Protein AF-0000000084337982 (afdb_homodimer)

Organism: Pseudonocardia thermophila (NCBI:txid1848)

Sequence (868 aa):
MDLQALVHDVTAVVATGVPAAVRHHAGLVLADTVGAMIAGGRSPELAALAATCDPRPQAEVAVPGHPRVGAAAAAAVNAMAGVWLEIDEDSKPGGHVAAQVLPAVLAVAQRDGLSGEQLLRGLVTGYEVAAALYAMYDLRYPVHPHGLFGAVGAAVGAAVARGDDPGPPARIASNLLPVGVWDPCTEGATVRHVLAADAAAMGVRAAELAAAGIGPSATVLDSLTAALGCRVRQANPAHAGHGWRHAQITRNTFKIHSACLHAHAAIEAALAVRRPALDPAEIRSVTVAVMSGAAERIGALPRPNSLSTRFSIPYAVATALLRGEASVTAMGYDAHAFALAEKVRLVVDDSHARAGEPIGGATVTVETVTGTRRARVDRPRGVCDNPVSEEDLRVKFAAVVGGAGAEEYFASLVEVFDAPVVGQVLVSDQAVATMDLQALVHDVTAVVATGVPAAVRHHAGLVLADTVGAMIAGGRSPELAALAATCDPRPQAEVAVPGHPRVGAAAAAAVNAMAGVWLEIDEDSKPGGHVAAQVLPAVLAVAQRDGLSGEQLLRGLVTGYEVAAALYAMYDLRYPVHPHGLFGAVGAAVGAAVARGDDPGPPARIASNLLPVGVWDPCTEGATVRHVLAADAAAMGVRAAELAAAGIGPSATVLDSLTAALGCRVRQANPAHAGHGWRHAQITRNTFKIHSACLHAHAAIEAALAVRRPALDPAEIRSVTVAVMSGAAERIGALPRPNSLSTRFSIPYAVATALLRGEASVTAMGYDAHAFALAEKVRLVVDDSHARAGEPIGGATVTVETVTGTRRARVDRPRGVCDNPVSEEDLRVKFAAVVGGAGAEEYFASLVEVFDAPVVGQVLVSDQAVAT

Radius of gyration: 28.33 Å; Cα contacts (8 Å, |Δi|>4): 2181; chains: 2; bounding box: 60×96×81 Å

pLDDT: mean 94.99, std 8.32, range [21.91, 98.94]

Foldseek 3Di:
DALLVLLVLLLVLVVVDDDPVLLLLLLLLQLLQLLQLLLLLCDVVLVVQLVVAAQPQQADASNPPGGRHQLLSRLLSSLLSSPRQQQHWAFPQGDRLCSQQLSLQRRLQRNVFAALQLSSSLSQSLSQSLNFVVLFKDQDPFKHRQWQSSLLSNQSSLCSSVVHDSNQLSQQSLLVTQIDGLVCQLQVPSVSSSSSSVSNSSNPVSVVCSVVPPDGDSCNNVVVCVVSVMDGPDNGAFDCSVPVVRHRSLQMFRGLARADLQQQQLLVFLLVQCPPPDDLVQWQAKEKEGAPLLCVRQDDQGDQFQSNLRRHNLLSSLLCNHPVGRHSVSSHGDPNSSVSSVRYHYDYDCVQPDPSHSHGHMKMWTQGPVGITIGIDGDGERGSVRYDDPVSSLVSSCVSLPEDCSNVLSVCSSVRSRGRTRDDNSHRPPHPPD/DALLVLLVLLLVLVVVPDDPVLLLLLLLLQLLQLLQLLLLLCDPVLVVQLVVAAQPQQADASNPPGGRHQLLSRLLSSLLSSPRQQQHWAFPQGDRLQSQQLSLQRRLQRNVFAALQLSSSLSQSLSQSLNFVVLFKDQDPFKHRQWQSSLLSNQSSLCSSVVHDSNQLSQQSLQVTQIDGLVCQLQVPSVSSSSSSVSNSSNPVSVVCVVVPPDGDSCNNVVVCVVSVMDGPDNGAFDCSVPVVRHRSLQMFRGLARADLQQQQLLVFLLVQCPPPDDLVQWQAKEKEGAPLLCVRQDDQGDQFQSNLRRHNLLSSLLCNHPVGRHSVSSGGDPNSSVSSVRYHYDYDCVQPDPSHSHGHMKMWTQGPVGITIGIDGDGERGSVRYDDPVSSLVSSCVSLPAACSNVLSVCSSVRSRGNTRDDNSHRPPHNPD

InterPro domains:
  IPR005656 MmgE/PrpD [PTHR16943] (13-417)
  IPR036148 MmgE/PrpD superfamily [SSF103378] (16-415)
  IPR042183 MmgE/PrpD superfamily, domain 1 [G3DSA:1.10.4100.10] (23-398)
  IPR042188 MmgE/PrpD superfamily, domain 2 [G3DSA:3.30.1330.120] (257-382)
  IPR045336 MmgE/PrpD, N-terminal [PF03972] (10-222)
  IPR045337 MmgE/PrpD, C-terminal [PF19305] (257-406)

Secondary structure (DSSP, 8-state):
--HHHHHHHHHHHHHT---HHHHHHHHHHHHHHHHHHHHHTTSHHHHHHHTTS-----B--SSTTPPPB-HHHHHHHHHHHHHTTS-S-B-SSS--HHHHHHHHHHHHHHHHT--HHHHHHHHHHHHHHHHHHHHHEEPPTTEESSSTHHHHHHHHHHHHHHT--SHHHHHHHHHS---EESHHHHHT-TTHHHHHHHHHHHHHHHHHHHHTTPPPPSSHHHHHHHHTT-EES-SS---GGG-GGG-GGGG-B---SSS-GGGHHHHHHHHHHH-S---GGGEEEEEEEE-HHHHHHH-SPPPSSTTGGGG-HHHHHHHHHHHS---TTTTS--HHHHHHHTTEEEEE-GGG-BTTBS---EEEEEEESS-EEEEEESS-TTSTTSPPPHHHHHHHHHHHH-STTHHHHHHHHHTGGG-SS-------------/--HHHHHHHHHHHHHT---HHHHHHHHHHHHHHHHHHHHHTTSHHHHHHHTTS-----B--SSTTPPPB-HHHHHHHHHHHHHTTS-S-B-SSS--HHHHHHHHHHHHHHHHT--HHHHHHHHHHHHHHHHHHHHHEEPPTTEESSSTHHHHHHHHHHHHHHT--SHHHHHHHHHS---EESHHHHHT-TTHHHHHHHHHHHHHHHHHHHHTTPPPPSSHHHHHHHHTT-EES-SS---GGG-GGG-GGGG-B---SSS-GGGHHHHHHHHHHH-S---GGGEEEEEEEE-HHHHHHH-SPPPSSHHHHTT-HHHHHHHHHHHS---TTTTS--HHHHHHHTTEEEEE-GGG-BTTBS---EEEEEEESS-EEEEEESS-TTSTTSPPPHHHHHHHHHHHH-STTHHHHHHHHHTGGG-SS------S------

Nearest PDB structures (foldseek):
  6r6t-assembly1_B  TM=8.648E-01  e=5.340E-19  Mus musculus
  6r6t-assembly1_A  TM=8.715E-01  e=6.768E-19  Mus musculus
  7br9-assembly1_A  TM=8.720E-01  e=8.578E-19  Mus musculus
  7br9-assembly1_B  TM=8.583E-01  e=4.418E-19  Mus musculus
  6r6u-assembly1_B  TM=8.708E-01  e=2.014E-18  Homo sapiens

Structure (mmCIF, N/CA/C/O backbone):
data_AF-0000000084337982-model_v1
#
loop_
_entity.id
_entity.type
_entity.pdbx_description
1 polymer '2-methylcitrate dehydratase PrpD'
#
loop_
_atom_site.group_PDB
_atom_site.id
_atom_site.type_symbol
_atom_site.label_atom_id
_atom_site.label_alt_id
_atom_site.label_comp_id
_atom_site.label_asym_id
_atom_site.label_entity_id
_atom_site.label_seq_id
_atom_site.pdbx_PDB_ins_code
_atom_site.Cartn_x
_atom_site.Cartn_y
_atom_site.Cartn_z
_atom_site.occupancy
_atom_site.B_iso_or_equiv
_atom_site.auth_seq_id
_atom_site.auth_comp_id
_atom_site.auth_asym_id
_atom_site.auth_atom_id
_atom_site.pdbx_PDB_model_num
ATOM 1 N N . MET A 1 1 ? 17.438 -10.609 11.383 1 62.75 1 MET A N 1
ATOM 2 C CA . MET A 1 1 ? 18.203 -10.281 10.188 1 62.75 1 MET A CA 1
ATOM 3 C C . MET A 1 1 ? 17.969 -8.836 9.766 1 62.75 1 MET A C 1
ATOM 5 O O . MET A 1 1 ? 16.844 -8.336 9.875 1 62.75 1 MET A O 1
ATOM 9 N N . ASP A 1 2 ? 19.109 -8.203 9.461 1 86.44 2 ASP A N 1
ATOM 10 C CA . ASP A 1 2 ? 19.281 -6.855 8.922 1 86.44 2 ASP A CA 1
ATOM 11 C C . ASP A 1 2 ? 19.094 -6.844 7.406 1 86.44 2 ASP A C 1
ATOM 13 O O . ASP A 1 2 ? 19.766 -7.578 6.684 1 86.44 2 ASP A O 1
ATOM 17 N N . LEU A 1 3 ? 18.047 -6.246 6.945 1 93.69 3 LEU A N 1
ATOM 18 C CA . LEU A 1 3 ? 17.734 -6.145 5.52 1 93.69 3 LEU A CA 1
ATOM 19 C C . LEU A 1 3 ? 18.984 -5.773 4.727 1 93.69 3 LEU A C 1
ATOM 21 O O . LEU A 1 3 ? 19.234 -6.336 3.658 1 93.69 3 LEU A O 1
ATOM 25 N N . GLN A 1 4 ? 19.797 -4.906 5.203 1 94.44 4 GLN A N 1
ATOM 26 C CA . GLN A 1 4 ? 21 -4.445 4.516 1 94.44 4 GLN A CA 1
ATOM 27 C C . GLN A 1 4 ? 22.016 -5.578 4.352 1 94.44 4 GLN A C 1
ATOM 29 O O . GLN A 1 4 ? 22.625 -5.719 3.295 1 94.44 4 GLN A O 1
ATOM 34 N N . ALA A 1 5 ? 22.188 -6.34 5.438 1 95.44 5 ALA A N 1
ATOM 35 C CA . ALA A 1 5 ? 23.109 -7.473 5.379 1 95.44 5 ALA A CA 1
ATOM 36 C C . ALA A 1 5 ? 22.625 -8.516 4.371 1 95.44 5 ALA A C 1
ATOM 38 O O . ALA A 1 5 ? 23.438 -9.055 3.607 1 95.44 5 ALA A O 1
ATOM 39 N N . LEU A 1 6 ? 21.328 -8.797 4.395 1 97.06 6 LEU A N 1
ATOM 40 C CA . LEU A 1 6 ? 20.75 -9.75 3.455 1 97.06 6 LEU A CA 1
ATOM 41 C C . LEU A 1 6 ? 20.984 -9.305 2.016 1 97.06 6 LEU A C 1
ATOM 43 O O . LEU A 1 6 ? 21.469 -10.086 1.19 1 97.06 6 LEU A O 1
ATOM 47 N N . VAL A 1 7 ? 20.656 -8.039 1.671 1 98.19 7 VAL A N 1
ATOM 48 C CA . VAL A 1 7 ? 20.797 -7.488 0.326 1 98.19 7 VAL A CA 1
ATOM 49 C C . VAL A 1 7 ? 22.266 -7.52 -0.102 1 98.19 7 VAL A C 1
ATOM 51 O O . VAL A 1 7 ? 22.578 -7.91 -1.228 1 98.19 7 VAL A O 1
ATOM 54 N N . HIS A 1 8 ? 23.141 -7.125 0.797 1 97.31 8 HIS A N 1
ATOM 55 C CA . HIS A 1 8 ? 24.578 -7.121 0.512 1 97.31 8 HIS A CA 1
ATOM 56 C C . HIS A 1 8 ? 25.078 -8.523 0.216 1 97.31 8 HIS A C 1
ATOM 58 O O . HIS A 1 8 ? 25.781 -8.742 -0.777 1 97.31 8 HIS A O 1
ATOM 64 N N . ASP A 1 9 ? 24.75 -9.508 1.068 1 97.31 9 ASP A N 1
ATOM 65 C CA . ASP A 1 9 ? 25.234 -10.875 0.936 1 97.31 9 ASP A CA 1
ATOM 66 C C . ASP A 1 9 ? 24.797 -11.492 -0.387 1 97.31 9 ASP A C 1
ATOM 68 O O . ASP A 1 9 ? 25.594 -12.094 -1.099 1 97.31 9 ASP A O 1
ATOM 72 N N . VAL A 1 10 ? 23.547 -11.32 -0.696 1 98.44 10 VAL A N 1
ATOM 73 C CA . VAL A 1 10 ? 22.984 -11.922 -1.906 1 98.44 10 VAL A CA 1
ATOM 74 C C . VAL A 1 10 ? 23.594 -11.25 -3.139 1 98.44 10 VAL A C 1
ATOM 76 O O . VAL A 1 10 ? 23.969 -11.922 -4.098 1 98.44 10 VAL A O 1
ATOM 79 N N . THR A 1 11 ? 23.641 -9.891 -3.123 1 98.5 11 THR A N 1
ATOM 80 C CA . THR A 1 11 ? 24.203 -9.148 -4.25 1 98.5 11 THR A CA 1
ATOM 81 C C . THR A 1 11 ? 25.641 -9.539 -4.504 1 98.5 11 THR A C 1
ATOM 83 O O . THR A 1 11 ? 26.062 -9.695 -5.652 1 98.5 11 THR A O 1
ATOM 86 N N . ALA A 1 12 ? 26.422 -9.711 -3.439 1 98 12 ALA A N 1
ATOM 87 C CA . ALA A 1 12 ? 27.828 -10.055 -3.547 1 98 12 ALA A CA 1
ATOM 88 C C . ALA A 1 12 ? 28.016 -11.422 -4.191 1 98 12 ALA A C 1
ATOM 90 O O . ALA A 1 12 ? 28.875 -11.594 -5.062 1 98 12 ALA A O 1
ATOM 91 N N . VAL A 1 13 ? 27.297 -12.398 -3.818 1 98.12 13 VAL A N 1
ATOM 92 C CA . VAL A 1 13 ? 27.469 -13.75 -4.344 1 98.12 13 VAL A CA 1
ATOM 93 C C . VAL A 1 13 ? 27.016 -13.797 -5.805 1 98.12 13 VAL A C 1
ATOM 95 O O . VAL A 1 13 ? 27.656 -14.461 -6.633 1 98.12 13 VAL A O 1
ATOM 98 N N . VAL A 1 14 ? 25.953 -13.125 -6.141 1 98.44 14 VAL A N 1
ATOM 99 C CA . VAL A 1 14 ? 25.453 -13.109 -7.512 1 98.44 14 VAL A CA 1
ATOM 100 C C . VAL A 1 14 ? 26.469 -12.43 -8.422 1 98.44 14 VAL A C 1
ATOM 102 O O . VAL A 1 14 ? 26.656 -12.828 -9.57 1 98.44 14 VAL A O 1
ATOM 105 N N . ALA A 1 15 ? 27.156 -11.422 -7.934 1 97.06 15 ALA A N 1
ATOM 106 C CA . ALA A 1 15 ? 28.172 -10.695 -8.703 1 97.06 15 ALA A CA 1
ATOM 107 C C . ALA A 1 15 ? 29.328 -11.602 -9.086 1 97.06 15 ALA A C 1
ATOM 109 O O . ALA A 1 15 ? 30.047 -11.336 -10.055 1 97.06 15 ALA A O 1
ATOM 110 N N . THR A 1 16 ? 29.516 -12.672 -8.297 1 97.25 16 THR A N 1
ATOM 111 C CA . THR A 1 16 ? 30.594 -13.594 -8.594 1 97.25 16 THR A CA 1
ATOM 112 C C . THR A 1 16 ? 30.219 -14.523 -9.75 1 97.25 16 THR A C 1
ATOM 114 O O . THR A 1 16 ? 31.078 -15.18 -10.328 1 97.25 16 THR A O 1
ATOM 117 N N . GLY A 1 17 ? 28.953 -14.555 -10.047 1 97.38 17 GLY A N 1
ATOM 118 C CA . GLY A 1 17 ? 28.469 -15.422 -11.102 1 97.38 17 GLY A CA 1
ATOM 119 C C . GLY A 1 17 ? 27.438 -16.438 -10.625 1 97.38 17 GLY A C 1
ATOM 120 O O . GLY A 1 17 ? 27.609 -17.047 -9.57 1 97.38 17 GLY A O 1
ATOM 121 N N . VAL A 1 18 ? 26.391 -16.562 -11.352 1 98.56 18 VAL A N 1
ATOM 122 C CA . VAL A 1 18 ? 25.359 -17.531 -11.047 1 98.56 18 VAL A CA 1
ATOM 123 C C . VAL A 1 18 ? 25.719 -18.891 -11.656 1 98.56 18 VAL A C 1
ATOM 125 O O . VAL A 1 18 ? 25.984 -18.984 -12.859 1 98.56 18 VAL A O 1
ATOM 128 N N . PRO A 1 19 ? 25.766 -19.922 -10.828 1 98.5 19 PRO A N 1
ATOM 129 C CA . PRO A 1 19 ? 26.125 -21.25 -11.352 1 98.5 19 PRO A CA 1
ATOM 130 C C . PRO A 1 19 ? 25.156 -21.719 -12.438 1 98.5 19 PRO A C 1
ATOM 132 O O . PRO A 1 19 ? 23.969 -21.375 -12.414 1 98.5 19 PRO A O 1
ATOM 135 N N . ALA A 1 20 ? 25.641 -22.609 -13.289 1 98.19 20 ALA A N 1
ATOM 136 C CA . ALA A 1 20 ? 24.906 -23.078 -14.469 1 98.19 20 ALA A CA 1
ATOM 137 C C . ALA A 1 20 ? 23.578 -23.719 -14.062 1 98.19 20 ALA A C 1
ATOM 139 O O . ALA A 1 20 ? 22.562 -23.5 -14.719 1 98.19 20 ALA A O 1
ATOM 140 N N . ALA A 1 21 ? 23.594 -24.531 -13.016 1 97.75 21 ALA A N 1
ATOM 141 C CA . ALA A 1 21 ? 22.391 -25.219 -12.578 1 97.75 21 ALA A CA 1
ATOM 142 C C . ALA A 1 21 ? 21.328 -24.234 -12.102 1 97.75 21 ALA A C 1
ATOM 144 O O . ALA A 1 21 ? 20.141 -24.406 -12.391 1 97.75 21 ALA A O 1
ATOM 145 N N . VAL A 1 22 ? 21.766 -23.234 -11.359 1 98.5 22 VAL A N 1
ATOM 146 C CA . VAL A 1 22 ? 20.859 -22.203 -10.859 1 98.5 22 VAL A CA 1
ATOM 147 C C . VAL A 1 22 ? 20.359 -21.344 -12.016 1 98.5 22 VAL A C 1
ATOM 149 O O . VAL A 1 22 ? 19.172 -21 -12.07 1 98.5 22 VAL A O 1
ATOM 152 N N . ARG A 1 23 ? 21.266 -21.031 -12.945 1 98.62 23 ARG A N 1
ATOM 153 C CA . ARG A 1 23 ? 20.906 -20.281 -14.148 1 98.62 23 ARG A CA 1
ATOM 154 C C . ARG A 1 23 ? 19.812 -21 -14.938 1 98.62 23 ARG A C 1
ATOM 156 O O . ARG A 1 23 ? 18.828 -20.375 -15.352 1 98.62 23 ARG A O 1
ATOM 163 N N . HIS A 1 24 ? 20.031 -22.25 -15.133 1 98.44 24 HIS A N 1
ATOM 164 C CA . HIS A 1 24 ? 19.047 -23.031 -15.875 1 98.44 24 HIS A CA 1
ATOM 165 C C . HIS A 1 24 ? 17.703 -23.062 -15.164 1 98.44 24 HIS A C 1
ATOM 167 O O . HIS A 1 24 ? 16.656 -22.859 -15.797 1 98.44 24 HIS A O 1
ATOM 173 N N . HIS A 1 25 ? 17.719 -23.281 -13.859 1 98.31 25 HIS A N 1
ATOM 174 C CA . HIS A 1 25 ? 16.484 -23.312 -13.094 1 98.31 25 HIS A CA 1
ATOM 175 C C . HIS A 1 25 ? 15.781 -21.953 -13.117 1 98.31 25 HIS A C 1
ATOM 177 O O . HIS A 1 25 ? 14.555 -21.891 -13.188 1 98.31 25 HIS A O 1
ATOM 183 N N . ALA A 1 26 ? 16.562 -20.875 -13.031 1 98.69 26 ALA A N 1
ATOM 184 C CA . ALA A 1 26 ? 15.992 -19.531 -13.164 1 98.69 26 ALA A CA 1
ATOM 185 C C . ALA A 1 26 ? 15.273 -19.375 -14.5 1 98.69 26 ALA A C 1
ATOM 187 O O . ALA A 1 26 ? 14.25 -18.703 -14.586 1 98.69 26 ALA A O 1
ATOM 188 N N . GLY A 1 27 ? 15.867 -19.969 -15.492 1 98.62 27 GLY A N 1
ATOM 189 C CA . GLY A 1 27 ? 15.211 -19.984 -16.797 1 98.62 27 GLY A CA 1
ATOM 190 C C . GLY A 1 27 ? 13.875 -20.688 -16.797 1 98.62 27 GLY A C 1
ATOM 191 O O . GLY A 1 27 ? 12.922 -20.234 -17.438 1 98.62 27 GLY A O 1
ATOM 192 N N . LEU A 1 28 ? 13.773 -21.797 -16.094 1 98.5 28 LEU A N 1
ATOM 193 C CA . LEU A 1 28 ? 12.508 -22.516 -15.953 1 98.5 28 LEU A CA 1
ATOM 194 C C . LEU A 1 28 ? 11.484 -21.656 -15.203 1 98.5 28 LEU A C 1
ATOM 196 O O . LEU A 1 28 ? 10.312 -21.609 -15.578 1 98.5 28 LEU A O 1
ATOM 200 N N . VAL A 1 29 ? 11.938 -20.984 -14.148 1 98.62 29 VAL A N 1
ATOM 201 C CA . VAL A 1 29 ? 11.07 -20.094 -13.383 1 98.62 29 VAL A CA 1
ATOM 202 C C . VAL A 1 29 ? 10.562 -18.969 -14.273 1 98.62 29 VAL A C 1
ATOM 204 O O . VAL A 1 29 ? 9.383 -18.625 -14.242 1 98.62 29 VAL A O 1
ATOM 207 N N . LEU A 1 30 ? 11.43 -18.422 -15.078 1 98.69 30 LEU A N 1
ATOM 208 C CA . LEU A 1 30 ? 11.055 -17.359 -15.992 1 98.69 30 LEU A CA 1
ATOM 209 C C . LEU A 1 30 ? 10.016 -17.828 -17 1 98.69 30 LEU A C 1
ATOM 211 O O . LEU A 1 30 ? 8.992 -17.172 -17.203 1 98.69 30 LEU A O 1
ATOM 215 N N . ALA A 1 31 ? 10.289 -18.984 -17.594 1 98.06 31 ALA A N 1
ATOM 216 C CA . ALA A 1 31 ? 9.375 -19.516 -18.594 1 98.06 31 ALA A CA 1
ATOM 217 C C . ALA A 1 31 ? 8 -19.781 -18 1 98.06 31 ALA A C 1
ATOM 219 O O . ALA A 1 31 ? 6.973 -19.484 -18.609 1 98.06 31 ALA A O 1
ATOM 220 N N . ASP A 1 32 ? 8 -20.391 -16.859 1 98.25 32 ASP A N 1
ATOM 221 C CA . ASP A 1 32 ? 6.754 -20.672 -16.156 1 98.25 32 ASP A CA 1
ATOM 222 C C . ASP A 1 32 ? 5.973 -19.391 -15.875 1 98.25 32 ASP A C 1
ATOM 224 O O . ASP A 1 32 ? 4.766 -19.344 -16.109 1 98.25 32 ASP A O 1
ATOM 228 N N . THR A 1 33 ? 6.648 -18.406 -15.375 1 98.5 33 THR A N 1
ATOM 229 C CA . THR A 1 33 ? 6.031 -17.141 -15.008 1 98.5 33 THR A CA 1
ATOM 230 C C . THR A 1 33 ? 5.508 -16.422 -16.234 1 98.5 33 THR A C 1
ATOM 232 O O . THR A 1 33 ? 4.41 -15.859 -16.219 1 98.5 33 THR A O 1
ATOM 235 N N . VAL A 1 34 ? 6.281 -16.406 -17.281 1 97.81 34 VAL A N 1
ATOM 236 C CA . VAL A 1 34 ? 5.871 -15.781 -18.531 1 97.81 34 VAL A CA 1
ATOM 237 C C . VAL A 1 34 ? 4.621 -16.469 -19.062 1 97.81 34 VAL A C 1
ATOM 239 O O . VAL A 1 34 ? 3.691 -15.812 -19.531 1 97.81 34 VAL A O 1
ATOM 242 N N . GLY A 1 35 ? 4.645 -17.828 -19.047 1 97.25 35 GLY A N 1
ATOM 243 C CA . GLY A 1 35 ? 3.447 -18.547 -19.453 1 97.25 35 GLY A CA 1
ATOM 244 C C . GLY A 1 35 ? 2.209 -18.125 -18.672 1 97.25 35 GLY A C 1
ATOM 245 O O . GLY A 1 35 ? 1.147 -17.922 -19.266 1 97.25 35 GLY A O 1
ATOM 246 N N . ALA A 1 36 ? 2.334 -18.031 -17.375 1 98 36 ALA A N 1
ATOM 247 C CA . ALA A 1 36 ? 1.224 -17.594 -16.531 1 98 36 ALA A CA 1
ATOM 248 C C . ALA A 1 36 ? 0.78 -16.188 -16.891 1 98 36 ALA A C 1
ATOM 250 O O . ALA A 1 36 ? -0.418 -15.898 -16.953 1 98 36 ALA A O 1
ATOM 251 N N . MET A 1 37 ? 1.751 -15.273 -17.141 1 97.88 37 MET A N 1
ATOM 252 C CA . MET A 1 37 ? 1.447 -13.898 -17.531 1 97.88 37 MET A CA 1
ATOM 253 C C . MET A 1 37 ? 0.648 -13.852 -18.828 1 97.88 37 MET A C 1
ATOM 255 O O . MET A 1 37 ? -0.339 -13.125 -18.922 1 97.88 37 MET A O 1
ATOM 259 N N . ILE A 1 38 ? 1.107 -14.617 -19.781 1 96.31 38 ILE A N 1
ATOM 260 C CA . ILE A 1 38 ? 0.455 -14.617 -21.094 1 96.31 38 ILE A CA 1
ATOM 261 C C . ILE A 1 38 ? -0.976 -15.141 -20.953 1 96.31 38 ILE A C 1
ATOM 263 O O . ILE A 1 38 ? -1.914 -14.531 -21.484 1 96.31 38 ILE A O 1
ATOM 267 N N . ALA A 1 39 ? -1.144 -16.234 -20.266 1 96.25 39 ALA A N 1
ATOM 268 C CA . ALA A 1 39 ? -2.473 -16.797 -20.062 1 96.25 39 ALA A CA 1
ATOM 269 C C . ALA A 1 39 ? -3.377 -15.82 -19.312 1 96.25 39 ALA A C 1
ATOM 271 O O . ALA A 1 39 ? -4.516 -15.578 -19.719 1 96.25 39 ALA A O 1
ATOM 272 N N . GLY A 1 40 ? -2.873 -15.227 -18.234 1 97.12 40 GLY A N 1
ATOM 273 C CA . GLY A 1 40 ? -3.643 -14.281 -17.453 1 97.12 40 GLY A CA 1
ATOM 274 C C . GLY A 1 40 ? -3.898 -12.969 -18.172 1 97.12 40 GLY A C 1
ATOM 275 O O . GLY A 1 40 ? -4.906 -12.305 -17.906 1 97.12 40 GLY A O 1
ATOM 276 N N . GLY A 1 41 ? -3.006 -12.602 -19.031 1 96.88 41 GLY A N 1
ATOM 277 C CA . GLY A 1 41 ? -3.078 -11.344 -19.766 1 96.88 41 GLY A CA 1
ATOM 278 C C . GLY A 1 41 ? -4.266 -11.273 -20.719 1 96.88 41 GLY A C 1
ATOM 279 O O . GLY A 1 41 ? -4.621 -10.195 -21.188 1 96.88 41 GLY A O 1
ATOM 280 N N . ARG A 1 42 ? -4.922 -12.375 -20.969 1 95.5 42 ARG A N 1
ATOM 281 C CA . ARG A 1 42 ? -6.051 -12.438 -21.891 1 95.5 42 ARG A CA 1
ATOM 282 C C . ARG A 1 42 ? -7.332 -11.945 -21.219 1 95.5 42 ARG A C 1
ATOM 284 O O . ARG A 1 42 ? -8.359 -11.781 -21.891 1 95.5 42 ARG A O 1
ATOM 291 N N . SER A 1 43 ? -7.262 -11.664 -19.938 1 96.25 43 SER A N 1
ATOM 292 C CA . SER A 1 43 ? -8.453 -11.195 -19.234 1 96.25 43 SER A CA 1
ATOM 293 C C . SER A 1 43 ? -8.875 -9.82 -19.719 1 96.25 43 SER A C 1
ATOM 295 O O . SER A 1 43 ? -8.039 -8.945 -19.953 1 96.25 43 SER A O 1
ATOM 297 N N . PRO A 1 44 ? -10.195 -9.609 -19.891 1 96.88 44 PRO A N 1
ATOM 298 C CA . PRO A 1 44 ? -10.672 -8.297 -20.344 1 96.88 44 PRO A CA 1
ATOM 299 C C . PRO A 1 44 ? -10.32 -7.18 -19.359 1 96.88 44 PRO A C 1
ATOM 301 O O . PRO A 1 44 ? -10.102 -6.039 -19.781 1 96.88 44 PRO A O 1
ATOM 304 N N . GLU A 1 45 ? -10.297 -7.445 -18.047 1 97.81 45 GLU A N 1
ATOM 305 C CA . GLU A 1 45 ? -9.938 -6.453 -17.047 1 97.81 45 GLU A CA 1
ATOM 306 C C . GLU A 1 45 ? -8.547 -5.883 -17.297 1 97.81 45 GLU A C 1
ATOM 308 O O . GLU A 1 45 ? -8.336 -4.672 -17.219 1 97.81 45 GLU A O 1
ATOM 313 N N . LEU A 1 46 ? -7.586 -6.754 -17.672 1 97.81 46 LEU A N 1
ATOM 314 C CA . LEU A 1 46 ? -6.215 -6.305 -17.875 1 97.81 46 LEU A CA 1
ATOM 315 C C . LEU A 1 46 ? -6.086 -5.531 -19.188 1 97.81 46 LEU A C 1
ATOM 317 O O . LEU A 1 46 ? -5.289 -4.598 -19.281 1 97.81 46 LEU A O 1
ATOM 321 N N . ALA A 1 47 ? -6.879 -5.93 -20.219 1 96.81 47 ALA A N 1
ATOM 322 C CA . ALA A 1 47 ? -6.918 -5.133 -21.438 1 96.81 47 ALA A CA 1
ATOM 323 C C . ALA A 1 47 ? -7.383 -3.709 -21.156 1 96.81 47 ALA A C 1
ATOM 325 O O . ALA A 1 47 ? -6.809 -2.746 -21.672 1 96.81 47 ALA A O 1
ATOM 326 N N . ALA A 1 48 ? -8.406 -3.588 -20.344 1 97.31 48 ALA A N 1
ATOM 327 C CA . ALA A 1 48 ? -8.93 -2.277 -19.969 1 97.31 48 ALA A CA 1
ATOM 328 C C . ALA A 1 48 ? -7.891 -1.474 -19.188 1 97.31 48 ALA A C 1
ATOM 330 O O . ALA A 1 48 ? -7.742 -0.269 -19.406 1 97.31 48 ALA A O 1
ATOM 331 N N . LEU A 1 49 ? -7.176 -2.092 -18.25 1 97.12 49 LEU A N 1
ATOM 332 C CA . LEU A 1 49 ? -6.168 -1.401 -17.453 1 97.12 49 LEU A CA 1
ATOM 333 C C . LEU A 1 49 ? -4.988 -0.97 -18.328 1 97.12 49 LEU A C 1
ATOM 335 O O . LEU A 1 49 ? -4.461 0.13 -18.156 1 97.12 49 LEU A O 1
ATOM 339 N N . ALA A 1 50 ? -4.547 -1.879 -19.203 1 96.19 50 ALA A N 1
ATOM 340 C CA . ALA A 1 50 ? -3.432 -1.558 -20.094 1 96.19 50 ALA A CA 1
ATOM 341 C C . ALA A 1 50 ? -3.73 -0.311 -20.906 1 96.19 50 ALA A C 1
ATOM 343 O O . ALA A 1 50 ? -2.83 0.482 -21.203 1 96.19 50 ALA A O 1
ATOM 344 N N . ALA A 1 51 ? -4.945 -0.088 -21.25 1 94.06 51 ALA A N 1
ATOM 345 C CA . ALA A 1 51 ? -5.355 1.026 -22.109 1 94.06 51 ALA A CA 1
ATOM 346 C C . ALA A 1 51 ? -5.234 2.355 -21.359 1 94.06 51 ALA A C 1
ATOM 348 O O . ALA A 1 51 ? -5.18 3.418 -21.984 1 94.06 51 ALA A O 1
ATOM 349 N N . THR A 1 52 ? -5.168 2.359 -20 1 91.75 52 THR A N 1
ATOM 350 C CA . THR A 1 52 ? -5.133 3.59 -19.219 1 91.75 52 THR A CA 1
ATOM 351 C C . THR A 1 52 ? -3.719 3.869 -18.719 1 91.75 52 THR A C 1
ATOM 353 O O . THR A 1 52 ? -3.477 4.891 -18.078 1 91.75 52 THR A O 1
ATOM 356 N N . CYS A 1 53 ? -2.748 3.021 -18.984 1 92.38 53 CYS A N 1
ATOM 357 C CA . CYS A 1 53 ? -1.39 3.127 -18.469 1 92.38 53 CYS A CA 1
ATOM 358 C C . CYS A 1 53 ? -0.645 4.289 -19.109 1 92.38 53 CYS A C 1
ATOM 360 O O . CYS A 1 53 ? -1.053 4.785 -20.156 1 92.38 53 CYS A O 1
ATOM 362 N N . ASP A 1 54 ? 0.436 4.742 -18.391 1 88.62 54 ASP A N 1
ATOM 363 C CA . ASP A 1 54 ? 1.412 5.664 -18.969 1 88.62 54 ASP A CA 1
ATOM 364 C C . ASP A 1 54 ? 1.802 5.238 -20.391 1 88.62 54 ASP A C 1
ATOM 366 O O . ASP A 1 54 ? 2.322 4.137 -20.594 1 88.62 54 ASP A O 1
ATOM 370 N N . PRO A 1 55 ? 1.639 6.047 -21.344 1 90.31 55 PRO A N 1
ATOM 371 C CA . PRO A 1 55 ? 1.771 5.633 -22.734 1 90.31 55 PRO A CA 1
ATOM 372 C C . PRO A 1 55 ? 3.221 5.621 -23.219 1 90.31 55 PRO A C 1
ATOM 374 O O . PRO A 1 55 ? 3.496 5.242 -24.359 1 90.31 55 PRO A O 1
ATOM 377 N N . ARG A 1 56 ? 4.219 6.086 -22.391 1 92.75 56 ARG A N 1
ATOM 378 C CA . ARG A 1 56 ? 5.602 5.957 -22.828 1 92.75 56 ARG A CA 1
ATOM 379 C C . ARG A 1 56 ? 5.922 4.52 -23.219 1 92.75 56 ARG A C 1
ATOM 381 O O . ARG A 1 56 ? 5.668 3.592 -22.438 1 92.75 56 ARG A O 1
ATOM 388 N N . PRO A 1 57 ? 6.449 4.211 -24.344 1 94.5 57 PRO A N 1
ATOM 389 C CA . PRO A 1 57 ? 6.688 2.857 -24.859 1 94.5 57 PRO A CA 1
ATOM 390 C C . PRO A 1 57 ? 7.965 2.232 -24.297 1 94.5 57 PRO A C 1
ATOM 392 O O . PRO A 1 57 ? 8.891 1.927 -25.062 1 94.5 57 PRO A O 1
ATOM 395 N N . GLN A 1 58 ? 7.973 1.835 -23.062 1 95.12 58 GLN A N 1
ATOM 396 C CA . GLN A 1 58 ? 9.195 1.448 -22.375 1 95.12 58 GLN A CA 1
ATOM 397 C C . GLN A 1 58 ? 9.289 -0.067 -22.219 1 95.12 58 GLN A C 1
ATOM 399 O O . GLN A 1 58 ? 10.375 -0.643 -22.312 1 95.12 58 GLN A O 1
ATOM 404 N N . ALA A 1 59 ? 8.156 -0.729 -21.969 1 97.5 59 ALA A N 1
ATOM 405 C CA . ALA A 1 59 ? 8.18 -2.16 -21.672 1 97.5 59 ALA A CA 1
ATOM 406 C C . ALA A 1 59 ? 6.898 -2.836 -22.141 1 97.5 59 ALA A C 1
ATOM 408 O O . ALA A 1 59 ? 5.84 -2.205 -22.203 1 97.5 59 ALA A O 1
ATOM 409 N N . GLU A 1 60 ? 6.973 -4.113 -22.453 1 96.19 60 GLU A N 1
ATOM 410 C CA . GLU A 1 60 ? 5.848 -4.887 -22.969 1 96.19 60 GLU A CA 1
ATOM 411 C C . GLU A 1 60 ? 4.852 -5.227 -21.859 1 96.19 60 GLU A C 1
ATOM 413 O O . GLU A 1 60 ? 5.219 -5.285 -20.688 1 96.19 60 GLU A O 1
ATOM 418 N N . VAL A 1 61 ? 3.598 -5.387 -22.234 1 96.19 61 VAL A N 1
ATOM 419 C CA . VAL A 1 61 ? 2.578 -5.973 -21.375 1 96.19 61 VAL A CA 1
ATOM 420 C C . VAL A 1 61 ? 2.092 -7.293 -21.969 1 96.19 61 VAL A C 1
ATOM 422 O O . VAL A 1 61 ? 2.111 -7.473 -23.188 1 96.19 61 VAL A O 1
ATOM 425 N N . ALA A 1 62 ? 1.724 -8.203 -21.156 1 95.5 62 ALA A N 1
ATOM 426 C CA . ALA A 1 62 ? 1.302 -9.547 -21.547 1 95.5 62 ALA A CA 1
ATOM 427 C C . ALA A 1 62 ? -0.077 -9.508 -22.203 1 95.5 62 ALA A C 1
ATOM 429 O O . ALA A 1 62 ? -0.545 -10.523 -22.734 1 95.5 62 ALA A O 1
ATOM 430 N N . VAL A 1 63 ? -0.737 -8.352 -22.297 1 94.19 63 VAL A N 1
ATOM 431 C CA . VAL A 1 63 ? -2.047 -8.18 -22.922 1 94.19 63 VAL A CA 1
ATOM 432 C C . VAL A 1 63 ? -1.923 -8.281 -24.438 1 94.19 63 VAL A C 1
ATOM 434 O O . VAL A 1 63 ? -1.21 -7.496 -25.062 1 94.19 63 VAL A O 1
ATOM 437 N N . PRO A 1 64 ? -2.621 -9.211 -25.062 1 92.12 64 PRO A N 1
ATOM 438 C CA . PRO A 1 64 ? -2.488 -9.422 -26.5 1 92.12 64 PRO A CA 1
ATOM 439 C C . PRO A 1 64 ? -2.795 -8.156 -27.312 1 92.12 64 PRO A C 1
ATOM 441 O O . PRO A 1 64 ? -3.812 -7.504 -27.078 1 92.12 64 PRO A O 1
ATOM 444 N N . GLY A 1 65 ? -1.922 -7.859 -28.203 1 89.19 65 GLY A N 1
ATOM 445 C CA . GLY A 1 65 ? -2.145 -6.785 -29.156 1 89.19 65 GLY A CA 1
ATOM 446 C C . GLY A 1 65 ? -1.93 -5.406 -28.562 1 89.19 65 GLY A C 1
ATOM 447 O O . GLY A 1 65 ? -2.156 -4.395 -29.234 1 89.19 65 GLY A O 1
ATOM 448 N N . HIS A 1 66 ? -1.536 -5.281 -27.359 1 91.56 66 HIS A N 1
ATOM 449 C CA . HIS A 1 66 ? -1.342 -3.977 -26.734 1 91.56 66 HIS A CA 1
ATOM 450 C C . HIS A 1 66 ? 0.095 -3.494 -26.906 1 91.56 66 HIS A C 1
ATOM 452 O O . HIS A 1 66 ? 1.035 -4.285 -26.812 1 91.56 66 HIS A O 1
ATOM 458 N N . PRO A 1 67 ? 0.254 -2.258 -27.156 1 91.5 67 PRO A N 1
ATOM 459 C CA . PRO A 1 67 ? 1.611 -1.725 -27.297 1 91.5 67 PRO A CA 1
ATOM 460 C C . PRO A 1 67 ? 2.354 -1.647 -25.969 1 91.5 67 PRO A C 1
ATOM 462 O O . PRO A 1 67 ? 1.757 -1.874 -24.906 1 91.5 67 PRO A O 1
ATOM 465 N N . ARG A 1 68 ? 3.674 -1.359 -26.047 1 95.12 68 ARG A N 1
ATOM 466 C CA . ARG A 1 68 ? 4.48 -1.115 -24.859 1 95.12 68 ARG A CA 1
ATOM 467 C C . ARG A 1 68 ? 3.951 0.08 -24.078 1 95.12 68 ARG A C 1
ATOM 469 O O . ARG A 1 68 ? 3.352 0.99 -24.656 1 95.12 68 ARG A O 1
ATOM 476 N N . VAL A 1 69 ? 4.102 0.097 -22.797 1 95.75 69 VAL A N 1
ATOM 477 C CA . VAL A 1 69 ? 3.691 1.177 -21.906 1 95.75 69 VAL A CA 1
ATOM 478 C C . VAL A 1 69 ? 4.836 1.529 -20.953 1 95.75 69 VAL A C 1
ATOM 480 O O . VAL A 1 69 ? 5.941 1.004 -21.094 1 95.75 69 VAL A O 1
ATOM 483 N N . GLY A 1 70 ? 4.625 2.5 -20.109 1 96.31 70 GLY A N 1
ATOM 484 C CA . GLY A 1 70 ? 5.637 2.846 -19.125 1 96.31 70 GLY A CA 1
ATOM 485 C C . GLY A 1 70 ? 6.098 1.661 -18.297 1 96.31 70 GLY A C 1
ATOM 486 O O . GLY A 1 70 ? 5.309 0.767 -17.984 1 96.31 70 GLY A O 1
ATOM 487 N N . ALA A 1 71 ? 7.34 1.593 -17.859 1 97.81 71 ALA A N 1
ATOM 488 C CA . ALA A 1 71 ? 7.977 0.442 -17.219 1 97.81 71 ALA A CA 1
ATOM 489 C C . ALA A 1 71 ? 7.25 0.045 -15.945 1 97.81 71 ALA A C 1
ATOM 491 O O . ALA A 1 71 ? 6.996 -1.139 -15.711 1 97.81 71 ALA A O 1
ATOM 492 N N . ALA A 1 72 ? 6.953 1.061 -15.125 1 97.81 72 ALA A N 1
ATOM 493 C CA . ALA A 1 72 ? 6.262 0.758 -13.867 1 97.81 72 ALA A CA 1
ATOM 494 C C . ALA A 1 72 ? 4.887 0.153 -14.133 1 97.81 72 ALA A C 1
ATOM 496 O O . ALA A 1 72 ? 4.477 -0.791 -13.453 1 97.81 72 ALA A O 1
ATOM 497 N N . ALA A 1 73 ? 4.156 0.703 -15.109 1 97.25 73 ALA A N 1
ATOM 498 C CA . ALA A 1 73 ? 2.832 0.209 -15.469 1 97.25 73 ALA A CA 1
ATOM 499 C C . ALA A 1 73 ? 2.912 -1.191 -16.078 1 97.25 73 ALA A C 1
ATOM 501 O O . ALA A 1 73 ? 2.064 -2.043 -15.789 1 97.25 73 ALA A O 1
ATOM 502 N N . ALA A 1 74 ? 3.912 -1.409 -16.922 1 98.19 74 ALA A N 1
ATOM 503 C CA . ALA A 1 74 ? 4.102 -2.73 -17.5 1 98.19 74 ALA A CA 1
ATOM 504 C C . ALA A 1 74 ? 4.359 -3.783 -16.438 1 98.19 74 ALA A C 1
ATOM 506 O O . ALA A 1 74 ? 3.775 -4.871 -16.469 1 98.19 74 ALA A O 1
ATOM 507 N N . ALA A 1 75 ? 5.273 -3.447 -15.523 1 98.75 75 ALA A N 1
ATOM 508 C CA . ALA A 1 75 ? 5.543 -4.352 -14.406 1 98.75 75 ALA A CA 1
ATOM 509 C C . ALA A 1 75 ? 4.262 -4.684 -13.648 1 98.75 75 ALA A C 1
ATOM 511 O O . ALA A 1 75 ? 4.016 -5.844 -13.312 1 98.75 75 ALA A O 1
ATOM 512 N N . ALA A 1 76 ? 3.43 -3.686 -13.43 1 98.69 76 ALA A N 1
ATOM 513 C CA . ALA A 1 76 ? 2.195 -3.844 -12.664 1 98.69 76 ALA A CA 1
ATOM 514 C C . ALA A 1 76 ? 1.213 -4.758 -13.383 1 98.69 76 ALA A C 1
ATOM 516 O O . ALA A 1 76 ? 0.715 -5.727 -12.805 1 98.69 76 ALA A O 1
ATOM 517 N N . VAL A 1 77 ? 0.945 -4.465 -14.633 1 98.56 77 VAL A N 1
ATOM 518 C CA . VAL A 1 77 ? -0.015 -5.23 -15.422 1 98.56 77 VAL A CA 1
ATOM 519 C C . VAL A 1 77 ? 0.456 -6.68 -15.547 1 98.56 77 VAL A C 1
ATOM 521 O O . VAL A 1 77 ? -0.336 -7.609 -15.391 1 98.56 77 VAL A O 1
ATOM 524 N N . ASN A 1 78 ? 1.724 -6.855 -15.805 1 98.69 78 ASN A N 1
ATOM 525 C CA . ASN A 1 78 ? 2.27 -8.195 -15.984 1 98.69 78 ASN A CA 1
ATOM 526 C C . ASN A 1 78 ? 2.248 -8.992 -14.688 1 98.69 78 ASN A C 1
ATOM 528 O O . ASN A 1 78 ? 2.061 -10.211 -14.695 1 98.69 78 ASN A O 1
ATOM 532 N N . ALA A 1 79 ? 2.457 -8.32 -13.57 1 98.88 79 ALA A N 1
ATOM 533 C CA . ALA A 1 79 ? 2.357 -9 -12.281 1 98.88 79 ALA A CA 1
ATOM 534 C C . ALA A 1 79 ? 0.93 -9.469 -12.016 1 98.88 79 ALA A C 1
ATOM 536 O O . ALA A 1 79 ? 0.714 -10.594 -11.555 1 98.88 79 ALA A O 1
ATOM 537 N N . MET A 1 80 ? -0.062 -8.586 -12.289 1 98.69 80 MET A N 1
ATOM 538 C CA . MET A 1 80 ? -1.455 -9 -12.156 1 98.69 80 MET A CA 1
ATOM 539 C C . MET A 1 80 ? -1.751 -10.211 -13.031 1 98.69 80 MET A C 1
ATOM 541 O O . MET A 1 80 ? -2.373 -11.172 -12.578 1 98.69 80 MET A O 1
ATOM 545 N N . ALA A 1 81 ? -1.264 -10.133 -14.25 1 98.44 81 ALA A N 1
ATOM 546 C CA . ALA A 1 81 ? -1.484 -11.227 -15.195 1 98.44 81 ALA A CA 1
ATOM 547 C C . ALA A 1 81 ? -0.895 -12.531 -14.672 1 98.44 81 ALA A C 1
ATOM 549 O O . ALA A 1 81 ? -1.507 -13.594 -14.805 1 98.44 81 ALA A O 1
ATOM 550 N N . GLY A 1 82 ? 0.231 -12.461 -14.109 1 98.5 82 GLY A N 1
ATOM 551 C CA . GLY A 1 82 ? 0.953 -13.633 -13.641 1 98.5 82 GLY A CA 1
ATOM 552 C C . GLY A 1 82 ? 0.219 -14.391 -12.555 1 98.5 82 GLY A C 1
ATOM 553 O O . GLY A 1 82 ? 0.333 -15.617 -12.453 1 98.5 82 GLY A O 1
ATOM 554 N N . VAL A 1 83 ? -0.536 -13.68 -11.734 1 98.31 83 VAL A N 1
ATOM 555 C CA . VAL A 1 83 ? -1.173 -14.328 -10.594 1 98.31 83 VAL A CA 1
ATOM 556 C C . VAL A 1 83 ? -2.66 -14.531 -10.883 1 98.31 83 VAL A C 1
ATOM 558 O O . VAL A 1 83 ? -3.408 -14.992 -10.016 1 98.31 83 VAL A O 1
ATOM 561 N N . TRP A 1 84 ? -3.113 -14.211 -12.047 1 98.06 84 TRP A N 1
ATOM 562 C CA . TRP A 1 84 ? -4.531 -14.125 -12.391 1 98.06 84 TRP A CA 1
ATOM 563 C C . TRP A 1 84 ? -5.191 -15.492 -12.312 1 98.06 84 TRP A C 1
ATOM 565 O O . TRP A 1 84 ? -6.348 -15.609 -11.898 1 98.06 84 TRP A O 1
ATOM 575 N N . LEU A 1 85 ? -4.422 -16.547 -12.711 1 97.94 85 LEU A N 1
ATOM 576 C CA . LEU A 1 85 ? -5.047 -17.859 -12.906 1 97.94 85 LEU A CA 1
ATOM 577 C C . LEU A 1 85 ? -4.539 -18.859 -11.883 1 97.94 85 LEU A C 1
ATOM 579 O O . LEU A 1 85 ? -4.883 -20.047 -11.953 1 97.94 85 LEU A O 1
ATOM 583 N N . GLU A 1 86 ? -3.742 -18.422 -10.93 1 97.38 86 GLU A N 1
ATOM 584 C CA . GLU A 1 86 ? -3.205 -19.297 -9.891 1 97.38 86 GLU A CA 1
ATOM 585 C C . GLU A 1 86 ? -2.512 -20.516 -10.484 1 97.38 86 GLU A C 1
ATOM 587 O O . GLU A 1 86 ? -2.781 -21.641 -10.086 1 97.38 86 GLU A O 1
ATOM 592 N N . ILE A 1 87 ? -1.649 -20.203 -11.461 1 97.94 87 ILE A N 1
ATOM 593 C CA . ILE A 1 87 ? -0.934 -21.297 -12.109 1 97.94 87 ILE A CA 1
ATOM 594 C C . ILE A 1 87 ? 0.566 -21.016 -12.094 1 97.94 87 ILE A C 1
ATOM 596 O O . ILE A 1 87 ? 1.373 -21.875 -12.453 1 97.94 87 ILE A O 1
ATOM 600 N N . ASP A 1 88 ? 0.978 -19.844 -11.57 1 96.38 88 ASP A N 1
ATOM 601 C CA . ASP A 1 88 ? 2.377 -19.438 -11.469 1 96.38 88 ASP A CA 1
ATOM 602 C C . ASP A 1 88 ? 3.074 -20.141 -10.312 1 96.38 88 ASP A C 1
ATOM 604 O O . ASP A 1 88 ? 2.414 -20.703 -9.438 1 96.38 88 ASP A O 1
ATOM 608 N N . GLU A 1 89 ? 4.344 -20.109 -10.352 1 94.25 89 GLU A N 1
ATOM 609 C CA . GLU A 1 89 ? 5.117 -20.766 -9.305 1 94.25 89 GLU A CA 1
ATOM 610 C C . GLU A 1 89 ? 5.039 -19.984 -7.992 1 94.25 89 GLU A C 1
ATOM 612 O O . GLU A 1 89 ? 4.633 -18.828 -7.977 1 94.25 89 GLU A O 1
ATOM 617 N N . ASP A 1 90 ? 5.309 -20.656 -6.887 1 93.12 90 ASP A N 1
ATOM 618 C CA . ASP A 1 90 ? 5.398 -20.094 -5.539 1 93.12 90 ASP A CA 1
ATOM 619 C C . ASP A 1 90 ? 6.781 -20.328 -4.941 1 93.12 90 ASP A C 1
ATOM 621 O O . ASP A 1 90 ? 7.414 -21.359 -5.207 1 93.12 90 ASP A O 1
ATOM 625 N N . SER A 1 91 ? 7.164 -19.422 -4.195 1 87.81 91 SER A N 1
ATOM 626 C CA . SER A 1 91 ? 8.375 -19.656 -3.41 1 87.81 91 SER A CA 1
ATOM 627 C C . SER A 1 91 ? 8.078 -20.469 -2.164 1 87.81 91 SER A C 1
ATOM 629 O O . SER A 1 91 ? 6.914 -20.625 -1.778 1 87.81 91 SER A O 1
ATOM 631 N N . LYS A 1 92 ? 9.039 -21.109 -1.593 1 78.69 92 LYS A N 1
ATOM 632 C CA . LYS A 1 92 ? 8.977 -21.766 -0.289 1 78.69 92 LYS A CA 1
ATOM 633 C C . LYS A 1 92 ? 9.469 -20.828 0.816 1 78.69 92 LYS A C 1
ATOM 635 O O . LYS A 1 92 ? 10.562 -20.266 0.72 1 78.69 92 LYS A O 1
ATOM 640 N N . PRO A 1 93 ? 8.781 -20.625 1.831 1 75.12 93 PRO A N 1
ATOM 641 C CA . PRO A 1 93 ? 7.574 -21.344 2.248 1 75.12 93 PRO A CA 1
ATOM 642 C C . PRO A 1 93 ? 6.297 -20.734 1.685 1 75.12 93 PRO A C 1
ATOM 644 O O . PRO A 1 93 ? 5.215 -21.312 1.834 1 75.12 93 PRO A O 1
ATOM 647 N N . GLY A 1 94 ? 6.488 -19.5 1.073 1 80.56 94 GLY A N 1
ATOM 648 C CA . GLY A 1 94 ? 5.277 -18.875 0.552 1 80.56 94 GLY A CA 1
ATOM 649 C C . GLY A 1 94 ? 5.543 -17.594 -0.211 1 80.56 94 GLY A C 1
ATOM 650 O O . GLY A 1 94 ? 6.629 -17.016 -0.115 1 80.56 94 GLY A O 1
ATOM 651 N N . GLY A 1 95 ? 4.531 -17.312 -1.077 1 88.81 95 GLY A N 1
ATOM 652 C CA . GLY A 1 95 ? 4.574 -16.094 -1.859 1 88.81 95 GLY A CA 1
ATOM 653 C C . GLY A 1 95 ? 4.859 -16.328 -3.33 1 88.81 95 GLY A C 1
ATOM 654 O O . GLY A 1 95 ? 5.578 -17.266 -3.682 1 88.81 95 GLY A O 1
ATOM 655 N N . HIS A 1 96 ? 4.32 -15.57 -4.094 1 95.19 96 HIS A N 1
ATOM 656 C CA . HIS A 1 96 ? 4.547 -15.602 -5.535 1 95.19 96 HIS A CA 1
ATOM 657 C C . HIS A 1 96 ? 5.691 -14.68 -5.93 1 95.19 96 HIS A C 1
ATOM 659 O O . HIS A 1 96 ? 5.48 -13.703 -6.652 1 95.19 96 HIS A O 1
ATOM 665 N N . VAL A 1 97 ? 6.863 -15.086 -5.59 1 97.94 97 VAL A N 1
ATOM 666 C CA . VAL A 1 97 ? 8.008 -14.188 -5.691 1 97.94 97 VAL A CA 1
ATOM 667 C C . VAL A 1 97 ? 8.281 -13.867 -7.16 1 97.94 97 VAL A C 1
ATOM 669 O O . VAL A 1 97 ? 8.414 -12.703 -7.535 1 97.94 97 VAL A O 1
ATOM 672 N N . ALA A 1 98 ? 8.289 -14.852 -8.023 1 98.69 98 ALA A N 1
ATOM 673 C CA . ALA A 1 98 ? 8.641 -14.625 -9.43 1 98.69 98 ALA A CA 1
ATOM 674 C C . ALA A 1 98 ? 7.613 -13.719 -10.109 1 98.69 98 ALA A C 1
ATOM 676 O O . ALA A 1 98 ? 7.973 -12.875 -10.93 1 98.69 98 ALA A O 1
ATOM 677 N N . ALA A 1 99 ? 6.375 -13.875 -9.773 1 98.44 99 ALA A N 1
ATOM 678 C CA . ALA A 1 99 ? 5.312 -13.102 -10.406 1 98.44 99 ALA A CA 1
ATOM 679 C C . ALA A 1 99 ? 5.414 -11.625 -10.039 1 98.44 99 ALA A C 1
ATOM 681 O O . ALA A 1 99 ? 4.82 -10.773 -10.703 1 98.44 99 ALA A O 1
ATOM 682 N N . GLN A 1 100 ? 6.121 -11.328 -9 1 98.44 100 GLN A N 1
ATOM 683 C CA . GLN A 1 100 ? 6.254 -9.938 -8.562 1 98.44 100 GLN A CA 1
ATOM 684 C C . GLN A 1 100 ? 7.621 -9.375 -8.938 1 98.44 100 GLN A C 1
ATOM 686 O O . GLN A 1 100 ? 7.742 -8.195 -9.273 1 98.44 100 GLN A O 1
ATOM 691 N N . VAL A 1 101 ? 8.68 -10.18 -8.984 1 98.88 101 VAL A N 1
ATOM 692 C CA . VAL A 1 101 ? 10.047 -9.742 -9.219 1 98.88 101 VAL A CA 1
ATOM 693 C C . VAL A 1 101 ? 10.328 -9.719 -10.719 1 98.88 101 VAL A C 1
ATOM 695 O O . VAL A 1 101 ? 10.883 -8.742 -11.242 1 98.88 101 VAL A O 1
ATOM 698 N N . LEU A 1 102 ? 9.914 -10.734 -11.445 1 98.88 102 LEU A N 1
ATOM 699 C CA . LEU A 1 102 ? 10.266 -10.867 -12.852 1 98.88 102 LEU A CA 1
ATOM 700 C C . LEU A 1 102 ? 9.672 -9.727 -13.672 1 98.88 102 LEU A C 1
ATOM 702 O O . LEU A 1 102 ? 10.359 -9.109 -14.477 1 98.88 102 LEU A O 1
ATOM 706 N N . PRO A 1 103 ? 8.367 -9.391 -13.477 1 98.81 103 PRO A N 1
ATOM 707 C CA . PRO A 1 103 ? 7.828 -8.273 -14.266 1 98.81 103 PRO A CA 1
ATOM 708 C C . PRO A 1 103 ? 8.578 -6.969 -14.031 1 98.81 103 PRO A C 1
ATOM 710 O O . PRO A 1 103 ? 8.75 -6.176 -14.961 1 98.81 103 PRO A O 1
ATOM 713 N N . ALA A 1 104 ? 9 -6.738 -12.82 1 98.88 104 ALA A N 1
ATOM 714 C CA . ALA A 1 104 ? 9.758 -5.531 -12.492 1 98.88 104 ALA A CA 1
ATOM 715 C C . ALA A 1 104 ? 11.094 -5.508 -13.219 1 98.88 104 ALA A C 1
ATOM 717 O O . ALA A 1 104 ? 11.445 -4.512 -13.852 1 98.88 104 ALA A O 1
ATOM 718 N N . VAL A 1 105 ? 11.852 -6.613 -13.133 1 98.88 105 VAL A N 1
ATOM 719 C CA . VAL A 1 105 ? 13.188 -6.699 -13.719 1 98.88 105 VAL A CA 1
ATOM 720 C C . VAL A 1 105 ? 13.086 -6.684 -15.242 1 98.88 105 VAL A C 1
ATOM 722 O O . VAL A 1 105 ? 13.898 -6.043 -15.922 1 98.88 105 VAL A O 1
ATOM 725 N N . LEU A 1 106 ? 12.078 -7.387 -15.773 1 98.75 106 LEU A N 1
ATOM 726 C CA . LEU A 1 106 ? 11.852 -7.41 -17.219 1 98.75 106 LEU A CA 1
ATOM 727 C C . LEU A 1 106 ? 11.555 -6.012 -17.734 1 98.75 106 LEU A C 1
ATOM 729 O O . LEU A 1 106 ? 12.07 -5.609 -18.781 1 98.75 106 LEU A O 1
ATOM 733 N N . ALA A 1 107 ? 10.711 -5.258 -17.047 1 98.44 107 ALA A N 1
ATOM 734 C CA . ALA A 1 107 ? 10.336 -3.912 -17.469 1 98.44 107 ALA A CA 1
ATOM 735 C C . ALA A 1 107 ? 11.547 -2.994 -17.531 1 98.44 107 ALA A C 1
ATOM 737 O O . ALA A 1 107 ? 11.727 -2.26 -18.516 1 98.44 107 ALA A O 1
ATOM 738 N N . VAL A 1 108 ? 12.398 -3.041 -16.516 1 98.44 108 VAL A N 1
ATOM 739 C CA . VAL A 1 108 ? 13.562 -2.164 -16.5 1 98.44 108 VAL A CA 1
ATOM 740 C C . VAL A 1 108 ? 14.57 -2.627 -17.562 1 98.44 108 VAL A C 1
ATOM 742 O O . VAL A 1 108 ? 15.266 -1.808 -18.172 1 98.44 108 VAL A O 1
ATOM 745 N N . ALA A 1 109 ? 14.711 -3.945 -17.75 1 98.69 109 ALA A N 1
ATOM 746 C CA . ALA A 1 109 ? 15.617 -4.473 -18.766 1 98.69 109 ALA A CA 1
ATOM 747 C C . ALA A 1 109 ? 15.219 -3.992 -20.156 1 98.69 109 ALA A C 1
ATOM 749 O O . ALA A 1 109 ? 16.062 -3.586 -20.953 1 98.69 109 ALA A O 1
ATOM 750 N N . GLN A 1 110 ? 13.945 -4.078 -20.438 1 98.06 110 GLN A N 1
ATOM 751 C CA . GLN A 1 110 ? 13.445 -3.633 -21.734 1 98.06 110 GLN A CA 1
ATOM 752 C C . GLN A 1 110 ? 13.578 -2.121 -21.891 1 98.06 110 GLN A C 1
ATOM 754 O O . GLN A 1 110 ? 14.023 -1.635 -22.938 1 98.06 110 GLN A O 1
ATOM 759 N N . ARG A 1 111 ? 13.203 -1.39 -20.875 1 97.5 111 ARG A N 1
ATOM 760 C CA . ARG A 1 111 ? 13.281 0.067 -20.906 1 97.5 111 ARG A CA 1
ATOM 761 C C . ARG A 1 111 ? 14.711 0.529 -21.188 1 97.5 111 ARG A C 1
ATOM 763 O O . ARG A 1 111 ? 14.93 1.468 -21.953 1 97.5 111 ARG A O 1
ATOM 770 N N . ASP A 1 112 ? 15.695 -0.158 -20.578 1 98.06 112 ASP A N 1
ATOM 771 C CA . ASP A 1 112 ? 17.078 0.331 -20.594 1 98.06 112 ASP A CA 1
ATOM 772 C C . ASP A 1 112 ? 17.922 -0.439 -21.609 1 98.06 112 ASP A C 1
ATOM 774 O O . ASP A 1 112 ? 19.109 -0.178 -21.75 1 98.06 112 ASP A O 1
ATOM 778 N N . GLY A 1 113 ? 17.359 -1.394 -22.312 1 98.31 113 GLY A N 1
ATOM 779 C CA . GLY A 1 113 ? 18.094 -2.186 -23.281 1 98.31 113 GLY A CA 1
ATOM 780 C C . GLY A 1 113 ? 19.172 -3.039 -22.641 1 98.31 113 GLY A C 1
ATOM 781 O O . GLY A 1 113 ? 20.312 -3.072 -23.125 1 98.31 113 GLY A O 1
ATOM 782 N N . LEU A 1 114 ? 18.859 -3.74 -21.562 1 98.69 114 LEU A N 1
ATOM 783 C CA . LEU A 1 114 ? 19.844 -4.523 -20.828 1 98.69 114 LEU A CA 1
ATOM 784 C C . LEU A 1 114 ? 20.016 -5.906 -21.453 1 98.69 114 LEU A C 1
ATOM 786 O O . LEU A 1 114 ? 19.172 -6.355 -22.219 1 98.69 114 LEU A O 1
ATOM 790 N N . SER A 1 115 ? 21.078 -6.617 -21.094 1 98.69 115 SER A N 1
ATOM 791 C CA . SER A 1 115 ? 21.391 -7.957 -21.578 1 98.69 115 SER A CA 1
ATOM 792 C C . SER A 1 115 ? 20.641 -9.023 -20.781 1 98.69 115 SER A C 1
ATOM 794 O O . SER A 1 115 ? 20.109 -8.742 -19.719 1 98.69 115 SER A O 1
ATOM 796 N N . GLY A 1 116 ? 20.656 -10.258 -21.344 1 98.69 116 GLY A N 1
ATOM 797 C CA . GLY A 1 116 ? 20.125 -11.398 -20.625 1 98.69 116 GLY A CA 1
ATOM 798 C C . GLY A 1 116 ? 20.844 -11.68 -19.312 1 98.69 116 GLY A C 1
ATOM 799 O O . GLY A 1 116 ? 20.234 -12.086 -18.328 1 98.69 116 GLY A O 1
ATOM 800 N N . GLU A 1 117 ? 22.125 -11.477 -19.328 1 98.62 117 GLU A N 1
ATOM 801 C CA . GLU A 1 117 ? 22.922 -11.672 -18.109 1 98.62 117 GLU A CA 1
ATOM 802 C C . GLU A 1 117 ? 22.5 -10.703 -17.016 1 98.62 117 GLU A C 1
ATOM 804 O O . GLU A 1 117 ? 22.422 -11.086 -15.844 1 98.62 117 GLU A O 1
ATOM 809 N N . GLN A 1 118 ? 22.25 -9.438 -17.359 1 98.81 118 GLN A N 1
ATOM 810 C CA . GLN A 1 118 ? 21.766 -8.445 -16.391 1 98.81 118 GLN A CA 1
ATOM 811 C C . GLN A 1 118 ? 20.375 -8.82 -15.875 1 98.81 118 GLN A C 1
ATOM 813 O O . GLN A 1 118 ? 20.094 -8.672 -14.688 1 98.81 118 GLN A O 1
ATOM 818 N N . LEU A 1 119 ? 19.562 -9.336 -16.781 1 98.88 119 LEU A N 1
ATOM 819 C CA . LEU A 1 119 ? 18.25 -9.836 -16.406 1 98.88 119 LEU A CA 1
ATOM 820 C C . LEU A 1 119 ? 18.359 -10.969 -15.383 1 98.88 119 LEU A C 1
ATOM 822 O O . LEU A 1 119 ? 17.641 -10.992 -14.383 1 98.88 119 LEU A O 1
ATOM 826 N N . LEU A 1 120 ? 19.297 -11.859 -15.633 1 98.88 120 LEU A N 1
ATOM 827 C CA . LEU A 1 120 ? 19.531 -13 -14.75 1 98.88 120 LEU A CA 1
ATOM 828 C C . LEU A 1 120 ? 19.953 -12.531 -13.359 1 98.88 120 LEU A C 1
ATOM 830 O O . LEU A 1 120 ? 19.391 -12.977 -12.352 1 98.88 120 LEU A O 1
ATOM 834 N N . ARG A 1 121 ? 20.906 -11.641 -13.305 1 98.88 121 ARG A N 1
ATOM 835 C CA . ARG A 1 121 ? 21.422 -11.156 -12.023 1 98.88 121 ARG A CA 1
ATOM 836 C C . ARG A 1 121 ? 20.312 -10.477 -11.227 1 98.88 121 ARG A C 1
ATOM 838 O O . ARG A 1 121 ? 20.203 -10.68 -10.016 1 98.88 121 ARG A O 1
ATOM 845 N N . GLY A 1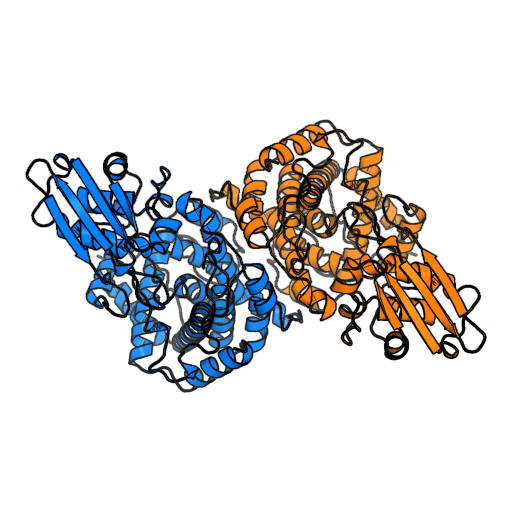 122 ? 19.516 -9.656 -11.914 1 98.94 122 GLY A N 1
ATOM 846 C CA . GLY A 1 122 ? 18.391 -9 -11.258 1 98.94 122 GLY A CA 1
ATOM 847 C C . GLY A 1 122 ? 17.359 -9.969 -10.727 1 98.94 122 GLY A C 1
ATOM 848 O O . GLY A 1 122 ? 16.922 -9.859 -9.578 1 98.94 122 GLY A O 1
ATOM 849 N N . LEU A 1 123 ? 16.953 -10.93 -11.594 1 98.94 123 LEU A N 1
ATOM 850 C CA . LEU A 1 123 ? 15.93 -11.891 -11.211 1 98.94 123 LEU A CA 1
ATOM 851 C C . LEU A 1 123 ? 16.375 -12.719 -10.008 1 98.94 123 LEU A C 1
ATOM 853 O O . LEU A 1 123 ? 15.633 -12.844 -9.031 1 98.94 123 LEU A O 1
ATOM 857 N N . VAL A 1 124 ? 17.562 -13.211 -10.062 1 98.94 124 VAL A N 1
ATOM 858 C CA . VAL A 1 124 ? 18.047 -14.102 -9.008 1 98.94 124 VAL A CA 1
ATOM 859 C C . VAL A 1 124 ? 18.219 -13.328 -7.707 1 98.94 124 VAL A C 1
ATOM 861 O O . VAL A 1 124 ? 17.781 -13.781 -6.645 1 98.94 124 VAL A O 1
ATOM 864 N N . THR A 1 125 ? 18.812 -12.141 -7.773 1 98.94 125 THR A N 1
ATOM 865 C CA . THR A 1 125 ? 19.031 -11.359 -6.562 1 98.94 125 THR A CA 1
ATOM 866 C C . THR A 1 125 ? 17.703 -10.977 -5.914 1 98.94 125 THR A C 1
ATOM 868 O O . THR A 1 125 ? 17.516 -11.156 -4.711 1 98.94 125 THR A O 1
ATOM 871 N N . GLY A 1 126 ? 16.828 -10.43 -6.77 1 98.88 126 GLY A N 1
ATOM 872 C CA . GLY A 1 126 ? 15.523 -10.062 -6.246 1 98.88 126 GLY A CA 1
ATOM 873 C C . GLY A 1 126 ? 14.758 -11.234 -5.652 1 98.88 126 GLY A C 1
ATOM 874 O O . GLY A 1 126 ? 14.141 -11.102 -4.598 1 98.88 126 GLY A O 1
ATOM 875 N N . TYR A 1 127 ? 14.797 -12.359 -6.359 1 98.75 127 TYR A N 1
ATOM 876 C CA . TYR A 1 127 ? 14.125 -13.562 -5.891 1 98.75 127 TYR A CA 1
ATOM 877 C C . TYR A 1 127 ? 14.664 -14 -4.535 1 98.75 127 TYR A C 1
ATOM 879 O O . TYR A 1 127 ? 13.891 -14.289 -3.615 1 98.75 127 TYR A O 1
ATOM 887 N N . GLU A 1 128 ? 15.984 -14.078 -4.406 1 98.56 128 GLU A N 1
ATOM 888 C CA . GLU A 1 128 ? 16.641 -14.531 -3.178 1 98.56 128 GLU A CA 1
ATOM 889 C C . GLU A 1 128 ? 16.266 -13.633 -2 1 98.56 128 GLU A C 1
ATOM 891 O O . GLU A 1 128 ? 15.977 -14.117 -0.906 1 98.56 128 GLU A O 1
ATOM 896 N N . VAL A 1 129 ? 16.234 -12.352 -2.225 1 98.19 129 VAL A N 1
ATOM 897 C CA . VAL A 1 129 ? 15.961 -11.406 -1.147 1 98.19 129 VAL A CA 1
ATOM 898 C C . VAL A 1 129 ? 14.5 -11.539 -0.706 1 98.19 129 VAL A C 1
ATOM 900 O O . VAL A 1 129 ? 14.219 -11.648 0.49 1 98.19 129 VAL A O 1
ATOM 903 N N . ALA A 1 130 ? 13.594 -11.547 -1.631 1 98.19 130 ALA A N 1
ATOM 904 C CA . ALA A 1 130 ? 12.18 -11.664 -1.289 1 98.19 130 ALA A CA 1
ATOM 905 C C . ALA A 1 130 ? 11.891 -12.992 -0.592 1 98.19 130 ALA A C 1
ATOM 907 O O . ALA A 1 130 ? 11.219 -13.023 0.442 1 98.19 130 ALA A O 1
ATOM 908 N N . ALA A 1 131 ? 12.414 -14.039 -1.154 1 97 131 ALA A N 1
ATOM 909 C CA . ALA A 1 131 ? 12.164 -15.367 -0.599 1 97 131 ALA A CA 1
ATOM 910 C C . ALA A 1 131 ? 12.742 -15.492 0.807 1 97 131 ALA A C 1
ATOM 912 O O . ALA A 1 131 ? 12.141 -16.109 1.683 1 97 131 ALA A O 1
ATOM 913 N N . ALA A 1 132 ? 13.93 -14.961 1.002 1 96.19 132 ALA A N 1
ATOM 914 C CA . ALA A 1 132 ? 14.539 -14.984 2.33 1 96.19 132 ALA A CA 1
ATOM 915 C C . ALA A 1 132 ? 13.672 -14.242 3.342 1 96.19 132 ALA A C 1
ATOM 917 O O . ALA A 1 132 ? 13.539 -14.672 4.488 1 96.19 132 ALA A O 1
ATOM 918 N N . LEU A 1 133 ? 13.125 -13.125 2.951 1 96.19 133 LEU A N 1
ATOM 919 C CA . LEU A 1 133 ? 12.25 -12.367 3.84 1 96.19 133 LEU A CA 1
ATOM 920 C C . LEU A 1 133 ? 10.984 -13.156 4.156 1 96.19 133 LEU A C 1
ATOM 922 O O . LEU A 1 133 ? 10.516 -13.156 5.297 1 96.19 133 LEU A O 1
ATOM 926 N N . TYR A 1 134 ? 10.398 -13.828 3.156 1 94.94 134 TYR A N 1
ATOM 927 C CA . TYR A 1 134 ? 9.227 -14.664 3.408 1 94.94 134 TYR A CA 1
ATOM 928 C C . TYR A 1 134 ? 9.57 -15.805 4.355 1 94.94 134 TYR A C 1
ATOM 930 O O . TYR A 1 134 ? 8.727 -16.219 5.156 1 94.94 134 TYR A O 1
ATOM 938 N N . ALA A 1 135 ? 10.781 -16.297 4.254 1 93 135 ALA A N 1
ATOM 939 C CA . ALA A 1 135 ? 11.219 -17.375 5.137 1 93 135 ALA A CA 1
ATOM 940 C C . ALA A 1 135 ? 11.469 -16.859 6.551 1 93 135 ALA A C 1
ATOM 942 O O . ALA A 1 135 ? 11.312 -17.594 7.527 1 93 135 ALA A O 1
ATOM 943 N N . MET A 1 136 ? 11.844 -15.664 6.629 1 93.19 136 MET A N 1
ATOM 944 C CA . MET A 1 136 ? 12.18 -15.055 7.914 1 93.19 136 MET A CA 1
ATOM 945 C C . MET A 1 136 ? 10.93 -14.859 8.766 1 93.19 136 MET A C 1
ATOM 947 O O . MET A 1 136 ? 10.953 -15.086 9.977 1 93.19 136 MET A O 1
ATOM 951 N N . TYR A 1 137 ? 9.805 -14.477 8.133 1 92.38 137 TYR A N 1
ATOM 952 C CA . TYR A 1 137 ? 8.617 -14.102 8.891 1 92.38 137 TYR A CA 1
ATOM 953 C C . TYR A 1 137 ? 7.543 -15.18 8.789 1 92.38 137 TYR A C 1
ATOM 955 O O . TYR A 1 137 ? 7.367 -15.789 7.73 1 92.38 137 TYR A O 1
ATOM 963 N N . ASP A 1 138 ? 6.887 -15.477 9.844 1 91.88 138 ASP A N 1
ATOM 964 C CA . ASP A 1 138 ? 5.609 -16.188 9.859 1 91.88 138 ASP A CA 1
ATOM 965 C C . ASP A 1 138 ? 4.438 -15.211 9.75 1 91.88 138 ASP A C 1
ATOM 967 O O . ASP A 1 138 ? 4.152 -14.461 10.688 1 91.88 138 ASP A O 1
ATOM 971 N N . LEU A 1 139 ? 3.828 -15.203 8.586 1 92.81 139 LEU A N 1
ATOM 972 C CA . LEU A 1 139 ? 2.703 -14.297 8.383 1 92.81 139 LEU A CA 1
ATOM 973 C C . LEU A 1 139 ? 1.479 -14.766 9.156 1 92.81 139 LEU A C 1
ATOM 975 O O . LEU A 1 139 ? 1.04 -15.906 9 1 92.81 139 LEU A O 1
ATOM 979 N N . ARG A 1 140 ? 0.942 -13.984 9.938 1 93.5 140 ARG A N 1
ATOM 980 C CA . ARG A 1 140 ? -0.237 -14.336 10.719 1 93.5 140 ARG A CA 1
ATOM 981 C C . ARG A 1 140 ? -1.51 -14.18 9.898 1 93.5 140 ARG A C 1
ATOM 983 O O . ARG A 1 140 ? -1.753 -13.125 9.312 1 93.5 140 ARG A O 1
ATOM 990 N N . TYR A 1 141 ? -2.354 -15.289 9.812 1 92.88 141 TYR A N 1
ATOM 991 C CA . TYR A 1 141 ? -3.674 -15.164 9.211 1 92.88 141 TYR A CA 1
ATOM 992 C C . TYR A 1 141 ? -4.465 -14.031 9.852 1 92.88 141 TYR A C 1
ATOM 994 O O . TYR A 1 141 ? -4.504 -13.914 11.078 1 92.88 141 TYR A O 1
ATOM 1002 N N . PRO A 1 142 ? -4.98 -13.031 9.117 1 96 142 PRO A N 1
ATOM 1003 C CA . PRO A 1 142 ? -5.352 -13.219 7.711 1 96 142 PRO A CA 1
ATOM 1004 C C . PRO A 1 142 ? -4.391 -12.516 6.75 1 96 142 PRO A C 1
ATOM 1006 O O . PRO A 1 142 ? -4.719 -12.32 5.582 1 96 142 PRO A O 1
ATOM 1009 N N . VAL A 1 143 ? -3.195 -12.133 7.207 1 96.56 143 VAL A N 1
ATOM 1010 C CA . VAL A 1 143 ? -2.24 -11.469 6.328 1 96.56 143 VAL A CA 1
ATOM 1011 C C . VAL A 1 143 ? -1.893 -12.383 5.156 1 96.56 143 VAL A C 1
ATOM 1013 O O . VAL A 1 143 ? -1.589 -13.562 5.355 1 96.56 143 VAL A O 1
ATOM 1016 N N . HIS A 1 144 ? -2.006 -11.875 3.982 1 96.25 144 HIS A N 1
ATOM 1017 C CA . HIS A 1 144 ? -1.737 -12.625 2.762 1 96.25 144 HIS A CA 1
ATOM 1018 C C . HIS A 1 144 ? -0.367 -12.281 2.191 1 96.25 144 HIS A C 1
ATOM 1020 O O . HIS A 1 144 ? 0.078 -11.133 2.289 1 96.25 144 HIS A O 1
ATOM 1026 N N . PRO A 1 145 ? 0.281 -13.188 1.488 1 94.62 145 PRO A N 1
ATOM 1027 C CA . PRO A 1 145 ? 1.669 -12.977 1.069 1 94.62 145 PRO A CA 1
ATOM 1028 C C . PRO A 1 145 ? 1.785 -12.094 -0.168 1 94.62 145 PRO A C 1
ATOM 1030 O O . PRO A 1 145 ? 2.877 -11.617 -0.494 1 94.62 145 PRO A O 1
ATOM 1033 N N . HIS A 1 146 ? 0.719 -11.875 -0.977 1 94.12 146 HIS A N 1
ATOM 1034 C CA . HIS A 1 146 ? 0.843 -10.969 -2.109 1 94.12 146 HIS A CA 1
ATOM 1035 C C . HIS A 1 146 ? 1.286 -9.578 -1.656 1 94.12 146 HIS A C 1
ATOM 1037 O O . HIS A 1 146 ? 0.829 -9.086 -0.624 1 94.12 146 HIS A O 1
ATOM 1043 N N . GLY A 1 147 ? 2.197 -8.992 -2.453 1 96.62 147 GLY A N 1
ATOM 1044 C CA . GLY A 1 147 ? 2.797 -7.734 -2.041 1 96.62 147 GLY A CA 1
ATOM 1045 C C . GLY A 1 147 ? 3.947 -7.91 -1.068 1 96.62 147 GLY A C 1
ATOM 1046 O O . GLY A 1 147 ? 4.914 -8.617 -1.363 1 96.62 147 GLY A O 1
ATOM 1047 N N . LEU A 1 148 ? 3.873 -7.305 0.074 1 96.62 148 LEU A N 1
ATOM 1048 C CA . LEU A 1 148 ? 4.832 -7.402 1.168 1 96.62 148 LEU A CA 1
ATOM 1049 C C . LEU A 1 148 ? 6.258 -7.484 0.634 1 96.62 148 LEU A C 1
ATOM 1051 O O . LEU A 1 148 ? 6.742 -6.543 -0.003 1 96.62 148 LEU A O 1
ATOM 1055 N N . PHE A 1 149 ? 6.887 -8.664 0.694 1 97.75 149 PHE A N 1
ATOM 1056 C CA . PHE A 1 149 ? 8.32 -8.773 0.467 1 97.75 149 PHE A CA 1
ATOM 1057 C C . PHE A 1 149 ? 8.625 -8.906 -1.021 1 97.75 149 PHE A C 1
ATOM 1059 O O . PHE A 1 149 ? 9.773 -8.719 -1.443 1 97.75 149 PHE A O 1
ATOM 1066 N N . GLY A 1 150 ? 7.559 -9.211 -1.821 1 98.31 150 GLY A N 1
ATOM 1067 C CA . GLY A 1 150 ? 7.734 -9.141 -3.264 1 98.31 150 GLY A CA 1
ATOM 1068 C C . GLY A 1 150 ? 8.148 -7.766 -3.744 1 98.31 150 GLY A C 1
ATOM 1069 O O . GLY A 1 150 ? 8.906 -7.645 -4.711 1 98.31 150 GLY A O 1
ATOM 1070 N N . ALA A 1 151 ? 7.672 -6.758 -3.027 1 98.75 151 ALA A N 1
ATOM 1071 C CA . ALA A 1 151 ? 8.023 -5.379 -3.359 1 98.75 151 ALA A CA 1
ATOM 1072 C C . ALA A 1 151 ? 9.516 -5.129 -3.135 1 98.75 151 ALA A C 1
ATOM 1074 O O . ALA A 1 151 ? 10.164 -4.441 -3.93 1 98.75 151 ALA A O 1
ATOM 1075 N N . VAL A 1 152 ? 10.023 -5.672 -2.051 1 98.75 152 VAL A N 1
ATOM 1076 C CA . VAL A 1 152 ? 11.438 -5.508 -1.733 1 98.75 152 VAL A CA 1
ATOM 1077 C C . VAL A 1 152 ? 12.289 -6.227 -2.779 1 98.75 152 VAL A C 1
ATOM 1079 O O . VAL A 1 152 ? 13.266 -5.668 -3.281 1 98.75 152 VAL A O 1
ATOM 1082 N N . GLY A 1 153 ? 11.867 -7.422 -3.1 1 98.81 153 GLY A N 1
ATOM 1083 C CA . GLY A 1 153 ? 12.57 -8.164 -4.133 1 98.81 153 GLY A CA 1
ATOM 1084 C C . GLY A 1 153 ? 12.555 -7.469 -5.484 1 98.81 153 GLY A C 1
ATOM 1085 O O . GLY A 1 153 ? 13.57 -7.438 -6.184 1 98.81 153 GLY A O 1
ATOM 1086 N N . ALA A 1 154 ? 11.398 -6.953 -5.875 1 98.94 154 ALA A N 1
ATOM 1087 C CA . ALA A 1 154 ? 11.266 -6.234 -7.141 1 98.94 154 ALA A CA 1
ATOM 1088 C C . ALA A 1 154 ? 12.219 -5.047 -7.203 1 98.94 154 ALA A C 1
ATOM 1090 O O . ALA A 1 154 ? 12.891 -4.836 -8.211 1 98.94 154 ALA A O 1
ATOM 1091 N N . ALA A 1 155 ? 12.266 -4.285 -6.109 1 98.94 155 ALA A N 1
ATOM 1092 C CA . ALA A 1 155 ? 13.141 -3.115 -6.043 1 98.94 155 ALA A CA 1
ATOM 1093 C C . ALA A 1 155 ? 14.609 -3.516 -6.145 1 98.94 155 ALA A C 1
ATOM 1095 O O . ALA A 1 155 ? 15.367 -2.914 -6.906 1 98.94 155 ALA A O 1
ATOM 1096 N N . VAL A 1 156 ? 14.992 -4.547 -5.406 1 98.94 156 VAL A N 1
ATOM 1097 C CA . VAL A 1 156 ? 16.375 -5.031 -5.387 1 98.94 156 VAL A CA 1
ATOM 1098 C C . VAL A 1 156 ? 16.75 -5.578 -6.762 1 98.94 156 VAL A C 1
ATOM 1100 O O . VAL A 1 156 ? 17.797 -5.23 -7.305 1 98.94 156 VAL A O 1
ATOM 1103 N N . GLY A 1 157 ? 15.898 -6.43 -7.297 1 98.94 157 GLY A N 1
ATOM 1104 C CA . GLY A 1 157 ? 16.156 -7.027 -8.594 1 98.94 157 GLY A CA 1
ATOM 1105 C C . GLY A 1 157 ? 16.344 -6.004 -9.703 1 98.94 157 GLY A C 1
ATOM 1106 O O . GLY A 1 157 ? 17.266 -6.102 -10.508 1 98.94 157 GLY A O 1
ATOM 1107 N N . ALA A 1 158 ? 15.445 -5.031 -9.75 1 98.88 158 ALA A N 1
ATOM 1108 C CA . ALA A 1 158 ? 15.516 -3.986 -10.773 1 98.88 158 ALA A CA 1
ATOM 1109 C C . ALA A 1 158 ? 16.812 -3.186 -10.648 1 98.88 158 ALA A C 1
ATOM 1111 O O . ALA A 1 158 ? 17.453 -2.875 -11.656 1 98.88 158 ALA A O 1
ATOM 1112 N N . ALA A 1 159 ? 17.188 -2.812 -9.414 1 98.88 159 ALA A N 1
ATOM 1113 C CA . ALA A 1 159 ? 18.406 -2.059 -9.195 1 98.88 159 ALA A CA 1
ATOM 1114 C C . ALA A 1 159 ? 19.625 -2.857 -9.641 1 98.88 159 ALA A C 1
ATOM 1116 O O . ALA A 1 159 ? 20.5 -2.336 -10.344 1 98.88 159 ALA A O 1
ATOM 1117 N N . VAL A 1 160 ? 19.719 -4.117 -9.297 1 98.88 160 VAL A N 1
ATOM 1118 C CA . VAL A 1 160 ? 20.844 -4.977 -9.609 1 98.88 160 VAL A CA 1
ATOM 1119 C C . VAL A 1 160 ? 20.938 -5.176 -11.125 1 98.88 160 VAL A C 1
ATOM 1121 O O . VAL A 1 160 ? 22.031 -5.152 -11.695 1 98.88 160 VAL A O 1
ATOM 1124 N N . ALA A 1 161 ? 19.812 -5.414 -11.773 1 98.88 161 ALA A N 1
ATOM 1125 C CA . ALA A 1 161 ? 19.812 -5.562 -13.227 1 98.88 161 ALA A CA 1
ATOM 1126 C C . ALA A 1 161 ? 20.469 -4.359 -13.906 1 98.88 161 ALA A C 1
ATOM 1128 O O . ALA A 1 161 ? 21.172 -4.508 -14.898 1 98.88 161 ALA A O 1
ATOM 1129 N N . ARG A 1 162 ? 20.266 -3.17 -13.352 1 98.5 162 ARG A N 1
ATOM 1130 C CA . ARG A 1 162 ? 20.766 -1.931 -13.945 1 98.5 162 ARG A CA 1
ATOM 1131 C C . ARG A 1 162 ? 22.203 -1.666 -13.539 1 98.5 162 ARG A C 1
ATOM 1133 O O . ARG A 1 162 ? 22.844 -0.732 -14.039 1 98.5 162 ARG A O 1
ATOM 1140 N N . GLY A 1 163 ? 22.688 -2.41 -12.586 1 98.31 163 GLY A N 1
ATOM 1141 C CA . GLY A 1 163 ? 24.031 -2.201 -12.078 1 98.31 163 GLY A CA 1
ATOM 1142 C C . GLY A 1 163 ? 24.109 -1.136 -11 1 98.31 163 GLY A C 1
ATOM 1143 O O . GLY A 1 163 ? 25.188 -0.597 -10.719 1 98.31 163 GLY A O 1
ATOM 1144 N N . ASP A 1 164 ? 22.969 -0.763 -10.43 1 98.25 164 ASP A N 1
ATOM 1145 C CA . ASP A 1 164 ? 22.906 0.231 -9.367 1 98.25 164 ASP A CA 1
ATOM 1146 C C . ASP A 1 164 ? 23.062 -0.423 -7.992 1 98.25 164 ASP A C 1
ATOM 1148 O O . ASP A 1 164 ? 22.922 -1.641 -7.859 1 98.25 164 ASP A O 1
ATOM 1152 N N . ASP A 1 165 ? 23.438 0.342 -6.961 1 98.25 165 ASP A N 1
ATOM 1153 C CA . ASP A 1 165 ? 23.391 -0.125 -5.578 1 98.25 165 ASP A CA 1
ATOM 1154 C C . ASP A 1 165 ? 21.953 -0.461 -5.16 1 98.25 165 ASP A C 1
ATOM 1156 O O . ASP A 1 165 ? 21.094 0.414 -5.141 1 98.25 165 ASP A O 1
ATOM 1160 N N . PRO A 1 166 ? 21.688 -1.67 -4.789 1 98.62 166 PRO A N 1
ATOM 1161 C CA . PRO A 1 166 ? 20.312 -2.051 -4.465 1 98.62 166 PRO A CA 1
ATOM 1162 C C . PRO A 1 166 ? 19.906 -1.638 -3.051 1 98.62 166 PRO A C 1
ATOM 1164 O O . PRO A 1 166 ? 18.734 -1.75 -2.686 1 98.62 166 PRO A O 1
ATOM 1167 N N . GLY A 1 167 ? 20.828 -1.156 -2.238 1 97.81 167 GLY A N 1
ATOM 1168 C CA . GLY A 1 167 ? 20.562 -0.813 -0.848 1 97.81 167 GLY A CA 1
ATOM 1169 C C . GLY A 1 167 ? 19.453 0.198 -0.68 1 97.81 167 GLY A C 1
ATOM 1170 O O . GLY A 1 167 ? 18.453 -0.08 -0.015 1 97.81 167 GLY A O 1
ATOM 1171 N N . PRO A 1 168 ? 19.625 1.372 -1.352 1 97.81 168 PRO A N 1
ATOM 1172 C CA . PRO A 1 168 ? 18.641 2.439 -1.155 1 97.81 168 PRO A CA 1
ATOM 1173 C C . PRO A 1 168 ? 17.234 2.045 -1.618 1 97.81 168 PRO A C 1
ATOM 1175 O O . PRO A 1 168 ? 16.266 2.193 -0.867 1 97.81 168 PRO A O 1
ATOM 1178 N N . PRO A 1 169 ? 17.031 1.479 -2.809 1 98.5 169 PRO A N 1
ATOM 1179 C CA . PRO A 1 169 ? 15.672 1.082 -3.188 1 98.5 169 PRO A CA 1
ATOM 1180 C C . PRO A 1 169 ? 15.109 -0.025 -2.297 1 98.5 169 PRO A C 1
ATOM 1182 O O . PRO A 1 169 ? 13.898 -0.073 -2.053 1 98.5 169 PRO A O 1
ATOM 1185 N N . ALA A 1 170 ? 15.953 -0.943 -1.832 1 98.69 170 ALA A N 1
ATOM 1186 C CA . ALA A 1 170 ? 15.492 -1.986 -0.919 1 98.69 170 ALA A CA 1
ATOM 1187 C C . ALA A 1 170 ? 14.883 -1.381 0.343 1 98.69 170 ALA A C 1
ATOM 1189 O O . ALA A 1 170 ? 13.828 -1.826 0.809 1 98.69 170 ALA A O 1
ATOM 1190 N N . ARG A 1 171 ? 15.539 -0.402 0.852 1 98.06 171 ARG A N 1
ATOM 1191 C CA . ARG A 1 171 ? 15.078 0.241 2.076 1 98.06 171 ARG A CA 1
ATOM 1192 C C . ARG A 1 171 ? 13.766 0.988 1.837 1 98.06 171 ARG A C 1
ATOM 1194 O O . ARG A 1 171 ? 12.844 0.911 2.65 1 98.06 171 ARG A O 1
ATOM 1201 N N . ILE A 1 172 ? 13.68 1.699 0.739 1 98.62 172 ILE A N 1
ATOM 1202 C CA . ILE A 1 172 ? 12.453 2.422 0.41 1 98.62 172 ILE A CA 1
ATOM 1203 C C . ILE A 1 172 ? 11.289 1.438 0.291 1 98.62 172 ILE A C 1
ATOM 1205 O O . ILE A 1 172 ? 10.227 1.652 0.877 1 98.62 172 ILE A O 1
ATOM 1209 N N . ALA A 1 173 ? 11.5 0.385 -0.442 1 98.75 173 ALA A N 1
ATOM 1210 C CA . ALA A 1 173 ? 10.445 -0.596 -0.665 1 98.75 173 ALA A CA 1
ATOM 1211 C C . ALA A 1 173 ? 10.008 -1.24 0.648 1 98.75 173 ALA A C 1
ATOM 1213 O O . ALA A 1 173 ? 8.828 -1.538 0.838 1 98.75 173 ALA A O 1
ATOM 1214 N N . SER A 1 174 ? 10.953 -1.477 1.553 1 98.25 174 SER A N 1
ATOM 1215 C CA . SER A 1 174 ? 10.648 -2.102 2.836 1 98.25 174 SER A CA 1
ATOM 1216 C C . SER A 1 174 ? 9.797 -1.185 3.709 1 98.25 174 SER A C 1
ATOM 1218 O O . SER A 1 174 ? 9.188 -1.636 4.68 1 98.25 174 SER A O 1
ATOM 1220 N N . ASN A 1 175 ? 9.75 0.113 3.367 1 98.31 175 ASN A N 1
ATOM 1221 C CA . ASN A 1 175 ? 8.961 1.085 4.121 1 98.31 175 ASN A CA 1
ATOM 1222 C C . ASN A 1 175 ? 7.555 1.234 3.545 1 98.31 175 ASN A C 1
ATOM 1224 O O . ASN A 1 175 ? 6.691 1.857 4.164 1 98.31 175 ASN A O 1
ATOM 1228 N N . LEU A 1 176 ? 7.348 0.766 2.311 1 98.44 176 LEU A N 1
ATOM 1229 C CA . LEU A 1 176 ? 6.109 0.983 1.572 1 98.44 176 LEU A CA 1
ATOM 1230 C C . LEU A 1 176 ? 5.504 -0.343 1.122 1 98.44 176 LEU A C 1
ATOM 1232 O O . LEU A 1 176 ? 5.145 -0.5 -0.047 1 98.44 176 LEU A O 1
ATOM 1236 N N . LEU A 1 177 ? 5.367 -1.283 1.991 1 98.19 177 LEU A N 1
ATOM 1237 C CA . LEU A 1 177 ? 4.902 -2.627 1.664 1 98.19 177 LEU A CA 1
ATOM 1238 C C . LEU A 1 177 ? 3.406 -2.623 1.357 1 98.19 177 LEU A C 1
ATOM 1240 O O . LEU A 1 177 ? 2.604 -2.158 2.17 1 98.19 177 LEU A O 1
ATOM 1244 N N . PRO A 1 178 ? 2.969 -3.115 0.143 1 98.06 178 PRO A N 1
ATOM 1245 C CA . PRO A 1 178 ? 1.546 -3.418 -0.019 1 98.06 178 PRO A CA 1
ATOM 1246 C C . PRO A 1 178 ? 1.075 -4.547 0.895 1 98.06 178 PRO A C 1
ATOM 1248 O O . PRO A 1 178 ? 1.673 -5.629 0.906 1 98.06 178 PRO A O 1
ATOM 1251 N N . VAL A 1 179 ? 0.05 -4.344 1.673 1 97.94 179 VAL A N 1
ATOM 1252 C CA . VAL A 1 179 ? -0.42 -5.332 2.639 1 97.94 179 VAL A CA 1
ATOM 1253 C C . VAL A 1 179 ? -1.837 -5.773 2.279 1 97.94 179 VAL A C 1
ATOM 1255 O O . VAL A 1 179 ? -2.703 -4.938 2.01 1 97.94 179 VAL A O 1
ATOM 1258 N N . GLY A 1 180 ? -2.043 -7.02 2.195 1 97.25 180 GLY A N 1
ATOM 1259 C CA . GLY A 1 180 ? -3.361 -7.586 1.947 1 97.25 180 GLY A CA 1
ATOM 1260 C C . GLY A 1 180 ? -3.717 -8.711 2.898 1 97.25 180 GLY A C 1
ATOM 1261 O O . GLY A 1 180 ? -2.916 -9.078 3.762 1 97.25 180 GLY A O 1
ATOM 1262 N N . VAL A 1 181 ? -5 -9.242 2.766 1 97.62 181 VAL A N 1
ATOM 1263 C CA . VAL A 1 181 ? -5.508 -10.336 3.594 1 97.62 181 VAL A CA 1
ATOM 1264 C C . VAL A 1 181 ? -6.09 -11.43 2.707 1 97.62 181 VAL A C 1
ATOM 1266 O O . VAL A 1 181 ? -6.238 -11.242 1.496 1 97.62 181 VAL A O 1
ATOM 1269 N N . TRP A 1 182 ? -6.473 -12.508 3.26 1 97.5 182 TRP A N 1
ATOM 1270 C CA . TRP A 1 182 ? -6.891 -13.711 2.545 1 97.5 182 TRP A CA 1
ATOM 1271 C C . TRP A 1 182 ? -8.328 -13.578 2.051 1 97.5 182 TRP A C 1
ATOM 1273 O O . TRP A 1 182 ? -8.766 -14.336 1.184 1 97.5 182 TRP A O 1
ATOM 1283 N N . ASP A 1 183 ? -9.125 -12.602 2.492 1 97.5 183 ASP A N 1
ATOM 1284 C CA . ASP A 1 183 ? -10.555 -12.492 2.221 1 97.5 183 ASP A CA 1
ATOM 1285 C C . ASP A 1 183 ? -10.828 -12.469 0.718 1 97.5 183 ASP A C 1
ATOM 1287 O O . ASP A 1 183 ? -11.68 -13.211 0.226 1 97.5 183 ASP A O 1
ATOM 1291 N N . PRO A 1 184 ? -10.055 -11.648 0.019 1 98.12 184 PRO A N 1
ATOM 1292 C CA . PRO A 1 184 ? -10.344 -11.578 -1.415 1 98.12 184 PRO A CA 1
ATOM 1293 C C . PRO A 1 184 ? -10.148 -12.922 -2.119 1 98.12 184 PRO A C 1
ATOM 1295 O O . PRO A 1 184 ? -10.805 -13.195 -3.129 1 98.12 184 PRO A O 1
ATOM 1298 N N . CYS A 1 185 ? -9.273 -13.781 -1.632 1 97.62 185 CYS A N 1
ATOM 1299 C CA . CYS A 1 185 ? -9.031 -15.086 -2.244 1 97.62 185 CYS A CA 1
ATOM 1300 C C . CYS A 1 185 ? -10.297 -15.938 -2.236 1 97.62 185 CYS A C 1
ATOM 1302 O O . CYS A 1 185 ? -10.773 -16.359 -3.293 1 97.62 185 CYS A O 1
ATOM 1304 N N . THR A 1 186 ? -10.906 -16.109 -1.103 1 97.31 186 THR A N 1
ATOM 1305 C CA . THR A 1 186 ? -12.055 -17 -0.973 1 97.31 186 THR A CA 1
ATOM 1306 C C . THR A 1 186 ? -13.305 -16.344 -1.572 1 97.31 186 THR A C 1
ATOM 1308 O O . THR A 1 186 ? -14.188 -17.047 -2.068 1 97.31 186 THR A O 1
ATOM 1311 N N . GLU A 1 187 ? -13.336 -14.992 -1.576 1 97.62 187 GLU A N 1
ATOM 1312 C CA . GLU A 1 187 ? -14.445 -14.273 -2.186 1 97.62 187 GLU A CA 1
ATOM 1313 C C . GLU A 1 187 ? -14.344 -14.281 -3.707 1 97.62 187 GLU A C 1
ATOM 1315 O O . GLU A 1 187 ? -15.352 -14.117 -4.406 1 97.62 187 GLU A O 1
ATOM 1320 N N . GLY A 1 188 ? -13.133 -14.461 -4.156 1 98.06 188 GLY A N 1
ATOM 1321 C CA . GLY A 1 188 ? -12.875 -14.312 -5.582 1 98.06 188 GLY A CA 1
ATOM 1322 C C . GLY A 1 188 ? -12.812 -12.859 -6.027 1 98.06 188 GLY A C 1
ATOM 1323 O O . GLY A 1 188 ? -13.289 -12.523 -7.113 1 98.06 188 GLY A O 1
ATOM 1324 N N . ALA A 1 189 ? -12.383 -11.977 -5.141 1 98.31 189 ALA A N 1
ATOM 1325 C CA . ALA A 1 189 ? -12.203 -10.562 -5.453 1 98.31 189 ALA A CA 1
ATOM 1326 C C . ALA A 1 189 ? -10.852 -10.305 -6.105 1 98.31 189 ALA A C 1
ATOM 1328 O O . ALA A 1 189 ? -9.805 -10.492 -5.473 1 98.31 189 ALA A O 1
ATOM 1329 N N . THR A 1 190 ? -10.82 -9.812 -7.34 1 98.38 190 THR A N 1
ATOM 1330 C CA . THR A 1 190 ? -9.602 -9.727 -8.133 1 98.38 190 THR A CA 1
ATOM 1331 C C . THR A 1 190 ? -8.758 -8.523 -7.699 1 98.38 190 THR A C 1
ATOM 1333 O O . THR A 1 190 ? -7.617 -8.375 -8.141 1 98.38 190 THR A O 1
ATOM 1336 N N . VAL A 1 191 ? -9.258 -7.719 -6.734 1 98.44 191 VAL A N 1
ATOM 1337 C CA . VAL A 1 191 ? -8.5 -6.594 -6.191 1 98.44 191 VAL A CA 1
ATOM 1338 C C . VAL A 1 191 ? -7.219 -7.102 -5.539 1 98.44 191 VAL A C 1
ATOM 1340 O O . VAL A 1 191 ? -6.223 -6.379 -5.465 1 98.44 191 VAL A O 1
ATOM 1343 N N . ARG A 1 192 ? -7.219 -8.328 -5.16 1 97.56 192 ARG A N 1
ATOM 1344 C CA . ARG A 1 192 ? -6.023 -8.891 -4.535 1 97.56 192 ARG A CA 1
ATOM 1345 C C . ARG A 1 192 ? -4.844 -8.883 -5.5 1 97.56 192 ARG A C 1
ATOM 1347 O O . ARG A 1 192 ? -3.689 -8.828 -5.074 1 97.56 192 ARG A O 1
ATOM 1354 N N . HIS A 1 193 ? -5.137 -9 -6.859 1 98.5 193 HIS A N 1
ATOM 1355 C CA . HIS A 1 193 ? -4.078 -9.039 -7.863 1 98.5 193 HIS A CA 1
ATOM 1356 C C . HIS A 1 193 ? -3.33 -7.711 -7.922 1 98.5 193 HIS A C 1
ATOM 1358 O O . HIS A 1 193 ? -2.178 -7.66 -8.352 1 98.5 193 HIS A O 1
ATOM 1364 N N . VAL A 1 194 ? -3.996 -6.656 -7.441 1 98.75 194 VAL A N 1
ATOM 1365 C CA . VAL A 1 194 ? -3.406 -5.32 -7.469 1 98.75 194 VAL A CA 1
ATOM 1366 C C . VAL A 1 194 ? -2.248 -5.25 -6.477 1 98.75 194 VAL A C 1
ATOM 1368 O O . VAL A 1 194 ? -1.306 -4.477 -6.668 1 98.75 194 VAL A O 1
ATOM 1371 N N . LEU A 1 195 ? -2.244 -6.09 -5.438 1 98.62 195 LEU A N 1
ATOM 1372 C CA . LEU A 1 195 ? -1.132 -6.133 -4.492 1 98.62 195 LEU A CA 1
ATOM 1373 C C . LEU A 1 195 ? 0.148 -6.594 -5.18 1 98.62 195 LEU A C 1
ATOM 1375 O O . LEU A 1 195 ? 1.231 -6.078 -4.898 1 98.62 195 LEU A O 1
ATOM 1379 N N . ALA A 1 196 ? 0.001 -7.559 -6.07 1 98.56 196 ALA A N 1
ATOM 1380 C CA . ALA A 1 196 ? 1.149 -7.996 -6.859 1 98.56 196 ALA A CA 1
ATOM 1381 C C . ALA A 1 196 ? 1.615 -6.891 -7.805 1 98.56 196 ALA A C 1
ATOM 1383 O O . ALA A 1 196 ? 2.816 -6.707 -8.016 1 98.56 196 ALA A O 1
ATOM 1384 N N . ALA A 1 197 ? 0.664 -6.199 -8.391 1 98.75 197 ALA A N 1
ATOM 1385 C CA . ALA A 1 197 ? 0.978 -5.078 -9.273 1 98.75 197 ALA A CA 1
ATOM 1386 C C . ALA A 1 197 ? 1.785 -4.012 -8.539 1 98.75 197 ALA A C 1
ATOM 1388 O O . ALA A 1 197 ? 2.793 -3.523 -9.055 1 98.75 197 ALA A O 1
ATOM 1389 N N . ASP A 1 198 ? 1.314 -3.666 -7.359 1 98.69 198 ASP A N 1
ATOM 1390 C CA . ASP A 1 198 ? 1.975 -2.627 -6.578 1 98.69 198 ASP A CA 1
ATOM 1391 C C . ASP A 1 198 ? 3.379 -3.059 -6.164 1 98.69 198 ASP A C 1
ATOM 1393 O O . ASP A 1 198 ? 4.301 -2.238 -6.125 1 98.69 198 ASP A O 1
ATOM 1397 N N . ALA A 1 199 ? 3.525 -4.324 -5.871 1 98.75 199 ALA A N 1
ATOM 1398 C CA . ALA A 1 199 ? 4.844 -4.859 -5.531 1 98.75 199 ALA A CA 1
ATOM 1399 C C . ALA A 1 199 ? 5.797 -4.762 -6.719 1 98.75 199 ALA A C 1
ATOM 1401 O O . ALA A 1 199 ? 6.922 -4.277 -6.586 1 98.75 199 ALA A O 1
ATOM 1402 N N . ALA A 1 200 ? 5.379 -5.203 -7.883 1 98.88 200 ALA A N 1
ATOM 1403 C CA . ALA A 1 200 ? 6.227 -5.195 -9.07 1 98.88 200 ALA A CA 1
ATOM 1404 C C . ALA A 1 200 ? 6.59 -3.77 -9.477 1 98.88 200 ALA A C 1
ATOM 1406 O O . ALA A 1 200 ? 7.723 -3.504 -9.883 1 98.88 200 ALA A O 1
ATOM 1407 N N . ALA A 1 201 ? 5.633 -2.863 -9.344 1 98.56 201 ALA A N 1
ATOM 1408 C CA . ALA A 1 201 ? 5.871 -1.471 -9.719 1 98.56 201 ALA A CA 1
ATOM 1409 C C . ALA A 1 201 ? 6.977 -0.855 -8.859 1 98.56 201 ALA A C 1
ATOM 1411 O O . ALA A 1 201 ? 7.641 0.092 -9.281 1 98.56 201 ALA A O 1
ATOM 1412 N N . MET A 1 202 ? 7.191 -1.392 -7.656 1 98.44 202 MET A N 1
ATOM 1413 C CA . MET A 1 202 ? 8.242 -0.901 -6.77 1 98.44 202 MET A CA 1
ATOM 1414 C C . MET A 1 202 ? 9.617 -1.09 -7.402 1 98.44 202 MET A C 1
ATOM 1416 O O . MET A 1 202 ? 10.578 -0.421 -7.016 1 98.44 202 MET A O 1
ATOM 1420 N N . GLY A 1 203 ? 9.727 -1.996 -8.375 1 97 203 GLY A N 1
ATOM 1421 C CA . GLY A 1 203 ? 10.977 -2.16 -9.109 1 97 203 GLY A CA 1
ATOM 1422 C C . GLY A 1 203 ? 11.453 -0.879 -9.766 1 97 203 GLY A C 1
ATOM 1423 O O . GLY A 1 203 ? 12.656 -0.667 -9.914 1 97 203 GLY A O 1
ATOM 1424 N N . VAL A 1 204 ? 10.508 -0.072 -10.164 1 96.25 204 VAL A N 1
ATOM 1425 C CA . VAL A 1 204 ? 10.82 1.216 -10.773 1 96.25 204 VAL A CA 1
ATOM 1426 C C . VAL A 1 204 ? 10.68 2.326 -9.734 1 96.25 204 VAL A C 1
ATOM 1428 O O . VAL A 1 204 ? 11.602 3.123 -9.547 1 96.25 204 VAL A O 1
ATOM 1431 N N . ARG A 1 205 ? 9.672 2.34 -9.023 1 97.94 205 ARG A N 1
ATOM 1432 C CA . ARG A 1 205 ? 9.258 3.424 -8.133 1 97.94 205 ARG A CA 1
ATOM 1433 C C . ARG A 1 205 ? 10.258 3.619 -7.004 1 97.94 205 ARG A C 1
ATOM 1435 O O . ARG A 1 205 ? 10.594 4.754 -6.652 1 97.94 205 ARG A O 1
ATOM 1442 N N . ALA A 1 206 ? 10.734 2.51 -6.441 1 98.62 206 ALA A N 1
ATOM 1443 C CA . ALA A 1 206 ? 11.633 2.613 -5.297 1 98.62 206 ALA A CA 1
ATOM 1444 C C . ALA A 1 206 ? 12.938 3.299 -5.684 1 98.62 206 ALA A C 1
ATOM 1446 O O . ALA A 1 206 ? 13.484 4.094 -4.914 1 98.62 206 ALA A O 1
ATOM 1447 N N . ALA A 1 207 ? 13.492 2.971 -6.832 1 97.94 207 ALA A N 1
ATOM 1448 C CA . ALA A 1 207 ? 14.719 3.604 -7.312 1 97.94 207 ALA A CA 1
ATOM 1449 C C . ALA A 1 207 ? 14.5 5.094 -7.559 1 97.94 207 ALA A C 1
ATOM 1451 O O . ALA A 1 207 ? 15.375 5.91 -7.25 1 97.94 207 ALA A O 1
ATOM 1452 N N . GLU A 1 208 ? 13.336 5.461 -8.117 1 97.5 208 GLU A N 1
ATOM 1453 C CA . GLU A 1 208 ? 13.023 6.863 -8.367 1 97.5 208 GLU A CA 1
ATOM 1454 C C . GLU A 1 208 ? 12.891 7.648 -7.066 1 97.5 208 GLU A C 1
ATOM 1456 O O . GLU A 1 208 ? 13.391 8.766 -6.961 1 97.5 208 GLU A O 1
ATOM 1461 N N . LEU A 1 209 ? 12.219 7.102 -6.094 1 98.69 209 LEU A N 1
ATOM 1462 C CA . LEU A 1 209 ? 12.07 7.738 -4.793 1 98.69 209 LEU A CA 1
ATOM 1463 C C . LEU A 1 209 ? 13.43 7.926 -4.117 1 98.69 209 LEU A C 1
ATOM 1465 O O . LEU A 1 209 ? 13.719 9 -3.59 1 98.69 209 LEU A O 1
ATOM 1469 N N . ALA A 1 210 ? 14.242 6.879 -4.172 1 98.31 210 ALA A N 1
ATOM 1470 C CA . ALA A 1 210 ? 15.578 6.965 -3.586 1 98.31 210 ALA A CA 1
ATOM 1471 C C . ALA A 1 210 ? 16.406 8.031 -4.285 1 98.31 210 ALA A C 1
ATOM 1473 O O . ALA A 1 210 ? 17.078 8.828 -3.631 1 98.31 210 ALA A O 1
ATOM 1474 N N . ALA A 1 211 ? 16.375 8.047 -5.582 1 97.94 211 ALA A N 1
ATOM 1475 C CA . ALA A 1 211 ? 17.156 9 -6.375 1 97.94 211 ALA A CA 1
ATOM 1476 C C . ALA A 1 211 ? 16.688 10.43 -6.105 1 97.94 211 ALA A C 1
ATOM 1478 O O . ALA A 1 211 ? 17.5 11.367 -6.164 1 97.94 211 ALA A O 1
ATOM 1479 N N . ALA A 1 212 ? 15.422 10.586 -5.77 1 98.19 212 ALA A N 1
ATOM 1480 C CA . ALA A 1 212 ? 14.852 11.906 -5.516 1 98.19 212 ALA A CA 1
ATOM 1481 C C . ALA A 1 212 ? 15.234 12.414 -4.129 1 98.19 212 ALA A C 1
ATOM 1483 O O . ALA A 1 212 ? 14.984 13.57 -3.793 1 98.19 212 ALA A O 1
ATOM 1484 N N . GLY A 1 213 ? 15.789 11.531 -3.314 1 98.06 213 GLY A N 1
ATOM 1485 C CA . GLY A 1 213 ? 16.25 11.961 -2 1 98.06 213 GLY A CA 1
ATOM 1486 C C . GLY A 1 213 ? 15.266 11.625 -0.891 1 98.06 213 GLY A C 1
ATOM 1487 O O . GLY A 1 213 ? 15.438 12.07 0.248 1 98.06 213 GLY A O 1
ATOM 1488 N N . ILE A 1 214 ? 14.227 10.852 -1.163 1 98.44 214 ILE A N 1
ATOM 1489 C CA . ILE A 1 214 ? 13.305 10.406 -0.124 1 98.44 214 ILE A CA 1
ATOM 1490 C C . ILE A 1 214 ? 14.039 9.5 0.866 1 98.44 214 ILE A C 1
ATOM 1492 O O . ILE A 1 214 ? 14.68 8.531 0.469 1 98.44 214 ILE A O 1
ATOM 1496 N N . GLY A 1 215 ? 13.961 9.844 2.172 1 96.81 215 GLY A N 1
ATOM 1497 C CA . GLY A 1 215 ? 14.688 9.109 3.193 1 96.81 215 GLY A CA 1
ATOM 1498 C C . GLY A 1 215 ? 13.883 7.992 3.816 1 96.81 215 GLY A C 1
ATOM 1499 O O . GLY A 1 215 ? 12.75 8.203 4.262 1 96.81 215 GLY A O 1
ATOM 1500 N N . PRO A 1 216 ? 14.43 6.805 3.85 1 96.88 216 PRO A N 1
ATOM 1501 C CA . PRO A 1 216 ? 13.734 5.664 4.449 1 96.88 216 PRO A CA 1
ATOM 1502 C C . PRO A 1 216 ? 13.906 5.598 5.965 1 96.88 216 PRO A C 1
ATOM 1504 O O . PRO A 1 216 ? 14.82 6.223 6.516 1 96.88 216 PRO A O 1
ATOM 1507 N N . SER A 1 217 ? 13.016 4.953 6.586 1 97.12 217 SER A N 1
ATOM 1508 C CA . SER A 1 217 ? 13.133 4.57 7.988 1 97.12 217 SER A CA 1
ATOM 1509 C C . SER A 1 217 ? 13.914 3.268 8.141 1 97.12 217 SER A C 1
ATOM 1511 O O . SER A 1 217 ? 13.836 2.383 7.285 1 97.12 217 SER A O 1
ATOM 1513 N N . ALA A 1 218 ? 14.578 3.139 9.273 1 94.25 218 ALA A N 1
ATOM 1514 C CA . ALA A 1 218 ? 15.383 1.953 9.562 1 94.25 218 ALA A CA 1
ATOM 1515 C C . ALA A 1 218 ? 14.531 0.851 10.188 1 94.25 218 ALA A C 1
ATOM 1517 O O . ALA A 1 218 ? 14.914 -0.32 10.18 1 94.25 218 ALA A O 1
ATOM 1518 N N . THR A 1 219 ? 13.367 1.214 10.641 1 95.44 219 THR A N 1
ATOM 1519 C CA . THR A 1 219 ? 12.719 0.258 11.531 1 95.44 219 THR A CA 1
ATOM 1520 C C . THR A 1 219 ? 11.312 -0.07 11.047 1 95.44 219 THR A C 1
ATOM 1522 O O . THR A 1 219 ? 10.617 -0.888 11.648 1 95.44 219 THR A O 1
ATOM 1525 N N . VAL A 1 220 ? 10.867 0.523 9.953 1 96.94 220 VAL A N 1
ATOM 1526 C CA . VAL A 1 220 ? 9.484 0.373 9.508 1 96.94 220 VAL A CA 1
ATOM 1527 C C . VAL A 1 220 ? 9.18 -1.103 9.25 1 96.94 220 VAL A C 1
ATOM 1529 O O . VAL A 1 220 ? 8.117 -1.599 9.633 1 96.94 220 VAL A O 1
ATOM 1532 N N . LEU A 1 221 ? 10.07 -1.837 8.57 1 96.38 221 LEU A N 1
ATOM 1533 C CA . LEU A 1 221 ? 9.844 -3.24 8.242 1 96.38 221 LEU A CA 1
ATOM 1534 C C . LEU A 1 221 ? 9.508 -4.039 9.492 1 96.38 221 LEU A C 1
ATOM 1536 O O . LEU A 1 221 ? 8.516 -4.777 9.523 1 96.38 221 LEU A O 1
ATOM 1540 N N . ASP A 1 222 ? 10.305 -3.861 10.578 1 94.88 222 ASP A N 1
ATOM 1541 C CA . ASP A 1 222 ? 10.109 -4.59 11.828 1 94.88 222 ASP A CA 1
ATOM 1542 C C . ASP A 1 222 ? 8.828 -4.141 12.523 1 94.88 222 ASP A C 1
ATOM 1544 O O . ASP A 1 222 ? 8.047 -4.969 12.992 1 94.88 222 ASP A O 1
ATOM 1548 N N . SER A 1 223 ? 8.633 -2.824 12.602 1 96.5 223 SER A N 1
ATOM 1549 C CA . SER A 1 223 ? 7.488 -2.266 13.312 1 96.5 223 SER A CA 1
ATOM 1550 C C . SER A 1 223 ? 6.176 -2.646 12.641 1 96.5 223 SER A C 1
ATOM 1552 O O . SER A 1 223 ? 5.203 -2.99 13.312 1 96.5 223 SER A O 1
ATOM 1554 N N . LEU A 1 224 ? 6.141 -2.566 11.328 1 96.88 224 LEU A N 1
ATOM 1555 C CA . LEU A 1 224 ? 4.91 -2.861 10.602 1 96.88 224 LEU A CA 1
ATOM 1556 C C . LEU A 1 224 ? 4.586 -4.352 10.664 1 96.88 224 LEU A C 1
ATOM 1558 O O . LEU A 1 224 ? 3.432 -4.73 10.859 1 96.88 224 LEU A O 1
ATOM 1562 N N . THR A 1 225 ? 5.566 -5.258 10.445 1 96.12 225 THR A N 1
ATOM 1563 C CA . THR A 1 225 ? 5.32 -6.691 10.531 1 96.12 225 THR A CA 1
ATOM 1564 C C . THR A 1 225 ? 4.844 -7.082 11.93 1 96.12 225 THR A C 1
ATOM 1566 O O . THR A 1 225 ? 3.955 -7.922 12.078 1 96.12 225 THR A O 1
ATOM 1569 N N . ALA A 1 226 ? 5.391 -6.449 12.93 1 95.88 226 ALA A N 1
ATOM 1570 C CA . ALA A 1 226 ? 4.941 -6.699 14.297 1 95.88 226 ALA A CA 1
ATOM 1571 C C . ALA A 1 226 ? 3.502 -6.234 14.492 1 95.88 226 ALA A C 1
ATOM 1573 O O . ALA A 1 226 ? 2.711 -6.91 15.156 1 95.88 226 ALA A O 1
ATOM 1574 N N . ALA A 1 227 ? 3.182 -5.07 13.984 1 96.88 227 ALA A N 1
ATOM 1575 C CA . ALA A 1 227 ? 1.821 -4.547 14.094 1 96.88 227 ALA A CA 1
ATOM 1576 C C . ALA A 1 227 ? 0.818 -5.492 13.438 1 96.88 227 ALA A C 1
ATOM 1578 O O . ALA A 1 227 ? -0.327 -5.598 13.875 1 96.88 227 ALA A O 1
ATOM 1579 N N . LEU A 1 228 ? 1.24 -6.195 12.398 1 97.38 228 LEU A N 1
ATOM 1580 C CA . LEU A 1 228 ? 0.398 -7.145 11.672 1 97.38 228 LEU A CA 1
ATOM 1581 C C . LEU A 1 228 ? 0.356 -8.484 12.391 1 97.38 228 LEU A C 1
ATOM 1583 O O . LEU A 1 228 ? -0.268 -9.438 11.906 1 97.38 228 LEU A O 1
ATOM 1587 N N . GLY A 1 229 ? 1.073 -8.602 13.492 1 95.5 229 GLY A N 1
ATOM 1588 C CA . GLY A 1 229 ? 1.102 -9.82 14.281 1 95.5 229 GLY A CA 1
ATOM 1589 C C . GLY A 1 229 ? 2.045 -10.875 13.727 1 95.5 229 GLY A C 1
ATOM 1590 O O . GLY A 1 229 ? 2.016 -12.031 14.156 1 95.5 229 GLY A O 1
ATOM 1591 N N . CYS A 1 230 ? 2.895 -10.469 12.734 1 93.81 230 CYS A N 1
ATOM 1592 C CA . CYS A 1 230 ? 3.863 -11.398 12.172 1 93.81 230 CYS A CA 1
ATOM 1593 C C . CYS A 1 230 ? 5.051 -11.586 13.109 1 93.81 230 CYS A C 1
ATOM 1595 O O . CYS A 1 230 ? 5.445 -10.648 13.812 1 93.81 230 CYS A O 1
ATOM 1597 N N . ARG A 1 231 ? 5.578 -12.797 13.188 1 91.44 231 ARG A N 1
ATOM 1598 C CA . ARG A 1 231 ? 6.699 -13.117 14.062 1 91.44 231 ARG A CA 1
ATOM 1599 C C . ARG A 1 231 ? 7.922 -13.547 13.258 1 91.44 231 ARG A C 1
ATOM 1601 O O . ARG A 1 231 ? 7.789 -14.109 12.172 1 91.44 231 ARG A O 1
ATOM 1608 N N . VAL A 1 232 ? 9.039 -13.242 13.781 1 89.94 232 VAL A N 1
ATOM 1609 C CA . VAL A 1 232 ? 10.273 -13.742 13.172 1 89.94 232 VAL A CA 1
ATOM 1610 C C . VAL A 1 232 ? 10.414 -15.234 13.453 1 89.94 232 VAL A C 1
ATOM 1612 O O . VAL A 1 232 ? 10.562 -15.648 14.602 1 89.94 232 VAL A O 1
ATOM 1615 N N . ARG A 1 233 ? 10.273 -15.961 12.484 1 84.88 233 ARG A N 1
ATOM 1616 C CA . ARG A 1 233 ? 10.391 -17.422 12.586 1 84.88 233 ARG A CA 1
ATOM 1617 C C . ARG A 1 233 ? 11.852 -17.844 12.547 1 84.88 233 ARG A C 1
ATOM 1619 O O . ARG A 1 233 ? 12.266 -18.734 13.305 1 84.88 233 ARG A O 1
ATOM 1626 N N . GLN A 1 234 ? 12.586 -17.25 11.648 1 86.62 234 GLN A N 1
ATOM 1627 C CA . GLN A 1 234 ? 14.008 -17.516 11.461 1 86.62 234 GLN A CA 1
ATOM 1628 C C . GLN A 1 234 ? 14.781 -16.203 11.25 1 86.62 234 GLN A C 1
ATOM 1630 O O . GLN A 1 234 ? 14.68 -15.586 10.188 1 86.62 234 GLN A O 1
ATOM 1635 N N . ALA A 1 235 ? 15.602 -15.883 12.055 1 86.69 235 ALA A N 1
ATOM 1636 C CA . ALA A 1 235 ? 16.297 -14.602 12.023 1 86.69 235 ALA A CA 1
ATOM 1637 C C . ALA A 1 235 ? 17.25 -14.531 10.836 1 86.69 235 ALA A C 1
ATOM 1639 O O . ALA A 1 235 ? 17.469 -13.453 10.266 1 86.69 235 ALA A O 1
ATOM 1640 N N . ASN A 1 236 ? 17.812 -15.711 10.445 1 89.75 236 ASN A N 1
ATOM 1641 C CA . ASN A 1 236 ? 18.766 -15.773 9.344 1 89.75 236 ASN A CA 1
ATOM 1642 C C . ASN A 1 236 ? 18.469 -16.953 8.414 1 89.75 236 ASN A C 1
ATOM 1644 O O . ASN A 1 236 ? 19.219 -17.922 8.383 1 89.75 236 ASN A O 1
ATOM 1648 N N . PRO A 1 237 ? 17.438 -16.781 7.625 1 91.25 237 PRO A N 1
ATOM 1649 C CA . PRO A 1 237 ? 17.062 -17.891 6.746 1 91.25 237 PRO A CA 1
ATOM 1650 C C . PRO A 1 237 ? 18.125 -18.172 5.684 1 91.25 237 PRO A C 1
ATOM 1652 O O . PRO A 1 237 ? 18.891 -17.281 5.324 1 91.25 237 PRO A O 1
ATOM 1655 N N . ALA A 1 238 ? 18.078 -19.453 5.211 1 91.25 238 ALA A N 1
ATOM 1656 C CA . ALA A 1 238 ? 18.984 -19.875 4.148 1 91.25 238 ALA A CA 1
ATOM 1657 C C . ALA A 1 238 ? 18.719 -19.109 2.857 1 91.25 238 ALA A C 1
ATOM 1659 O O . ALA A 1 238 ? 17.562 -18.859 2.51 1 91.25 238 ALA A O 1
ATOM 1660 N N . HIS A 1 239 ? 19.766 -18.688 2.193 1 94.62 239 HIS A N 1
ATOM 1661 C CA . HIS A 1 239 ? 19.734 -18 0.907 1 94.62 239 HIS A CA 1
ATOM 1662 C C . HIS A 1 239 ? 21.047 -18.156 0.161 1 94.62 239 HIS A C 1
ATOM 1664 O O . HIS A 1 239 ? 22.016 -18.688 0.702 1 94.62 239 HIS A O 1
ATOM 1670 N N . ALA A 1 240 ? 21.141 -17.641 -0.979 1 95.44 240 ALA A N 1
ATOM 1671 C CA . ALA A 1 240 ? 22.312 -17.844 -1.841 1 95.44 240 ALA A CA 1
ATOM 1672 C C . ALA A 1 240 ? 23.562 -17.234 -1.223 1 95.44 240 ALA A C 1
ATOM 1674 O O . ALA A 1 240 ? 24.672 -17.719 -1.449 1 95.44 240 ALA A O 1
ATOM 1675 N N . GLY A 1 241 ? 23.375 -16.188 -0.427 1 95.06 241 GLY A N 1
ATOM 1676 C CA . GLY A 1 241 ? 24.5 -15.57 0.239 1 95.06 241 GLY A CA 1
ATOM 1677 C C . GLY A 1 241 ? 25.234 -16.5 1.177 1 95.06 241 GLY A C 1
ATOM 1678 O O . GLY A 1 241 ? 26.406 -16.281 1.501 1 95.06 241 GLY A O 1
ATOM 1679 N N . HIS A 1 242 ? 24.594 -17.516 1.588 1 95.44 242 HIS A N 1
ATOM 1680 C CA . HIS A 1 242 ? 25.188 -18.562 2.43 1 95.44 242 HIS A CA 1
ATOM 1681 C C . HIS A 1 242 ? 25.766 -19.688 1.589 1 95.44 242 HIS A C 1
ATOM 1683 O O . HIS A 1 242 ? 26.219 -20.703 2.129 1 95.44 242 HIS A O 1
ATOM 1689 N N . GLY A 1 243 ? 25.734 -19.516 0.318 1 96.44 243 GLY A N 1
ATOM 1690 C CA . GLY A 1 243 ? 26.156 -20.547 -0.621 1 96.44 243 GLY A CA 1
ATOM 1691 C C . GLY A 1 243 ? 25.047 -20.984 -1.564 1 96.44 243 GLY A C 1
ATOM 1692 O O . GLY A 1 243 ? 23.875 -21.062 -1.168 1 96.44 243 GLY A O 1
ATOM 1693 N N . TRP A 1 244 ? 25.391 -21.312 -2.715 1 97.31 244 TRP A N 1
ATOM 1694 C CA . TRP A 1 244 ? 24.438 -21.578 -3.783 1 97.31 244 TRP A CA 1
ATOM 1695 C C . TRP A 1 244 ? 23.625 -22.828 -3.49 1 97.31 244 TRP A C 1
ATOM 1697 O O . TRP A 1 244 ? 22.547 -23.031 -4.074 1 97.31 244 TRP A O 1
ATOM 1707 N N . ARG A 1 245 ? 24.094 -23.719 -2.574 1 95.5 245 ARG A N 1
ATOM 1708 C CA . ARG A 1 245 ? 23.312 -24.875 -2.168 1 95.5 245 ARG A CA 1
ATOM 1709 C C . ARG A 1 245 ? 22.031 -24.453 -1.463 1 95.5 245 ARG A C 1
ATOM 1711 O O . ARG A 1 245 ? 21.078 -25.234 -1.366 1 95.5 245 ARG A O 1
ATOM 1718 N N . HIS A 1 246 ? 22.016 -23.219 -1.024 1 95.25 246 HIS A N 1
ATOM 1719 C CA . HIS A 1 246 ? 20.875 -22.688 -0.284 1 95.25 246 HIS A CA 1
ATOM 1720 C C . HIS A 1 246 ? 20.047 -21.734 -1.144 1 95.25 246 HIS A C 1
ATOM 1722 O O . HIS A 1 246 ? 19.172 -21.031 -0.631 1 95.25 246 HIS A O 1
ATOM 1728 N N . ALA A 1 247 ? 20.281 -21.719 -2.439 1 97.25 247 ALA A N 1
ATOM 1729 C CA . ALA A 1 247 ? 19.547 -20.797 -3.316 1 97.25 247 ALA A CA 1
ATOM 1730 C C . ALA A 1 247 ? 18.047 -21.047 -3.254 1 97.25 247 ALA A C 1
ATOM 1732 O O . ALA A 1 247 ? 17.578 -22.141 -3.559 1 97.25 247 ALA A O 1
ATOM 1733 N N . GLN A 1 248 ? 17.328 -20.047 -2.932 1 96.62 248 GLN A N 1
ATOM 1734 C CA . GLN A 1 248 ? 15.883 -20.156 -2.729 1 96.62 248 GLN A CA 1
ATOM 1735 C C . GLN A 1 248 ? 15.148 -20.312 -4.059 1 96.62 248 GLN A C 1
ATOM 1737 O O . GLN A 1 248 ? 14.117 -20.984 -4.129 1 96.62 248 GLN A O 1
ATOM 1742 N N . ILE A 1 249 ? 15.664 -19.734 -5.133 1 97.94 249 ILE A N 1
ATOM 1743 C CA . ILE A 1 249 ? 14.992 -19.781 -6.426 1 97.94 249 ILE A CA 1
ATOM 1744 C C . ILE A 1 249 ? 14.906 -21.219 -6.91 1 97.94 249 ILE A C 1
ATOM 1746 O O . ILE A 1 249 ? 14.047 -21.562 -7.727 1 97.94 249 ILE A O 1
ATOM 1750 N N . THR A 1 250 ? 15.781 -22.125 -6.406 1 96.81 250 THR A N 1
ATOM 1751 C CA . THR A 1 250 ? 15.773 -23.531 -6.82 1 96.81 250 THR A CA 1
ATOM 1752 C C . THR A 1 250 ? 14.852 -24.344 -5.926 1 96.81 250 THR A C 1
ATOM 1754 O O . THR A 1 250 ? 14.68 -25.547 -6.137 1 96.81 250 THR A O 1
ATOM 1757 N N . ARG A 1 251 ? 14.234 -23.719 -4.965 1 94.19 251 ARG A N 1
ATOM 1758 C CA . ARG A 1 251 ? 13.391 -24.406 -4 1 94.19 251 ARG A CA 1
ATOM 1759 C C . ARG A 1 251 ? 11.922 -24.031 -4.18 1 94.19 251 ARG A C 1
ATOM 1761 O O . ARG A 1 251 ? 11.094 -24.312 -3.311 1 94.19 251 ARG A O 1
ATOM 1768 N N . ASN A 1 252 ? 11.617 -23.484 -5.277 1 95.62 252 ASN A N 1
ATOM 1769 C CA . ASN A 1 252 ? 10.25 -23.062 -5.566 1 95.62 252 ASN A CA 1
ATOM 1770 C C . ASN A 1 252 ? 9.336 -24.25 -5.84 1 95.62 252 ASN A C 1
ATOM 1772 O O . ASN A 1 252 ? 9.789 -25.391 -5.867 1 95.62 252 ASN A O 1
ATOM 1776 N N . THR A 1 253 ? 8.094 -23.969 -5.891 1 96 253 THR A N 1
ATOM 1777 C CA . THR A 1 253 ? 7.07 -24.906 -6.34 1 96 253 THR A CA 1
ATOM 1778 C C . THR A 1 253 ? 6.52 -24.5 -7.703 1 96 253 THR A C 1
ATOM 1780 O O . THR A 1 253 ? 6.051 -23.375 -7.871 1 96 253 THR A O 1
ATOM 1783 N N . PHE A 1 254 ? 6.605 -25.391 -8.656 1 97.75 254 PHE A N 1
ATOM 1784 C CA . PHE A 1 254 ? 5.887 -25.188 -9.906 1 97.75 254 PHE A CA 1
ATOM 1785 C C . PHE A 1 254 ? 4.473 -25.734 -9.82 1 97.75 254 PHE A C 1
ATOM 1787 O O . PHE A 1 254 ? 4.277 -26.953 -9.719 1 97.75 254 PHE A O 1
ATOM 1794 N N . LYS A 1 255 ? 3.496 -24.859 -9.891 1 97.44 255 LYS A N 1
ATOM 1795 C CA . LYS A 1 255 ? 2.113 -25.328 -9.852 1 97.44 255 LYS A CA 1
ATOM 1796 C C . LYS A 1 255 ? 1.736 -26.047 -11.148 1 97.44 255 LYS A C 1
ATOM 1798 O O . LYS A 1 255 ? 1.96 -25.516 -12.242 1 97.44 255 LYS A O 1
ATOM 1803 N N . ILE A 1 256 ? 1.147 -27.203 -10.984 1 96.44 256 ILE A N 1
ATOM 1804 C CA . ILE A 1 256 ? 0.698 -27.938 -12.172 1 96.44 256 ILE A CA 1
ATOM 1805 C C . ILE A 1 256 ? -0.828 -27.969 -12.211 1 96.44 256 ILE A C 1
ATOM 1807 O O . ILE A 1 256 ? -1.422 -28.453 -13.172 1 96.44 256 ILE A O 1
ATOM 1811 N N . HIS A 1 257 ? -1.451 -27.516 -11.141 1 98 257 HIS A N 1
ATOM 1812 C CA . HIS A 1 257 ? -2.893 -27.328 -11.047 1 98 257 HIS A CA 1
ATOM 1813 C C . HIS A 1 257 ? -3.234 -25.859 -10.852 1 98 257 HIS A C 1
ATOM 1815 O O . HIS A 1 257 ? -2.484 -25.125 -10.203 1 98 257 HIS A O 1
ATOM 1821 N N . SER A 1 258 ? -4.312 -25.391 -11.469 1 98.38 258 SER A N 1
ATOM 1822 C CA . SER A 1 258 ? -4.734 -24 -11.359 1 98.38 258 SER A CA 1
ATOM 1823 C C . SER A 1 258 ? -5.535 -23.766 -10.086 1 98.38 258 SER A C 1
ATOM 1825 O O . SER A 1 258 ? -6.75 -23.562 -10.133 1 98.38 258 SER A O 1
ATOM 1827 N N . ALA A 1 259 ? -4.852 -23.719 -8.938 1 98.12 259 ALA A N 1
ATOM 1828 C CA . ALA A 1 259 ? -5.445 -23.531 -7.617 1 98.12 259 ALA A CA 1
ATOM 1829 C C . ALA A 1 259 ? -4.387 -23.141 -6.59 1 98.12 259 ALA A C 1
ATOM 1831 O O . ALA A 1 259 ? -3.189 -23.281 -6.84 1 98.12 259 ALA A O 1
ATOM 1832 N N . CYS A 1 260 ? -4.875 -22.594 -5.504 1 97.25 260 CYS A N 1
ATOM 1833 C CA . CYS A 1 260 ? -3.994 -22.375 -4.363 1 97.25 260 CYS A CA 1
ATOM 1834 C C . CYS A 1 260 ? -3.223 -23.641 -4.008 1 97.25 260 CYS A C 1
ATOM 1836 O O . CYS A 1 260 ? -3.777 -24.734 -4.047 1 97.25 260 CYS A O 1
ATOM 1838 N N . LEU A 1 261 ? -1.985 -23.438 -3.664 1 96.06 261 LEU A N 1
ATOM 1839 C CA . LEU A 1 261 ? -1.096 -24.578 -3.408 1 96.06 261 LEU A CA 1
ATOM 1840 C C . LEU A 1 261 ? -1.636 -25.438 -2.281 1 96.06 261 LEU A C 1
ATOM 1842 O O . LEU A 1 261 ? -1.399 -26.656 -2.258 1 96.06 261 LEU A O 1
ATOM 1846 N N . HIS A 1 262 ? -2.438 -24.938 -1.402 1 95.75 262 HIS A N 1
ATOM 1847 C CA . HIS A 1 262 ? -3.029 -25.688 -0.297 1 95.75 262 HIS A CA 1
ATOM 1848 C C . HIS A 1 262 ? -3.977 -26.766 -0.804 1 95.75 262 HIS A C 1
ATOM 1850 O O . HIS A 1 262 ? -4.328 -27.688 -0.064 1 95.75 262 HIS A O 1
ATOM 1856 N N . ALA A 1 263 ? -4.34 -26.688 -2.025 1 97.94 263 ALA A N 1
ATOM 1857 C CA . ALA A 1 263 ? -5.312 -27.625 -2.572 1 97.94 263 ALA A CA 1
ATOM 1858 C C . ALA A 1 263 ? -4.617 -28.734 -3.365 1 97.94 263 ALA A C 1
ATOM 1860 O O . ALA A 1 263 ? -5.242 -29.734 -3.723 1 97.94 263 ALA A O 1
ATOM 1861 N N . HIS A 1 264 ? -3.332 -28.594 -3.635 1 97.75 264 HIS A N 1
ATOM 1862 C CA . HIS A 1 264 ? -2.691 -29.422 -4.648 1 97.75 264 HIS A CA 1
ATOM 1863 C C . HIS A 1 264 ? -2.615 -30.875 -4.203 1 97.75 264 HIS A C 1
ATOM 1865 O O . HIS A 1 264 ? -2.85 -31.797 -5 1 97.75 264 HIS A O 1
ATOM 1871 N N . ALA A 1 265 ? -2.264 -31.125 -2.967 1 97.75 265 ALA A N 1
ATOM 1872 C CA . ALA A 1 265 ? -2.219 -32.5 -2.48 1 97.75 265 ALA A CA 1
ATOM 1873 C C . ALA A 1 265 ? -3.596 -33.156 -2.553 1 97.75 265 ALA A C 1
ATOM 1875 O O . ALA A 1 265 ? -3.715 -34.312 -2.908 1 97.75 265 ALA A O 1
ATOM 1876 N N . ALA A 1 266 ? -4.629 -32.406 -2.201 1 98.69 266 ALA A N 1
ATOM 1877 C CA . ALA A 1 266 ? -5.996 -32.938 -2.256 1 98.69 266 ALA A CA 1
ATOM 1878 C C . ALA A 1 266 ? -6.41 -33.219 -3.693 1 98.69 266 ALA A C 1
ATOM 1880 O O . ALA A 1 266 ? -7.102 -34.219 -3.951 1 98.69 266 ALA A O 1
ATOM 1881 N N . ILE A 1 267 ? -6.02 -32.375 -4.617 1 98.81 267 ILE A N 1
ATOM 1882 C CA . ILE A 1 267 ? -6.301 -32.594 -6.031 1 98.81 267 ILE A CA 1
ATOM 1883 C C . ILE A 1 267 ? -5.656 -33.906 -6.488 1 98.81 267 ILE A C 1
ATOM 1885 O O . ILE A 1 267 ? -6.309 -34.719 -7.113 1 98.81 267 ILE A O 1
ATOM 1889 N N . GLU A 1 268 ? -4.41 -34.062 -6.145 1 98.44 268 GLU A N 1
ATOM 1890 C CA . GLU A 1 268 ? -3.68 -35.281 -6.562 1 98.44 268 GLU A CA 1
ATOM 1891 C C . GLU A 1 268 ? -4.277 -36.531 -5.945 1 98.44 268 GLU A C 1
ATOM 1893 O O . GLU A 1 268 ? -4.363 -37.562 -6.602 1 98.44 268 GLU A O 1
ATOM 1898 N N . ALA A 1 269 ? -4.66 -36.406 -4.707 1 98.62 269 ALA A N 1
ATOM 1899 C CA . ALA A 1 269 ? -5.32 -37.531 -4.059 1 98.62 269 ALA A CA 1
ATOM 1900 C C . ALA A 1 269 ? -6.645 -37.875 -4.742 1 98.62 269 ALA A C 1
ATOM 1902 O O . ALA A 1 269 ? -6.973 -39.031 -4.949 1 98.62 269 ALA A O 1
ATOM 1903 N N . ALA A 1 270 ? -7.402 -36.875 -5.066 1 98.75 270 ALA A N 1
ATOM 1904 C CA . ALA A 1 270 ? -8.672 -37.062 -5.758 1 98.75 270 ALA A CA 1
ATOM 1905 C C . ALA A 1 270 ? -8.461 -37.719 -7.117 1 98.75 270 ALA A C 1
ATOM 1907 O O . ALA A 1 270 ? -9.234 -38.594 -7.52 1 98.75 270 ALA A O 1
ATOM 1908 N N . LEU A 1 271 ? -7.461 -37.281 -7.828 1 98.25 271 LEU A N 1
ATOM 1909 C CA . LEU A 1 271 ? -7.137 -37.875 -9.125 1 98.25 271 LEU A CA 1
ATOM 1910 C C . LEU A 1 271 ? -6.758 -39.344 -8.969 1 98.25 271 LEU A C 1
ATOM 1912 O O . LEU A 1 271 ? -7.109 -40.156 -9.812 1 98.25 271 LEU A O 1
ATOM 1916 N N . ALA A 1 272 ? -6.008 -39.625 -7.902 1 97.94 272 ALA A N 1
ATOM 1917 C CA . ALA A 1 272 ? -5.633 -41.031 -7.625 1 97.94 272 ALA A CA 1
ATOM 1918 C C . ALA A 1 272 ? -6.863 -41.875 -7.336 1 97.94 272 ALA A C 1
ATOM 1920 O O . ALA A 1 272 ? -6.953 -43.031 -7.793 1 97.94 272 ALA A O 1
ATOM 1921 N N . VAL A 1 273 ? -7.781 -41.312 -6.59 1 97.56 273 VAL A N 1
ATOM 1922 C CA . VAL A 1 273 ? -9.016 -42.031 -6.254 1 97.56 273 VAL A CA 1
ATOM 1923 C C . VAL A 1 273 ? -9.82 -42.281 -7.523 1 97.56 273 VAL A C 1
ATOM 1925 O O . VAL A 1 273 ? -10.469 -43.312 -7.648 1 97.56 273 VAL A O 1
ATOM 1928 N N . ARG A 1 274 ? -9.859 -41.312 -8.352 1 96.44 274 ARG A N 1
ATOM 1929 C CA . ARG A 1 274 ? -10.641 -41.406 -9.578 1 96.44 274 ARG A CA 1
ATOM 1930 C C . ARG A 1 274 ? -10.156 -42.562 -10.453 1 96.44 274 ARG A C 1
ATOM 1932 O O . ARG A 1 274 ? -10.945 -43.156 -11.18 1 96.44 274 ARG A O 1
ATOM 1939 N N . ARG A 1 275 ? -8.828 -42.844 -10.398 1 89.25 275 ARG A N 1
ATOM 1940 C CA . ARG A 1 275 ? -8.258 -43.938 -11.188 1 89.25 275 ARG A CA 1
ATOM 1941 C C . ARG A 1 275 ? -8.398 -45.281 -10.469 1 89.25 275 ARG A C 1
ATOM 1943 O O . ARG A 1 275 ? -8.062 -45.375 -9.289 1 89.25 275 ARG A O 1
ATOM 1950 N N . PRO A 1 276 ? -8.906 -46.406 -11.031 1 82.12 276 PRO A N 1
ATOM 1951 C CA . PRO A 1 276 ? -9.508 -46.469 -12.367 1 82.12 276 PRO A CA 1
ATOM 1952 C C . PRO A 1 276 ? -10.812 -45.688 -12.477 1 82.12 276 PRO A C 1
ATOM 1954 O O . PRO A 1 276 ? -11.312 -45.188 -11.477 1 82.12 276 PRO A O 1
ATOM 1957 N N . ALA A 1 277 ? -11.352 -45.656 -13.477 1 86.56 277 ALA A N 1
ATOM 1958 C CA . ALA A 1 277 ? -12.453 -44.781 -13.828 1 86.56 277 ALA A CA 1
ATOM 1959 C C . ALA A 1 277 ? -13.562 -44.844 -12.781 1 86.56 277 ALA A C 1
ATOM 1961 O O . ALA A 1 277 ? -14.031 -45.938 -12.43 1 86.56 277 ALA A O 1
ATOM 1962 N N . LEU A 1 278 ? -13.828 -43.781 -12.133 1 92.44 278 LEU A N 1
ATOM 1963 C CA . LEU A 1 278 ? -14.922 -43.531 -11.203 1 92.44 278 LEU A CA 1
ATOM 1964 C C . LEU A 1 278 ? -16.016 -42.719 -11.859 1 92.44 278 LEU A C 1
ATOM 1966 O O . LEU A 1 278 ? -15.742 -41.719 -12.539 1 92.44 278 LEU A O 1
ATOM 1970 N N . ASP A 1 279 ? -17.219 -43.219 -11.781 1 94.25 279 ASP A N 1
ATOM 1971 C CA . ASP A 1 279 ? -18.375 -42.438 -12.227 1 94.25 279 ASP A CA 1
ATOM 1972 C C . ASP A 1 279 ? -18.797 -41.438 -11.172 1 94.25 279 ASP A C 1
ATOM 1974 O O . ASP A 1 279 ? -19.281 -41.812 -10.102 1 94.25 279 ASP A O 1
ATOM 1978 N N . PRO A 1 280 ? -18.656 -40.188 -11.477 1 94.94 280 PRO A N 1
ATOM 1979 C CA . PRO A 1 280 ? -18.969 -39.156 -10.469 1 94.94 280 PRO A CA 1
ATOM 1980 C C . PRO A 1 280 ? -20.422 -39.25 -9.977 1 94.94 280 PRO A C 1
ATOM 1982 O O . PRO A 1 280 ? -20.703 -38.875 -8.844 1 94.94 280 PRO A O 1
ATOM 1985 N N . ALA A 1 281 ? -21.297 -39.75 -10.734 1 94.19 281 ALA A N 1
ATOM 1986 C CA . ALA A 1 281 ? -22.703 -39.875 -10.375 1 94.19 281 ALA A CA 1
ATOM 1987 C C . ALA A 1 281 ? -22.891 -40.844 -9.227 1 94.19 281 ALA A C 1
ATOM 1989 O O . ALA A 1 281 ? -23.922 -40.812 -8.531 1 94.19 281 ALA A O 1
ATOM 1990 N N . GLU A 1 282 ? -21.984 -41.719 -9.023 1 95.81 282 GLU A N 1
ATOM 1991 C CA . GLU A 1 282 ? -22.078 -42.75 -7.992 1 95.81 282 GLU A CA 1
ATOM 1992 C C . GLU A 1 282 ? -21.562 -42.219 -6.652 1 95.81 282 GLU A C 1
ATOM 1994 O O . GLU A 1 282 ? -21.672 -42.938 -5.637 1 95.81 282 GLU A O 1
ATOM 1999 N N . ILE A 1 283 ? -20.984 -41.031 -6.621 1 97.88 283 ILE A N 1
ATOM 2000 C CA . ILE A 1 283 ? -20.375 -40.5 -5.406 1 97.88 283 ILE A CA 1
ATOM 2001 C C . ILE A 1 283 ? -21.453 -40.094 -4.426 1 97.88 283 ILE A C 1
ATOM 2003 O O . ILE A 1 283 ? -22.328 -39.281 -4.766 1 97.88 283 ILE A O 1
ATOM 2007 N N . ARG A 1 284 ? -21.375 -40.562 -3.197 1 98 284 ARG A N 1
ATOM 2008 C CA . ARG A 1 284 ? -22.312 -40.219 -2.131 1 98 284 ARG A CA 1
ATOM 2009 C C . ARG A 1 284 ? -21.734 -39.125 -1.254 1 98 284 ARG A C 1
ATOM 2011 O O . ARG A 1 284 ? -22.453 -38.188 -0.879 1 98 284 ARG A O 1
ATOM 2018 N N . SER A 1 285 ? -20.516 -39.25 -0.907 1 98.5 285 SER A N 1
ATOM 2019 C CA . SER A 1 285 ? -19.844 -38.281 -0.068 1 98.5 285 SER A CA 1
ATOM 2020 C C . SER A 1 285 ? -18.328 -38.312 -0.255 1 98.5 285 SER A C 1
ATOM 2022 O O . SER A 1 285 ? -17.797 -39.344 -0.691 1 98.5 285 SER A O 1
ATOM 2024 N N . VAL A 1 286 ? -17.703 -37.281 0.014 1 98.81 286 VAL A N 1
ATOM 2025 C CA . VAL A 1 286 ? -16.25 -37.188 -0.059 1 98.81 286 VAL A CA 1
ATOM 2026 C C . VAL A 1 286 ? -15.719 -36.562 1.228 1 98.81 286 VAL A C 1
ATOM 2028 O O . VAL A 1 286 ? -16.219 -35.531 1.685 1 98.81 286 VAL A O 1
ATOM 2031 N N . THR A 1 287 ? -14.766 -37.156 1.852 1 98.81 287 THR A N 1
ATOM 2032 C CA . THR A 1 287 ? -14.055 -36.594 2.994 1 98.81 287 THR A CA 1
ATOM 2033 C C . THR A 1 287 ? -12.609 -36.281 2.629 1 98.81 287 THR A C 1
ATOM 2035 O O . THR A 1 287 ? -11.898 -37.125 2.098 1 98.81 287 THR A O 1
ATOM 2038 N N . VAL A 1 288 ? -12.188 -35.094 2.898 1 98.81 288 VAL A N 1
ATOM 2039 C CA . VAL A 1 288 ? -10.82 -34.656 2.643 1 98.81 288 VAL A CA 1
ATOM 2040 C C . VAL A 1 288 ? -10.141 -34.281 3.959 1 98.81 288 VAL A C 1
ATOM 2042 O O . VAL A 1 288 ? -10.594 -33.375 4.668 1 98.81 288 VAL A O 1
ATOM 2045 N N . ALA A 1 289 ? -9.078 -34.938 4.312 1 98.5 289 ALA A N 1
ATOM 2046 C CA . ALA A 1 289 ? -8.281 -34.625 5.5 1 98.5 289 ALA A CA 1
ATOM 2047 C C . ALA A 1 289 ? -7.047 -33.812 5.141 1 98.5 289 ALA A C 1
ATOM 2049 O O . ALA A 1 289 ? -6.242 -34.219 4.301 1 98.5 289 ALA A O 1
ATOM 2050 N N . VAL A 1 290 ? -6.914 -32.688 5.707 1 97.5 290 VAL A N 1
ATOM 2051 C CA . VAL A 1 290 ? -5.805 -31.766 5.449 1 97.5 290 VAL A CA 1
ATOM 2052 C C . VAL A 1 290 ? -5.336 -31.141 6.758 1 97.5 290 VAL A C 1
ATOM 2054 O O . VAL A 1 290 ? -5.973 -31.328 7.801 1 97.5 290 VAL A O 1
ATOM 2057 N N . MET A 1 291 ? -4.195 -30.453 6.715 1 94.69 291 MET A N 1
ATOM 2058 C CA . MET A 1 291 ? -3.715 -29.734 7.887 1 94.69 291 MET A CA 1
ATOM 2059 C C . MET A 1 291 ? -4.613 -28.531 8.195 1 94.69 291 MET A C 1
ATOM 2061 O O . MET A 1 291 ? -5.316 -28.031 7.316 1 94.69 291 MET A O 1
ATOM 2065 N N . SER A 1 292 ? -4.539 -28.047 9.438 1 93.62 292 SER A N 1
ATOM 2066 C CA . SER A 1 292 ? -5.418 -26.984 9.93 1 93.62 292 SER A CA 1
ATOM 2067 C C . SER A 1 292 ? -5.262 -25.703 9.109 1 93.62 292 SER A C 1
ATOM 2069 O O . SER A 1 292 ? -6.246 -25.031 8.82 1 93.62 292 SER A O 1
ATOM 2071 N N . GLY A 1 293 ? -4.035 -25.375 8.695 1 91.69 293 GLY A N 1
ATOM 2072 C CA . GLY A 1 293 ? -3.783 -24.172 7.926 1 91.69 293 GLY A CA 1
ATOM 2073 C C . GLY A 1 293 ? -4.508 -24.141 6.594 1 91.69 293 GLY A C 1
ATOM 2074 O O . GLY A 1 293 ? -5 -23.094 6.164 1 91.69 293 GLY A O 1
ATOM 2075 N N . ALA A 1 294 ? -4.574 -25.297 5.941 1 95.06 294 ALA A N 1
ATOM 2076 C CA . ALA A 1 294 ? -5.273 -25.406 4.664 1 95.06 294 ALA A CA 1
ATOM 2077 C C . ALA A 1 294 ? -6.781 -25.25 4.852 1 95.06 294 ALA A C 1
ATOM 2079 O O . ALA A 1 294 ? -7.438 -24.547 4.082 1 95.06 294 ALA A O 1
ATOM 2080 N N . ALA A 1 295 ? -7.309 -25.906 5.918 1 96.12 295 ALA A N 1
ATOM 2081 C CA . ALA A 1 295 ? -8.742 -25.844 6.207 1 96.12 295 ALA A CA 1
ATOM 2082 C C . ALA A 1 295 ? -9.172 -24.422 6.551 1 96.12 295 ALA A C 1
ATOM 2084 O O . ALA A 1 295 ? -10.227 -23.969 6.117 1 96.12 295 ALA A O 1
ATOM 2085 N N . GLU A 1 296 ? -8.328 -23.75 7.277 1 94.31 296 GLU A N 1
ATOM 2086 C CA . GLU A 1 296 ? -8.617 -22.375 7.711 1 94.31 296 GLU A CA 1
ATOM 2087 C C . GLU A 1 296 ? -8.656 -21.422 6.523 1 94.31 296 GLU A C 1
ATOM 2089 O O . GLU A 1 296 ? -9.477 -20.5 6.484 1 94.31 296 GLU A O 1
ATOM 2094 N N . ARG A 1 297 ? -7.855 -21.594 5.539 1 94.88 297 ARG A N 1
ATOM 2095 C CA . ARG A 1 297 ? -7.652 -20.625 4.469 1 94.88 297 ARG A CA 1
ATOM 2096 C C . ARG A 1 297 ? -8.602 -20.891 3.309 1 94.88 297 ARG A C 1
ATOM 2098 O O . ARG A 1 297 ? -9.188 -19.953 2.752 1 94.88 297 ARG A O 1
ATOM 2105 N N . ILE A 1 298 ? -8.75 -22.203 2.941 1 97.56 298 ILE A N 1
ATOM 2106 C CA . ILE A 1 298 ? -9.5 -22.438 1.712 1 97.56 298 ILE A CA 1
ATOM 2107 C C . ILE A 1 298 ? -10.383 -23.672 1.871 1 97.56 298 ILE A C 1
ATOM 2109 O O . ILE A 1 298 ? -10.562 -24.438 0.925 1 97.56 298 ILE A O 1
ATOM 2113 N N . GLY A 1 299 ? -10.961 -23.922 3.035 1 98 299 GLY A N 1
ATOM 2114 C CA . GLY A 1 299 ? -11.773 -25.094 3.314 1 98 299 GLY A CA 1
ATOM 2115 C C . GLY A 1 299 ? -13.242 -24.875 2.998 1 98 299 GLY A C 1
ATOM 2116 O O . GLY A 1 299 ? -14.031 -25.828 3.025 1 98 299 GLY A O 1
ATOM 2117 N N . ALA A 1 300 ? -13.648 -23.703 2.621 1 97.56 300 ALA A N 1
ATOM 2118 C CA . ALA A 1 300 ? -15.055 -23.375 2.393 1 97.56 300 ALA A CA 1
ATOM 2119 C C . ALA A 1 300 ? -15.438 -23.594 0.932 1 97.56 300 ALA A C 1
ATOM 2121 O O . ALA A 1 300 ? -14.57 -23.703 0.064 1 97.56 300 ALA A O 1
ATOM 2122 N N . LEU A 1 301 ? -16.75 -23.719 0.702 1 98.44 301 LEU A N 1
ATOM 2123 C CA . LEU A 1 301 ? -17.266 -23.703 -0.664 1 98.44 301 LEU A CA 1
ATOM 2124 C C . LEU A 1 301 ? -16.969 -22.359 -1.33 1 98.44 301 LEU A C 1
ATOM 2126 O O . LEU A 1 301 ? -16.969 -21.328 -0.665 1 98.44 301 LEU A O 1
ATOM 2130 N N . PRO A 1 302 ? -16.703 -22.375 -2.615 1 98.38 302 PRO A N 1
ATOM 2131 C CA . PRO A 1 302 ? -16.391 -21.125 -3.301 1 98.38 302 PRO A CA 1
ATOM 2132 C C . PRO A 1 302 ? -17.625 -20.281 -3.611 1 98.38 302 PRO A C 1
ATOM 2134 O O . PRO A 1 302 ? -18.75 -20.812 -3.602 1 98.38 302 PRO A O 1
ATOM 2137 N N . ARG A 1 303 ? -17.422 -18.969 -3.783 1 97.69 303 ARG A N 1
ATOM 2138 C CA . ARG A 1 303 ? -18.406 -18.172 -4.5 1 97.69 303 ARG A CA 1
ATOM 2139 C C . ARG A 1 303 ? -18.438 -18.547 -5.977 1 97.69 303 ARG A C 1
ATOM 2141 O O . ARG A 1 303 ? -17.516 -19.188 -6.488 1 97.69 303 ARG A O 1
ATOM 2148 N N . PRO A 1 304 ? -19.531 -18.266 -6.688 1 97.19 304 PRO A N 1
ATOM 2149 C CA . PRO A 1 304 ? -19.688 -18.688 -8.078 1 97.19 304 PRO A CA 1
ATOM 2150 C C . PRO A 1 304 ? -18.922 -17.797 -9.055 1 97.19 304 PRO A C 1
ATOM 2152 O O . PRO A 1 304 ? -19.516 -17.141 -9.898 1 97.19 304 PRO A O 1
ATOM 2155 N N . ASN A 1 305 ? -17.625 -17.781 -8.938 1 96.12 305 ASN A N 1
ATOM 2156 C CA . ASN A 1 305 ? -16.75 -17.062 -9.859 1 96.12 305 ASN A CA 1
ATOM 2157 C C . ASN A 1 305 ? -15.422 -17.781 -10.062 1 96.12 305 ASN A C 1
ATOM 2159 O O . ASN A 1 305 ? -15.102 -18.719 -9.32 1 96.12 305 ASN A O 1
ATOM 2163 N N . SER A 1 306 ? -14.688 -17.391 -11 1 94.38 306 SER A N 1
ATOM 2164 C CA . SER A 1 306 ? -13.523 -18.125 -11.492 1 94.38 306 SER A CA 1
ATOM 2165 C C . SER A 1 306 ? -12.375 -18.078 -10.484 1 94.38 306 SER A C 1
ATOM 2167 O O . SER A 1 306 ? -11.578 -19.016 -10.406 1 94.38 306 SER A O 1
ATOM 2169 N N . LEU A 1 307 ? -12.203 -17.031 -9.75 1 97.56 307 LEU A N 1
ATOM 2170 C CA . LEU A 1 307 ? -11.078 -16.922 -8.82 1 97.56 307 LEU A CA 1
ATOM 2171 C C . LEU A 1 307 ? -11.367 -17.672 -7.531 1 97.56 307 LEU A C 1
ATOM 2173 O O . LEU A 1 307 ? -10.5 -18.391 -7.02 1 97.56 307 LEU A O 1
ATOM 2177 N N . SER A 1 308 ? -12.578 -17.578 -6.996 1 98.44 308 SER A N 1
ATOM 2178 C CA . SER A 1 308 ? -12.938 -18.234 -5.746 1 98.44 308 SER A CA 1
ATOM 2179 C C . SER A 1 308 ? -12.797 -19.75 -5.855 1 98.44 308 SER A C 1
ATOM 2181 O O . SER A 1 308 ? -12.406 -20.406 -4.895 1 98.44 308 SER A O 1
ATOM 2183 N N . THR A 1 309 ? -13.117 -20.297 -7.07 1 98.69 309 THR A N 1
ATOM 2184 C CA . THR A 1 309 ? -13.039 -21.734 -7.27 1 98.69 309 THR A CA 1
ATOM 2185 C C . THR A 1 309 ? -11.617 -22.234 -7.055 1 98.69 309 THR A C 1
ATOM 2187 O O . THR A 1 309 ? -11.406 -23.375 -6.633 1 98.69 309 THR A O 1
ATOM 2190 N N . ARG A 1 310 ? -10.641 -21.406 -7.297 1 98.62 310 ARG A N 1
ATOM 2191 C CA . ARG A 1 310 ? -9.227 -21.766 -7.207 1 98.62 310 ARG A CA 1
ATOM 2192 C C . ARG A 1 310 ? -8.734 -21.703 -5.766 1 98.62 310 ARG A C 1
ATOM 2194 O O . ARG A 1 310 ? -7.613 -22.109 -5.465 1 98.62 310 ARG A O 1
ATOM 2201 N N . PHE A 1 311 ? -9.609 -21.188 -4.875 1 98.62 311 PHE A N 1
ATOM 2202 C CA . PHE A 1 311 ? -9.32 -21.094 -3.451 1 98.62 311 PHE A CA 1
ATOM 2203 C C . PHE A 1 311 ? -10.344 -21.859 -2.629 1 98.62 311 PHE A C 1
ATOM 2205 O O . PHE A 1 311 ? -10.828 -21.375 -1.607 1 98.62 311 PHE A O 1
ATOM 2212 N N . SER A 1 312 ? -10.664 -23.016 -3.088 1 98.81 312 SER A N 1
ATOM 2213 C CA . SER A 1 312 ? -11.602 -23.922 -2.426 1 98.81 312 SER A CA 1
ATOM 2214 C C . SER A 1 312 ? -11.18 -25.375 -2.604 1 98.81 312 SER A C 1
ATOM 2216 O O . SER A 1 312 ? -11.281 -25.922 -3.701 1 98.81 312 SER A O 1
ATOM 2218 N N . ILE A 1 313 ? -10.797 -26 -1.496 1 98.81 313 ILE A N 1
ATOM 2219 C CA . ILE A 1 313 ? -10.414 -27.406 -1.546 1 98.81 313 ILE A CA 1
ATOM 2220 C C . ILE A 1 313 ? -11.617 -28.25 -1.961 1 98.81 313 ILE A C 1
ATOM 2222 O O . ILE A 1 313 ? -11.508 -29.109 -2.846 1 98.81 313 ILE A O 1
ATOM 2226 N N . PRO A 1 314 ? -12.852 -27.984 -1.463 1 98.88 314 PRO A N 1
ATOM 2227 C CA . PRO A 1 314 ? -14 -28.781 -1.897 1 98.88 314 PRO A CA 1
ATOM 2228 C C . PRO A 1 314 ? -14.219 -28.719 -3.408 1 98.88 314 PRO A C 1
ATOM 2230 O O . PRO A 1 314 ? -14.445 -29.75 -4.043 1 98.88 314 PRO A O 1
ATOM 2233 N N . TYR A 1 315 ? -14.094 -27.562 -3.977 1 98.88 315 TYR A N 1
ATOM 2234 C CA . TYR A 1 315 ? -14.336 -27.406 -5.406 1 98.88 315 TYR A CA 1
ATOM 2235 C C . TYR A 1 315 ? -13.227 -28.062 -6.223 1 98.88 315 TYR A C 1
ATOM 2237 O O . TYR A 1 315 ? -13.5 -28.703 -7.242 1 98.88 315 TYR A O 1
ATOM 2245 N N . ALA A 1 316 ? -12 -27.844 -5.793 1 98.88 316 ALA A N 1
ATOM 2246 C CA . ALA A 1 316 ? -10.859 -28.422 -6.508 1 98.88 316 ALA A CA 1
ATOM 2247 C C . ALA A 1 316 ? -10.945 -29.953 -6.535 1 98.88 316 ALA A C 1
ATOM 2249 O O . ALA A 1 316 ? -10.711 -30.562 -7.574 1 98.88 316 ALA A O 1
ATOM 2250 N N . VAL A 1 317 ? -11.305 -30.516 -5.445 1 98.81 317 VAL A N 1
ATOM 2251 C CA . VAL A 1 317 ? -11.438 -31.969 -5.34 1 98.81 317 VAL A CA 1
ATOM 2252 C C . VAL A 1 317 ? -12.609 -32.438 -6.203 1 98.81 317 VAL A C 1
ATOM 2254 O O . VAL A 1 317 ? -12.484 -33.406 -6.941 1 98.81 317 VAL A O 1
ATOM 2257 N N . ALA A 1 318 ? -13.688 -31.734 -6.102 1 98.81 318 ALA A N 1
ATOM 2258 C CA . ALA A 1 318 ? -14.859 -32.062 -6.914 1 98.81 318 ALA A CA 1
ATOM 2259 C C . ALA A 1 318 ? -14.523 -32 -8.398 1 98.81 318 ALA A C 1
ATOM 2261 O O . ALA A 1 318 ? -14.906 -32.906 -9.156 1 98.81 318 ALA A O 1
ATOM 2262 N N . THR A 1 319 ? -13.828 -30.984 -8.805 1 98.62 319 THR A N 1
ATOM 2263 C CA . THR A 1 319 ? -13.438 -30.812 -10.203 1 98.62 319 THR A CA 1
ATOM 2264 C C . THR A 1 319 ? -12.523 -31.953 -10.648 1 98.62 319 THR A C 1
ATOM 2266 O O . THR A 1 319 ? -12.688 -32.5 -11.734 1 98.62 319 THR A O 1
ATOM 2269 N N . ALA A 1 320 ? -11.555 -32.281 -9.812 1 98.44 320 ALA A N 1
ATOM 2270 C CA . ALA A 1 320 ? -10.641 -33.406 -10.117 1 98.44 320 ALA A CA 1
ATOM 2271 C C . ALA A 1 320 ? -11.398 -34.719 -10.281 1 98.44 320 ALA A C 1
ATOM 2273 O O . ALA A 1 320 ? -11.109 -35.469 -11.195 1 98.44 320 ALA A O 1
ATOM 2274 N N . LEU A 1 321 ? -12.359 -34.969 -9.461 1 98.25 321 LEU A N 1
ATOM 2275 C CA . LEU A 1 321 ? -13.148 -36.188 -9.516 1 98.25 321 LEU A CA 1
ATOM 2276 C C . LEU A 1 321 ? -14.047 -36.188 -10.75 1 98.25 321 LEU A C 1
ATOM 2278 O O . LEU A 1 321 ? -14.266 -37.25 -11.352 1 98.25 321 LEU A O 1
ATOM 2282 N N . LEU A 1 322 ? -14.57 -35.062 -11.062 1 97.69 322 LEU A N 1
ATOM 2283 C CA . LEU A 1 322 ? -15.547 -34.938 -12.141 1 97.69 322 LEU A CA 1
ATOM 2284 C C . LEU A 1 322 ? -14.859 -34.938 -13.5 1 97.69 322 LEU A C 1
ATOM 2286 O O . LEU A 1 322 ? -15.336 -35.594 -14.438 1 97.69 322 LEU A O 1
ATOM 2290 N N . ARG A 1 323 ? -13.672 -34.219 -13.617 1 96.62 323 ARG A N 1
ATOM 2291 C CA . ARG A 1 323 ? -13.086 -33.938 -14.93 1 96.62 323 ARG A CA 1
ATOM 2292 C C . ARG A 1 323 ? -11.781 -34.688 -15.117 1 96.62 323 ARG A C 1
ATOM 2294 O O . ARG A 1 323 ? -11.289 -34.844 -16.234 1 96.62 323 ARG A O 1
ATOM 2301 N N . GLY A 1 324 ? -11.211 -35.188 -14.062 1 97.25 324 GLY A N 1
ATOM 2302 C CA . GLY A 1 324 ? -9.93 -35.875 -14.148 1 97.25 324 GLY A CA 1
ATOM 2303 C C . GLY A 1 324 ? -8.758 -34.906 -14.312 1 97.25 324 GLY A C 1
ATOM 2304 O O . GLY A 1 324 ? -7.68 -35.312 -14.758 1 97.25 324 GLY A O 1
ATOM 2305 N N . GLU A 1 325 ? -8.953 -33.656 -14.047 1 97.12 325 GLU A N 1
ATOM 2306 C CA . GLU A 1 325 ? -7.918 -32.625 -14.125 1 97.12 325 GLU A CA 1
ATOM 2307 C C . GLU A 1 325 ? -8.305 -31.391 -13.32 1 97.12 325 GLU A C 1
ATOM 2309 O O . GLU A 1 325 ? -9.453 -31.25 -12.898 1 97.12 325 GLU A O 1
ATOM 2314 N N . ALA A 1 326 ? -7.348 -30.594 -13 1 98.06 326 ALA A N 1
ATOM 2315 C CA . ALA A 1 326 ? -7.559 -29.281 -12.398 1 98.06 326 ALA A CA 1
ATOM 2316 C C . ALA A 1 326 ? -6.801 -28.188 -13.156 1 98.06 326 ALA A C 1
ATOM 2318 O O . ALA A 1 326 ? -6.066 -27.406 -12.555 1 98.06 326 ALA A O 1
ATOM 2319 N N . SER A 1 327 ? -6.957 -28.141 -14.508 1 97.56 327 SER A N 1
ATOM 2320 C CA . SER A 1 327 ? -6.328 -27.172 -15.406 1 97.56 327 SER A CA 1
ATOM 2321 C C . SER A 1 327 ? -7 -25.812 -15.305 1 97.56 327 SER A C 1
ATOM 2323 O O . SER A 1 327 ? -8.016 -25.656 -14.625 1 97.56 327 SER A O 1
ATOM 2325 N N . VAL A 1 328 ? -6.406 -24.844 -15.992 1 97.38 328 VAL A N 1
ATOM 2326 C CA . VAL A 1 328 ? -6.949 -23.484 -16.031 1 97.38 328 VAL A CA 1
ATOM 2327 C C . VAL A 1 328 ? -8.398 -23.516 -16.516 1 97.38 328 VAL A C 1
ATOM 2329 O O . VAL A 1 328 ? -9.273 -22.875 -15.93 1 97.38 328 VAL A O 1
ATOM 2332 N N . THR A 1 329 ? -8.664 -24.281 -17.484 1 95.81 329 THR A N 1
ATOM 2333 C CA . THR A 1 329 ? -10.008 -24.375 -18.047 1 95.81 329 THR A CA 1
ATOM 2334 C C . THR A 1 329 ? -10.938 -25.125 -17.078 1 95.81 329 THR A C 1
ATOM 2336 O O . THR A 1 329 ? -12.062 -24.703 -16.844 1 95.81 329 THR A O 1
ATOM 2339 N N . ALA A 1 330 ? -10.461 -26.188 -16.5 1 97.62 330 ALA A N 1
ATOM 2340 C CA . ALA A 1 330 ? -11.289 -27.047 -15.656 1 97.62 330 ALA A CA 1
ATOM 2341 C C . ALA A 1 330 ? -11.688 -26.344 -14.367 1 97.62 330 ALA A C 1
ATOM 2343 O O . ALA A 1 330 ? -12.758 -26.609 -13.812 1 97.62 330 ALA A O 1
ATOM 2344 N N . MET A 1 331 ? -10.906 -25.438 -13.953 1 98.38 331 MET A N 1
ATOM 2345 C CA . MET A 1 331 ? -11.109 -24.844 -12.633 1 98.38 331 MET A CA 1
ATOM 2346 C C . MET A 1 331 ? -12.031 -23.641 -12.719 1 98.38 331 MET A C 1
ATOM 2348 O O . MET A 1 331 ? -12.336 -23.016 -11.695 1 98.38 331 MET A O 1
ATOM 2352 N N . GLY A 1 332 ? -12.508 -23.281 -13.898 1 97.38 332 GLY A N 1
ATOM 2353 C CA . GLY A 1 332 ? -13.586 -22.312 -13.992 1 97.38 332 GLY A CA 1
ATOM 2354 C C . GLY A 1 332 ? -14.867 -22.766 -13.312 1 97.38 332 GLY A C 1
ATOM 2355 O O . GLY A 1 332 ? -15.047 -23.953 -13.055 1 97.38 332 GLY A O 1
ATOM 2356 N N . TYR A 1 333 ? -15.695 -21.828 -13 1 97.44 333 TYR A N 1
ATOM 2357 C CA . TYR A 1 333 ? -16.938 -22.188 -12.305 1 97.44 333 TYR A CA 1
ATOM 2358 C C . TYR A 1 333 ? -17.812 -23.062 -13.18 1 97.44 333 TYR A C 1
ATOM 2360 O O . TYR A 1 333 ? -18.031 -22.766 -14.359 1 97.44 333 TYR A O 1
ATOM 2368 N N . ASP A 1 334 ? -18.234 -24.078 -12.609 1 97.38 334 ASP A N 1
ATOM 2369 C CA . ASP A 1 334 ? -19.141 -25.062 -13.211 1 97.38 334 ASP A CA 1
ATOM 2370 C C . ASP A 1 334 ? -20.156 -25.562 -12.195 1 97.38 334 ASP A C 1
ATOM 2372 O O . ASP A 1 334 ? -19.781 -26.016 -11.102 1 97.38 334 ASP A O 1
ATOM 2376 N N . ALA A 1 335 ? -21.438 -25.516 -12.539 1 97.56 335 ALA A N 1
ATOM 2377 C CA . ALA A 1 335 ? -22.516 -25.859 -11.609 1 97.56 335 ALA A CA 1
ATOM 2378 C C . ALA A 1 335 ? -22.438 -27.328 -11.203 1 97.56 335 ALA A C 1
ATOM 2380 O O . ALA A 1 335 ? -22.781 -27.688 -10.07 1 97.56 335 ALA A O 1
ATOM 2381 N N . HIS A 1 336 ? -22 -28.188 -12.109 1 97.44 336 HIS A N 1
ATOM 2382 C CA . HIS A 1 336 ? -21.875 -29.609 -11.789 1 97.44 336 HIS A CA 1
ATOM 2383 C C . HIS A 1 336 ? -20.75 -29.844 -10.781 1 97.44 336 HIS A C 1
ATOM 2385 O O . HIS A 1 336 ? -20.922 -30.641 -9.844 1 97.44 336 HIS A O 1
ATOM 2391 N N . ALA A 1 337 ? -19.656 -29.188 -11 1 98.19 337 ALA A N 1
ATOM 2392 C CA . ALA A 1 337 ? -18.562 -29.297 -10.039 1 98.19 337 ALA A CA 1
ATOM 2393 C C . ALA A 1 337 ? -18.969 -28.75 -8.68 1 98.19 337 ALA A C 1
ATOM 2395 O O . ALA A 1 337 ? -18.609 -29.297 -7.641 1 98.19 337 ALA A O 1
ATOM 2396 N N . PHE A 1 338 ? -19.734 -27.641 -8.695 1 98.44 338 PHE A N 1
ATOM 2397 C CA . PHE A 1 338 ? -20.188 -27.047 -7.449 1 98.44 338 PHE A CA 1
ATOM 2398 C C . PHE A 1 338 ? -21.109 -27.984 -6.695 1 98.44 338 PHE A C 1
ATOM 2400 O O . PHE A 1 338 ? -21 -28.125 -5.473 1 98.44 338 PHE A O 1
ATOM 2407 N N . ALA A 1 339 ? -22.047 -28.625 -7.398 1 98.25 339 ALA A N 1
ATOM 2408 C CA . ALA A 1 339 ? -22.969 -29.578 -6.777 1 98.25 339 ALA A CA 1
ATOM 2409 C C . ALA A 1 339 ? -22.203 -30.719 -6.113 1 98.25 339 ALA A C 1
ATOM 2411 O O . ALA A 1 339 ? -22.562 -31.156 -5.02 1 98.25 339 ALA A O 1
ATOM 2412 N N . LEU A 1 340 ? -21.188 -31.219 -6.781 1 98.5 340 LEU A N 1
ATOM 2413 C CA . LEU A 1 340 ? -20.375 -32.281 -6.191 1 98.5 340 LEU A CA 1
ATOM 2414 C C . LEU A 1 340 ? -19.578 -31.734 -5.004 1 98.5 340 LEU A C 1
ATOM 2416 O O . LEU A 1 340 ? -19.359 -32.469 -4.027 1 98.5 340 LEU A O 1
ATOM 2420 N N . ALA A 1 341 ? -19.078 -30.484 -5.07 1 98.81 341 ALA A N 1
ATOM 2421 C CA . ALA A 1 341 ? -18.328 -29.875 -3.99 1 98.81 341 ALA A CA 1
ATOM 2422 C C . ALA A 1 341 ? -19.141 -29.812 -2.703 1 98.81 341 ALA A C 1
ATOM 2424 O O . ALA A 1 341 ? -18.578 -29.906 -1.605 1 98.81 341 ALA A O 1
ATOM 2425 N N . GLU A 1 342 ? -20.438 -29.688 -2.801 1 98.44 342 GLU A N 1
ATOM 2426 C CA . GLU A 1 342 ? -21.328 -29.656 -1.646 1 98.44 342 GLU A CA 1
ATOM 2427 C C . GLU A 1 342 ? -21.297 -30.969 -0.882 1 98.44 342 GLU A C 1
ATOM 2429 O O . GLU A 1 342 ? -21.703 -31.031 0.284 1 98.44 342 GLU A O 1
ATOM 2434 N N . LYS A 1 343 ? -20.812 -32 -1.559 1 98.38 343 LYS A N 1
ATOM 2435 C CA . LYS A 1 343 ? -20.719 -33.312 -0.922 1 98.38 343 LYS A CA 1
ATOM 2436 C C . LYS A 1 343 ? -19.344 -33.5 -0.263 1 98.38 343 LYS A C 1
ATOM 2438 O O . LYS A 1 343 ? -19.094 -34.531 0.354 1 98.38 343 LYS A O 1
ATOM 2443 N N . VAL A 1 344 ? -18.5 -32.562 -0.383 1 98.81 344 VAL A N 1
ATOM 2444 C CA . VAL A 1 344 ? -17.141 -32.656 0.125 1 98.81 344 VAL A CA 1
ATOM 2445 C C . VAL A 1 344 ? -17.062 -32.062 1.518 1 98.81 344 VAL A C 1
ATOM 2447 O O . VAL A 1 344 ? -17.406 -30.875 1.702 1 98.81 344 VAL A O 1
ATOM 2450 N N . ARG A 1 345 ? -16.578 -32.781 2.441 1 98.12 345 ARG A N 1
ATOM 2451 C CA . ARG A 1 345 ? -16.359 -32.312 3.807 1 98.12 345 ARG A CA 1
ATOM 2452 C C . ARG A 1 345 ? -14.883 -32.344 4.168 1 98.12 345 ARG A C 1
ATOM 2454 O O . ARG A 1 345 ? -14.195 -33.344 3.879 1 98.12 345 ARG A O 1
ATOM 2461 N N . LEU A 1 346 ? -14.43 -31.312 4.809 1 98.19 346 LEU A N 1
ATOM 2462 C CA . LEU A 1 346 ? -13.039 -31.281 5.246 1 98.19 346 LEU A CA 1
ATOM 2463 C C . LEU A 1 346 ? -12.914 -31.672 6.715 1 98.19 346 LEU A C 1
ATOM 2465 O O . LEU A 1 346 ? -13.758 -31.297 7.531 1 98.19 346 LEU A O 1
ATOM 2469 N N . VAL A 1 347 ? -11.883 -32.344 7.043 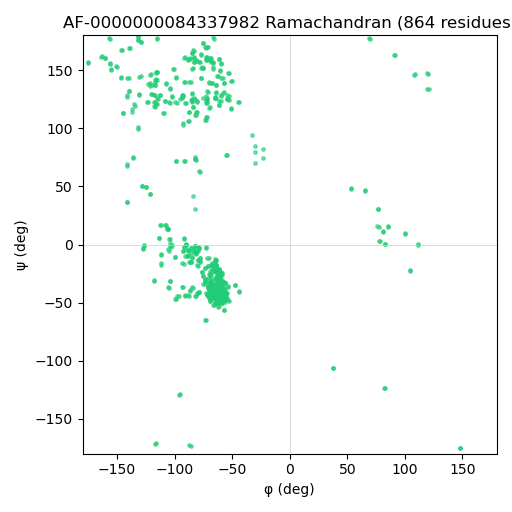1 97.88 347 VAL A N 1
ATOM 2470 C CA . VAL A 1 347 ? -11.492 -32.656 8.414 1 97.88 347 VAL A CA 1
ATOM 2471 C C . VAL A 1 347 ? -10.023 -32.312 8.625 1 97.88 347 VAL A C 1
ATOM 2473 O O . VAL A 1 347 ? -9.219 -32.406 7.695 1 97.88 347 VAL A O 1
ATOM 2476 N N . VAL A 1 348 ? -9.664 -31.844 9.766 1 97 348 VAL A N 1
ATOM 2477 C CA . VAL A 1 348 ? -8.289 -31.484 10.086 1 97 348 VAL A CA 1
ATOM 2478 C C . VAL A 1 348 ? -7.527 -32.719 10.547 1 97 348 VAL A C 1
ATOM 2480 O O . VAL A 1 348 ? -7.973 -33.438 11.461 1 97 348 VAL A O 1
ATOM 2483 N N . ASP A 1 349 ? -6.469 -33.031 9.891 1 95.31 349 ASP A N 1
ATOM 2484 C CA . ASP A 1 349 ? -5.539 -34.094 10.25 1 95.31 349 ASP A CA 1
ATOM 2485 C C . ASP A 1 349 ? -4.094 -33.594 10.211 1 95.31 349 ASP A C 1
ATOM 2487 O O . ASP A 1 349 ? -3.439 -33.656 9.164 1 95.31 349 ASP A O 1
ATOM 2491 N N . ASP A 1 350 ? -3.539 -33.312 11.297 1 88.94 350 ASP A N 1
ATOM 2492 C CA . ASP A 1 350 ? -2.25 -32.625 11.367 1 88.94 350 ASP A CA 1
ATOM 2493 C C . ASP A 1 350 ? -1.097 -33.594 11.18 1 88.94 350 ASP A C 1
ATOM 2495 O O . ASP A 1 350 ? 0.068 -33.188 11.141 1 88.94 350 ASP A O 1
ATOM 2499 N N . SER A 1 351 ? -1.49 -34.875 11.016 1 89.31 351 SER A N 1
ATOM 2500 C CA . SER A 1 351 ? -0.445 -35.812 10.625 1 89.31 351 SER A CA 1
ATOM 2501 C C . SER A 1 351 ? 0.115 -35.469 9.25 1 89.31 351 SER A C 1
ATOM 2503 O O . SER A 1 351 ? 1.178 -35.969 8.867 1 89.31 351 SER A O 1
ATOM 2505 N N . HIS A 1 352 ? -0.498 -34.656 8.523 1 86.38 352 HIS A N 1
ATOM 2506 C CA . HIS A 1 352 ? -0.05 -34.188 7.215 1 86.38 352 HIS A CA 1
ATOM 2507 C C . HIS A 1 352 ? 0.901 -33 7.348 1 86.38 352 HIS A C 1
ATOM 2509 O O . HIS A 1 352 ? 1.463 -32.531 6.352 1 86.38 352 HIS A O 1
ATOM 2515 N N . ALA A 1 353 ? 1.087 -32.594 8.586 1 82.25 353 ALA A N 1
ATOM 2516 C CA . ALA A 1 353 ? 1.933 -31.422 8.82 1 82.25 353 ALA A CA 1
ATOM 2517 C C . ALA A 1 353 ? 3.4 -31.812 8.945 1 82.25 353 ALA A C 1
ATOM 2519 O O . ALA A 1 353 ? 3.713 -32.906 9.398 1 82.25 353 ALA A O 1
ATOM 2520 N N . ARG A 1 354 ? 4.223 -31.062 8.406 1 80.12 354 ARG A N 1
ATOM 2521 C CA . ARG A 1 354 ? 5.664 -31.125 8.617 1 80.12 354 ARG A CA 1
ATOM 2522 C C . ARG A 1 354 ? 6.195 -29.797 9.156 1 80.12 354 ARG A C 1
ATOM 2524 O O . ARG A 1 354 ? 5.758 -28.734 8.727 1 80.12 354 ARG A O 1
ATOM 2531 N N . ALA A 1 355 ? 7.055 -30.016 10.062 1 72.25 355 ALA A N 1
ATOM 2532 C CA . ALA A 1 355 ? 7.582 -28.828 10.727 1 72.25 355 ALA A 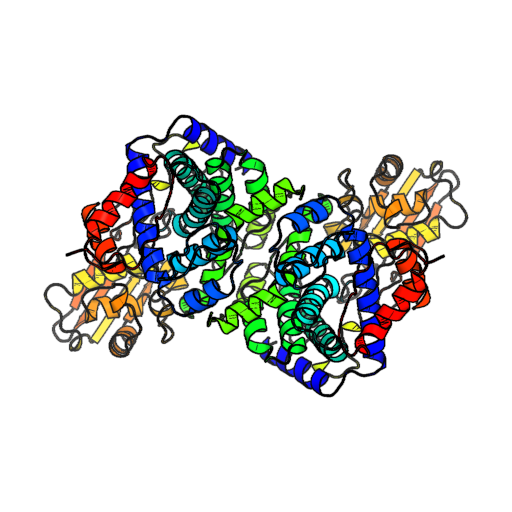CA 1
ATOM 2533 C C . ALA A 1 355 ? 8.148 -27.828 9.711 1 72.25 355 ALA A C 1
ATOM 2535 O O . ALA A 1 355 ? 8.945 -28.219 8.844 1 72.25 355 ALA A O 1
ATOM 2536 N N . GLY A 1 356 ? 7.633 -26.625 9.797 1 71.38 356 GLY A N 1
ATOM 2537 C CA . GLY A 1 356 ? 8.172 -25.547 8.992 1 71.38 356 GLY A CA 1
ATOM 2538 C C . GLY A 1 356 ? 7.633 -25.516 7.578 1 71.38 356 GLY A C 1
ATOM 2539 O O . GLY A 1 356 ? 8 -24.656 6.781 1 71.38 356 GLY A O 1
ATOM 2540 N N . GLU A 1 357 ? 6.754 -26.484 7.34 1 79.31 357 GLU A N 1
ATOM 2541 C CA . GLU A 1 357 ? 6.207 -26.562 5.988 1 79.31 357 GLU A CA 1
ATOM 2542 C C . GLU A 1 357 ? 4.738 -26.156 5.961 1 79.31 357 GLU A C 1
ATOM 2544 O O . GLU A 1 357 ? 3.873 -26.891 6.426 1 79.31 357 GLU A O 1
ATOM 2549 N N . PRO A 1 358 ? 4.523 -25.078 5.328 1 78.31 358 PRO A N 1
ATOM 2550 C CA . PRO A 1 358 ? 3.133 -24.609 5.312 1 78.31 358 PRO A CA 1
ATOM 2551 C C . PRO A 1 358 ? 2.24 -25.453 4.398 1 78.31 358 PRO A C 1
ATOM 2553 O O . PRO A 1 358 ? 1.017 -25.453 4.551 1 78.31 358 PRO A O 1
ATOM 2556 N N . ILE A 1 359 ? 2.854 -26.125 3.52 1 83.38 359 ILE A N 1
ATOM 2557 C CA . ILE A 1 359 ? 2.102 -26.953 2.582 1 83.38 359 ILE A CA 1
ATOM 2558 C C . ILE A 1 359 ? 2.229 -28.422 2.973 1 83.38 359 ILE A C 1
ATOM 2560 O O . ILE A 1 359 ? 3.338 -28.953 3.078 1 83.38 359 ILE A O 1
ATOM 2564 N N . GLY A 1 360 ? 1.055 -29.031 3.193 1 88.31 360 GLY A N 1
ATOM 2565 C CA . GLY A 1 360 ? 1.045 -30.422 3.633 1 88.31 360 GLY A CA 1
ATOM 2566 C C . GLY A 1 360 ? 0.375 -31.359 2.645 1 88.31 360 GLY A C 1
ATOM 2567 O O . GLY A 1 360 ? 0.165 -31 1.485 1 88.31 360 GLY A O 1
ATOM 2568 N N . GLY A 1 361 ? 0.214 -32.562 3.115 1 94.94 361 GLY A N 1
ATOM 2569 C CA . GLY A 1 361 ? -0.459 -33.594 2.328 1 94.94 361 GLY A CA 1
ATOM 2570 C C . GLY A 1 361 ? -1.968 -33.562 2.492 1 94.94 361 GLY A C 1
ATOM 2571 O O . GLY A 1 361 ? -2.531 -32.594 2.994 1 94.94 361 GLY A O 1
ATOM 2572 N N . ALA A 1 362 ? -2.586 -34.562 1.916 1 97.94 362 ALA A N 1
ATOM 2573 C CA . ALA A 1 362 ? -4.035 -34.719 2.018 1 97.94 362 ALA A CA 1
ATOM 2574 C C . ALA A 1 362 ? -4.441 -36.188 1.819 1 97.94 362 ALA A C 1
ATOM 2576 O O . ALA A 1 362 ? -3.729 -36.969 1.173 1 97.94 362 ALA A O 1
ATOM 2577 N N . THR A 1 363 ? -5.48 -36.5 2.43 1 98.62 363 THR A N 1
ATOM 2578 C CA . THR A 1 363 ? -6.152 -37.781 2.193 1 98.62 363 THR A CA 1
ATOM 2579 C C . THR A 1 363 ? -7.582 -37.562 1.71 1 98.62 363 THR A C 1
ATOM 2581 O O . THR A 1 363 ? -8.336 -36.812 2.32 1 98.62 363 THR A O 1
ATOM 2584 N N . VAL A 1 364 ? -7.938 -38.219 0.622 1 98.75 364 VAL A N 1
ATOM 2585 C CA . VAL A 1 364 ? -9.289 -38.125 0.081 1 98.75 364 VAL A CA 1
ATOM 2586 C C . VAL A 1 364 ? -9.969 -39.5 0.179 1 98.75 364 VAL A C 1
ATOM 2588 O O . VAL A 1 364 ? -9.414 -40.5 -0.26 1 98.75 364 VAL A O 1
ATOM 2591 N N . THR A 1 365 ? -11.086 -39.469 0.788 1 98.75 365 THR A N 1
ATOM 2592 C CA . THR A 1 365 ? -11.922 -40.656 0.892 1 98.75 365 THR A CA 1
ATOM 2593 C C . THR A 1 365 ? -13.266 -40.438 0.205 1 98.75 365 THR A C 1
ATOM 2595 O O . THR A 1 365 ? -14.008 -39.5 0.559 1 98.75 365 THR A O 1
ATOM 2598 N N . VAL A 1 366 ? -13.586 -41.281 -0.745 1 98.62 366 VAL A N 1
ATOM 2599 C CA . VAL A 1 366 ? -14.828 -41.156 -1.501 1 98.62 366 VAL A CA 1
ATOM 2600 C C . VAL A 1 366 ? -15.719 -42.375 -1.227 1 98.62 366 VAL A C 1
ATOM 2602 O O . VAL A 1 366 ? -15.32 -43.5 -1.456 1 98.62 366 VAL A O 1
ATOM 2605 N N . GLU A 1 367 ? -16.859 -42.062 -0.73 1 98.31 367 GLU A N 1
ATOM 2606 C CA . GLU A 1 367 ? -17.891 -43.094 -0.589 1 98.31 367 GLU A CA 1
ATOM 2607 C C . GLU A 1 367 ? -18.766 -43.156 -1.838 1 98.31 367 GLU A C 1
ATOM 2609 O O . GLU A 1 367 ? -19.391 -42.188 -2.229 1 98.31 367 GLU A O 1
ATOM 2614 N N . THR A 1 368 ? -18.781 -44.344 -2.42 1 96.38 368 THR A N 1
ATOM 2615 C CA . THR A 1 368 ? -19.625 -44.562 -3.59 1 96.38 368 THR A CA 1
ATOM 2616 C C . THR A 1 368 ? -20.719 -45.594 -3.293 1 96.38 368 THR A C 1
ATOM 2618 O O . THR A 1 368 ? -20.75 -46.156 -2.199 1 96.38 368 THR A O 1
ATOM 2621 N N . VAL A 1 369 ? -21.562 -45.812 -4.273 1 94.56 369 VAL A N 1
ATOM 2622 C CA . VAL A 1 369 ? -22.625 -46.812 -4.133 1 94.56 369 VAL A CA 1
ATOM 2623 C C . VAL A 1 369 ? -22.016 -48.219 -4.102 1 94.56 369 VAL A C 1
ATOM 2625 O O . VAL A 1 369 ? -22.625 -49.156 -3.58 1 94.56 369 VAL A O 1
ATOM 2628 N N . THR A 1 370 ? -20.844 -48.344 -4.633 1 92.62 370 THR A N 1
ATOM 2629 C CA . THR A 1 370 ? -20.234 -49.688 -4.754 1 92.62 370 THR A CA 1
ATOM 2630 C C . THR A 1 370 ? -19.141 -49.875 -3.719 1 92.62 370 THR A C 1
ATOM 2632 O O . THR A 1 370 ? -18.547 -50.938 -3.633 1 92.62 370 THR A O 1
ATOM 2635 N N . GLY A 1 371 ? -18.828 -48.844 -2.988 1 95.44 371 GLY A N 1
ATOM 2636 C CA . GLY A 1 371 ? -17.797 -48.969 -1.973 1 95.44 371 GLY A CA 1
ATOM 2637 C C . GLY A 1 371 ? -17 -47.719 -1.746 1 95.44 371 GLY A C 1
ATOM 2638 O O . GLY A 1 371 ? -17.344 -46.656 -2.266 1 95.44 371 GLY A O 1
ATOM 2639 N N . THR A 1 372 ? -15.969 -47.906 -0.867 1 97.31 372 THR A N 1
ATOM 2640 C CA . THR A 1 372 ? -15.148 -46.781 -0.467 1 97.31 372 THR A CA 1
ATOM 2641 C C . THR A 1 372 ? -13.797 -46.812 -1.181 1 97.31 372 THR A C 1
ATOM 2643 O O . THR A 1 372 ? -13.164 -47.844 -1.285 1 97.31 372 THR A O 1
ATOM 2646 N N . ARG A 1 373 ? -13.359 -45.656 -1.729 1 97.75 373 ARG A N 1
ATOM 2647 C CA . ARG A 1 373 ? -12.023 -45.469 -2.291 1 97.75 373 ARG A CA 1
ATOM 2648 C C . ARG A 1 373 ? -11.25 -44.406 -1.521 1 97.75 373 ARG A C 1
ATOM 2650 O O . ARG A 1 373 ? -11.828 -43.406 -1.09 1 97.75 373 ARG A O 1
ATOM 2657 N N . ARG A 1 374 ? -9.969 -44.688 -1.356 1 98 374 ARG A N 1
ATOM 2658 C CA . ARG A 1 374 ? -9.141 -43.781 -0.566 1 98 374 ARG A CA 1
ATOM 2659 C C . ARG A 1 374 ? -7.754 -43.625 -1.178 1 98 374 ARG A C 1
ATOM 2661 O O . ARG A 1 374 ? -7.188 -44.594 -1.694 1 98 374 ARG A O 1
ATOM 2668 N N . ALA A 1 375 ? -7.215 -42.438 -1.104 1 98.31 375 ALA A N 1
ATOM 2669 C CA . ALA A 1 375 ? -5.84 -42.188 -1.512 1 98.31 375 ALA A CA 1
ATOM 2670 C C . ALA A 1 375 ? -5.211 -41.094 -0.643 1 98.31 375 ALA A C 1
ATOM 2672 O O . ALA A 1 375 ? -5.895 -40.156 -0.224 1 98.31 375 ALA A O 1
ATOM 2673 N N . ARG A 1 376 ? -3.977 -41.25 -0.364 1 97.75 376 ARG A N 1
ATOM 2674 C CA . ARG A 1 376 ? -3.201 -40.281 0.408 1 97.75 376 ARG A CA 1
ATOM 2675 C C . ARG A 1 376 ? -2.025 -39.75 -0.404 1 97.75 376 ARG A C 1
ATOM 2677 O O . ARG A 1 376 ? -1.375 -40.5 -1.133 1 97.75 376 ARG A O 1
ATOM 2684 N N . VAL A 1 377 ? -1.79 -38.5 -0.35 1 97.31 377 VAL A N 1
ATOM 2685 C CA . VAL A 1 377 ? -0.636 -37.812 -0.929 1 97.31 377 VAL A CA 1
ATOM 2686 C C . VAL A 1 377 ? 0.093 -37.031 0.152 1 97.31 377 VAL A C 1
ATOM 2688 O O . VAL A 1 377 ? -0.498 -36.156 0.8 1 97.31 377 VAL A O 1
ATOM 2691 N N . ASP A 1 378 ? 1.302 -37.281 0.353 1 95 378 ASP A N 1
ATOM 2692 C CA . ASP A 1 378 ? 2.062 -36.625 1.408 1 95 378 ASP A CA 1
ATOM 2693 C C . ASP A 1 378 ? 2.643 -35.281 0.918 1 95 378 ASP A C 1
ATOM 2695 O O . ASP A 1 378 ? 2.701 -34.312 1.672 1 95 378 ASP A O 1
ATOM 2699 N N . ARG A 1 379 ? 3.123 -35.312 -0.371 1 94.56 379 ARG A N 1
ATOM 2700 C CA . ARG A 1 379 ? 3.689 -34.125 -1.002 1 94.56 379 ARG A CA 1
ATOM 2701 C C . ARG A 1 379 ? 3.164 -33.938 -2.424 1 94.56 379 ARG A C 1
ATOM 2703 O O . ARG A 1 379 ? 3.316 -34.844 -3.258 1 94.56 379 ARG A O 1
ATOM 2710 N N . PRO A 1 380 ? 2.547 -32.875 -2.619 1 94.94 380 PRO A N 1
ATOM 2711 C CA . PRO A 1 380 ? 2.061 -32.719 -3.992 1 94.94 380 PRO A CA 1
ATOM 2712 C C . PRO A 1 380 ? 3.191 -32.562 -5.004 1 94.94 380 PRO A C 1
ATOM 2714 O O . PRO A 1 380 ? 4.285 -32.094 -4.652 1 94.94 380 PRO A O 1
ATOM 2717 N N . ARG A 1 381 ? 2.93 -32.969 -6.23 1 95.44 381 ARG A N 1
ATOM 2718 C CA . ARG A 1 381 ? 3.871 -32.75 -7.324 1 95.44 381 ARG A CA 1
ATOM 2719 C C . ARG A 1 381 ? 4.141 -31.266 -7.516 1 95.44 381 ARG A C 1
ATOM 2721 O O . ARG A 1 381 ? 3.229 -30.438 -7.398 1 95.44 381 ARG A O 1
ATOM 2728 N N . GLY A 1 382 ? 5.422 -30.922 -7.863 1 95.31 382 GLY A N 1
ATOM 2729 C CA . GLY A 1 382 ? 5.785 -29.547 -8.172 1 95.31 382 GLY A CA 1
ATOM 2730 C C . GLY A 1 382 ? 6.551 -28.875 -7.059 1 95.31 382 GLY A C 1
ATOM 2731 O O . GLY A 1 382 ? 7.23 -27.859 -7.289 1 95.31 382 GLY A O 1
ATOM 2732 N N . VAL A 1 383 ? 6.406 -29.406 -5.777 1 93.25 383 VAL A N 1
ATOM 2733 C CA . VAL A 1 383 ? 7.199 -28.859 -4.684 1 93.25 383 VAL A CA 1
ATOM 2734 C C . VAL A 1 383 ? 8.656 -29.297 -4.82 1 93.25 383 VAL A C 1
ATOM 2736 O O . VAL A 1 383 ? 8.945 -30.266 -5.539 1 93.25 383 VAL A O 1
ATOM 2739 N N . CYS A 1 384 ? 9.5 -28.625 -4.176 1 90.12 384 CYS A N 1
ATOM 2740 C CA . CYS A 1 384 ? 10.93 -28.828 -4.367 1 90.12 384 CYS A CA 1
ATOM 2741 C C . CYS A 1 384 ? 11.336 -30.234 -3.961 1 90.12 384 CYS A C 1
ATOM 2743 O O . CYS A 1 384 ? 12.289 -30.797 -4.508 1 90.12 384 CYS A O 1
ATOM 2745 N N . ASP A 1 385 ? 10.547 -30.859 -3.051 1 89.81 385 ASP A N 1
ATOM 2746 C CA . ASP A 1 385 ? 10.875 -32.188 -2.596 1 89.81 385 ASP A CA 1
ATOM 2747 C C . ASP A 1 385 ? 10.164 -33.25 -3.441 1 89.81 385 ASP A C 1
ATOM 2749 O O . ASP A 1 385 ? 10.359 -34.469 -3.242 1 89.81 385 ASP A O 1
ATOM 2753 N N . ASN A 1 386 ? 9.352 -32.906 -4.293 1 94.44 386 ASN A N 1
ATOM 2754 C CA . ASN A 1 386 ? 8.68 -33.719 -5.309 1 94.44 386 ASN A CA 1
ATOM 2755 C C . ASN A 1 386 ? 8.547 -32.969 -6.625 1 94.44 386 ASN A C 1
ATOM 2757 O O . ASN A 1 386 ? 7.43 -32.656 -7.066 1 94.44 386 ASN A O 1
ATOM 2761 N N . PRO A 1 387 ? 9.664 -32.719 -7.277 1 95.56 387 PRO A N 1
ATOM 2762 C CA . PRO A 1 387 ? 9.695 -31.797 -8.414 1 95.56 387 PRO A CA 1
ATOM 2763 C C . PRO A 1 387 ? 9.086 -32.406 -9.68 1 95.56 387 PRO A C 1
ATOM 2765 O O . PRO A 1 387 ? 9.078 -33.625 -9.844 1 95.56 387 PRO A O 1
ATOM 2768 N N . VAL A 1 388 ? 8.578 -31.609 -10.5 1 97.06 388 VAL A N 1
ATOM 2769 C CA . VAL A 1 388 ? 8.156 -32 -11.844 1 97.06 388 VAL A CA 1
ATOM 2770 C C . VAL A 1 388 ? 9.336 -31.906 -12.805 1 97.06 388 VAL A C 1
ATOM 2772 O O . VAL A 1 388 ? 10.312 -31.203 -12.539 1 97.06 388 VAL A O 1
ATOM 2775 N N . SER A 1 389 ? 9.234 -32.594 -13.945 1 97.12 389 SER A N 1
ATOM 2776 C CA . SER A 1 389 ? 10.297 -32.562 -14.945 1 97.12 389 SER A CA 1
ATOM 2777 C C . SER A 1 389 ? 10.195 -31.359 -15.852 1 97.12 389 SER A C 1
ATOM 2779 O O . SER A 1 389 ? 9.164 -30.672 -15.875 1 97.12 389 SER A O 1
ATOM 2781 N N . GLU A 1 390 ? 11.266 -31.062 -16.469 1 97.19 390 GLU A N 1
ATOM 2782 C CA . GLU A 1 390 ? 11.242 -30 -17.469 1 97.19 390 GLU A CA 1
ATOM 2783 C C . GLU A 1 390 ? 10.203 -30.266 -18.547 1 97.19 390 GLU A C 1
ATOM 2785 O O . GLU A 1 390 ? 9.57 -29.344 -19.062 1 97.19 390 GLU A O 1
ATOM 2790 N N . GLU A 1 391 ? 10.086 -31.516 -18.906 1 96.56 391 GLU A N 1
ATOM 2791 C CA . GLU A 1 391 ? 9.07 -31.891 -19.875 1 96.56 391 GLU A CA 1
ATOM 2792 C C . GLU A 1 391 ? 7.668 -31.578 -19.359 1 96.56 391 GLU A C 1
ATOM 2794 O O . GLU A 1 391 ? 6.812 -31.109 -20.125 1 96.56 391 GLU A O 1
ATOM 2799 N N . ASP A 1 392 ? 7.414 -31.828 -18.078 1 96.56 392 ASP A N 1
ATOM 2800 C CA . ASP A 1 392 ? 6.145 -31.453 -17.469 1 96.56 392 ASP A CA 1
ATOM 2801 C C . ASP A 1 392 ? 5.883 -29.953 -17.625 1 96.56 392 ASP A C 1
ATOM 2803 O O . ASP A 1 392 ? 4.758 -29.547 -17.906 1 96.56 392 ASP A O 1
ATOM 2807 N N . LEU A 1 393 ? 6.906 -29.156 -17.469 1 97.69 393 LEU A N 1
ATOM 2808 C CA . LEU A 1 393 ? 6.785 -27.703 -17.547 1 97.69 393 LEU A CA 1
ATOM 2809 C C . LEU A 1 393 ? 6.535 -27.266 -18.984 1 97.69 393 LEU A C 1
ATOM 2811 O O . LEU A 1 393 ? 5.793 -26.297 -19.219 1 97.69 393 LEU A O 1
ATOM 2815 N N . ARG A 1 394 ? 7.152 -27.953 -19.938 1 96 394 ARG A N 1
ATOM 2816 C CA . ARG A 1 394 ? 6.926 -27.672 -21.344 1 96 394 ARG A CA 1
ATOM 2817 C C . ARG A 1 394 ? 5.477 -27.938 -21.734 1 96 394 ARG A C 1
ATOM 2819 O O . ARG A 1 394 ? 4.863 -27.125 -22.438 1 96 394 ARG A O 1
ATOM 2826 N N . VAL A 1 395 ? 5.008 -29.031 -21.281 1 95.19 395 VAL A N 1
ATOM 2827 C CA . VAL A 1 395 ? 3.623 -29.391 -21.547 1 95.19 395 VAL A CA 1
ATOM 2828 C C . VAL A 1 395 ? 2.68 -28.375 -20.922 1 95.19 395 VAL A C 1
ATOM 2830 O O . VAL A 1 395 ? 1.717 -27.938 -21.562 1 95.19 395 VAL A O 1
ATOM 2833 N N . LYS A 1 396 ? 2.941 -28.031 -19.672 1 96.31 396 LYS A N 1
ATOM 2834 C CA . LYS A 1 396 ? 2.156 -27 -19 1 96.31 396 LYS A CA 1
ATOM 2835 C C . LYS A 1 396 ? 2.17 -25.688 -19.797 1 96.31 396 LYS A C 1
ATOM 2837 O O . LYS A 1 396 ? 1.124 -25.078 -20 1 96.31 396 LYS A O 1
ATOM 2842 N N . PHE A 1 397 ? 3.348 -25.281 -20.219 1 96.75 397 PHE A N 1
ATOM 2843 C CA . PHE A 1 397 ? 3.516 -24.031 -20.953 1 96.75 397 PHE A CA 1
ATOM 2844 C C . PHE A 1 397 ? 2.678 -24.047 -22.234 1 96.75 397 PHE A C 1
ATOM 2846 O O . PHE A 1 397 ? 1.974 -23.078 -22.516 1 96.75 397 PHE A O 1
ATOM 2853 N N . ALA A 1 398 ? 2.756 -25.109 -22.953 1 94.75 398 ALA A N 1
ATOM 2854 C CA . ALA A 1 398 ? 1.997 -25.234 -24.188 1 94.75 398 ALA A CA 1
ATOM 2855 C C . ALA A 1 398 ? 0.495 -25.188 -23.922 1 94.75 398 ALA A C 1
ATOM 2857 O O . ALA A 1 398 ? -0.259 -24.609 -24.703 1 94.75 398 ALA A O 1
ATOM 2858 N N . ALA A 1 399 ? 0.083 -25.75 -22.828 1 94.06 399 ALA A N 1
ATOM 2859 C CA . ALA A 1 399 ? -1.336 -25.781 -22.484 1 94.06 399 ALA A CA 1
ATOM 2860 C C . ALA A 1 399 ? -1.86 -24.391 -22.156 1 94.06 399 ALA A C 1
ATOM 2862 O O . ALA A 1 399 ? -3.012 -24.062 -22.453 1 94.06 399 ALA A O 1
ATOM 2863 N N . VAL A 1 400 ? -1.037 -23.547 -21.547 1 93.69 400 VAL A N 1
ATOM 2864 C CA . VAL A 1 400 ? -1.533 -22.266 -21.047 1 93.69 400 VAL A CA 1
ATOM 2865 C C . VAL A 1 400 ? -1.321 -21.203 -22.125 1 93.69 400 VAL A C 1
ATOM 2867 O O . VAL A 1 400 ? -2.104 -20.25 -22.219 1 93.69 400 VAL A O 1
ATOM 2870 N N . VAL A 1 401 ? -0.251 -21.25 -22.859 1 92.88 401 VAL A N 1
ATOM 2871 C CA . VAL A 1 401 ? 0.07 -20.234 -23.859 1 92.88 401 VAL A CA 1
ATOM 2872 C C . VAL A 1 401 ? -0.636 -20.562 -25.172 1 92.88 401 VAL A C 1
ATOM 2874 O O . VAL A 1 401 ? -1.141 -19.672 -25.844 1 92.88 401 VAL A O 1
ATOM 2877 N N . GLY A 1 402 ? -0.715 -21.844 -25.469 1 83.69 402 GLY A N 1
ATOM 2878 C CA . GLY A 1 402 ? -1.34 -22.297 -26.688 1 83.69 402 GLY A CA 1
ATOM 2879 C C . GLY A 1 402 ? -0.529 -21.953 -27.938 1 83.69 402 GLY A C 1
ATOM 2880 O O . GLY A 1 402 ? 0.532 -21.328 -27.844 1 83.69 402 GLY A O 1
ATOM 2881 N N . GLY A 1 403 ? -0.975 -22.375 -29.078 1 74.69 403 GLY A N 1
ATOM 2882 C CA . GLY A 1 403 ? -0.458 -22 -30.375 1 74.69 403 GLY A CA 1
ATOM 2883 C C . GLY A 1 403 ? 0.629 -22.922 -30.875 1 74.69 403 GLY A C 1
ATOM 2884 O O . GLY A 1 403 ? 1.208 -23.688 -30.109 1 74.69 403 GLY A O 1
ATOM 2885 N N . ALA A 1 404 ? 0.803 -22.766 -32.188 1 75.31 404 ALA A N 1
ATOM 2886 C CA . ALA A 1 404 ? 1.873 -23.5 -32.844 1 75.31 404 ALA A CA 1
ATOM 2887 C C . ALA A 1 404 ? 3.244 -22.969 -32.438 1 75.31 404 ALA A C 1
ATOM 2889 O O . ALA A 1 404 ? 3.418 -21.766 -32.25 1 75.31 404 ALA A O 1
ATOM 2890 N N . GLY A 1 405 ? 4.121 -23.703 -31.812 1 85.5 405 GLY A N 1
ATOM 2891 C CA . GLY A 1 405 ? 5.484 -23.281 -31.531 1 85.5 405 GLY A CA 1
ATOM 2892 C C . GLY A 1 405 ? 5.738 -23.062 -30.047 1 85.5 405 GLY A C 1
ATOM 2893 O O . GLY A 1 405 ? 6.789 -22.531 -29.672 1 85.5 405 GLY A O 1
ATOM 2894 N N . ALA A 1 406 ? 4.707 -23.281 -29.266 1 89.31 406 ALA A N 1
ATOM 2895 C CA . ALA A 1 406 ? 4.82 -23.062 -27.828 1 89.31 406 ALA A CA 1
ATOM 2896 C C . ALA A 1 406 ? 6.078 -23.703 -27.266 1 89.31 406 ALA A C 1
ATOM 2898 O O . ALA A 1 406 ? 6.715 -23.172 -26.359 1 89.31 406 ALA A O 1
ATOM 2899 N N . GLU A 1 407 ? 6.434 -24.797 -27.812 1 89.12 407 GLU A N 1
ATOM 2900 C CA . GLU A 1 407 ? 7.598 -25.531 -27.312 1 89.12 407 GLU A CA 1
ATOM 2901 C C . GLU A 1 407 ? 8.891 -24.781 -27.625 1 89.12 407 GLU A C 1
ATOM 2903 O O . GLU A 1 407 ? 9.781 -24.688 -26.781 1 89.12 407 GLU A O 1
ATOM 2908 N N . GLU A 1 408 ? 9.008 -24.297 -28.891 1 91.31 408 GLU A N 1
ATOM 2909 C CA . GLU A 1 408 ? 10.172 -23.484 -29.25 1 91.31 408 GLU A CA 1
ATOM 2910 C C . GLU A 1 408 ? 10.242 -22.203 -28.438 1 91.31 408 GLU A C 1
ATOM 2912 O O . GLU A 1 408 ? 11.328 -21.75 -28.078 1 91.31 408 GLU A O 1
ATOM 2917 N N . TYR A 1 409 ? 9.07 -21.656 -28.266 1 94.38 409 TYR A N 1
ATOM 2918 C CA . TYR A 1 409 ? 8.992 -20.453 -27.453 1 94.38 409 TYR A CA 1
ATOM 2919 C C . TYR A 1 409 ? 9.477 -20.719 -26.031 1 94.38 409 TYR A C 1
ATOM 2921 O O . TYR A 1 409 ? 10.273 -19.953 -25.484 1 94.38 409 TYR A O 1
ATOM 2929 N N . PHE A 1 410 ? 9.07 -21.812 -25.469 1 95.75 410 PHE A N 1
ATOM 2930 C CA . PHE A 1 410 ? 9.516 -22.234 -24.141 1 95.75 410 PHE A CA 1
ATOM 2931 C C . PHE A 1 410 ? 11.031 -22.328 -24.078 1 95.75 410 PHE A C 1
ATOM 2933 O O . PHE A 1 410 ? 11.664 -21.812 -23.172 1 95.75 410 PHE A O 1
ATOM 2940 N N . ALA A 1 411 ? 11.586 -23 -25.047 1 95.5 411 ALA A N 1
ATOM 2941 C CA . ALA A 1 411 ? 13.031 -23.188 -25.094 1 95.5 411 ALA A CA 1
ATOM 2942 C C . ALA A 1 411 ? 13.758 -21.844 -25.172 1 95.5 411 ALA A C 1
ATOM 2944 O O . ALA A 1 411 ? 14.805 -21.656 -24.547 1 95.5 411 ALA A O 1
ATOM 2945 N N . SER A 1 412 ? 13.242 -20.969 -25.984 1 95.5 412 SER A N 1
ATOM 2946 C CA . SER A 1 412 ? 13.859 -19.656 -26.141 1 95.5 412 SER A CA 1
ATOM 2947 C C . SER A 1 412 ? 13.836 -18.859 -24.828 1 95.5 412 SER A C 1
ATOM 2949 O O . SER A 1 412 ? 14.758 -18.094 -24.547 1 95.5 412 SER A O 1
ATOM 2951 N N . LEU A 1 413 ? 12.766 -19.016 -24.047 1 97.44 413 LEU A N 1
ATOM 2952 C CA . LEU A 1 413 ? 12.648 -18.312 -22.766 1 97.44 413 LEU A CA 1
ATOM 2953 C C . LEU A 1 413 ? 13.656 -18.859 -21.766 1 97.44 413 LEU A C 1
ATOM 2955 O O . LEU A 1 413 ? 14.25 -18.094 -21 1 97.44 413 LEU A O 1
ATOM 2959 N N . VAL A 1 414 ? 13.852 -20.172 -21.75 1 97.69 414 VAL A N 1
ATOM 2960 C CA . VAL A 1 414 ? 14.789 -20.797 -20.828 1 97.69 414 VAL A CA 1
ATOM 2961 C C . VAL A 1 414 ? 16.203 -20.297 -21.109 1 97.69 414 VAL A C 1
ATOM 2963 O O . VAL A 1 414 ? 17.016 -20.141 -20.188 1 97.69 414 VAL A O 1
ATOM 2966 N N . GLU A 1 415 ? 16.453 -19.859 -22.391 1 96.75 415 GLU A N 1
ATOM 2967 C CA . GLU A 1 415 ? 17.797 -19.453 -22.797 1 96.75 415 GLU A CA 1
ATOM 2968 C C . GLU A 1 415 ? 17.875 -17.938 -22.938 1 96.75 415 GLU A C 1
ATOM 2970 O O . GLU A 1 415 ? 18.859 -17.406 -23.484 1 96.75 415 GLU A O 1
ATOM 2975 N N . VAL A 1 416 ? 16.922 -17.234 -22.438 1 97.75 416 VAL A N 1
ATOM 2976 C CA . VAL A 1 416 ? 16.812 -15.805 -22.688 1 97.75 416 VAL A CA 1
ATOM 2977 C C . VAL A 1 416 ? 18 -15.078 -22.062 1 97.75 416 VAL A C 1
ATOM 2979 O O . VAL A 1 416 ? 18.391 -14.008 -22.516 1 97.75 416 VAL A O 1
ATOM 2982 N N . PHE A 1 417 ? 18.656 -15.641 -21.062 1 98.31 417 PHE A N 1
ATOM 2983 C CA . PHE A 1 417 ? 19.75 -15.016 -20.328 1 98.31 417 PHE A CA 1
ATOM 2984 C C . PHE A 1 417 ? 21 -14.906 -21.188 1 98.31 417 PHE A C 1
ATOM 2986 O O . PHE A 1 417 ? 21.938 -14.195 -20.828 1 98.31 417 PHE A O 1
ATOM 2993 N N . ASP A 1 418 ? 21 -15.586 -22.328 1 97.56 418 ASP A N 1
ATOM 2994 C CA . ASP A 1 418 ? 22.141 -15.547 -23.25 1 97.56 418 ASP A CA 1
ATOM 2995 C C . ASP A 1 418 ? 22.016 -14.398 -24.25 1 97.56 418 ASP A C 1
ATOM 2997 O O . ASP A 1 418 ? 22.953 -14.086 -24.969 1 97.56 418 ASP A O 1
ATOM 3001 N N . ALA A 1 419 ? 20.875 -13.773 -24.266 1 97.62 419 ALA A N 1
ATOM 3002 C CA . ALA A 1 419 ? 20.625 -12.719 -25.25 1 97.62 419 ALA A CA 1
ATOM 3003 C C . ALA A 1 419 ? 21.469 -11.484 -24.953 1 97.62 419 ALA A C 1
ATOM 3005 O O . ALA A 1 419 ? 21.625 -11.094 -23.781 1 97.62 419 ALA A O 1
ATOM 3006 N N . PRO A 1 420 ? 22 -10.867 -26.016 1 97.88 420 PRO A N 1
ATOM 3007 C CA . PRO A 1 420 ? 22.766 -9.641 -25.797 1 97.88 420 PRO A CA 1
ATOM 3008 C C . PRO A 1 420 ? 21.891 -8.477 -25.328 1 97.88 420 PRO A C 1
ATOM 3010 O O . PRO A 1 420 ? 22.375 -7.586 -24.609 1 97.88 420 PRO A O 1
ATOM 3013 N N . VAL A 1 421 ? 20.641 -8.5 -25.812 1 97.88 421 VAL A N 1
ATOM 3014 C CA . VAL A 1 421 ? 19.641 -7.523 -25.391 1 97.88 421 VAL A CA 1
ATOM 3015 C C . VAL A 1 421 ? 18.297 -8.211 -25.203 1 97.88 421 VAL A C 1
ATOM 3017 O O . VAL A 1 421 ? 17.891 -9.023 -26.047 1 97.88 421 VAL A O 1
ATOM 3020 N N . VAL A 1 422 ? 17.688 -7.902 -24.062 1 96.75 422 VAL A N 1
ATOM 3021 C CA . VAL A 1 422 ? 16.375 -8.477 -23.812 1 96.75 422 VAL A CA 1
ATOM 3022 C C . VAL A 1 422 ? 15.32 -7.793 -24.688 1 96.75 422 VAL A C 1
ATOM 3024 O O . VAL A 1 422 ? 14.992 -6.621 -24.469 1 96.75 422 VAL A O 1
ATOM 3027 N N . GLY A 1 423 ? 14.828 -8.398 -25.656 1 91.75 423 GLY A N 1
ATOM 3028 C CA . GLY A 1 423 ? 13.797 -7.879 -26.547 1 91.75 423 GLY A CA 1
ATOM 3029 C C . GLY A 1 423 ? 12.398 -8.312 -26.156 1 91.75 423 GLY A C 1
ATOM 3030 O O . GLY A 1 423 ? 12.008 -8.203 -24.984 1 91.75 423 GLY A O 1
ATOM 3031 N N . GLN A 1 424 ? 11.734 -8.812 -27.047 1 88.25 424 GLN A N 1
ATOM 3032 C CA . GLN A 1 424 ? 10.367 -9.258 -26.812 1 88.25 424 GLN A CA 1
ATOM 3033 C C . GLN A 1 424 ? 10.344 -10.633 -26.141 1 88.25 424 GLN A C 1
ATOM 3035 O O . GLN A 1 424 ? 10.961 -11.578 -26.641 1 88.25 424 GLN A O 1
ATOM 3040 N N . VAL A 1 425 ? 9.719 -10.648 -25.031 1 92.38 425 VAL A N 1
ATOM 3041 C CA . VAL A 1 425 ? 9.633 -11.875 -24.234 1 92.38 425 VAL A CA 1
ATOM 3042 C C . VAL A 1 425 ? 8.172 -12.297 -24.109 1 92.38 425 VAL A C 1
ATOM 3044 O O . VAL A 1 425 ? 7.871 -13.492 -24 1 92.38 425 VAL A O 1
ATOM 3047 N N . LEU A 1 426 ? 7.211 -11.281 -24.109 1 91.38 426 LEU A N 1
ATOM 3048 C CA . LEU A 1 426 ? 5.793 -11.562 -23.906 1 91.38 426 LEU A CA 1
ATOM 3049 C C . LEU A 1 426 ? 5.051 -11.602 -25.234 1 91.38 426 LEU A C 1
ATOM 3051 O O . LEU A 1 426 ? 4.383 -10.633 -25.609 1 91.38 426 LEU A O 1
ATOM 3055 N N . VAL A 1 427 ? 5.25 -12.633 -26.062 1 78.12 427 VAL A N 1
ATOM 3056 C CA . VAL A 1 427 ? 4.66 -12.766 -27.391 1 78.12 427 VAL A CA 1
ATOM 3057 C C . VAL A 1 427 ? 3.354 -13.555 -27.297 1 78.12 427 VAL A C 1
ATOM 3059 O O . VAL A 1 427 ? 3.334 -14.688 -26.812 1 78.12 427 VAL A O 1
ATOM 3062 N N . SER A 1 428 ? 2.215 -12.977 -27.375 1 63.28 428 SER A N 1
ATOM 3063 C CA . SER A 1 428 ? 0.94 -13.68 -27.312 1 63.28 428 SER A CA 1
ATOM 3064 C C . SER A 1 428 ? 0.663 -14.445 -28.594 1 63.28 428 SER A C 1
ATOM 3066 O O . SER A 1 428 ? 0.146 -15.57 -28.562 1 63.28 428 SER A O 1
ATOM 3068 N N . ASP A 1 429 ? 0.463 -13.836 -29.859 1 56.91 429 ASP A N 1
ATOM 3069 C CA . ASP A 1 429 ? -0.009 -14.461 -31.094 1 56.91 429 ASP A CA 1
ATOM 3070 C C . ASP A 1 429 ? 1.142 -15.125 -31.844 1 56.91 429 ASP A C 1
ATOM 3072 O O . ASP A 1 429 ? 1.799 -14.477 -32.656 1 56.91 429 ASP A O 1
ATOM 3076 N N . GLN A 1 430 ? 1.981 -15.75 -31.234 1 49.47 430 GLN A N 1
ATOM 3077 C CA . GLN A 1 430 ? 2.863 -16.422 -32.156 1 49.47 430 GLN A CA 1
ATOM 3078 C C . GLN A 1 430 ? 2.066 -17.312 -33.125 1 49.47 430 GLN A C 1
ATOM 3080 O O . GLN A 1 430 ? 1.324 -18.203 -32.688 1 49.47 430 GLN A O 1
ATOM 3085 N N . ALA A 1 431 ? 1.398 -16.859 -34.156 1 39.75 431 ALA A N 1
ATOM 3086 C CA . ALA A 1 431 ? 1.191 -17.672 -35.344 1 39.75 431 ALA A CA 1
ATOM 3087 C C . ALA A 1 431 ? 2.381 -18.594 -35.594 1 39.75 431 ALA A C 1
ATOM 3089 O O . ALA A 1 431 ? 3.521 -18.141 -35.688 1 39.75 431 ALA A O 1
ATOM 3090 N N . VAL A 1 432 ? 2.459 -19.812 -35.188 1 31.84 432 VAL A N 1
ATOM 3091 C CA . VAL A 1 432 ? 3.184 -20.875 -35.875 1 31.84 432 VAL A CA 1
ATOM 3092 C C . VAL A 1 432 ? 3.182 -20.609 -37.375 1 31.84 432 VAL A C 1
ATOM 3094 O O . VAL A 1 432 ? 2.119 -20.562 -38 1 31.84 432 VAL A O 1
ATOM 3097 N N . ALA A 1 433 ? 3.994 -19.766 -37.844 1 33.81 433 ALA A N 1
ATOM 3098 C CA . ALA A 1 433 ? 4.242 -19.828 -39.281 1 33.81 433 ALA A CA 1
ATOM 3099 C C . ALA A 1 433 ? 4.086 -21.25 -39.812 1 33.81 433 ALA A C 1
ATOM 3101 O O . ALA A 1 433 ? 4.836 -22.141 -39.438 1 33.81 433 ALA A O 1
ATOM 3102 N N . THR A 1 434 ? 2.818 -21.75 -39.844 1 21.91 434 THR A N 1
ATOM 3103 C CA . THR A 1 434 ? 2.82 -22.734 -40.906 1 21.91 434 THR A CA 1
ATOM 3104 C C . THR A 1 434 ? 3.488 -22.156 -42.156 1 21.91 434 THR A C 1
ATOM 3106 O O . THR A 1 434 ? 3.264 -21 -42.5 1 21.91 434 THR A O 1
ATOM 3109 N N . MET B 1 1 ? -20.312 0.036 11.273 1 62.59 1 MET B N 1
ATOM 3110 C CA . MET B 1 1 ? -20.719 0.826 10.109 1 62.59 1 MET B CA 1
ATOM 3111 C C . MET B 1 1 ? -20.234 0.171 8.812 1 62.59 1 MET B C 1
ATOM 3113 O O . MET B 1 1 ? -19.141 -0.389 8.766 1 62.59 1 MET B O 1
ATOM 3117 N N . ASP B 1 2 ? -21.203 0.115 7.891 1 86.31 2 ASP B N 1
ATOM 3118 C CA . ASP B 1 2 ? -21.109 -0.333 6.504 1 86.31 2 ASP B CA 1
ATOM 3119 C C . ASP B 1 2 ? -20.562 0.778 5.602 1 86.31 2 ASP B C 1
ATOM 3121 O O . ASP B 1 2 ? -21.141 1.872 5.555 1 86.31 2 ASP B O 1
ATOM 3125 N N . LEU B 1 3 ? -19.391 0.622 5.098 1 93.56 3 LEU B N 1
ATOM 3126 C CA . LEU B 1 3 ? -18.766 1.598 4.207 1 93.56 3 LEU B CA 1
ATOM 3127 C C . LEU B 1 3 ? -19.766 2.086 3.158 1 93.56 3 LEU B C 1
ATOM 3129 O O . LEU B 1 3 ? -19.828 3.283 2.869 1 93.56 3 LEU B O 1
ATOM 3133 N N . GLN B 1 4 ? -20.562 1.246 2.623 1 94.38 4 GLN B N 1
ATOM 3134 C CA . GLN B 1 4 ? -21.531 1.596 1.585 1 94.38 4 GLN B CA 1
ATOM 3135 C C . GLN B 1 4 ? -22.594 2.555 2.119 1 94.38 4 GLN B C 1
ATOM 3137 O O . GLN B 1 4 ? -22.969 3.508 1.437 1 94.38 4 GLN B O 1
ATOM 3142 N N . ALA B 1 5 ? -23.078 2.252 3.318 1 95.38 5 ALA B N 1
ATOM 3143 C CA . ALA B 1 5 ? -24.078 3.125 3.936 1 95.38 5 ALA B CA 1
ATOM 3144 C C . ALA B 1 5 ? -23.5 4.512 4.203 1 95.38 5 ALA B C 1
ATOM 3146 O O . ALA B 1 5 ? -24.156 5.523 3.969 1 95.38 5 ALA B O 1
ATOM 3147 N N . LEU B 1 6 ? -22.266 4.535 4.719 1 97 6 LEU B N 1
ATOM 3148 C CA . LEU B 1 6 ? -21.594 5.801 4.984 1 97 6 LEU B CA 1
ATOM 3149 C C . LEU B 1 6 ? -21.453 6.625 3.711 1 97 6 LEU B C 1
ATOM 3151 O O . LEU B 1 6 ? -21.812 7.805 3.686 1 97 6 LEU B O 1
ATOM 3155 N N . VAL B 1 7 ? -20.938 6.031 2.607 1 98.19 7 VAL B N 1
ATOM 3156 C CA . VAL B 1 7 ? -20.719 6.707 1.334 1 98.19 7 VAL B CA 1
ATOM 3157 C C . VAL B 1 7 ? -22.047 7.199 0.767 1 98.19 7 VAL B C 1
ATOM 3159 O O . VAL B 1 7 ? -22.141 8.336 0.294 1 98.19 7 VAL B O 1
ATOM 3162 N N . HIS B 1 8 ? -23.047 6.367 0.831 1 97.31 8 HIS B N 1
ATOM 3163 C CA . HIS B 1 8 ? -24.375 6.723 0.333 1 97.31 8 HIS B CA 1
ATOM 3164 C C . HIS B 1 8 ? -24.953 7.91 1.098 1 97.31 8 HIS B C 1
ATOM 3166 O O . HIS B 1 8 ? -25.438 8.867 0.492 1 97.31 8 HIS B O 1
ATOM 3172 N N . ASP B 1 9 ? -24.922 7.855 2.436 1 97.31 9 ASP B N 1
ATOM 3173 C CA . ASP B 1 9 ? -25.516 8.891 3.275 1 97.31 9 ASP B CA 1
ATOM 3174 C C . ASP B 1 9 ? -24.859 10.25 3.029 1 97.31 9 ASP B C 1
ATOM 3176 O O . ASP B 1 9 ? -25.531 11.258 2.871 1 97.31 9 ASP B O 1
ATOM 3180 N N . VAL B 1 10 ? -23.547 10.25 3.004 1 98.44 10 VAL B N 1
ATOM 3181 C CA . VAL B 1 10 ? -22.812 11.492 2.83 1 98.44 10 VAL B CA 1
ATOM 3182 C C . VAL B 1 10 ? -23.047 12.047 1.428 1 98.44 10 VAL B C 1
ATOM 3184 O O . VAL B 1 10 ? -23.281 13.242 1.257 1 98.44 10 VAL B O 1
ATOM 3187 N N . THR B 1 11 ? -22.969 11.164 0.394 1 98.44 11 THR B N 1
ATOM 3188 C CA . THR B 1 11 ? -23.172 11.586 -0.988 1 98.44 11 THR B CA 1
ATOM 3189 C C . THR B 1 11 ? -24.562 12.18 -1.172 1 98.44 11 THR B C 1
ATOM 3191 O O . THR B 1 11 ? -24.734 13.188 -1.856 1 98.44 11 THR B O 1
ATOM 3194 N N . ALA B 1 12 ? -25.562 11.57 -0.555 1 97.94 12 ALA B N 1
ATOM 3195 C CA . ALA B 1 12 ? -26.938 12.016 -0.677 1 97.94 12 ALA B CA 1
ATOM 3196 C C . ALA B 1 12 ? -27.125 13.406 -0.079 1 97.94 12 ALA B C 1
ATOM 3198 O O . ALA B 1 12 ? -27.781 14.266 -0.673 1 97.94 12 ALA B O 1
ATOM 3199 N N . VAL B 1 13 ? -26.609 13.68 1.048 1 98.12 13 VAL B N 1
ATOM 3200 C CA . VAL B 1 13 ? -26.797 14.969 1.708 1 98.12 13 VAL B CA 1
ATOM 3201 C C . VAL B 1 13 ? -26.047 16.062 0.943 1 98.12 13 VAL B C 1
ATOM 3203 O O . VAL B 1 13 ? -26.547 17.172 0.789 1 98.12 13 VAL B O 1
ATOM 3206 N N . VAL B 1 14 ? -24.875 15.773 0.467 1 98.44 14 VAL B N 1
ATOM 3207 C CA . VAL B 1 14 ? -24.078 16.75 -0.284 1 98.44 14 VAL B CA 1
ATOM 3208 C C . VAL B 1 14 ? -24.812 17.094 -1.583 1 98.44 14 VAL B C 1
ATOM 3210 O O . VAL B 1 14 ? -24.766 18.25 -2.029 1 98.44 14 VAL B O 1
ATOM 3213 N N . ALA B 1 15 ? -25.484 16.141 -2.191 1 97.06 15 ALA B N 1
ATOM 3214 C CA . ALA B 1 15 ? -26.219 16.359 -3.436 1 97.06 15 ALA B CA 1
ATOM 3215 C C . ALA B 1 15 ? -27.359 17.359 -3.24 1 97.06 15 ALA B C 1
ATOM 3217 O O . ALA B 1 15 ? -27.797 17.984 -4.195 1 97.06 15 ALA B O 1
ATOM 3218 N N . THR B 1 16 ? -27.812 17.469 -1.988 1 97.25 16 THR B N 1
ATOM 3219 C CA . THR B 1 16 ? -28.891 18.406 -1.714 1 97.25 16 THR B CA 1
ATOM 3220 C C . THR B 1 16 ? -28.359 19.828 -1.641 1 97.25 16 THR B C 1
ATOM 3222 O O . THR B 1 16 ? -29.141 20.781 -1.69 1 97.25 16 THR B O 1
ATOM 3225 N N . GLY B 1 17 ? -27.078 19.953 -1.54 1 97.31 17 GLY B N 1
ATOM 3226 C CA . GLY B 1 17 ? -26.453 21.266 -1.435 1 97.31 17 GLY B CA 1
ATOM 3227 C C . GLY B 1 17 ? -25.672 21.453 -0.148 1 97.31 17 GLY B C 1
ATOM 3228 O O . GLY B 1 17 ? -26.141 21.078 0.93 1 97.31 17 GLY B O 1
ATOM 3229 N N . VAL B 1 18 ? -24.5 21.969 -0.269 1 98.56 18 VAL B N 1
ATOM 3230 C CA . VAL B 1 18 ? -23.656 22.266 0.886 1 98.56 18 VAL B CA 1
ATOM 3231 C C . VAL B 1 18 ? -24.031 23.641 1.445 1 98.56 18 VAL B C 1
ATOM 3233 O O . VAL B 1 18 ? -24.031 24.641 0.716 1 98.56 18 VAL B O 1
ATOM 3236 N N . PRO B 1 19 ? -24.359 23.688 2.746 1 98.44 19 PRO B N 1
ATOM 3237 C CA . PRO B 1 19 ? -24.719 24.984 3.334 1 98.44 19 PRO B CA 1
ATOM 3238 C C . PRO B 1 19 ? -23.594 26.016 3.238 1 98.44 19 PRO B C 1
ATOM 3240 O O . PRO B 1 19 ? -22.422 25.656 3.256 1 98.44 19 PRO B O 1
ATOM 3243 N N . ALA B 1 20 ? -23.984 27.281 3.266 1 98.12 20 ALA B N 1
ATOM 3244 C CA . ALA B 1 20 ? -23.062 28.391 3.049 1 98.12 20 ALA B CA 1
ATOM 3245 C C . ALA B 1 20 ? -21.922 28.359 4.07 1 98.12 20 ALA B C 1
ATOM 3247 O O . ALA B 1 20 ? -20.766 28.609 3.729 1 98.12 20 ALA B O 1
ATOM 3248 N N . ALA B 1 21 ? -22.266 28.109 5.34 1 97.69 21 ALA B N 1
ATOM 3249 C CA . ALA B 1 21 ? -21.25 28.109 6.398 1 97.69 21 ALA B CA 1
ATOM 3250 C C . ALA B 1 21 ? -20.234 27 6.184 1 97.69 21 ALA B C 1
ATOM 3252 O O . ALA B 1 21 ? -19.031 27.203 6.395 1 97.69 21 ALA B O 1
ATOM 3253 N N . VAL B 1 22 ? -20.719 25.828 5.785 1 98.5 22 VAL B N 1
ATOM 3254 C CA . VAL B 1 22 ? -19.828 24.688 5.52 1 98.5 22 VAL B CA 1
ATOM 3255 C C . VAL B 1 22 ? -19 24.953 4.27 1 98.5 22 VAL B C 1
ATOM 3257 O O . VAL B 1 22 ? -17.812 24.641 4.234 1 98.5 22 VAL B O 1
ATOM 3260 N N . ARG B 1 23 ? -19.641 25.547 3.252 1 98.56 23 ARG B N 1
ATOM 3261 C CA . ARG B 1 23 ? -18.953 25.922 2.021 1 98.56 23 ARG B CA 1
ATOM 3262 C C . ARG B 1 23 ? -17.797 26.875 2.311 1 98.56 23 ARG B C 1
ATOM 3264 O O . ARG B 1 23 ? -16.688 26.688 1.801 1 98.56 23 ARG B O 1
ATOM 3271 N N . HIS B 1 24 ? -18.094 27.859 3.084 1 98.38 24 HIS B N 1
ATOM 3272 C CA . HIS B 1 24 ? -17.062 28.828 3.439 1 98.38 24 HIS B CA 1
ATOM 3273 C C . HIS B 1 24 ? -15.914 28.172 4.191 1 98.38 24 HIS B C 1
ATOM 3275 O O . HIS B 1 24 ? -14.742 28.406 3.883 1 98.38 24 HIS B O 1
ATOM 3281 N N . HIS B 1 25 ? -16.234 27.328 5.16 1 98.31 25 HIS B N 1
ATOM 3282 C CA . HIS B 1 25 ? -15.203 26.641 5.93 1 98.31 25 HIS B CA 1
ATOM 3283 C C . HIS B 1 25 ? -14.383 25.703 5.047 1 98.31 25 HIS B C 1
ATOM 3285 O O . HIS B 1 25 ? -13.164 25.594 5.219 1 98.31 25 HIS B O 1
ATOM 3291 N N . ALA B 1 26 ? -15.047 25.031 4.109 1 98.69 26 ALA B N 1
ATOM 3292 C CA . ALA B 1 26 ? -14.336 24.203 3.143 1 98.69 26 ALA B CA 1
ATOM 3293 C C . ALA B 1 26 ? -13.328 25.031 2.348 1 98.69 26 ALA B C 1
ATOM 3295 O O . ALA B 1 26 ? -12.242 24.547 2.014 1 98.69 26 ALA B O 1
ATOM 3296 N N . GLY B 1 27 ? -13.742 26.234 2.055 1 98.62 27 GLY B N 1
ATOM 3297 C CA . GLY B 1 27 ? -12.828 27.156 1.396 1 98.62 27 GLY B CA 1
ATOM 3298 C C . GLY B 1 27 ? -11.594 27.469 2.225 1 98.62 27 GLY B C 1
ATOM 3299 O O . GLY B 1 27 ? -10.492 27.562 1.692 1 98.62 27 GLY B O 1
ATOM 3300 N N . LEU B 1 28 ? -11.758 27.656 3.523 1 98.5 28 LEU B N 1
ATOM 3301 C CA . LEU B 1 28 ? -10.633 27.875 4.426 1 98.5 28 LEU B CA 1
ATOM 3302 C C . LEU B 1 28 ? -9.719 26.656 4.473 1 98.5 28 LEU B C 1
ATOM 3304 O O . LEU B 1 28 ? -8.492 26.797 4.461 1 98.5 28 LEU B O 1
ATOM 3308 N N . VAL B 1 29 ? -10.328 25.469 4.512 1 98.62 29 VAL B N 1
ATOM 3309 C CA . VAL B 1 29 ? -9.57 24.234 4.508 1 98.62 29 VAL B CA 1
ATOM 3310 C C . VAL B 1 29 ? -8.766 24.109 3.213 1 98.62 29 VAL B C 1
ATOM 3312 O O . VAL B 1 29 ? -7.59 23.75 3.234 1 98.62 29 VAL B O 1
ATOM 3315 N N . LEU B 1 30 ? -9.375 24.453 2.121 1 98.69 30 LEU B N 1
ATOM 3316 C CA . LEU B 1 30 ? -8.703 24.422 0.826 1 98.69 30 LEU B CA 1
ATOM 3317 C C . LEU B 1 30 ? -7.523 25.391 0.796 1 98.69 30 LEU B C 1
ATOM 3319 O O . LEU B 1 30 ? -6.418 25.016 0.396 1 98.69 30 LEU B O 1
ATOM 3323 N N . ALA B 1 31 ? -7.777 26.594 1.236 1 98 31 ALA B N 1
ATOM 3324 C CA . ALA B 1 31 ? -6.723 27.609 1.217 1 98 31 ALA B CA 1
ATOM 3325 C C . ALA B 1 31 ? -5.551 27.188 2.102 1 98 31 ALA B C 1
ATOM 3327 O O . ALA B 1 31 ? -4.387 27.359 1.721 1 98 31 ALA B O 1
ATOM 3328 N N . ASP B 1 32 ? -5.859 26.719 3.26 1 98.19 32 ASP B N 1
ATOM 3329 C CA . ASP B 1 32 ? -4.832 26.266 4.184 1 98.19 32 ASP B CA 1
ATOM 3330 C C . ASP B 1 32 ? -4.004 25.141 3.561 1 98.19 32 ASP B C 1
ATOM 3332 O O . ASP B 1 32 ? -2.775 25.141 3.639 1 98.19 32 ASP B O 1
ATOM 3336 N N . THR B 1 33 ? -4.672 24.188 2.975 1 98.5 33 THR B N 1
ATOM 3337 C CA . THR B 1 33 ? -4.023 23.016 2.379 1 98.5 33 THR B CA 1
ATOM 3338 C C . THR B 1 33 ? -3.17 23.438 1.181 1 98.5 33 THR B C 1
ATOM 3340 O O . THR B 1 33 ? -2.051 22.938 1.014 1 98.5 33 THR B O 1
ATOM 3343 N N . VAL B 1 34 ? -3.691 24.281 0.369 1 97.81 34 VAL B N 1
ATOM 3344 C CA . VAL B 1 34 ? -2.957 24.781 -0.787 1 97.81 34 VAL B CA 1
ATOM 3345 C C . VAL B 1 34 ? -1.698 25.516 -0.323 1 97.81 34 VAL B C 1
ATOM 3347 O O . VAL B 1 34 ? -0.625 25.344 -0.905 1 97.81 34 VAL B O 1
ATOM 3350 N N . GLY B 1 35 ? -1.861 26.359 0.711 1 97.25 35 GLY B N 1
ATOM 3351 C CA . GLY B 1 35 ? -0.687 27.016 1.267 1 97.25 35 GLY B CA 1
ATOM 3352 C C . GLY B 1 35 ? 0.389 26.047 1.703 1 97.25 35 GLY B C 1
ATOM 3353 O O . GLY B 1 35 ? 1.57 26.25 1.411 1 97.25 35 GLY B O 1
ATOM 3354 N N . ALA B 1 36 ? -0.003 25 2.395 1 98 36 ALA B N 1
ATOM 3355 C CA . ALA B 1 36 ? 0.934 23.969 2.83 1 98 36 ALA B CA 1
ATOM 3356 C C . ALA B 1 36 ? 1.589 23.281 1.634 1 98 36 ALA B C 1
ATOM 3358 O O . ALA B 1 36 ? 2.793 23.016 1.647 1 98 36 ALA B O 1
ATOM 3359 N N . MET B 1 37 ? 0.787 23 0.584 1 97.88 37 MET B N 1
ATOM 3360 C CA . MET B 1 37 ? 1.305 22.359 -0.623 1 97.88 37 MET B CA 1
ATOM 3361 C C . MET B 1 37 ? 2.369 23.219 -1.284 1 97.88 37 MET B C 1
ATOM 3363 O O . MET B 1 37 ? 3.422 22.719 -1.685 1 97.88 37 MET B O 1
ATOM 3367 N N . ILE B 1 38 ? 2.061 24.484 -1.411 1 96.31 38 ILE B N 1
ATOM 3368 C CA . ILE B 1 38 ? 2.979 25.406 -2.072 1 96.31 38 ILE B CA 1
ATOM 3369 C C . ILE B 1 38 ? 4.281 25.484 -1.282 1 96.31 38 ILE B C 1
ATOM 3371 O O . ILE B 1 38 ? 5.371 25.406 -1.856 1 96.31 38 ILE B O 1
ATOM 3375 N N . ALA B 1 39 ? 4.188 25.656 0.017 1 96.19 39 ALA B N 1
ATOM 3376 C CA . ALA B 1 39 ? 5.375 25.734 0.867 1 96.19 39 ALA B CA 1
ATOM 3377 C C . ALA B 1 39 ? 6.188 24.453 0.792 1 96.19 39 ALA B C 1
ATOM 3379 O O . ALA B 1 39 ? 7.406 24.484 0.608 1 96.19 39 ALA B O 1
ATOM 3380 N N . GLY B 1 40 ? 5.516 23.312 0.872 1 97.19 40 GLY B N 1
ATOM 3381 C CA . GLY B 1 40 ? 6.188 22.016 0.816 1 97.19 40 GLY B CA 1
ATOM 3382 C C . GLY B 1 40 ? 6.727 21.688 -0.562 1 97.19 40 GLY B C 1
ATOM 3383 O O . GLY B 1 40 ? 7.719 20.969 -0.688 1 97.19 40 GLY B O 1
ATOM 3384 N N . GLY B 1 41 ? 6.09 22.203 -1.569 1 96.88 41 GLY B N 1
ATOM 3385 C CA . GLY B 1 41 ? 6.449 21.938 -2.953 1 96.88 41 GLY B CA 1
ATOM 3386 C C . GLY B 1 41 ? 7.816 22.469 -3.33 1 96.88 41 GLY B C 1
ATOM 3387 O O . GLY B 1 41 ? 8.375 22.094 -4.363 1 96.88 41 GLY B O 1
ATOM 3388 N N . ARG B 1 42 ? 8.391 23.312 -2.525 1 95.44 42 ARG B N 1
ATOM 3389 C CA . ARG B 1 42 ? 9.688 23.938 -2.799 1 95.44 42 ARG B CA 1
ATOM 3390 C C . ARG B 1 42 ? 10.828 22.984 -2.477 1 95.44 42 ARG B C 1
ATOM 3392 O O . ARG B 1 42 ? 11.992 23.266 -2.783 1 95.44 42 ARG B O 1
ATOM 3399 N N . SER B 1 43 ? 10.5 21.828 -1.908 1 96.31 43 SER B N 1
ATOM 3400 C CA . SER B 1 43 ? 11.547 20.875 -1.564 1 96.31 43 SER B CA 1
ATOM 3401 C C . SER B 1 43 ? 12.211 20.312 -2.814 1 96.31 43 SER B C 1
ATOM 3403 O O . SER B 1 43 ? 11.539 20 -3.797 1 96.31 43 SER B O 1
ATOM 3405 N N . PRO B 1 44 ? 13.555 20.172 -2.777 1 96.88 44 PRO B N 1
ATOM 3406 C CA . PRO B 1 44 ? 14.25 19.609 -3.939 1 96.88 44 PRO B CA 1
ATOM 3407 C C . PRO B 1 44 ? 13.812 18.188 -4.258 1 96.88 44 PRO B C 1
ATOM 3409 O O . PRO B 1 44 ? 13.805 17.781 -5.422 1 96.88 44 PRO B O 1
ATOM 3412 N N . GLU B 1 45 ? 13.469 17.375 -3.26 1 97.88 45 GLU B N 1
ATOM 3413 C CA . GLU B 1 45 ? 13 16 -3.465 1 97.88 45 GLU B CA 1
ATOM 3414 C C . GLU B 1 45 ? 11.766 15.969 -4.359 1 97.88 45 GLU B C 1
ATOM 3416 O O . GLU B 1 45 ? 11.672 15.141 -5.266 1 97.88 45 GLU B O 1
ATOM 3421 N N . LEU B 1 46 ? 10.836 16.906 -4.133 1 97.88 46 LEU B N 1
ATOM 3422 C CA . LEU B 1 46 ? 9.594 16.922 -4.902 1 97.88 46 LEU B CA 1
ATOM 3423 C C . LEU B 1 46 ? 9.836 17.422 -6.324 1 97.88 46 LEU B C 1
ATOM 3425 O O . LEU B 1 46 ? 9.18 16.969 -7.266 1 97.88 46 LEU B O 1
ATOM 3429 N N . ALA B 1 47 ? 10.789 18.359 -6.484 1 96.88 47 ALA B N 1
ATOM 3430 C CA . ALA B 1 47 ? 11.18 18.766 -7.832 1 96.88 47 ALA B CA 1
ATOM 3431 C C . ALA B 1 47 ? 11.711 17.578 -8.625 1 96.88 47 ALA B C 1
ATOM 3433 O O . ALA B 1 47 ? 11.367 17.406 -9.797 1 96.88 47 ALA B O 1
ATOM 3434 N N . ALA B 1 48 ? 12.539 16.781 -7.992 1 97.38 48 ALA B N 1
ATOM 3435 C CA . ALA B 1 48 ? 13.102 15.602 -8.633 1 97.38 48 ALA B CA 1
ATOM 3436 C C . ALA B 1 48 ? 12.008 14.602 -8.984 1 97.38 48 ALA B C 1
ATOM 3438 O O . ALA B 1 48 ? 12.031 14 -10.062 1 97.38 48 ALA B O 1
ATOM 3439 N N . LEU B 1 49 ? 11.031 14.375 -8.102 1 97.19 49 LEU B N 1
ATOM 3440 C CA . LEU B 1 49 ? 9.953 13.422 -8.344 1 97.19 49 LEU B CA 1
ATOM 3441 C C . LEU B 1 49 ? 9.039 13.922 -9.469 1 97.19 49 LEU B C 1
ATOM 3443 O O . LEU B 1 49 ? 8.602 13.133 -10.305 1 97.19 49 LEU B O 1
ATOM 3447 N N . ALA B 1 50 ? 8.711 15.211 -9.422 1 96.25 50 ALA B N 1
ATOM 3448 C CA . ALA B 1 50 ? 7.859 15.789 -10.453 1 96.25 50 ALA B CA 1
ATOM 3449 C C . ALA B 1 50 ? 8.461 15.57 -11.844 1 96.25 50 ALA B C 1
ATOM 3451 O O . ALA B 1 50 ? 7.727 15.359 -12.812 1 96.25 50 ALA B O 1
ATOM 3452 N N . ALA B 1 51 ? 9.742 15.562 -11.961 1 94.12 51 ALA B N 1
ATOM 3453 C CA . ALA B 1 51 ? 10.445 15.438 -13.242 1 94.12 51 ALA B CA 1
ATOM 3454 C C . ALA B 1 51 ? 10.297 14.031 -13.812 1 94.12 51 ALA B C 1
ATOM 3456 O O . ALA B 1 51 ? 10.484 13.82 -15.008 1 94.12 51 ALA B O 1
ATOM 3457 N N . THR B 1 52 ? 9.93 13.008 -12.984 1 91.81 52 THR B N 1
ATOM 3458 C CA . THR B 1 52 ? 9.852 11.625 -13.438 1 91.81 52 THR B CA 1
ATOM 3459 C C . THR B 1 52 ? 8.398 11.211 -13.648 1 91.81 52 THR B C 1
ATOM 3461 O O . THR B 1 52 ? 8.125 10.086 -14.062 1 91.81 52 THR B O 1
ATOM 3464 N N . CYS B 1 53 ? 7.43 12.07 -13.391 1 92.38 53 CYS B N 1
ATOM 3465 C CA . CYS B 1 53 ? 6.012 11.742 -13.445 1 92.38 53 CYS B CA 1
ATOM 3466 C C . CYS B 1 53 ? 5.547 11.555 -14.883 1 92.38 53 CYS B C 1
ATOM 3468 O O . CYS B 1 53 ? 6.227 11.984 -15.82 1 92.38 53 CYS B O 1
ATOM 3470 N N . ASP B 1 54 ? 4.383 10.836 -15.016 1 88.62 54 ASP B N 1
ATOM 3471 C CA . ASP B 1 54 ? 3.658 10.766 -16.281 1 88.62 54 ASP B CA 1
ATOM 3472 C C . ASP B 1 54 ? 3.547 12.148 -16.922 1 88.62 54 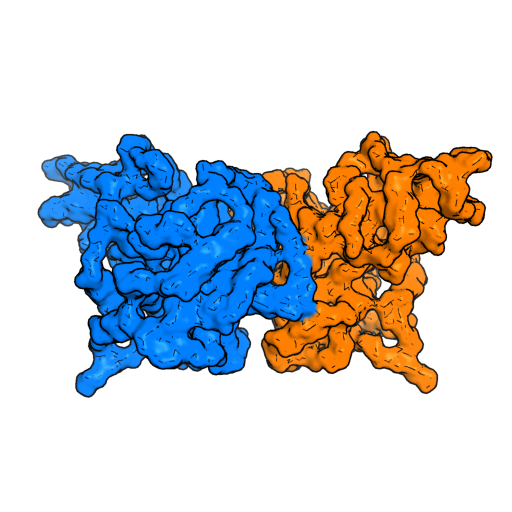ASP B C 1
ATOM 3474 O O . ASP B 1 54 ? 2.973 13.07 -16.328 1 88.62 54 ASP B O 1
ATOM 3478 N N . PRO B 1 55 ? 4 12.336 -18.094 1 90.25 55 PRO B N 1
ATOM 3479 C CA . PRO B 1 55 ? 4.133 13.68 -18.672 1 90.25 55 PRO B CA 1
ATOM 3480 C C . PRO B 1 55 ? 2.828 14.188 -19.281 1 90.25 55 PRO B C 1
ATOM 3482 O O . PRO B 1 55 ? 2.771 15.328 -19.766 1 90.25 55 PRO B O 1
ATOM 3485 N N . ARG B 1 56 ? 1.732 13.375 -19.328 1 92.69 56 ARG B N 1
ATOM 3486 C CA . ARG B 1 56 ? 0.47 13.93 -19.812 1 92.69 56 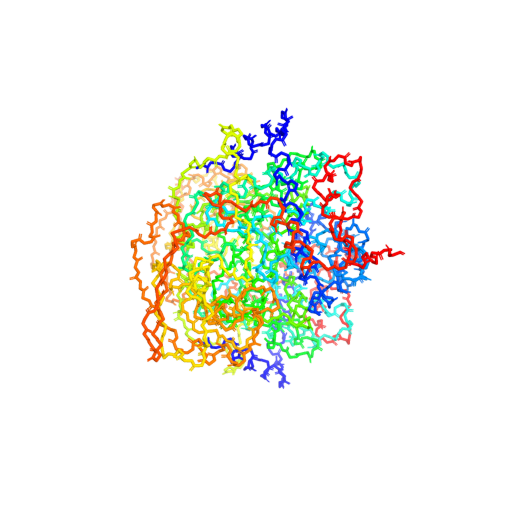ARG B CA 1
ATOM 3487 C C . ARG B 1 56 ? 0.096 15.188 -19.031 1 92.69 56 ARG B C 1
ATOM 3489 O O . ARG B 1 56 ? 0.082 15.18 -17.797 1 92.69 56 ARG B O 1
ATOM 3496 N N . PRO B 1 57 ? -0.203 16.281 -19.609 1 94.56 57 PRO B N 1
ATOM 3497 C CA . PRO B 1 57 ? -0.46 17.562 -18.953 1 94.56 57 PRO B CA 1
ATOM 3498 C C . PRO B 1 57 ? -1.886 17.688 -18.422 1 94.56 57 PRO B C 1
ATOM 3500 O O . PRO B 1 57 ? -2.646 18.547 -18.844 1 94.56 57 PRO B O 1
ATOM 3503 N N . GLN B 1 58 ? -2.199 17 -17.344 1 95.12 58 GLN B N 1
ATOM 3504 C CA . GLN B 1 58 ? -3.58 16.844 -16.906 1 95.12 58 GLN B CA 1
ATOM 3505 C C . GLN B 1 58 ? -3.859 17.719 -15.688 1 95.12 58 GLN B C 1
ATOM 3507 O O . GLN B 1 58 ? -4.957 18.266 -15.547 1 95.12 58 GLN B O 1
ATOM 3512 N N . ALA B 1 59 ? -2.893 17.859 -14.789 1 97.5 59 ALA B N 1
ATOM 3513 C CA . ALA B 1 59 ? -3.127 18.578 -13.539 1 97.5 59 ALA B CA 1
ATOM 3514 C C . ALA B 1 59 ? -1.846 19.234 -13.031 1 97.5 59 ALA B C 1
ATOM 3516 O O . ALA B 1 59 ? -0.744 18.75 -13.312 1 97.5 59 ALA B O 1
ATOM 3517 N N . GLU B 1 60 ? -1.975 20.297 -12.266 1 96.19 60 GLU B N 1
ATOM 3518 C CA . GLU B 1 60 ? -0.846 21.078 -11.766 1 96.19 60 GLU B CA 1
ATOM 3519 C C . GLU B 1 60 ? -0.161 20.359 -10.602 1 96.19 60 GLU B C 1
ATOM 3521 O O . GLU B 1 60 ? -0.782 19.547 -9.914 1 96.19 60 GLU B O 1
ATOM 3526 N N . VAL B 1 61 ? 1.115 20.609 -10.43 1 96.25 61 VAL B N 1
ATOM 3527 C CA . VAL B 1 61 ? 1.854 20.234 -9.234 1 96.25 61 VAL B CA 1
ATOM 3528 C C . VAL B 1 61 ? 2.322 21.484 -8.5 1 96.25 61 VAL B C 1
ATOM 3530 O O . VAL B 1 61 ? 2.549 22.531 -9.125 1 96.25 61 VAL B O 1
ATOM 3533 N N . ALA B 1 62 ? 2.414 21.438 -7.234 1 95.5 62 ALA B N 1
ATOM 3534 C CA . ALA B 1 62 ? 2.775 22.562 -6.383 1 95.5 62 ALA B CA 1
ATOM 3535 C C . ALA B 1 62 ? 4.258 22.891 -6.512 1 95.5 62 ALA B C 1
ATOM 3537 O O . ALA B 1 62 ? 4.723 23.906 -5.98 1 95.5 62 ALA B O 1
ATOM 3538 N N . VAL B 1 63 ? 5.035 22.141 -7.293 1 94.19 63 VAL B N 1
ATOM 3539 C CA . VAL B 1 63 ? 6.457 22.359 -7.523 1 94.19 63 VAL B CA 1
ATOM 3540 C C . VAL B 1 63 ? 6.66 23.594 -8.406 1 94.19 63 VAL B C 1
ATOM 3542 O O . VAL B 1 63 ? 6.18 23.625 -9.547 1 94.19 63 VAL B O 1
ATOM 3545 N N . PRO B 1 64 ? 7.387 24.578 -7.93 1 92.25 64 PRO B N 1
ATOM 3546 C CA . PRO B 1 64 ? 7.551 25.812 -8.695 1 92.25 64 PRO B CA 1
ATOM 3547 C C . PRO B 1 64 ? 8.148 25.578 -10.078 1 92.25 64 PRO B C 1
ATOM 3549 O O . PRO B 1 64 ? 9.156 24.875 -10.211 1 92.25 64 PRO B O 1
ATOM 3552 N N . GLY B 1 65 ? 7.512 26.141 -11.055 1 89.19 65 GLY B N 1
ATOM 3553 C CA . GLY B 1 65 ? 8.039 26.156 -12.406 1 89.19 65 GLY B CA 1
ATOM 3554 C C . GLY B 1 65 ? 7.844 24.828 -13.133 1 89.19 65 GLY B C 1
ATOM 3555 O O . GLY B 1 65 ? 8.297 24.672 -14.266 1 89.19 65 GLY B O 1
ATOM 3556 N N . HIS B 1 66 ? 7.227 23.891 -12.562 1 91.75 66 HIS B N 1
ATOM 3557 C CA . HIS B 1 66 ? 7.039 22.594 -13.203 1 91.75 66 HIS B CA 1
ATOM 3558 C C . HIS B 1 66 ? 5.73 22.547 -13.992 1 91.75 66 HIS B C 1
ATOM 3560 O O . HIS B 1 66 ? 4.715 23.078 -13.539 1 91.75 66 HIS B O 1
ATOM 3566 N N . PRO B 1 67 ? 5.758 21.969 -15.109 1 91.75 67 PRO B N 1
ATOM 3567 C CA . PRO B 1 67 ? 4.527 21.859 -15.898 1 91.75 67 PRO B CA 1
ATOM 3568 C C . PRO B 1 67 ? 3.527 20.875 -15.289 1 91.75 67 PRO B C 1
ATOM 3570 O O . PRO B 1 67 ? 3.854 20.172 -14.336 1 91.75 67 PRO B O 1
ATOM 3573 N N . ARG B 1 68 ? 2.297 20.891 -15.852 1 95.12 68 ARG B N 1
ATOM 3574 C CA . ARG B 1 68 ? 1.279 19.906 -15.469 1 95.12 68 ARG B CA 1
ATOM 3575 C C . ARG B 1 68 ? 1.745 18.5 -15.773 1 95.12 68 ARG B C 1
ATOM 3577 O O . ARG B 1 68 ? 2.547 18.281 -16.688 1 95.12 68 ARG B O 1
ATOM 3584 N N . VAL B 1 69 ? 1.32 17.547 -15.031 1 95.81 69 VAL B N 1
ATOM 3585 C CA . VAL B 1 69 ? 1.635 16.125 -15.203 1 95.81 69 VAL B CA 1
ATOM 3586 C C . VAL B 1 69 ? 0.353 15.297 -15.141 1 95.81 69 VAL B C 1
ATOM 3588 O O . VAL B 1 69 ? -0.748 15.852 -15.07 1 95.81 69 VAL B O 1
ATOM 3591 N N . GLY B 1 70 ? 0.463 14 -15.297 1 96.38 70 GLY B N 1
ATOM 3592 C CA . GLY B 1 70 ? -0.701 13.133 -15.172 1 96.38 70 GLY B CA 1
ATOM 3593 C C . GLY B 1 70 ? -1.449 13.328 -13.867 1 96.38 70 GLY B C 1
ATOM 3594 O O . GLY B 1 70 ? -0.84 13.594 -12.828 1 96.38 70 GLY B O 1
ATOM 3595 N N . ALA B 1 71 ? -2.754 13.164 -13.82 1 97.81 71 ALA B N 1
ATOM 3596 C CA . ALA B 1 71 ? -3.631 13.5 -12.703 1 97.81 71 ALA B CA 1
ATOM 3597 C C . ALA B 1 71 ? -3.244 12.719 -11.453 1 97.81 71 ALA B C 1
ATOM 3599 O O . ALA B 1 71 ? -3.17 13.281 -10.359 1 97.81 71 ALA B O 1
ATOM 3600 N N . ALA B 1 72 ? -3.029 11.398 -11.641 1 97.88 72 ALA B N 1
ATOM 3601 C CA . ALA B 1 72 ? -2.666 10.586 -10.492 1 97.88 72 ALA B CA 1
ATOM 3602 C C . ALA B 1 72 ? -1.335 11.031 -9.891 1 97.88 72 ALA B C 1
ATOM 3604 O O . ALA B 1 72 ? -1.183 11.094 -8.672 1 97.88 72 ALA B O 1
ATOM 3605 N N . ALA B 1 73 ? -0.355 11.344 -10.75 1 97.25 73 ALA B N 1
ATOM 3606 C CA . ALA B 1 73 ? 0.961 11.797 -10.312 1 97.25 73 ALA B CA 1
ATOM 3607 C C . ALA B 1 73 ? 0.872 13.172 -9.641 1 97.25 73 ALA B C 1
ATOM 3609 O O . ALA B 1 73 ? 1.55 13.422 -8.641 1 97.25 73 ALA B O 1
ATOM 3610 N N . ALA B 1 74 ? 0.058 14.047 -10.211 1 98.25 74 ALA B N 1
ATOM 3611 C CA . ALA B 1 74 ? -0.134 15.375 -9.625 1 98.25 74 ALA B CA 1
ATOM 3612 C C . ALA B 1 74 ? -0.725 15.273 -8.227 1 98.25 74 ALA B C 1
ATOM 3614 O O . ALA B 1 74 ? -0.264 15.945 -7.301 1 98.25 74 ALA B O 1
ATOM 3615 N N . ALA B 1 75 ? -1.774 14.453 -8.117 1 98.75 75 ALA B N 1
ATOM 3616 C CA . ALA B 1 75 ? -2.375 14.227 -6.809 1 98.75 75 ALA B CA 1
ATOM 3617 C C . ALA B 1 75 ? -1.334 13.742 -5.805 1 98.75 75 ALA B C 1
ATOM 3619 O O . ALA B 1 75 ? -1.289 14.211 -4.668 1 98.75 75 ALA B O 1
ATOM 3620 N N . ALA B 1 76 ? -0.471 12.852 -6.242 1 98.69 76 ALA B N 1
ATOM 3621 C CA . ALA B 1 76 ? 0.539 12.25 -5.375 1 98.69 76 ALA B CA 1
ATOM 3622 C C . ALA B 1 76 ? 1.559 13.289 -4.918 1 98.69 76 ALA B C 1
ATOM 3624 O O . ALA B 1 76 ? 1.814 13.43 -3.721 1 98.69 76 ALA B O 1
ATOM 3625 N N . VAL B 1 77 ? 2.133 14.008 -5.848 1 98.56 77 VAL B N 1
ATOM 3626 C CA . VAL B 1 77 ? 3.158 15 -5.547 1 98.56 77 VAL B CA 1
ATOM 3627 C C . VAL B 1 77 ? 2.578 16.078 -4.633 1 98.56 77 VAL B C 1
ATOM 3629 O O . VAL B 1 77 ? 3.217 16.484 -3.662 1 98.56 77 VAL B O 1
ATOM 3632 N N . ASN B 1 78 ? 1.38 16.516 -4.938 1 98.69 78 ASN B N 1
ATOM 3633 C CA . ASN B 1 78 ? 0.751 17.578 -4.16 1 98.69 78 ASN B CA 1
ATOM 3634 C C . ASN B 1 78 ? 0.406 17.109 -2.748 1 98.69 78 ASN B C 1
ATOM 3636 O O . ASN B 1 78 ? 0.467 17.891 -1.798 1 98.69 78 ASN B O 1
ATOM 3640 N N . ALA B 1 79 ? 0.035 15.852 -2.615 1 98.88 79 ALA B N 1
ATOM 3641 C CA . ALA B 1 79 ? -0.221 15.312 -1.282 1 98.88 79 ALA B CA 1
ATOM 3642 C C . ALA B 1 79 ? 1.059 15.266 -0.453 1 98.88 79 ALA B C 1
ATOM 3644 O O . ALA B 1 79 ? 1.053 15.625 0.728 1 98.88 79 ALA B O 1
ATOM 3645 N N . MET B 1 80 ? 2.172 14.805 -1.07 1 98.69 80 MET B N 1
ATOM 3646 C CA . MET B 1 80 ? 3.451 14.828 -0.369 1 98.69 80 MET B CA 1
ATOM 3647 C C . MET B 1 80 ? 3.809 16.25 0.065 1 98.69 80 MET B C 1
ATOM 3649 O O . MET B 1 80 ? 4.215 16.469 1.208 1 98.69 80 MET B O 1
ATOM 3653 N N . ALA B 1 81 ? 3.611 17.156 -0.846 1 98.44 81 ALA B N 1
ATOM 3654 C CA . ALA B 1 81 ? 3.918 18.562 -0.559 1 98.44 81 ALA B CA 1
ATOM 3655 C C . ALA B 1 81 ? 3.098 19.078 0.622 1 98.44 81 ALA B C 1
ATOM 3657 O O . ALA B 1 81 ? 3.611 19.797 1.473 1 98.44 81 ALA B O 1
ATOM 3658 N N . GLY B 1 82 ? 1.886 18.719 0.67 1 98.5 82 GLY B N 1
ATOM 3659 C CA . GLY B 1 82 ? 0.962 19.203 1.686 1 98.5 82 GLY B CA 1
ATOM 3660 C C . GLY B 1 82 ? 1.358 18.797 3.092 1 98.5 82 GLY B C 1
ATOM 3661 O O . GLY B 1 82 ? 1.103 19.531 4.051 1 98.5 82 GLY B O 1
ATOM 3662 N N . VAL B 1 83 ? 1.988 17.641 3.219 1 98.31 83 VAL B N 1
ATOM 3663 C CA . VAL B 1 83 ? 2.289 17.141 4.559 1 98.31 83 VAL B CA 1
ATOM 3664 C C . VAL B 1 83 ? 3.773 17.328 4.859 1 98.31 83 VAL B C 1
ATOM 3666 O O . VAL B 1 83 ? 4.262 16.891 5.902 1 98.31 83 VAL B O 1
ATOM 3669 N N . TRP B 1 84 ? 4.504 17.953 3.992 1 98.06 84 TRP B N 1
ATOM 3670 C CA . TRP B 1 84 ? 5.961 18.016 4.027 1 98.06 84 TRP B CA 1
ATOM 3671 C C . TRP B 1 84 ? 6.449 18.766 5.254 1 98.06 84 TRP B C 1
ATOM 3673 O O . TRP B 1 84 ? 7.469 18.406 5.848 1 98.06 84 TRP B O 1
ATOM 3683 N N . LEU B 1 85 ? 5.676 19.828 5.645 1 97.94 85 LEU B N 1
ATOM 3684 C CA . LEU B 1 85 ? 6.195 20.766 6.641 1 97.94 85 LEU B CA 1
ATOM 3685 C C . LEU B 1 85 ? 5.379 20.688 7.926 1 97.94 85 LEU B C 1
ATOM 3687 O O . LEU B 1 85 ? 5.605 21.469 8.852 1 97.94 85 LEU B O 1
ATOM 3691 N N . GLU B 1 86 ? 4.438 19.75 8 1 97.38 86 GLU B N 1
ATOM 3692 C CA . GLU B 1 86 ? 3.602 19.578 9.188 1 97.38 86 GLU B CA 1
ATOM 3693 C C . GLU B 1 86 ? 2.932 20.891 9.586 1 97.38 86 GLU B C 1
ATOM 3695 O O . GLU B 1 86 ? 2.984 21.297 10.75 1 97.38 86 GLU B O 1
ATOM 3700 N N . ILE B 1 87 ? 2.338 21.547 8.586 1 97.94 87 ILE B N 1
ATOM 3701 C CA . ILE B 1 87 ? 1.677 22.812 8.852 1 97.94 87 ILE B CA 1
ATOM 3702 C C . ILE B 1 87 ? 0.246 22.766 8.32 1 97.94 87 ILE B C 1
ATOM 3704 O O . ILE B 1 87 ? -0.547 23.672 8.586 1 97.94 87 ILE B O 1
ATOM 3708 N N . ASP B 1 88 ? -0.147 21.656 7.656 1 96.38 88 ASP B N 1
ATOM 3709 C CA . ASP B 1 88 ? -1.486 21.469 7.105 1 96.38 88 ASP B CA 1
ATOM 3710 C C . ASP B 1 88 ? -2.488 21.125 8.203 1 96.38 88 ASP B C 1
ATOM 3712 O O . ASP B 1 88 ? -2.098 20.766 9.312 1 96.38 88 ASP B O 1
ATOM 3716 N N . GLU B 1 89 ? -3.703 21.25 7.875 1 94.19 89 GLU B N 1
ATOM 3717 C CA . GLU B 1 89 ? -4.754 20.969 8.844 1 94.19 89 GLU B CA 1
ATOM 3718 C C . GLU B 1 89 ? -4.879 19.469 9.094 1 94.19 89 GLU B C 1
ATOM 3720 O O . GLU B 1 89 ? -4.359 18.656 8.32 1 94.19 89 GLU B O 1
ATOM 3725 N N . ASP B 1 90 ? -5.469 19.094 10.211 1 93.12 90 ASP B N 1
ATOM 3726 C CA . ASP B 1 90 ? -5.789 17.719 10.609 1 93.12 90 ASP B CA 1
ATOM 3727 C C . ASP B 1 90 ? -7.289 17.562 10.859 1 93.12 90 ASP B C 1
ATOM 3729 O O . ASP B 1 90 ? -7.949 18.5 11.328 1 93.12 90 ASP B O 1
ATOM 3733 N N . SER B 1 91 ? -7.723 16.453 10.547 1 88 91 SER B N 1
ATOM 3734 C CA . SER B 1 91 ? -9.086 16.125 10.938 1 88 91 SER B CA 1
ATOM 3735 C C . SER B 1 91 ? -9.156 15.688 12.398 1 88 91 SER B C 1
ATOM 3737 O O . SER B 1 91 ? -8.133 15.359 13 1 88 91 SER B O 1
ATOM 3739 N N . LYS B 1 92 ? -10.281 15.766 13.031 1 78.75 92 LYS B N 1
ATOM 3740 C CA . LYS B 1 92 ? -10.57 15.195 14.344 1 78.75 92 LYS B CA 1
ATOM 3741 C C . LYS B 1 92 ? -11.203 13.812 14.219 1 78.75 92 LYS B C 1
ATOM 3743 O O . LYS B 1 92 ? -12.188 13.641 13.5 1 78.75 92 LYS B O 1
ATOM 3748 N N . PRO B 1 93 ? -10.734 12.844 14.82 1 75.56 93 PRO B N 1
ATOM 3749 C CA . PRO B 1 93 ? -9.727 12.867 15.891 1 75.56 93 PRO B CA 1
ATOM 3750 C C . PRO B 1 93 ? -8.305 12.758 15.359 1 75.56 93 PRO B C 1
ATOM 3752 O O . PRO B 1 93 ? -7.344 12.906 16.125 1 75.56 93 PRO B O 1
ATOM 3755 N N . GLY B 1 94 ? -8.219 12.445 14 1 80.81 94 GLY B N 1
ATOM 3756 C CA . GLY B 1 94 ? -6.867 12.312 13.484 1 80.81 94 GLY B CA 1
ATOM 3757 C C . GLY B 1 94 ? -6.824 12.094 11.984 1 80.81 94 GLY B C 1
ATOM 3758 O O . GLY B 1 94 ? -7.84 11.75 11.367 1 80.81 94 GLY B O 1
ATOM 3759 N N . GLY B 1 95 ? -5.629 12.477 11.461 1 88.94 95 GLY B N 1
ATOM 3760 C CA . GLY B 1 95 ? -5.371 12.281 10.047 1 88.94 95 GLY B CA 1
ATOM 3761 C C . GLY B 1 95 ? -5.348 13.578 9.258 1 88.94 95 GLY B C 1
ATOM 3762 O O . GLY B 1 95 ? -6.059 14.523 9.594 1 88.94 95 GLY B O 1
ATOM 3763 N N . HIS B 1 96 ? -4.578 13.602 8.328 1 95.25 96 HIS B N 1
ATOM 3764 C CA . HIS B 1 96 ? -4.488 14.734 7.414 1 95.25 96 HIS B CA 1
ATOM 3765 C C . HIS B 1 96 ? -5.414 14.547 6.215 1 95.25 96 HIS B C 1
ATOM 3767 O O . HIS B 1 96 ? -4.953 14.43 5.078 1 95.25 96 HIS B O 1
ATOM 3773 N N . VAL B 1 97 ? -6.664 14.672 6.477 1 97.94 97 VAL B N 1
ATOM 3774 C CA . VAL B 1 97 ? -7.66 14.281 5.48 1 97.94 97 VAL B CA 1
ATOM 3775 C C . VAL B 1 97 ? -7.578 15.211 4.273 1 97.94 97 VAL B C 1
ATOM 3777 O O . VAL B 1 97 ? -7.516 14.758 3.131 1 97.94 97 VAL B O 1
ATOM 3780 N N . ALA B 1 98 ? -7.5 16.516 4.477 1 98.69 98 ALA B N 1
ATOM 3781 C CA . ALA B 1 98 ? -7.512 17.453 3.361 1 98.69 98 ALA B CA 1
ATOM 3782 C C . ALA B 1 98 ? -6.277 17.281 2.482 1 98.69 98 ALA B C 1
ATOM 3784 O O . ALA B 1 98 ? -6.359 17.391 1.257 1 98.69 98 ALA B O 1
ATOM 3785 N N . ALA B 1 99 ? -5.16 17 3.076 1 98.44 99 ALA B N 1
ATOM 3786 C CA . ALA B 1 99 ? -3.91 16.859 2.332 1 98.44 99 ALA B CA 1
ATOM 3787 C C . ALA B 1 99 ? -3.943 15.641 1.42 1 98.44 99 ALA B C 1
ATOM 3789 O O . ALA B 1 99 ? -3.135 15.523 0.496 1 98.44 99 ALA B O 1
ATOM 3790 N N . GLN B 1 100 ? -4.828 14.734 1.681 1 98.44 100 GLN B N 1
ATOM 3791 C CA . GLN B 1 100 ? -4.914 13.516 0.875 1 98.44 100 GLN B CA 1
ATOM 3792 C C . GLN B 1 100 ? -6.102 13.578 -0.08 1 98.44 100 GLN B C 1
ATOM 3794 O O . GLN B 1 100 ? -6.027 13.07 -1.203 1 98.44 100 GLN B O 1
ATOM 3799 N N . VAL B 1 101 ? -7.203 14.242 0.27 1 98.88 101 VAL B N 1
ATOM 3800 C CA . VAL B 1 101 ? -8.438 14.281 -0.51 1 98.88 101 VAL B CA 1
ATOM 3801 C C . VAL B 1 101 ? -8.375 15.422 -1.521 1 98.88 101 VAL B C 1
ATOM 3803 O O . VAL B 1 101 ? -8.703 15.234 -2.697 1 98.88 101 VAL B O 1
ATOM 3806 N N . LEU B 1 102 ? -7.914 16.578 -1.105 1 98.88 102 LEU B N 1
ATOM 3807 C CA . LEU B 1 102 ? -7.965 17.766 -1.957 1 98.88 102 LEU B CA 1
ATOM 3808 C C . LEU B 1 102 ? -7.09 17.578 -3.193 1 98.88 102 LEU B C 1
ATOM 3810 O O . LEU B 1 102 ? -7.523 17.875 -4.312 1 98.88 102 LEU B O 1
ATOM 3814 N N . PRO B 1 103 ? -5.828 17.094 -3.047 1 98.81 103 PRO B N 1
ATOM 3815 C CA . PRO B 1 103 ? -5.02 16.906 -4.254 1 98.81 103 PRO B CA 1
ATOM 3816 C C . PRO B 1 103 ? -5.672 15.961 -5.262 1 98.81 103 PRO B C 1
ATOM 3818 O O . PRO B 1 103 ? -5.559 16.172 -6.473 1 98.81 103 PRO B O 1
ATOM 3821 N N . ALA B 1 104 ? -6.32 14.938 -4.781 1 98.88 104 ALA B N 1
ATOM 3822 C CA . ALA B 1 104 ? -7 13.984 -5.66 1 98.88 104 ALA B CA 1
ATOM 3823 C C . ALA B 1 104 ? -8.141 14.656 -6.418 1 98.88 104 ALA B C 1
ATOM 3825 O O . ALA B 1 104 ? -8.242 14.523 -7.637 1 98.88 104 ALA B O 1
ATOM 3826 N N . VAL B 1 105 ? -9.008 15.383 -5.695 1 98.88 105 VAL B N 1
ATOM 3827 C CA . VAL B 1 105 ? -10.188 16.016 -6.285 1 98.88 105 VAL B CA 1
ATOM 3828 C C . VAL B 1 105 ? -9.75 17.141 -7.223 1 98.88 105 VAL B C 1
ATOM 3830 O O . VAL B 1 105 ? -10.328 17.328 -8.297 1 98.88 105 VAL B O 1
ATOM 3833 N N . LEU B 1 106 ? -8.727 17.891 -6.797 1 98.75 106 LEU B N 1
ATOM 3834 C CA . LEU B 1 106 ? -8.195 18.969 -7.621 1 98.75 106 LEU B CA 1
ATOM 3835 C C . LEU B 1 106 ? -7.641 18.438 -8.938 1 98.75 106 LEU B C 1
ATOM 3837 O O . LEU B 1 106 ? -7.871 19.016 -10 1 98.75 106 LEU B O 1
ATOM 3841 N N . ALA B 1 107 ? -6.898 17.344 -8.883 1 98.44 107 ALA B N 1
ATOM 3842 C CA . ALA B 1 107 ? -6.301 16.75 -10.078 1 98.44 107 ALA B CA 1
ATOM 3843 C C . ALA B 1 107 ? -7.375 16.328 -11.078 1 98.44 107 ALA B C 1
ATOM 3845 O O . ALA B 1 107 ? -7.254 16.594 -12.281 1 98.44 107 ALA B O 1
ATOM 3846 N N . VAL B 1 108 ? -8.422 15.68 -10.609 1 98.44 108 VAL B N 1
ATOM 3847 C CA . VAL B 1 108 ? -9.469 15.219 -11.516 1 98.44 108 VAL B CA 1
ATOM 3848 C C . VAL B 1 108 ? -10.266 16.406 -12.031 1 98.44 108 VAL B C 1
ATOM 3850 O O . VAL B 1 108 ? -10.719 16.406 -13.18 1 98.44 108 VAL B O 1
ATOM 3853 N N . ALA B 1 109 ? -10.492 17.438 -11.188 1 98.69 109 ALA B N 1
ATOM 3854 C CA . ALA B 1 109 ? -11.203 18.641 -11.617 1 98.69 109 ALA B CA 1
ATOM 3855 C C . ALA B 1 109 ? -10.461 19.328 -12.75 1 98.69 109 ALA B C 1
ATOM 3857 O O . ALA B 1 109 ? -11.07 19.75 -13.734 1 98.69 109 ALA B O 1
ATOM 3858 N N . GLN B 1 110 ? -9.172 19.469 -12.586 1 98.06 110 GLN B N 1
ATOM 3859 C CA . GLN B 1 110 ? -8.359 20.109 -13.617 1 98.06 110 GLN B CA 1
ATOM 3860 C C . GLN B 1 110 ? -8.297 19.25 -14.883 1 98.06 110 GLN B C 1
ATOM 3862 O O . GLN B 1 110 ? -8.445 19.766 -15.992 1 98.06 110 GLN B O 1
ATOM 3867 N N . ARG B 1 111 ? -8.094 17.969 -14.711 1 97.56 111 ARG B N 1
ATOM 3868 C CA . ARG B 1 111 ? -8.016 17.047 -15.852 1 97.56 111 ARG B CA 1
ATOM 3869 C C . ARG B 1 111 ? -9.289 17.109 -16.688 1 97.56 111 ARG B C 1
ATOM 3871 O O . ARG B 1 111 ? -9.234 17.109 -17.922 1 97.56 111 ARG B O 1
ATOM 3878 N N . ASP B 1 112 ? -10.453 17.203 -16.016 1 98.06 112 ASP B N 1
ATOM 3879 C CA . ASP B 1 112 ? -11.734 17.031 -16.703 1 98.06 112 ASP B CA 1
ATOM 3880 C C . ASP B 1 112 ? -12.414 18.391 -16.922 1 98.06 112 ASP B C 1
ATOM 3882 O O . ASP B 1 112 ? -13.516 18.453 -17.469 1 98.06 112 ASP B O 1
ATOM 3886 N N . GLY B 1 113 ? -11.805 19.484 -16.516 1 98.31 113 GLY B N 1
ATOM 3887 C CA . GLY B 1 113 ? -12.398 20.797 -16.688 1 98.31 113 GLY B CA 1
ATOM 3888 C C . GLY B 1 113 ? -13.672 20.984 -15.891 1 98.31 113 GLY B C 1
ATOM 3889 O O . GLY B 1 113 ? -14.672 21.469 -16.406 1 98.31 113 GLY B O 1
ATOM 3890 N N . LEU B 1 114 ? -13.664 20.594 -14.617 1 98.69 114 LEU B N 1
ATOM 3891 C CA . LEU B 1 114 ? -14.859 20.641 -13.781 1 98.69 114 LEU B CA 1
ATOM 3892 C C . LEU B 1 114 ? -15.031 22.016 -13.164 1 98.69 114 LEU B C 1
ATOM 3894 O O . LEU B 1 114 ? -14.086 22.812 -13.117 1 98.69 114 LEU B O 1
ATOM 3898 N N . SER B 1 115 ? -16.219 22.328 -12.633 1 98.69 115 SER B N 1
ATOM 3899 C CA . SER B 1 115 ? -16.547 23.594 -11.992 1 98.69 115 SER B CA 1
ATOM 3900 C C . SER B 1 115 ? -16.109 23.609 -10.531 1 98.69 115 SER B C 1
ATOM 3902 O O . SER B 1 115 ? -15.797 22.562 -9.961 1 98.69 115 SER B O 1
ATOM 3904 N N . GLY B 1 116 ? -16.125 24.828 -9.945 1 98.69 116 GLY B N 1
ATOM 3905 C CA . GLY B 1 116 ? -15.875 24.969 -8.523 1 98.69 116 GLY B CA 1
ATOM 3906 C C . GLY B 1 116 ? -16.891 24.25 -7.66 1 98.69 116 GLY B C 1
ATOM 3907 O O . GLY B 1 116 ? -16.547 23.703 -6.609 1 98.69 116 GLY B O 1
ATOM 3908 N N . GLU B 1 117 ? -18.109 24.25 -8.102 1 98.62 117 GLU B N 1
ATOM 3909 C CA . GLU B 1 117 ? -19.156 23.547 -7.375 1 98.62 117 GLU B CA 1
ATOM 3910 C C . GLU B 1 117 ? -18.891 22.047 -7.328 1 98.62 117 GLU B C 1
ATOM 3912 O O . GLU B 1 117 ? -19.125 21.391 -6.305 1 98.62 117 GLU B O 1
ATOM 3917 N N . GLN B 1 118 ? -18.453 21.453 -8.453 1 98.81 118 GLN B N 1
ATOM 3918 C CA . GLN B 1 118 ? -18.094 20.047 -8.5 1 98.81 118 GLN B CA 1
ATOM 3919 C C . GLN B 1 118 ? -16.906 19.75 -7.594 1 98.81 118 GLN B C 1
ATOM 3921 O O . GLN B 1 118 ? -16.875 18.734 -6.906 1 98.81 118 GLN B O 1
ATOM 3926 N N . LEU B 1 119 ? -15.953 20.688 -7.582 1 98.88 119 LEU B N 1
ATOM 3927 C CA . LEU B 1 119 ? -14.812 20.594 -6.68 1 98.88 119 LEU B CA 1
ATOM 3928 C C . LEU B 1 119 ? -15.266 20.578 -5.227 1 98.88 119 LEU B C 1
ATOM 3930 O O . LEU B 1 119 ? -14.789 19.766 -4.43 1 98.88 119 LEU B O 1
ATOM 3934 N N . LEU B 1 120 ? -16.219 21.438 -4.914 1 98.88 120 LEU B N 1
ATOM 3935 C CA . LEU B 1 120 ? -16.75 21.531 -3.557 1 98.88 120 LEU B CA 1
ATOM 3936 C C . LEU B 1 120 ? -17.406 20.219 -3.141 1 98.88 120 LEU B C 1
ATOM 3938 O O . LEU B 1 120 ? -17.125 19.688 -2.057 1 98.88 120 LEU B O 1
ATOM 3942 N N . ARG B 1 121 ? -18.266 19.703 -3.982 1 98.88 121 ARG B N 1
ATOM 3943 C CA . ARG B 1 121 ? -18.984 18.469 -3.664 1 98.88 121 ARG B CA 1
ATOM 3944 C C . ARG B 1 121 ? -18.016 17.312 -3.441 1 98.88 121 ARG B C 1
ATOM 3946 O O . ARG B 1 121 ? -18.203 16.516 -2.512 1 98.88 121 ARG B O 1
ATOM 3953 N N . GLY B 1 122 ? -17.016 17.219 -4.32 1 98.94 122 GLY B N 1
ATOM 3954 C CA . GLY B 1 122 ? -16 16.188 -4.164 1 98.94 122 GLY B CA 1
ATOM 3955 C C . GLY B 1 122 ? -15.211 16.312 -2.879 1 98.94 122 GLY B C 1
ATOM 3956 O O . GLY B 1 122 ? -15.031 15.328 -2.154 1 98.94 122 GLY B O 1
ATOM 3957 N N . LEU B 1 123 ? -14.727 17.531 -2.596 1 98.94 123 LEU B N 1
ATOM 3958 C CA . LEU B 1 123 ? -13.914 17.781 -1.41 1 98.94 123 LEU B CA 1
ATOM 3959 C C . LEU B 1 123 ? -14.695 17.453 -0.14 1 98.94 123 LEU B C 1
ATOM 3961 O O . LEU B 1 123 ? -14.203 16.719 0.722 1 98.94 123 LEU B O 1
ATOM 3965 N N . VAL B 1 124 ? -15.891 17.922 -0.052 1 98.94 124 VAL B N 1
ATOM 3966 C CA . VAL B 1 124 ? -16.672 17.766 1.164 1 98.94 124 VAL B CA 1
ATOM 3967 C C . VAL B 1 124 ? -17.047 16.297 1.345 1 98.94 124 VAL B C 1
ATOM 3969 O O . VAL B 1 124 ? -16.906 15.734 2.438 1 98.94 124 VAL B O 1
ATOM 3972 N N . THR B 1 125 ? -17.5 15.633 0.275 1 98.94 125 THR B N 1
ATOM 3973 C CA . THR B 1 125 ? -17.891 14.234 0.388 1 98.94 125 THR B CA 1
ATOM 3974 C C . THR B 1 125 ? -16.703 13.367 0.79 1 98.94 125 THR B C 1
ATOM 3976 O O . THR B 1 125 ? -16.812 12.555 1.714 1 98.94 125 THR B O 1
ATOM 3979 N N . GLY B 1 126 ? -15.609 13.562 0.039 1 98.88 126 GLY B N 1
ATOM 3980 C CA . GLY B 1 126 ? -14.422 12.797 0.367 1 98.88 126 GLY B CA 1
ATOM 3981 C C . GLY B 1 126 ? -13.93 13.023 1.784 1 98.88 126 GLY B C 1
ATOM 3982 O O . GLY B 1 126 ? -13.547 12.078 2.479 1 98.88 126 GLY B O 1
ATOM 3983 N N . TYR B 1 127 ? -13.93 14.297 2.201 1 98.75 127 TYR B N 1
ATOM 3984 C CA . TYR B 1 127 ? -13.492 14.656 3.549 1 98.75 127 TYR B CA 1
ATOM 3985 C C . TYR B 1 127 ? -14.359 13.969 4.598 1 98.75 127 TYR B C 1
ATOM 3987 O O . TYR B 1 127 ? -13.844 13.383 5.551 1 98.75 127 TYR B O 1
ATOM 3995 N N . GLU B 1 128 ? -15.688 14.062 4.445 1 98.5 128 GLU B N 1
ATOM 3996 C CA . GLU B 1 128 ? -16.625 13.492 5.402 1 98.5 128 GLU B CA 1
ATOM 3997 C C . GLU B 1 128 ? -16.438 11.984 5.531 1 98.5 128 GLU B C 1
ATOM 3999 O O . GLU B 1 128 ? -16.453 11.445 6.641 1 98.5 128 GLU B O 1
ATOM 4004 N N . VAL B 1 129 ? -16.234 11.32 4.434 1 98.19 129 VAL B N 1
ATOM 4005 C CA . VAL B 1 129 ? -16.109 9.867 4.445 1 98.19 129 VAL B CA 1
ATOM 4006 C C . VAL B 1 129 ? -14.797 9.469 5.141 1 98.19 129 VAL B C 1
ATOM 4008 O O . VAL B 1 129 ? -14.797 8.609 6.023 1 98.19 129 VAL B O 1
ATOM 4011 N N . ALA B 1 130 ? -13.711 10.07 4.77 1 98.25 130 ALA B N 1
ATOM 4012 C CA . ALA B 1 130 ? -12.422 9.75 5.383 1 98.25 130 ALA B CA 1
ATOM 4013 C C . ALA B 1 130 ? -12.438 10.055 6.875 1 98.25 130 ALA B C 1
ATOM 4015 O O . ALA B 1 130 ? -12.016 9.227 7.688 1 98.25 130 ALA B O 1
ATOM 4016 N N . ALA B 1 131 ? -12.922 11.211 7.203 1 97 131 ALA B N 1
ATOM 4017 C CA . ALA B 1 131 ? -12.945 11.625 8.609 1 97 131 ALA B CA 1
ATOM 4018 C C . ALA B 1 131 ? -13.828 10.703 9.438 1 97 131 ALA B C 1
ATOM 4020 O O . ALA B 1 131 ? -13.5 10.383 10.586 1 97 131 ALA B O 1
ATOM 4021 N N . ALA B 1 132 ? -14.961 10.336 8.906 1 96.19 132 ALA B N 1
ATOM 4022 C CA . ALA B 1 132 ? -15.852 9.406 9.609 1 96.19 132 ALA B CA 1
ATOM 4023 C C . ALA B 1 132 ? -15.156 8.07 9.867 1 96.19 132 ALA B C 1
ATOM 4025 O O . ALA B 1 132 ? -15.32 7.473 10.93 1 96.19 132 ALA B O 1
ATOM 4026 N N . LEU B 1 133 ? -14.43 7.594 8.898 1 96.19 133 LEU B N 1
ATOM 4027 C CA . LEU B 1 133 ? -13.703 6.34 9.07 1 96.19 133 LEU B CA 1
ATOM 4028 C C . LEU B 1 133 ? -12.625 6.48 10.141 1 96.19 133 LEU B C 1
ATOM 4030 O O . LEU B 1 133 ? -12.422 5.566 10.945 1 96.19 133 LEU B O 1
ATOM 4034 N N . TYR B 1 134 ? -11.891 7.605 10.156 1 94.88 134 TYR B N 1
ATOM 4035 C CA . TYR B 1 134 ? -10.898 7.836 11.195 1 94.88 134 TYR B CA 1
ATOM 4036 C C . TYR B 1 134 ? -11.555 7.898 12.57 1 94.88 134 TYR B C 1
ATOM 4038 O O . TYR B 1 134 ? -10.969 7.477 13.57 1 94.88 134 TYR B O 1
ATOM 4046 N N . ALA B 1 135 ? -12.758 8.422 12.617 1 92.94 135 ALA B N 1
ATOM 4047 C CA . ALA B 1 135 ? -13.492 8.5 13.883 1 92.94 135 ALA B CA 1
ATOM 4048 C C . ALA B 1 135 ? -13.992 7.121 14.305 1 92.94 135 ALA B C 1
ATOM 4050 O O . ALA B 1 135 ? -14.125 6.844 15.5 1 92.94 135 ALA B O 1
ATOM 4051 N N . MET B 1 136 ? -14.25 6.324 13.375 1 93.12 136 MET B N 1
ATOM 4052 C CA . MET B 1 136 ? -14.789 4.992 13.633 1 93.12 136 MET B CA 1
ATOM 4053 C C . MET B 1 136 ? -13.742 4.098 14.281 1 93.12 136 MET B C 1
ATOM 4055 O O . MET B 1 136 ? -14.055 3.334 15.203 1 93.12 136 MET B O 1
ATOM 4059 N N . TYR B 1 137 ? -12.477 4.207 13.844 1 92.38 137 TYR B N 1
ATOM 4060 C CA . TYR B 1 137 ? -11.453 3.27 14.281 1 92.38 137 TYR B CA 1
ATOM 4061 C C . TYR B 1 137 ? -10.492 3.934 15.258 1 92.38 137 TYR B C 1
ATOM 4063 O O . TYR B 1 137 ? -10.148 5.105 15.102 1 92.38 137 TYR B O 1
ATOM 4071 N N . ASP B 1 138 ? -10.117 3.262 16.297 1 91.88 138 ASP B N 1
ATOM 4072 C CA . ASP B 1 138 ? -8.961 3.58 17.125 1 91.88 138 ASP B CA 1
ATOM 4073 C C . ASP B 1 138 ? -7.695 2.918 16.578 1 91.88 138 ASP B C 1
ATOM 4075 O O . ASP B 1 138 ? -7.539 1.698 16.656 1 91.88 138 ASP B O 1
ATOM 4079 N N . LEU B 1 139 ? -6.855 3.736 15.984 1 92.88 139 LEU B N 1
ATOM 4080 C CA . LEU B 1 139 ? -5.625 3.188 15.422 1 92.88 139 LEU B CA 1
ATOM 4081 C C . LEU B 1 139 ? -4.656 2.781 16.531 1 92.88 139 LEU B C 1
ATOM 4083 O O . LEU B 1 139 ? -4.324 3.592 17.391 1 92.88 139 LEU B O 1
ATOM 4087 N N . ARG B 1 140 ? -4.215 1.647 16.531 1 93.62 140 ARG B N 1
ATOM 4088 C CA . ARG B 1 140 ? -3.279 1.164 17.547 1 93.62 140 ARG B CA 1
ATOM 4089 C C . ARG B 1 140 ? -1.848 1.558 17.203 1 93.62 140 ARG B C 1
ATOM 4091 O O . ARG B 1 140 ? -1.378 1.292 16.094 1 93.62 140 ARG B O 1
ATOM 4098 N N . TYR B 1 141 ? -1.139 2.244 18.156 1 92.88 141 TYR B N 1
ATOM 4099 C CA . TYR B 1 141 ? 0.288 2.484 17.969 1 92.88 141 TYR B CA 1
ATOM 4100 C C . TYR B 1 141 ? 1.028 1.184 17.688 1 92.88 141 TYR B C 1
ATOM 4102 O O . TYR B 1 141 ? 0.812 0.178 18.375 1 92.88 141 TYR B O 1
ATOM 4110 N N . PRO B 1 142 ? 1.802 1.029 16.594 1 96.06 142 PRO B N 1
ATOM 4111 C CA . PRO B 1 142 ? 2.451 2.172 15.945 1 96.06 142 PRO B CA 1
ATOM 4112 C C . PRO B 1 142 ? 1.801 2.541 14.617 1 96.06 142 PRO B C 1
ATOM 4114 O O . PRO B 1 142 ? 2.4 3.258 13.812 1 96.06 142 PRO B O 1
ATOM 4117 N N . VAL B 1 143 ? 0.574 2.064 14.352 1 96.62 143 VAL B N 1
ATOM 4118 C CA . VAL B 1 143 ? -0.09 2.398 13.094 1 96.62 143 VAL B CA 1
ATOM 4119 C C . VAL B 1 143 ? -0.263 3.912 12.984 1 96.62 143 VAL B C 1
ATOM 4121 O O . VAL B 1 143 ? -0.723 4.559 13.93 1 96.62 143 VAL B O 1
ATOM 4124 N N . HIS B 1 144 ? 0.162 4.469 11.906 1 96.31 144 HIS B N 1
ATOM 4125 C CA . HIS B 1 144 ? 0.09 5.902 11.656 1 96.31 144 HIS B CA 1
ATOM 4126 C C . HIS B 1 144 ? -1.078 6.25 10.742 1 96.31 144 HIS B C 1
ATOM 4128 O O . HIS B 1 144 ? -1.413 5.477 9.836 1 96.31 144 HIS B O 1
ATOM 4134 N N . PRO B 1 145 ? -1.647 7.422 10.852 1 94.69 145 PRO B N 1
ATOM 4135 C CA . PRO B 1 145 ? -2.881 7.746 10.125 1 94.69 145 PRO B CA 1
ATOM 4136 C C . PRO B 1 145 ? -2.629 8.117 8.664 1 94.69 145 PRO B C 1
ATOM 4138 O O . PRO B 1 145 ? -3.568 8.172 7.867 1 94.69 145 PRO B O 1
ATOM 4141 N N . HIS B 1 146 ? -1.392 8.484 8.234 1 94.19 146 HIS B N 1
ATOM 4142 C CA . HIS B 1 146 ? -1.17 8.766 6.824 1 94.19 146 HIS B CA 1
ATOM 4143 C C . HIS B 1 146 ? -1.557 7.566 5.961 1 94.19 146 HIS B C 1
ATOM 4145 O O . HIS B 1 146 ? -1.291 6.418 6.324 1 94.19 146 HIS B O 1
ATOM 4151 N N . GLY B 1 147 ? -2.205 7.879 4.828 1 96.62 147 GLY B N 1
ATOM 4152 C CA . GLY B 1 147 ? -2.748 6.812 4 1 96.62 147 GLY B CA 1
ATOM 4153 C C . GLY B 1 147 ? -4.098 6.312 4.48 1 96.62 147 GLY B C 1
ATOM 4154 O O . GLY B 1 147 ? -5.039 7.09 4.621 1 96.62 147 GLY B O 1
ATOM 4155 N N . LEU B 1 148 ? -4.215 5.047 4.742 1 96.62 148 LEU B N 1
ATOM 4156 C CA . LEU B 1 148 ? -5.395 4.383 5.281 1 96.62 148 LEU B CA 1
ATOM 4157 C C . LEU B 1 148 ? -6.672 4.98 4.699 1 96.62 148 LEU B C 1
ATOM 4159 O O . LEU B 1 148 ? -6.902 4.902 3.49 1 96.62 148 LEU B O 1
ATOM 4163 N N . PHE B 1 149 ? -7.414 5.773 5.5 1 97.75 149 PHE B N 1
ATOM 4164 C CA . PHE B 1 149 ? -8.773 6.156 5.129 1 97.75 149 PHE B CA 1
ATOM 4165 C C . PHE B 1 149 ? -8.758 7.395 4.238 1 97.75 149 PHE B C 1
ATOM 4167 O O . PHE B 1 149 ? -9.758 7.707 3.588 1 97.75 149 PHE B O 1
ATOM 4174 N N . GLY B 1 150 ? -7.578 8.086 4.215 1 98.38 150 GLY B N 1
ATOM 4175 C CA . GLY B 1 150 ? -7.43 9.148 3.23 1 98.38 150 GLY B CA 1
ATOM 4176 C C . GLY B 1 150 ? -7.59 8.664 1.803 1 98.38 150 GLY B C 1
ATOM 4177 O O . GLY B 1 150 ? -8.094 9.391 0.946 1 98.38 150 GLY B O 1
ATOM 4178 N N . ALA B 1 151 ? -7.18 7.418 1.589 1 98.75 151 ALA B N 1
ATOM 4179 C CA . ALA B 1 151 ? -7.312 6.812 0.267 1 98.75 151 ALA B CA 1
ATOM 4180 C C . ALA B 1 151 ? -8.781 6.629 -0.108 1 98.75 151 ALA B C 1
ATOM 4182 O O . ALA B 1 151 ? -9.164 6.848 -1.26 1 98.75 151 ALA B O 1
ATOM 4183 N N . VAL B 1 152 ? -9.562 6.219 0.855 1 98.75 152 VAL B N 1
ATOM 4184 C CA . VAL B 1 152 ? -10.984 6.02 0.62 1 98.75 152 VAL B CA 1
ATOM 4185 C C . VAL B 1 152 ? -11.656 7.359 0.328 1 98.75 152 VAL B C 1
ATOM 4187 O O . VAL B 1 152 ? -12.438 7.48 -0.617 1 98.75 152 VAL B O 1
ATOM 4190 N N . GLY B 1 153 ? -11.297 8.336 1.125 1 98.81 153 GLY B N 1
ATOM 4191 C CA . GLY B 1 153 ? -11.836 9.664 0.891 1 98.81 153 GLY B CA 1
ATOM 4192 C C . GLY B 1 153 ? -11.453 10.234 -0.464 1 98.81 153 GLY B C 1
ATOM 4193 O O . GLY B 1 153 ? -12.273 10.844 -1.143 1 98.81 153 GLY B O 1
ATOM 4194 N N . ALA B 1 154 ? -10.188 10.078 -0.848 1 98.94 154 ALA B N 1
ATOM 4195 C CA . ALA B 1 154 ? -9.711 10.555 -2.143 1 98.94 154 ALA B CA 1
ATOM 4196 C C . ALA B 1 154 ? -10.5 9.922 -3.287 1 98.94 154 ALA B C 1
ATOM 4198 O O . ALA B 1 154 ? -10.906 10.617 -4.219 1 98.94 154 ALA B O 1
ATOM 4199 N N . ALA B 1 155 ? -10.711 8.609 -3.191 1 98.94 155 ALA B N 1
ATOM 4200 C CA . ALA B 1 155 ? -11.445 7.891 -4.227 1 98.94 155 ALA B CA 1
ATOM 4201 C C . ALA B 1 155 ? -12.891 8.375 -4.309 1 98.94 155 ALA B C 1
ATOM 4203 O O . ALA B 1 155 ? -13.398 8.641 -5.398 1 98.94 155 ALA B O 1
ATOM 4204 N N . VAL B 1 156 ? -13.531 8.531 -3.162 1 98.94 156 VAL B N 1
ATOM 4205 C CA . VAL B 1 156 ? -14.922 8.977 -3.088 1 98.94 156 VAL B CA 1
ATOM 4206 C C . VAL B 1 156 ? -15.039 10.406 -3.609 1 98.94 156 VAL B C 1
ATOM 4208 O O . VAL B 1 156 ? -15.906 10.695 -4.441 1 98.94 156 VAL B O 1
ATOM 4211 N N . GLY B 1 157 ? -14.188 11.273 -3.104 1 98.94 157 GLY B N 1
ATOM 4212 C CA . GLY B 1 157 ? -14.219 12.664 -3.512 1 98.94 157 GLY B CA 1
ATOM 4213 C C . GLY B 1 157 ? -14.047 12.859 -5.008 1 98.94 157 GLY B C 1
ATOM 4214 O O . GLY B 1 157 ? -14.781 13.625 -5.633 1 98.94 157 GLY B O 1
ATOM 4215 N N . ALA B 1 158 ? -13.07 12.164 -5.582 1 98.88 158 ALA B N 1
ATOM 4216 C CA . ALA B 1 158 ? -12.805 12.266 -7.016 1 98.88 158 ALA B CA 1
ATOM 4217 C C . ALA B 1 158 ? -14.008 11.789 -7.824 1 98.88 158 ALA B C 1
ATOM 4219 O O . ALA B 1 158 ? -14.383 12.414 -8.82 1 98.88 158 ALA B O 1
ATOM 4220 N N . ALA B 1 159 ? -14.602 10.664 -7.426 1 98.88 159 ALA B N 1
ATOM 4221 C CA . ALA B 1 159 ? -15.766 10.133 -8.125 1 98.88 159 ALA B CA 1
ATOM 4222 C C . ALA B 1 159 ? -16.938 11.109 -8.07 1 98.88 159 ALA B C 1
ATOM 4224 O O . ALA B 1 159 ? -17.578 11.391 -9.086 1 98.88 159 ALA B O 1
ATOM 4225 N N . VAL B 1 160 ? -17.219 11.672 -6.926 1 98.88 160 VAL B N 1
ATOM 4226 C CA . VAL B 1 160 ? -18.344 12.586 -6.719 1 98.88 160 VAL B CA 1
ATOM 4227 C C . VAL B 1 160 ? -18.109 13.859 -7.527 1 98.88 160 VAL B C 1
ATOM 4229 O O . VAL B 1 160 ? -19.047 14.391 -8.133 1 98.88 160 VAL B O 1
ATOM 4232 N N . ALA B 1 161 ? -16.906 14.398 -7.5 1 98.88 161 ALA B N 1
ATOM 4233 C CA . ALA B 1 161 ? -16.609 15.586 -8.289 1 98.88 161 ALA B CA 1
ATOM 4234 C C . ALA B 1 161 ? -16.969 15.383 -9.758 1 98.88 161 ALA B C 1
ATOM 4236 O O . ALA B 1 161 ? -17.453 16.297 -10.414 1 98.88 161 ALA B O 1
ATOM 4237 N N . ARG B 1 162 ? -16.781 14.18 -10.266 1 98.5 162 ARG B N 1
ATOM 4238 C CA . ARG B 1 162 ? -17 13.867 -11.672 1 98.5 162 ARG B CA 1
ATOM 4239 C C . ARG B 1 162 ? -18.469 13.539 -11.938 1 98.5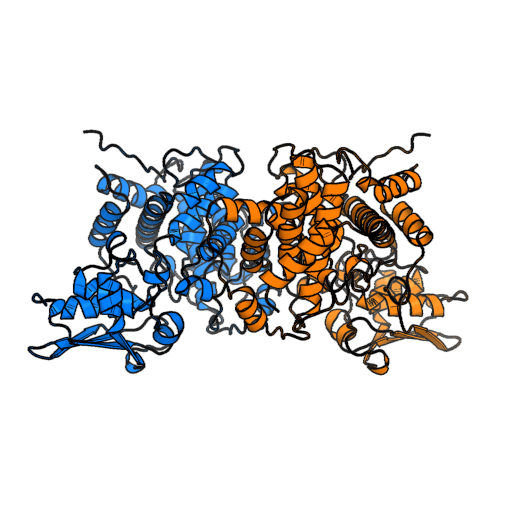 162 ARG B C 1
ATOM 4241 O O . ARG B 1 162 ? -18.875 13.367 -13.086 1 98.5 162 ARG B O 1
ATOM 4248 N N . GLY B 1 163 ? -19.219 13.352 -10.891 1 98.31 163 GLY B N 1
ATOM 4249 C CA . GLY B 1 163 ? -20.609 12.969 -11.031 1 98.31 163 GLY B CA 1
ATOM 4250 C C . GLY B 1 163 ? -20.812 11.477 -11.188 1 98.31 163 GLY B C 1
ATOM 4251 O O . GLY B 1 163 ? -21.859 11.023 -11.648 1 98.31 163 GLY B O 1
ATOM 4252 N N . ASP B 1 164 ? -19.797 10.68 -10.875 1 98.31 164 ASP B N 1
ATOM 4253 C CA . ASP B 1 164 ? -19.859 9.227 -10.945 1 98.31 164 ASP B CA 1
ATOM 4254 C C . ASP B 1 164 ? -20.375 8.633 -9.641 1 98.31 164 ASP B C 1
ATOM 4256 O O . ASP B 1 164 ? -20.375 9.305 -8.602 1 98.31 164 ASP B O 1
ATOM 4260 N N . ASP B 1 165 ? -20.891 7.398 -9.656 1 98.25 165 ASP B N 1
ATOM 4261 C CA . ASP B 1 165 ? -21.188 6.656 -8.438 1 98.25 165 ASP B CA 1
ATOM 4262 C C . ASP B 1 165 ? -19.922 6.41 -7.617 1 98.25 165 ASP B C 1
ATOM 4264 O O . ASP B 1 165 ? -19 5.738 -8.07 1 98.25 165 ASP B O 1
ATOM 4268 N N . PRO B 1 166 ? -19.875 6.887 -6.418 1 98.62 166 PRO B N 1
ATOM 4269 C CA . PRO B 1 166 ? -18.641 6.746 -5.629 1 98.62 166 PRO B CA 1
ATOM 4270 C C . PRO B 1 166 ? -18.516 5.371 -4.977 1 98.62 166 PRO B C 1
ATOM 4272 O O . PRO B 1 166 ? -17.469 5.047 -4.41 1 98.62 166 PRO B O 1
ATOM 4275 N N . GLY B 1 167 ? -19.531 4.539 -5.039 1 97.81 167 GLY B N 1
ATOM 4276 C CA . GLY B 1 167 ? -19.547 3.242 -4.379 1 97.81 167 GLY B CA 1
ATOM 4277 C C . GLY B 1 167 ? -18.406 2.344 -4.793 1 97.81 167 GLY B C 1
ATOM 4278 O O . GLY B 1 167 ? -17.609 1.923 -3.953 1 97.81 167 GLY B O 1
ATOM 4279 N N . PRO B 1 168 ? -18.297 2.104 -6.125 1 97.81 168 PRO B N 1
ATOM 4280 C CA . PRO B 1 168 ? -17.281 1.164 -6.594 1 97.81 168 PRO B CA 1
ATOM 4281 C C . PRO B 1 168 ? -15.867 1.627 -6.277 1 97.81 168 PRO B C 1
ATOM 4283 O O . PRO B 1 168 ? -15.078 0.867 -5.711 1 97.81 168 PRO B O 1
ATOM 4286 N N . PRO B 1 169 ? -15.461 2.873 -6.543 1 98.5 169 PRO B N 1
ATOM 4287 C CA . PRO B 1 169 ? -14.102 3.277 -6.18 1 98.5 169 PRO B CA 1
ATOM 4288 C C . PRO B 1 169 ? -13.859 3.266 -4.668 1 98.5 169 PRO B C 1
ATOM 4290 O O . PRO B 1 169 ? -12.75 2.988 -4.219 1 98.5 169 PRO B O 1
ATOM 4293 N N . ALA B 1 170 ? -14.875 3.592 -3.879 1 98.69 170 ALA B N 1
ATOM 4294 C CA . ALA B 1 170 ? -14.734 3.533 -2.428 1 98.69 170 ALA B CA 1
ATOM 4295 C C . ALA B 1 170 ?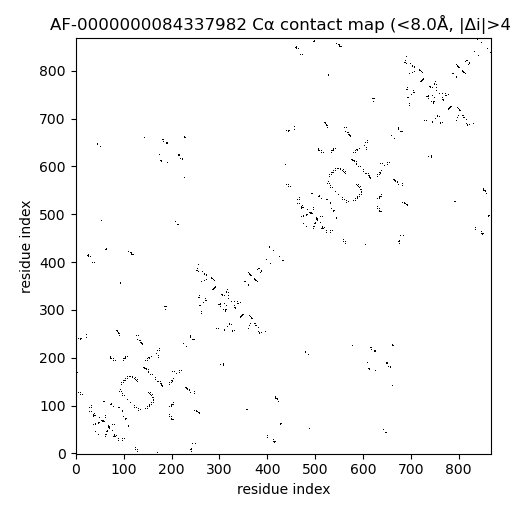 -14.367 2.127 -1.969 1 98.69 170 ALA B C 1
ATOM 4297 O O . ALA B 1 170 ? -13.492 1.958 -1.113 1 98.69 170 ALA B O 1
ATOM 4298 N N . ARG B 1 171 ? -15.016 1.174 -2.533 1 98.06 171 ARG B N 1
ATOM 4299 C CA . ARG B 1 171 ? -14.766 -0.214 -2.158 1 98.06 171 ARG B CA 1
ATOM 4300 C C . ARG B 1 171 ? -13.367 -0.653 -2.586 1 98.06 171 ARG B C 1
ATOM 4302 O O . ARG B 1 171 ? -12.656 -1.313 -1.823 1 98.06 171 ARG B O 1
ATOM 4309 N N . ILE B 1 172 ? -12.969 -0.295 -3.781 1 98.62 172 ILE B N 1
ATOM 4310 C CA . ILE B 1 172 ? -11.633 -0.64 -4.262 1 98.62 172 ILE B CA 1
ATOM 4311 C C . ILE B 1 172 ? -10.578 -0.032 -3.342 1 98.62 172 ILE B C 1
ATOM 4313 O O . ILE B 1 172 ? -9.656 -0.722 -2.906 1 98.62 172 ILE B O 1
ATOM 4317 N N . ALA B 1 173 ? -10.734 1.225 -3.053 1 98.75 173 ALA B N 1
ATOM 4318 C CA . ALA B 1 173 ? -9.758 1.922 -2.219 1 98.75 173 ALA B CA 1
ATOM 4319 C C . ALA B 1 173 ? -9.688 1.304 -0.826 1 98.75 173 ALA B C 1
ATOM 4321 O O . ALA B 1 173 ? -8.609 1.23 -0.228 1 98.75 173 ALA B O 1
ATOM 4322 N N . SER B 1 174 ? -10.82 0.872 -0.291 1 98.19 174 SER B N 1
ATOM 4323 C CA . SER B 1 174 ? -10.875 0.277 1.04 1 98.19 174 SER B CA 1
ATOM 4324 C C . SER B 1 174 ? -10.148 -1.063 1.074 1 98.19 174 SER B C 1
ATOM 4326 O O . SER B 1 174 ? -9.812 -1.567 2.148 1 98.19 174 SER B O 1
ATOM 4328 N N . ASN B 1 175 ? -9.875 -1.642 -0.105 1 98.31 175 ASN B N 1
ATOM 4329 C CA . ASN B 1 175 ? -9.188 -2.922 -0.203 1 98.31 175 ASN B CA 1
ATOM 4330 C C . ASN B 1 175 ? -7.68 -2.73 -0.371 1 98.31 175 ASN B C 1
ATOM 4332 O O . ASN B 1 175 ? -6.914 -3.691 -0.281 1 98.31 175 ASN B O 1
ATOM 4336 N N . LEU B 1 176 ? -7.258 -1.521 -0.724 1 98.44 176 LEU B N 1
ATOM 4337 C CA . LEU B 1 176 ? -5.871 -1.231 -1.076 1 98.44 176 LEU B CA 1
ATOM 4338 C C . LEU B 1 176 ? -5.32 -0.095 -0.222 1 98.44 176 LEU B C 1
ATOM 4340 O O . LEU B 1 176 ? -4.723 0.849 -0.747 1 98.44 176 LEU B O 1
ATOM 4344 N N . LEU B 1 177 ? -5.484 -0.154 1.062 1 98.19 177 LEU B N 1
ATOM 4345 C CA . LEU B 1 177 ? -5.094 0.916 1.975 1 98.19 177 LEU B CA 1
ATOM 4346 C C . LEU B 1 177 ? -3.576 0.989 2.111 1 98.19 177 LEU B C 1
ATOM 4348 O O . LEU B 1 177 ? -2.932 -0.006 2.447 1 98.19 177 LEU B O 1
ATOM 4352 N N . PRO B 1 178 ? -2.938 2.186 1.824 1 98.12 178 PRO B N 1
ATOM 4353 C CA . PRO B 1 178 ? -1.551 2.355 2.262 1 98.12 178 PRO B CA 1
ATOM 4354 C C . PRO B 1 178 ? -1.408 2.355 3.783 1 98.12 178 PRO B C 1
ATOM 4356 O O . PRO B 1 178 ? -2.1 3.111 4.473 1 98.12 178 PRO B O 1
ATOM 4359 N N . VAL B 1 179 ? -0.56 1.536 4.34 1 97.94 179 VAL B N 1
ATOM 4360 C CA . VAL B 1 179 ? -0.419 1.402 5.789 1 97.94 179 VAL B CA 1
ATOM 4361 C C . VAL B 1 179 ? 0.991 1.812 6.211 1 97.94 179 VAL B C 1
ATOM 4363 O O . VAL B 1 179 ? 1.976 1.382 5.605 1 97.94 179 VAL B O 1
ATOM 4366 N N . GLY B 1 180 ? 1.085 2.662 7.141 1 97.25 180 GLY B N 1
ATOM 4367 C CA . GLY B 1 180 ? 2.359 3.08 7.703 1 97.25 180 GLY B CA 1
ATOM 4368 C C . GLY B 1 180 ? 2.383 3.055 9.219 1 97.25 180 GLY B C 1
ATOM 4369 O O . GLY B 1 180 ? 1.379 2.723 9.852 1 97.25 180 GLY B O 1
ATOM 4370 N N . VAL B 1 181 ? 3.602 3.371 9.812 1 97.69 181 VAL B N 1
ATOM 4371 C CA . VAL B 1 181 ? 3.801 3.398 11.258 1 97.69 181 VAL B CA 1
ATOM 4372 C C . VAL B 1 181 ? 4.449 4.719 11.664 1 97.69 181 VAL B C 1
ATOM 4374 O O . VAL B 1 181 ? 4.875 5.5 10.812 1 97.69 181 VAL B O 1
ATOM 4377 N N . TRP B 1 182 ? 4.594 4.961 12.906 1 97.5 182 TRP B N 1
ATOM 4378 C CA . TRP B 1 182 ? 5.035 6.234 13.469 1 97.5 182 TRP B CA 1
ATOM 4379 C C . TRP B 1 182 ? 6.551 6.375 13.375 1 97.5 182 TRP B C 1
ATOM 4381 O O . TRP B 1 182 ? 7.086 7.48 13.508 1 97.5 182 TRP B O 1
ATOM 4391 N N . ASP B 1 183 ? 7.328 5.328 13.086 1 97.5 183 ASP B N 1
ATOM 4392 C CA . ASP B 1 183 ? 8.789 5.312 13.141 1 97.5 183 ASP B CA 1
ATOM 4393 C C . ASP B 1 183 ? 9.383 6.402 12.25 1 97.5 183 ASP B C 1
ATOM 4395 O O . ASP B 1 183 ? 10.234 7.172 12.695 1 97.5 183 ASP B O 1
ATOM 4399 N N . PRO B 1 184 ? 8.859 6.477 11.031 1 98.19 184 PRO B N 1
ATOM 4400 C CA . PRO B 1 184 ? 9.461 7.484 10.156 1 98.19 184 PRO B CA 1
ATOM 4401 C C . PRO B 1 184 ? 9.289 8.906 10.688 1 98.19 184 PRO B C 1
ATOM 4403 O O . PRO B 1 184 ? 10.125 9.773 10.406 1 98.19 184 PRO B O 1
ATOM 4406 N N . CYS B 1 185 ? 8.25 9.188 11.453 1 97.69 185 CYS B N 1
ATOM 4407 C CA . CYS B 1 185 ? 8.016 10.523 12 1 97.69 185 CYS B CA 1
ATOM 4408 C C . CYS B 1 185 ? 9.156 10.938 12.922 1 97.69 185 CYS B C 1
ATOM 4410 O O . CYS B 1 185 ? 9.812 11.953 12.688 1 97.69 185 CYS B O 1
ATOM 4412 N N . THR B 1 186 ? 9.484 10.141 13.891 1 97.38 186 THR B N 1
ATOM 4413 C CA . THR B 1 186 ? 10.477 10.5 14.891 1 97.38 186 THR B CA 1
ATOM 4414 C C . THR B 1 186 ? 11.891 10.406 14.312 1 97.38 186 THR B C 1
ATOM 4416 O O . THR B 1 186 ? 12.789 11.141 14.727 1 97.38 186 THR B O 1
ATOM 4419 N N . GLU B 1 187 ? 12.055 9.516 13.281 1 97.69 187 GLU B N 1
ATOM 4420 C CA . GLU B 1 187 ? 13.344 9.398 12.609 1 97.69 187 GLU B CA 1
ATOM 4421 C C . GLU B 1 187 ? 13.578 10.562 11.648 1 97.69 187 GLU B C 1
ATOM 4423 O O . GLU B 1 187 ? 14.719 10.875 11.312 1 97.69 187 GLU B O 1
ATOM 4428 N N . GLY B 1 188 ? 12.477 11.133 11.242 1 98.06 188 GLY B N 1
ATOM 4429 C CA . GLY B 1 188 ? 12.547 12.141 10.195 1 98.06 188 GLY B CA 1
ATOM 4430 C C . GLY B 1 188 ? 12.734 11.547 8.812 1 98.06 188 GLY B C 1
ATOM 4431 O O . GLY B 1 188 ? 13.461 12.109 7.988 1 98.06 188 GLY B O 1
ATOM 4432 N N . ALA B 1 189 ? 12.211 10.352 8.594 1 98.31 189 ALA B N 1
ATOM 4433 C CA . ALA B 1 189 ? 12.25 9.688 7.293 1 98.31 189 ALA B CA 1
ATOM 4434 C C . ALA B 1 189 ? 11.102 10.156 6.402 1 98.31 189 ALA B C 1
ATOM 4436 O O . ALA B 1 189 ? 9.938 9.914 6.707 1 98.31 189 ALA B O 1
ATOM 4437 N N . THR B 1 190 ? 11.398 10.766 5.258 1 98.38 190 THR B N 1
ATOM 4438 C CA . THR B 1 190 ? 10.391 11.43 4.434 1 98.38 190 THR B CA 1
ATOM 4439 C C . THR B 1 190 ? 9.602 10.414 3.613 1 98.38 190 THR B C 1
ATOM 4441 O O . THR B 1 190 ? 8.602 10.758 2.98 1 98.38 190 THR B O 1
ATOM 4444 N N . VAL B 1 191 ? 9.969 9.109 3.711 1 98.44 191 VAL B N 1
ATOM 4445 C CA . VAL B 1 191 ? 9.227 8.047 3.029 1 98.44 191 VAL B CA 1
ATOM 4446 C C . VAL B 1 191 ? 7.789 8.016 3.537 1 98.44 191 VAL B C 1
ATOM 4448 O O . VAL B 1 191 ? 6.883 7.586 2.82 1 98.44 191 VAL B O 1
ATOM 4451 N N . ARG B 1 192 ? 7.578 8.516 4.703 1 97.62 192 ARG B N 1
ATOM 4452 C CA . ARG B 1 192 ? 6.227 8.531 5.254 1 97.62 192 ARG B CA 1
ATOM 4453 C C . ARG B 1 192 ? 5.293 9.375 4.391 1 97.62 192 ARG B C 1
ATOM 4455 O O . ARG B 1 192 ? 4.086 9.133 4.359 1 97.62 192 ARG B O 1
ATOM 4462 N N . HIS B 1 193 ? 5.863 10.453 3.709 1 98.5 193 HIS B N 1
ATOM 4463 C CA . HIS B 1 193 ? 5.051 11.344 2.883 1 98.5 193 HIS B CA 1
ATOM 4464 C C . HIS B 1 193 ? 4.477 10.602 1.68 1 98.5 193 HIS B C 1
ATOM 4466 O O . HIS B 1 193 ? 3.457 11.016 1.121 1 98.5 193 HIS B O 1
ATOM 4472 N N . VAL B 1 194 ? 5.117 9.484 1.324 1 98.75 194 VAL B N 1
ATOM 4473 C CA . VAL B 1 194 ? 4.688 8.703 0.171 1 98.75 194 VAL B CA 1
ATOM 4474 C C . VAL B 1 194 ? 3.354 8.023 0.478 1 98.75 194 VAL B C 1
ATOM 4476 O O . VAL B 1 194 ? 2.559 7.77 -0.429 1 98.75 194 VAL B O 1
ATOM 4479 N N . LEU B 1 195 ? 3.039 7.781 1.754 1 98.62 195 LEU B N 1
ATOM 4480 C CA . LEU B 1 195 ? 1.749 7.211 2.125 1 98.62 195 LEU B CA 1
ATOM 4481 C C . LEU B 1 195 ? 0.612 8.164 1.771 1 98.62 195 LEU B C 1
ATOM 4483 O O . LEU B 1 195 ? -0.45 7.727 1.321 1 98.62 195 LEU B O 1
ATOM 4487 N N . ALA B 1 196 ? 0.854 9.453 1.991 1 98.56 196 ALA B N 1
ATOM 4488 C CA . ALA B 1 196 ? -0.133 10.445 1.582 1 98.56 196 ALA B CA 1
ATOM 4489 C C . ALA B 1 196 ? -0.267 10.492 0.062 1 98.56 196 ALA B C 1
ATOM 4491 O O . ALA B 1 196 ? -1.37 10.648 -0.465 1 98.56 196 ALA B O 1
ATOM 4492 N N . ALA B 1 197 ? 0.855 10.398 -0.62 1 98.75 197 ALA B N 1
ATOM 4493 C CA . ALA B 1 197 ? 0.856 10.367 -2.08 1 98.75 197 ALA B CA 1
ATOM 4494 C C . ALA B 1 197 ? 0.022 9.203 -2.609 1 98.75 197 ALA B C 1
ATOM 4496 O O . ALA B 1 197 ? -0.793 9.383 -3.518 1 98.75 197 ALA B O 1
ATOM 4497 N N . ASP B 1 198 ? 0.259 8.039 -2.039 1 98.69 198 ASP B N 1
ATOM 4498 C CA . ASP B 1 198 ? -0.448 6.84 -2.484 1 98.69 198 ASP B CA 1
ATOM 4499 C C . ASP B 1 198 ? -1.946 6.953 -2.211 1 98.69 198 ASP B C 1
ATOM 4501 O O . ASP B 1 198 ? -2.764 6.488 -3.006 1 98.69 198 ASP B O 1
ATOM 4505 N N . ALA B 1 199 ? -2.283 7.566 -1.104 1 98.75 199 ALA B N 1
ATOM 4506 C CA . ALA B 1 199 ? -3.689 7.789 -0.78 1 98.75 199 ALA B CA 1
ATOM 4507 C C . ALA B 1 199 ? -4.344 8.719 -1.794 1 98.75 199 ALA B C 1
ATOM 4509 O O . ALA B 1 199 ? -5.418 8.422 -2.322 1 98.75 199 ALA B O 1
ATOM 4510 N N . ALA B 1 200 ? -3.729 9.844 -2.084 1 98.88 200 ALA B N 1
ATOM 4511 C CA . ALA B 1 200 ? -4.293 10.82 -3.01 1 98.88 200 ALA B CA 1
ATOM 4512 C C . ALA B 1 200 ? -4.414 10.242 -4.418 1 98.88 200 ALA B C 1
ATOM 4514 O O . ALA B 1 200 ? -5.395 10.492 -5.117 1 98.88 200 ALA B O 1
ATOM 4515 N N . ALA B 1 201 ? -3.42 9.461 -4.816 1 98.56 201 ALA B N 1
ATOM 4516 C CA . ALA B 1 201 ? -3.428 8.859 -6.148 1 98.56 201 ALA B CA 1
ATOM 4517 C C . ALA B 1 201 ? -4.625 7.93 -6.324 1 98.56 201 ALA B C 1
ATOM 4519 O O . ALA B 1 201 ? -5.082 7.699 -7.445 1 98.56 201 ALA B O 1
ATOM 4520 N N . MET B 1 202 ? -5.156 7.383 -5.227 1 98.44 202 MET B N 1
ATOM 4521 C CA . MET B 1 202 ? -6.32 6.504 -5.281 1 98.44 202 MET B CA 1
ATOM 4522 C C . MET B 1 202 ? -7.535 7.242 -5.832 1 98.44 202 MET B C 1
ATOM 4524 O O . MET B 1 202 ? -8.484 6.617 -6.309 1 98.44 202 MET B O 1
ATOM 4528 N N . GLY B 1 203 ? -7.52 8.586 -5.773 1 96.94 203 GLY B N 1
ATOM 4529 C CA . GLY B 1 203 ? -8.578 9.367 -6.375 1 96.94 203 GLY B CA 1
ATOM 4530 C C . GLY B 1 203 ? -8.773 9.078 -7.855 1 96.94 203 GLY B C 1
ATOM 4531 O O . GLY B 1 203 ? -9.883 9.18 -8.375 1 96.94 203 GLY B O 1
ATOM 4532 N N . VAL B 1 204 ? -7.684 8.766 -8.508 1 96.31 204 VAL B N 1
ATOM 4533 C CA . VAL B 1 204 ? -7.723 8.422 -9.922 1 96.31 204 VAL B CA 1
ATOM 4534 C C . VAL B 1 204 ? -7.699 6.906 -10.086 1 96.31 204 VAL B C 1
ATOM 4536 O O . VAL B 1 204 ? -8.555 6.336 -10.773 1 96.31 204 VAL B O 1
ATOM 4539 N N . ARG B 1 205 ? -6.867 6.25 -9.43 1 97.94 205 ARG B N 1
ATOM 4540 C CA . ARG B 1 205 ? -6.547 4.836 -9.602 1 97.94 205 ARG B CA 1
ATOM 4541 C C . ARG B 1 205 ? -7.75 3.959 -9.273 1 97.94 205 ARG B C 1
ATOM 4543 O O . ARG B 1 205 ? -8.039 2.996 -9.984 1 97.94 205 ARG B O 1
ATOM 4550 N N . ALA B 1 206 ? -8.453 4.305 -8.188 1 98.62 206 ALA B N 1
ATOM 4551 C CA . ALA B 1 206 ? -9.562 3.461 -7.754 1 98.62 206 ALA B CA 1
ATOM 4552 C C . ALA B 1 206 ? -10.672 3.441 -8.797 1 98.62 206 ALA B C 1
ATOM 4554 O O . ALA B 1 206 ? -11.289 2.398 -9.039 1 98.62 206 ALA B O 1
ATOM 4555 N N . ALA B 1 207 ? -10.992 4.582 -9.383 1 98 207 ALA B N 1
ATOM 4556 C CA . ALA B 1 207 ? -12.016 4.66 -10.422 1 98 207 ALA B CA 1
ATOM 4557 C C . ALA B 1 207 ? -11.602 3.857 -11.656 1 98 207 ALA B C 1
ATOM 4559 O O . ALA B 1 207 ? -12.43 3.186 -12.273 1 98 207 ALA B O 1
ATOM 4560 N N . GLU B 1 208 ? -10.312 3.924 -12.023 1 97.56 208 GLU B N 1
ATOM 4561 C CA . GLU B 1 208 ? -9.812 3.18 -13.172 1 97.56 208 GLU B CA 1
ATOM 4562 C C . GLU B 1 208 ? -9.891 1.674 -12.93 1 97.56 208 GLU B C 1
ATOM 4564 O O . GLU B 1 208 ? -10.281 0.918 -13.82 1 97.56 208 GLU B O 1
ATOM 4569 N N . LEU B 1 209 ? -9.5 1.217 -11.773 1 98.69 209 LEU B N 1
ATOM 4570 C CA . LEU B 1 209 ? -9.578 -0.196 -11.414 1 98.69 209 LEU B CA 1
ATOM 4571 C C . LEU B 1 209 ? -11.023 -0.688 -11.438 1 98.69 209 LEU B C 1
ATOM 4573 O O . LEU B 1 209 ? -11.305 -1.754 -11.984 1 98.69 209 LEU B O 1
ATOM 4577 N N . ALA B 1 210 ? -11.906 0.114 -10.852 1 98.31 210 ALA B N 1
ATOM 4578 C CA . ALA B 1 210 ? -13.32 -0.25 -10.852 1 98.31 210 ALA B CA 1
ATOM 4579 C C . ALA B 1 210 ? -13.867 -0.326 -12.273 1 98.31 210 ALA B C 1
ATOM 4581 O O . ALA B 1 210 ? -14.578 -1.271 -12.617 1 98.31 210 ALA B O 1
ATOM 4582 N N . ALA B 1 211 ? -13.555 0.646 -13.078 1 97.94 211 ALA B N 1
ATOM 4583 C CA . ALA B 1 211 ? -14.039 0.703 -14.453 1 97.94 211 ALA B CA 1
ATOM 4584 C C . ALA B 1 211 ? -13.5 -0.473 -15.266 1 97.94 211 ALA B C 1
ATOM 4586 O O . ALA B 1 211 ? -14.172 -0.95 -16.188 1 97.94 211 ALA B O 1
ATOM 4587 N N . ALA B 1 212 ? -12.328 -0.953 -14.906 1 98.19 212 ALA B N 1
ATOM 4588 C CA . ALA B 1 212 ? -11.695 -2.057 -15.625 1 98.19 212 ALA B CA 1
ATOM 4589 C C . ALA B 1 212 ? -12.32 -3.395 -15.227 1 98.19 212 ALA B C 1
ATOM 4591 O O . ALA B 1 212 ? -12.016 -4.426 -15.836 1 98.19 212 ALA B O 1
ATOM 4592 N N . GLY B 1 213 ? -13.109 -3.385 -14.188 1 98.06 213 GLY B N 1
ATOM 4593 C CA . GLY B 1 213 ? -13.797 -4.602 -13.789 1 98.06 213 GLY B CA 1
ATOM 4594 C C . GLY B 1 213 ? -13.125 -5.324 -12.641 1 98.06 213 GLY B C 1
ATOM 4595 O O . GLY B 1 213 ? -13.492 -6.453 -12.312 1 98.06 213 GLY B O 1
ATOM 4596 N N . ILE B 1 214 ? -12.148 -4.73 -12 1 98.44 214 ILE B N 1
ATOM 4597 C CA . ILE B 1 214 ? -11.523 -5.32 -10.812 1 98.44 214 ILE B CA 1
ATOM 4598 C C . ILE B 1 214 ? -12.547 -5.406 -9.688 1 98.44 214 ILE B C 1
ATOM 4600 O O . ILE B 1 214 ? -13.18 -4.41 -9.336 1 98.44 214 ILE B O 1
ATOM 4604 N N . GLY B 1 215 ? -12.727 -6.617 -9.117 1 96.81 215 GLY B N 1
ATOM 4605 C CA . GLY B 1 215 ? -13.734 -6.84 -8.094 1 96.81 215 GLY B CA 1
ATOM 4606 C C . GLY B 1 215 ? -13.203 -6.668 -6.684 1 96.81 215 GLY B C 1
ATOM 4607 O O . GLY B 1 215 ? -12.188 -7.258 -6.324 1 96.81 215 GLY B O 1
ATOM 4608 N N . PRO B 1 216 ? -13.859 -5.875 -5.891 1 96.81 216 PRO B N 1
ATOM 4609 C CA . PRO B 1 216 ? -13.438 -5.652 -4.508 1 96.81 216 PRO B CA 1
ATOM 4610 C C . PRO B 1 216 ? -13.938 -6.734 -3.555 1 96.81 216 PRO B C 1
ATOM 4612 O O . PRO B 1 216 ? -14.875 -7.461 -3.881 1 96.81 216 PRO B O 1
ATOM 4615 N N . SER B 1 217 ? -13.266 -6.875 -2.482 1 97.12 217 SER B N 1
ATOM 4616 C CA . SER B 1 217 ? -13.727 -7.672 -1.35 1 97.12 217 SER B CA 1
ATOM 4617 C C . SER B 1 217 ? -14.656 -6.863 -0.445 1 97.12 217 SER B C 1
ATOM 4619 O O . SER B 1 217 ? -14.477 -5.652 -0.292 1 97.12 217 SER B O 1
ATOM 4621 N N . ALA B 1 218 ? -15.547 -7.57 0.215 1 94.25 218 ALA B N 1
ATOM 4622 C CA . ALA B 1 218 ? -16.516 -6.938 1.109 1 94.25 218 ALA B CA 1
ATOM 4623 C C . ALA B 1 218 ? -15.938 -6.781 2.514 1 94.25 218 ALA B C 1
ATOM 4625 O O . ALA B 1 218 ? -16.438 -5.98 3.311 1 94.25 218 ALA B O 1
ATOM 4626 N N . THR B 1 219 ? -14.875 -7.477 2.77 1 95.44 219 THR B N 1
ATOM 4627 C CA . THR B 1 219 ? -14.539 -7.598 4.184 1 95.44 219 THR B CA 1
ATOM 4628 C C . THR B 1 219 ? -13.102 -7.16 4.441 1 95.44 219 THR B C 1
ATOM 4630 O O . THR B 1 219 ? -12.648 -7.156 5.586 1 95.44 219 THR B O 1
ATOM 4633 N N . VAL B 1 220 ? -12.367 -6.766 3.416 1 96.94 220 VAL B N 1
ATOM 4634 C CA . VAL B 1 220 ? -10.945 -6.473 3.557 1 96.94 220 VAL B CA 1
ATOM 4635 C C . VAL B 1 220 ? -10.75 -5.352 4.578 1 96.94 220 VAL B C 1
ATOM 4637 O O . VAL B 1 220 ? -9.852 -5.426 5.418 1 96.94 220 VAL B O 1
ATOM 4640 N N . LEU B 1 221 ? -11.539 -4.27 4.512 1 96.31 221 LEU B N 1
ATOM 4641 C CA . LEU B 1 221 ? -11.391 -3.137 5.418 1 96.31 221 LEU B CA 1
ATOM 4642 C C . LEU B 1 221 ? -11.414 -3.598 6.871 1 96.31 221 LEU B C 1
ATOM 4644 O O . LEU B 1 221 ? -10.539 -3.24 7.66 1 96.31 221 LEU B O 1
ATOM 4648 N N . ASP B 1 222 ? -12.414 -4.445 7.238 1 94.88 222 ASP B N 1
ATOM 4649 C CA . ASP B 1 222 ? -12.57 -4.938 8.602 1 94.88 222 ASP B CA 1
ATOM 4650 C C . ASP B 1 222 ? -11.438 -5.887 8.977 1 94.88 222 ASP B C 1
ATOM 4652 O O . ASP B 1 222 ? -10.859 -5.781 10.062 1 94.88 222 ASP B O 1
ATOM 4656 N N . SER B 1 223 ? -11.125 -6.809 8.07 1 96.5 223 SER B N 1
ATOM 4657 C CA . SER B 1 223 ? -10.117 -7.828 8.336 1 96.5 223 SER B CA 1
ATOM 4658 C C . SER B 1 223 ? -8.727 -7.207 8.492 1 96.5 223 SER B C 1
ATOM 4660 O O . SER B 1 223 ? -7.969 -7.594 9.383 1 96.5 223 SER B O 1
ATOM 4662 N N . LEU B 1 224 ? -8.398 -6.273 7.637 1 96.88 224 LEU B N 1
ATOM 4663 C CA . LEU B 1 224 ? -7.074 -5.66 7.676 1 96.88 224 LEU B CA 1
ATOM 4664 C C . LEU B 1 224 ? -6.926 -4.77 8.906 1 96.88 224 LEU B C 1
ATOM 4666 O O . LEU B 1 224 ? -5.887 -4.785 9.562 1 96.88 224 LEU B O 1
ATOM 4670 N N . THR B 1 225 ? -7.926 -3.93 9.242 1 96.12 225 THR B N 1
ATOM 4671 C CA . THR B 1 225 ? -7.852 -3.084 10.43 1 96.12 225 THR B CA 1
ATOM 4672 C C . THR B 1 225 ? -7.734 -3.936 11.688 1 96.12 225 THR B C 1
ATOM 4674 O O . THR B 1 225 ? -6.992 -3.586 12.617 1 96.12 225 THR B O 1
ATOM 4677 N N . ALA B 1 226 ? -8.422 -5.043 11.711 1 95.94 226 ALA B N 1
ATOM 4678 C CA . ALA B 1 226 ? -8.305 -5.957 12.852 1 95.94 226 ALA B CA 1
ATOM 4679 C C . ALA B 1 226 ? -6.906 -6.559 12.93 1 95.94 226 ALA B C 1
ATOM 4681 O O . ALA B 1 226 ? -6.348 -6.695 14.023 1 95.94 226 ALA B O 1
ATOM 4682 N N . ALA B 1 227 ? -6.367 -6.961 11.812 1 96.88 227 ALA B N 1
ATOM 4683 C CA . ALA B 1 227 ? -5.02 -7.52 11.773 1 96.88 227 ALA B CA 1
ATOM 4684 C C . ALA B 1 227 ? -3.996 -6.512 12.297 1 96.88 227 ALA B C 1
ATOM 4686 O O . ALA B 1 227 ? -2.988 -6.898 12.898 1 96.88 227 ALA B O 1
ATOM 4687 N N . LEU B 1 228 ? -4.25 -5.227 12.094 1 97.38 228 LEU B N 1
ATOM 4688 C CA . LEU B 1 228 ? -3.371 -4.152 12.547 1 97.38 228 LEU B CA 1
ATOM 4689 C C . LEU B 1 228 ? -3.623 -3.828 14.016 1 97.38 228 LEU B C 1
ATOM 4691 O O . LEU B 1 228 ? -3.006 -2.914 14.57 1 97.38 228 LEU B O 1
ATOM 4695 N N . GLY B 1 229 ? -4.562 -4.512 14.625 1 95.56 229 GLY B N 1
ATOM 4696 C CA . GLY B 1 229 ? -4.883 -4.324 16.031 1 95.56 229 GLY B CA 1
ATOM 4697 C C . GLY B 1 229 ? -5.785 -3.131 16.281 1 95.56 229 GLY B C 1
ATOM 4698 O O . GLY B 1 229 ? -5.973 -2.715 17.422 1 95.56 229 GLY B O 1
ATOM 4699 N N . CYS B 1 230 ? -6.355 -2.564 15.164 1 94 230 CYS B N 1
ATOM 4700 C CA . CYS B 1 230 ? -7.273 -1.438 15.312 1 94 230 CYS B CA 1
ATOM 4701 C C . CYS B 1 230 ? -8.641 -1.908 15.781 1 94 230 CYS B C 1
ATOM 4703 O O . CYS B 1 230 ? -9.086 -3.004 15.43 1 94 230 CYS B O 1
ATOM 4705 N N . ARG B 1 231 ? -9.297 -1.12 16.625 1 91.38 231 ARG B N 1
ATOM 4706 C CA . ARG B 1 231 ? -10.609 -1.462 17.172 1 91.38 231 ARG B CA 1
ATOM 4707 C C . ARG B 1 231 ? -11.664 -0.456 16.719 1 91.38 231 ARG B C 1
ATOM 4709 O O . ARG B 1 231 ? -11.359 0.719 16.516 1 91.38 231 ARG B O 1
ATOM 4716 N N . VAL B 1 232 ? -12.836 -0.942 16.562 1 89.75 232 VAL B N 1
ATOM 4717 C CA . VAL B 1 232 ? -13.953 -0.038 16.297 1 89.75 232 VAL B CA 1
ATOM 4718 C C . VAL B 1 232 ? -14.305 0.737 17.562 1 89.75 232 VAL B C 1
ATOM 4720 O O . VAL B 1 232 ? -14.742 0.149 18.562 1 89.75 232 VAL B O 1
ATOM 4723 N N . ARG B 1 233 ? -14.039 1.932 17.547 1 84.31 233 ARG B N 1
ATOM 4724 C CA . ARG B 1 233 ? -14.328 2.814 18.672 1 84.31 233 ARG B CA 1
ATOM 4725 C C . ARG B 1 233 ? -15.781 3.266 18.656 1 84.31 233 ARG B C 1
ATOM 4727 O O . ARG B 1 233 ? -16.438 3.305 19.703 1 84.31 233 ARG B O 1
ATOM 4734 N N . GLN B 1 234 ? -16.234 3.625 17.484 1 86 234 GLN B N 1
ATOM 4735 C CA . GLN B 1 234 ? -17.594 4.078 17.25 1 86 234 GLN B CA 1
ATOM 4736 C C . GLN B 1 234 ? -18.172 3.477 15.977 1 86 234 GLN B C 1
ATOM 4738 O O . GLN B 1 234 ? -17.797 3.885 14.875 1 86 234 GLN B O 1
ATOM 4743 N N . ALA B 1 235 ? -19.094 2.715 16.047 1 86.12 235 ALA B N 1
ATOM 4744 C CA . ALA B 1 235 ? -19.625 1.984 14.906 1 86.12 235 ALA B CA 1
ATOM 4745 C C . ALA B 1 235 ? -20.297 2.934 13.914 1 86.12 235 ALA B C 1
ATOM 4747 O O . ALA B 1 235 ? -20.266 2.697 12.703 1 86.12 235 ALA B O 1
ATOM 4748 N N . ASN B 1 236 ? -20.859 4.031 14.453 1 89.31 236 ASN B N 1
ATOM 4749 C CA . ASN B 1 236 ? -21.562 5.008 13.617 1 89.31 236 ASN B CA 1
ATOM 4750 C C . ASN B 1 236 ? -21.188 6.438 14 1 89.31 236 ASN B C 1
ATOM 4752 O O . ASN B 1 236 ? -22.016 7.164 14.555 1 89.31 236 ASN B O 1
ATOM 4756 N N . PRO B 1 237 ? -20 6.832 13.625 1 90.81 237 PRO B N 1
ATOM 4757 C CA . PRO B 1 237 ? -19.578 8.18 14.008 1 90.81 237 PRO B CA 1
ATOM 4758 C C . PRO B 1 237 ? -20.406 9.273 13.328 1 90.81 237 PRO B C 1
ATOM 4760 O O . PRO B 1 237 ? -21.016 9.031 12.281 1 90.81 237 PRO B O 1
ATOM 4763 N N . ALA B 1 238 ? -20.391 10.445 14 1 90.94 238 ALA B N 1
ATOM 4764 C CA . ALA B 1 238 ? -21.078 11.609 13.453 1 90.94 238 ALA B CA 1
ATOM 4765 C C . ALA B 1 238 ? -20.453 12.055 12.141 1 90.94 238 ALA B C 1
ATOM 4767 O O . ALA B 1 238 ? -19.219 12.039 12 1 90.94 238 ALA B O 1
ATOM 4768 N N . HIS B 1 239 ? -21.281 12.391 11.172 1 94.44 239 HIS B N 1
ATOM 4769 C CA . HIS B 1 239 ? -20.891 12.922 9.867 1 94.44 239 HIS B CA 1
ATOM 4770 C C . HIS B 1 239 ? -22.016 13.719 9.234 1 94.44 239 HIS B C 1
ATOM 4772 O O . HIS B 1 239 ? -23.125 13.766 9.766 1 94.44 239 HIS B O 1
ATOM 4778 N N . ALA B 1 240 ? -21.797 14.281 8.125 1 95.62 240 ALA B N 1
ATOM 4779 C CA . ALA B 1 240 ? -22.75 15.188 7.488 1 95.62 240 ALA B CA 1
ATOM 4780 C C . ALA B 1 240 ? -24.031 14.453 7.121 1 95.62 240 ALA B C 1
ATOM 4782 O O . ALA B 1 240 ? -25.109 15.047 7.094 1 95.62 240 ALA B O 1
ATOM 4783 N N . GLY B 1 241 ? -23.922 13.156 6.879 1 95 241 GLY B N 1
ATOM 4784 C CA . GLY B 1 241 ? -25.094 12.367 6.562 1 95 241 GLY B CA 1
ATOM 4785 C C . GLY B 1 241 ? -26.125 12.352 7.684 1 95 241 GLY B C 1
ATOM 4786 O O . GLY B 1 241 ? -27.297 12.078 7.449 1 95 241 GLY B O 1
ATOM 4787 N N . HIS B 1 242 ? -25.703 12.633 8.844 1 95.31 242 HIS B N 1
ATOM 4788 C CA . HIS B 1 242 ? -26.578 12.734 10.008 1 95.31 242 HIS B CA 1
ATOM 4789 C C . HIS B 1 242 ? -27.062 14.164 10.219 1 95.31 242 HIS B C 1
ATOM 4791 O O . HIS B 1 242 ? -27.703 14.469 11.227 1 95.31 242 HIS B O 1
ATOM 4797 N N . GLY B 1 243 ? -26.734 15.008 9.32 1 96.31 243 GLY B N 1
ATOM 4798 C CA . GLY B 1 243 ? -27.031 16.422 9.422 1 96.31 243 GLY B CA 1
ATOM 4799 C C . GLY B 1 243 ? -25.797 17.297 9.422 1 96.31 243 GLY B C 1
ATOM 4800 O O . GLY B 1 243 ? -24.766 16.938 9.984 1 96.31 243 GLY B O 1
ATOM 4801 N N . TRP B 1 244 ? -25.922 18.438 8.891 1 97.25 244 TRP B N 1
ATOM 4802 C CA . TRP B 1 244 ? -24.781 19.312 8.641 1 97.25 244 TRP B CA 1
ATOM 4803 C C . TRP B 1 244 ? -24.188 19.812 9.953 1 97.25 244 TRP B C 1
ATOM 4805 O O . TRP B 1 244 ? -23.047 20.266 9.984 1 97.25 244 TRP B O 1
ATOM 4815 N N . ARG B 1 245 ? -24.938 19.734 11.086 1 95.19 245 ARG B N 1
ATOM 4816 C CA . ARG B 1 245 ? -24.391 20.094 12.391 1 95.19 245 ARG B CA 1
ATOM 4817 C C . ARG B 1 245 ? -23.266 19.156 12.789 1 95.19 245 ARG B C 1
ATOM 4819 O O . ARG B 1 245 ? -22.438 19.484 13.648 1 95.19 245 ARG B O 1
ATOM 4826 N N . HIS B 1 246 ? -23.219 18.016 12.109 1 95 246 HIS B N 1
ATOM 4827 C CA . HIS B 1 246 ? -22.219 17 12.422 1 95 246 HIS B CA 1
ATOM 4828 C C . HIS B 1 246 ? -21.125 16.953 11.359 1 95 246 HIS B C 1
ATOM 4830 O O . HIS B 1 246 ? -20.328 16.016 11.336 1 95 246 HIS B O 1
ATOM 4836 N N . ALA B 1 247 ? -21.062 17.953 10.5 1 97.12 247 ALA B N 1
ATOM 4837 C CA . ALA B 1 247 ? -20.078 17.938 9.422 1 97.12 247 ALA B CA 1
ATOM 4838 C C . ALA B 1 247 ? -18.656 17.906 9.977 1 97.12 247 ALA B C 1
ATOM 4840 O O . ALA B 1 247 ? -18.25 18.797 10.719 1 97.12 247 ALA B O 1
ATOM 4841 N N . GLN B 1 248 ? -17.922 16.938 9.578 1 96.62 248 GLN B N 1
ATOM 4842 C CA . GLN B 1 248 ? -16.578 16.703 10.102 1 96.62 248 GLN B CA 1
ATOM 4843 C C . GLN B 1 248 ? -15.594 17.734 9.562 1 96.62 248 GLN B C 1
ATOM 4845 O O . GLN B 1 248 ? -14.641 18.125 10.25 1 96.62 248 GLN B O 1
ATOM 4850 N N . ILE B 1 249 ? -15.789 18.234 8.344 1 97.94 249 ILE B N 1
ATOM 4851 C CA . ILE B 1 249 ? -14.859 19.172 7.719 1 97.94 249 ILE B CA 1
ATOM 4852 C C . ILE B 1 249 ? -14.812 20.469 8.523 1 97.94 249 ILE B C 1
ATOM 4854 O O . ILE B 1 249 ? -13.836 21.203 8.461 1 97.94 249 ILE B O 1
ATOM 4858 N N . THR B 1 250 ? -15.867 20.766 9.336 1 96.75 250 THR B N 1
ATOM 4859 C CA . THR B 1 250 ? -15.914 21.969 10.133 1 96.75 250 THR B CA 1
ATOM 4860 C C . THR B 1 250 ? -15.297 21.734 11.516 1 96.75 250 THR B C 1
ATOM 4862 O O . THR B 1 250 ? -15.211 22.656 12.328 1 96.75 250 THR B O 1
ATOM 4865 N N . ARG B 1 251 ? -14.844 20.547 11.766 1 94.12 251 ARG B N 1
ATOM 4866 C CA . ARG B 1 251 ? -14.312 20.188 13.07 1 94.12 251 ARG B CA 1
ATOM 4867 C C . ARG B 1 251 ? -12.812 19.922 13 1 94.12 251 ARG B C 1
ATOM 4869 O O . ARG B 1 251 ? -12.227 19.344 13.922 1 94.12 251 ARG B O 1
ATOM 4876 N N . ASN B 1 252 ? -12.219 20.359 11.977 1 95.62 252 ASN B N 1
ATOM 4877 C CA . ASN B 1 252 ? -10.789 20.156 11.773 1 95.62 252 ASN B CA 1
ATOM 4878 C C . ASN B 1 252 ? -9.961 21.047 12.695 1 95.62 252 ASN B C 1
ATOM 4880 O O . ASN B 1 252 ? -10.508 21.859 13.445 1 95.62 252 ASN B O 1
ATOM 4884 N N . THR B 1 253 ? -8.703 20.797 12.742 1 96 253 THR B N 1
ATOM 4885 C CA . THR B 1 253 ? -7.711 21.641 13.391 1 96 253 THR B CA 1
ATOM 4886 C C . THR B 1 253 ? -6.84 22.344 12.352 1 96 253 THR B C 1
ATOM 4888 O O . THR B 1 253 ? -6.238 21.688 11.492 1 96 253 THR B O 1
ATOM 4891 N N . PHE B 1 254 ? -6.805 23.625 12.406 1 97.75 254 PHE B N 1
ATOM 4892 C CA . PHE B 1 254 ? -5.812 24.375 11.633 1 97.75 254 PHE B CA 1
ATOM 4893 C C . PHE B 1 254 ? -4.516 24.531 12.414 1 97.75 254 PHE B C 1
ATOM 4895 O O . PHE B 1 254 ? -4.473 25.219 13.43 1 97.75 254 PHE B O 1
ATOM 4902 N N . LYS B 1 255 ? -3.473 23.922 11.922 1 97.44 255 LYS B N 1
ATOM 4903 C CA . LYS B 1 255 ? -2.188 24.047 12.609 1 97.44 255 LYS B CA 1
ATOM 4904 C C . LYS B 1 255 ? -1.609 25.453 12.43 1 97.44 255 LYS B C 1
ATOM 4906 O O . LYS B 1 255 ? -1.538 25.953 11.305 1 97.44 255 LYS B O 1
ATOM 4911 N N . ILE B 1 256 ? -1.183 26.016 13.531 1 96.44 256 ILE B N 1
ATOM 4912 C CA . ILE B 1 256 ? -0.559 27.328 13.453 1 96.44 256 ILE B CA 1
ATOM 4913 C C . ILE B 1 256 ? 0.928 27.219 13.781 1 96.44 256 ILE B C 1
ATOM 4915 O O . ILE B 1 256 ? 1.668 28.203 13.688 1 96.44 256 ILE B O 1
ATOM 4919 N N . HIS B 1 257 ? 1.341 26.062 14.242 1 98 257 HIS B N 1
ATOM 4920 C CA . HIS B 1 257 ? 2.738 25.703 14.469 1 98 257 HIS B CA 1
ATOM 4921 C C . HIS B 1 257 ? 3.176 24.562 13.555 1 98 257 HIS B C 1
ATOM 4923 O O . HIS B 1 257 ? 2.381 23.688 13.242 1 98 257 HIS B O 1
ATOM 4929 N N . SER B 1 258 ? 4.402 24.625 13.062 1 98.38 258 SER B N 1
ATOM 4930 C CA . SER B 1 258 ? 4.93 23.609 12.164 1 98.38 258 SER B CA 1
ATOM 4931 C C . SER B 1 258 ? 5.453 22.406 12.945 1 98.38 258 SER B C 1
ATOM 4933 O O . SER B 1 258 ? 6.66 22.172 13.008 1 98.38 258 SER B O 1
ATOM 4935 N N . ALA B 1 259 ? 4.543 21.594 13.484 1 98.12 259 ALA B N 1
ATOM 4936 C CA . ALA B 1 259 ? 4.852 20.406 14.281 1 98.12 259 ALA B CA 1
ATOM 4937 C C . ALA B 1 259 ? 3.639 19.484 14.391 1 98.12 259 ALA B C 1
ATOM 4939 O O . ALA B 1 259 ? 2.516 19.891 14.086 1 98.12 259 ALA B O 1
ATOM 4940 N N . CYS B 1 260 ? 3.922 18.266 14.758 1 97.25 260 CYS B N 1
ATOM 4941 C CA . CYS B 1 260 ? 2.838 17.359 15.102 1 97.25 260 CYS B CA 1
ATOM 4942 C C . CYS B 1 260 ? 1.885 17.984 16.109 1 97.25 260 CYS B C 1
ATOM 4944 O O . CYS B 1 260 ? 2.318 18.672 17.031 1 97.25 260 CYS B O 1
ATOM 4946 N N . LEU B 1 261 ? 0.633 17.734 15.906 1 96.12 261 LEU B N 1
ATOM 4947 C CA . LEU B 1 261 ? -0.401 18.359 16.719 1 96.12 261 LEU B CA 1
ATOM 4948 C C . LEU B 1 261 ? -0.213 18.016 18.203 1 96.12 261 LEU B C 1
ATOM 4950 O O . LEU B 1 261 ? -0.568 18.797 19.078 1 96.12 261 LEU B O 1
ATOM 4954 N N . HIS B 1 262 ? 0.425 16.938 18.531 1 95.75 262 HIS B N 1
ATOM 4955 C CA . HIS B 1 262 ? 0.683 16.531 19.906 1 95.75 262 HIS B CA 1
ATOM 4956 C C . HIS B 1 262 ? 1.604 17.516 20.609 1 95.75 262 HIS B C 1
ATOM 4958 O O . HIS B 1 262 ? 1.688 17.516 21.844 1 95.75 262 HIS B O 1
ATOM 4964 N N . ALA B 1 263 ? 2.23 18.344 19.875 1 98 263 ALA B N 1
ATOM 4965 C CA . ALA B 1 263 ? 3.197 19.281 20.453 1 98 263 ALA B CA 1
ATOM 4966 C C . ALA B 1 263 ? 2.584 20.656 20.641 1 98 263 ALA B C 1
ATOM 4968 O O . ALA B 1 263 ? 3.164 21.516 21.328 1 98 263 ALA B O 1
ATOM 4969 N N . HIS B 1 264 ? 1.399 20.891 20.094 1 97.81 264 HIS B N 1
ATOM 4970 C CA . HIS B 1 264 ? 0.914 22.266 19.953 1 97.81 264 HIS B CA 1
ATOM 4971 C C . HIS B 1 264 ? 0.592 22.875 21.312 1 97.81 264 HIS B C 1
ATOM 4973 O O . HIS B 1 264 ? 0.897 24.047 21.562 1 97.81 264 HIS B O 1
ATOM 4979 N N . ALA B 1 265 ? -0.027 22.141 22.188 1 97.81 265 ALA B N 1
ATOM 4980 C CA . ALA B 1 265 ? -0.316 22.672 23.516 1 97.81 265 ALA B CA 1
ATOM 4981 C C . ALA B 1 265 ? 0.97 23 24.266 1 97.81 265 ALA B C 1
ATOM 4983 O O . ALA B 1 265 ? 1.045 24.016 24.969 1 97.81 265 ALA B O 1
ATOM 4984 N N . ALA B 1 266 ? 1.965 22.156 24.156 1 98.69 266 ALA B N 1
ATOM 4985 C CA . ALA B 1 266 ? 3.252 22.391 24.812 1 98.69 266 ALA B CA 1
ATOM 4986 C C . ALA B 1 266 ? 3.939 23.625 24.234 1 98.69 266 ALA B C 1
ATOM 4988 O O . ALA B 1 266 ? 4.566 24.391 24.984 1 98.69 266 ALA B O 1
ATOM 4989 N N . ILE B 1 267 ? 3.842 23.812 22.922 1 98.81 267 ILE B N 1
ATOM 4990 C CA . ILE B 1 267 ? 4.402 24.984 22.281 1 98.81 267 ILE B CA 1
ATOM 4991 C C . ILE B 1 267 ? 3.74 26.25 22.844 1 98.81 267 ILE B C 1
ATOM 4993 O O . ILE B 1 267 ? 4.426 27.188 23.234 1 98.81 267 ILE B O 1
ATOM 4997 N N . GLU B 1 268 ? 2.445 26.219 22.922 1 98.44 268 GLU B N 1
ATOM 4998 C CA . GLU B 1 268 ? 1.704 27.391 23.406 1 98.44 268 GLU B CA 1
ATOM 4999 C C . GLU B 1 268 ? 2.025 27.672 24.875 1 98.44 268 GLU B C 1
ATOM 5001 O O . GLU B 1 268 ? 2.145 28.844 25.266 1 98.44 268 GLU B O 1
ATOM 5006 N N . ALA B 1 269 ? 2.139 26.625 25.625 1 98.62 269 ALA B N 1
ATOM 5007 C CA . ALA B 1 269 ? 2.527 26.812 27.031 1 98.62 269 ALA B CA 1
ATOM 5008 C C . ALA B 1 269 ? 3.93 27.391 27.141 1 98.62 269 ALA B C 1
ATOM 5010 O O . ALA B 1 269 ? 4.176 28.281 27.969 1 98.62 269 ALA B O 1
ATOM 5011 N N . ALA B 1 270 ? 4.84 26.906 26.344 1 98.69 270 ALA B N 1
ATOM 5012 C CA . ALA B 1 270 ? 6.203 27.438 26.344 1 98.69 270 ALA B CA 1
ATOM 5013 C C . ALA B 1 270 ? 6.23 28.906 25.953 1 98.69 270 ALA B C 1
ATOM 5015 O O . ALA B 1 270 ? 6.98 29.703 26.531 1 98.69 270 ALA B O 1
ATOM 5016 N N . LEU B 1 271 ? 5.453 29.25 24.969 1 98.25 271 LEU B N 1
ATOM 5017 C CA . LEU B 1 271 ? 5.363 30.641 24.547 1 98.25 271 LEU B CA 1
ATOM 5018 C C . LEU B 1 271 ? 4.809 31.516 25.656 1 98.25 271 LEU B C 1
ATOM 5020 O O . LEU B 1 271 ? 5.246 32.656 25.844 1 98.25 271 LEU B O 1
ATOM 5024 N N . ALA B 1 272 ? 3.824 30.984 26.391 1 97.88 272 ALA B N 1
ATOM 5025 C CA . ALA B 1 272 ? 3.258 31.703 27.531 1 97.88 272 ALA B CA 1
ATOM 5026 C C . ALA B 1 272 ? 4.305 31.922 28.609 1 97.88 272 ALA B C 1
ATOM 5028 O O . ALA B 1 272 ? 4.375 33 29.219 1 97.88 272 ALA B O 1
ATOM 5029 N N . VAL B 1 273 ? 5.082 30.906 28.844 1 97.56 273 VAL B N 1
ATOM 5030 C CA . VAL B 1 273 ? 6.137 30.984 29.859 1 97.56 273 VAL B CA 1
ATOM 5031 C C . VAL B 1 273 ? 7.168 32.031 29.438 1 97.56 273 VAL B C 1
ATOM 5033 O O . VAL B 1 273 ? 7.719 32.719 30.297 1 97.56 273 VAL B O 1
ATOM 5036 N N . ARG B 1 274 ? 7.488 32 28.219 1 96.38 274 ARG B N 1
ATOM 5037 C CA . ARG B 1 274 ? 8.5 32.938 27.688 1 96.38 274 ARG B CA 1
ATOM 5038 C C . ARG B 1 274 ? 8.109 34.375 27.922 1 96.38 274 ARG B C 1
ATOM 5040 O O . ARG B 1 274 ? 8.969 35.25 28.094 1 96.38 274 ARG B O 1
ATOM 5047 N N . ARG B 1 275 ? 6.785 34.656 27.875 1 89.19 275 ARG B N 1
ATOM 5048 C CA . ARG B 1 275 ? 6.289 36.031 28.078 1 89.19 275 ARG B CA 1
ATOM 5049 C C . ARG B 1 275 ? 6.121 36.312 29.562 1 89.19 275 ARG B C 1
ATOM 5051 O O . ARG B 1 275 ? 5.523 35.531 30.297 1 89.19 275 ARG B O 1
ATOM 5058 N N . PRO B 1 276 ? 6.633 37.438 30.188 1 81.62 276 PRO B N 1
ATOM 5059 C CA . PRO B 1 276 ? 7.496 38.438 29.578 1 81.62 276 PRO B CA 1
ATOM 5060 C C . PRO B 1 276 ? 8.875 37.875 29.203 1 81.62 276 PRO B C 1
ATOM 5062 O O . PRO B 1 276 ? 9.188 36.719 29.531 1 81.62 276 PRO B O 1
ATOM 5065 N N . ALA B 1 277 ? 9.609 38.562 28.672 1 86.56 277 ALA B N 1
ATOM 5066 C CA . ALA B 1 277 ? 10.844 38.125 28.016 1 86.56 277 ALA B CA 1
ATOM 5067 C C . ALA B 1 277 ? 11.695 37.25 28.953 1 86.56 277 ALA B C 1
ATOM 5069 O O . ALA B 1 277 ? 11.969 37.656 30.094 1 86.56 277 ALA B O 1
ATOM 5070 N N . LEU B 1 278 ? 11.906 36.094 28.609 1 92.31 278 LEU B N 1
ATOM 5071 C CA . LEU B 1 278 ? 12.797 35.094 29.234 1 92.31 278 LEU B CA 1
ATOM 5072 C C . LEU B 1 278 ? 14.086 34.969 28.438 1 92.31 278 LEU B C 1
ATOM 5074 O O . LEU B 1 278 ? 14.062 34.875 27.219 1 92.31 278 LEU B O 1
ATOM 5078 N N . ASP B 1 279 ? 15.195 35.094 29.141 1 94.06 279 ASP B N 1
ATOM 5079 C CA . ASP B 1 279 ? 16.484 34.812 28.531 1 94.06 279 ASP B CA 1
ATOM 5080 C C . ASP B 1 279 ? 16.766 33.312 28.516 1 94.06 279 ASP B C 1
ATOM 5082 O O . ASP B 1 279 ? 16.969 32.719 29.562 1 94.06 279 ASP B O 1
ATOM 5086 N N . PRO B 1 280 ? 16.828 32.75 27.359 1 94.81 280 PRO B N 1
ATOM 5087 C CA . PRO B 1 280 ? 17.016 31.297 27.281 1 94.81 280 PRO B CA 1
ATOM 5088 C C . PRO B 1 280 ? 18.297 30.844 27.953 1 94.81 280 PRO B C 1
ATOM 5090 O O . PRO B 1 280 ? 18.375 29.703 28.438 1 94.81 280 PRO B O 1
ATOM 5093 N N . ALA B 1 281 ? 19.25 31.656 28.062 1 94.06 281 ALA B N 1
ATOM 5094 C CA . ALA B 1 281 ? 20.531 31.297 28.688 1 94.06 281 ALA B CA 1
ATOM 5095 C C . ALA B 1 281 ? 20.375 31.047 30.172 1 94.06 281 ALA B C 1
ATOM 5097 O O . ALA B 1 281 ? 21.219 30.406 30.797 1 94.06 281 ALA B O 1
ATOM 5098 N N . GLU B 1 282 ? 19.359 31.547 30.75 1 95.69 282 GLU B N 1
ATOM 5099 C CA . GLU B 1 282 ? 19.125 31.438 32.188 1 95.69 282 GLU B CA 1
ATOM 5100 C C . GLU B 1 282 ? 18.375 30.156 32.5 1 95.69 282 GLU B C 1
ATOM 5102 O O . GLU B 1 282 ? 18.188 29.812 33.688 1 95.69 282 GLU B O 1
ATOM 5107 N N . ILE B 1 283 ? 17.938 29.391 31.516 1 97.81 283 ILE B N 1
ATOM 5108 C CA . ILE B 1 283 ? 17.125 28.188 31.734 1 97.81 283 ILE B CA 1
ATOM 5109 C C . ILE B 1 283 ? 18 27.062 32.25 1 97.81 283 ILE B C 1
ATOM 5111 O O . ILE B 1 283 ? 19 26.703 31.625 1 97.81 283 ILE B O 1
ATOM 5115 N N . ARG B 1 284 ? 17.625 26.469 33.375 1 98 284 ARG B N 1
ATOM 5116 C CA . ARG B 1 284 ? 18.328 25.344 33.938 1 98 284 ARG B CA 1
ATOM 5117 C C . ARG B 1 284 ? 17.688 24.016 33.531 1 98 284 ARG B C 1
ATOM 5119 O O . ARG B 1 284 ? 18.391 23.062 33.219 1 98 284 ARG B O 1
ATOM 5126 N N . SER B 1 285 ? 16.422 23.969 33.594 1 98.44 285 SER B N 1
ATOM 5127 C CA . SER B 1 285 ? 15.672 22.781 33.219 1 98.44 285 SER B CA 1
ATOM 5128 C C . SER B 1 285 ? 14.242 23.109 32.812 1 98.44 285 SER B C 1
ATOM 5130 O O . SER B 1 285 ? 13.711 24.156 33.188 1 98.44 285 SER B O 1
ATOM 5132 N N . VAL B 1 286 ? 13.68 22.297 32.062 1 98.81 286 VAL B N 1
ATOM 5133 C CA . VAL B 1 286 ? 12.297 22.422 31.609 1 98.81 286 VAL B CA 1
ATOM 5134 C C . VAL B 1 286 ? 11.562 21.109 31.812 1 98.81 286 VAL B C 1
ATOM 5136 O O . VAL B 1 286 ? 12.062 20.047 31.438 1 98.81 286 VAL B O 1
ATOM 5139 N N . THR B 1 287 ? 10.445 21.125 32.438 1 98.81 287 THR B N 1
ATOM 5140 C CA . THR B 1 287 ? 9.57 19.969 32.562 1 98.81 287 THR B CA 1
ATOM 5141 C C . THR B 1 287 ? 8.273 20.188 31.797 1 98.81 287 THR B C 1
ATOM 5143 O O . THR B 1 287 ? 7.609 21.203 31.953 1 98.81 287 THR B O 1
ATOM 5146 N N . VAL B 1 288 ? 7.918 19.266 30.969 1 98.81 288 VAL B N 1
ATOM 5147 C CA . VAL B 1 288 ? 6.688 19.312 30.188 1 98.81 288 VAL B CA 1
ATOM 5148 C C . VAL B 1 288 ? 5.781 18.156 30.562 1 98.81 288 VAL B C 1
ATOM 5150 O O . VAL B 1 288 ? 6.164 16.984 30.422 1 98.81 288 VAL B O 1
ATOM 5153 N N . ALA B 1 289 ? 4.605 18.422 31.062 1 98.56 289 ALA B N 1
ATOM 5154 C CA . ALA B 1 289 ? 3.602 17.406 31.391 1 98.56 289 ALA B CA 1
ATOM 5155 C C . ALA B 1 289 ? 2.57 17.266 30.281 1 98.56 289 ALA B C 1
ATOM 5157 O O . ALA B 1 289 ? 1.931 18.25 29.891 1 98.56 289 ALA B O 1
ATOM 5158 N N . VAL B 1 290 ? 2.43 16.125 29.734 1 97.56 290 VAL B N 1
ATOM 5159 C CA . VAL B 1 290 ? 1.505 15.836 28.656 1 97.56 290 VAL B CA 1
ATOM 5160 C C . VAL B 1 290 ? 0.829 14.492 28.875 1 97.56 290 VAL B C 1
ATOM 5162 O O . VAL B 1 290 ? 1.195 13.758 29.797 1 97.56 290 VAL B O 1
ATOM 5165 N N . MET B 1 291 ? -0.205 14.211 28.078 1 94.75 291 MET B N 1
ATOM 5166 C CA . MET B 1 291 ? -0.858 12.906 28.156 1 94.75 291 MET B CA 1
ATOM 5167 C C . MET B 1 291 ? 0.065 11.805 27.641 1 94.75 291 MET B C 1
ATOM 5169 O O . MET B 1 291 ? 0.992 12.078 26.875 1 94.75 291 MET B O 1
ATOM 5173 N N . SER B 1 292 ? -0.234 10.547 28.031 1 93.69 292 SER B N 1
ATOM 5174 C CA . SER B 1 292 ? 0.618 9.398 27.734 1 93.69 292 SER B CA 1
ATOM 5175 C C . SER B 1 292 ? 0.773 9.211 26.219 1 93.69 292 SER B C 1
ATOM 5177 O O . SER B 1 292 ? 1.861 8.883 25.75 1 93.69 292 SER B O 1
ATOM 5179 N N . GLY B 1 293 ? -0.285 9.438 25.438 1 91.81 293 GLY B N 1
ATOM 5180 C CA . GLY B 1 293 ? -0.24 9.258 24 1 91.81 293 GLY B CA 1
ATOM 5181 C C . GLY B 1 293 ? 0.758 10.172 23.312 1 91.81 293 GLY B C 1
ATOM 5182 O O . GLY B 1 293 ? 1.436 9.766 22.375 1 91.81 293 GLY B O 1
ATOM 5183 N N . ALA B 1 294 ? 0.848 11.406 23.797 1 95.06 294 ALA B N 1
ATOM 5184 C CA . ALA B 1 294 ? 1.795 12.367 23.234 1 95.06 294 ALA B CA 1
ATOM 5185 C C . ALA B 1 294 ? 3.232 11.977 23.562 1 95.06 294 ALA B C 1
ATOM 5187 O O . ALA B 1 294 ? 4.109 12.023 22.703 1 95.06 294 ALA B O 1
ATOM 5188 N N . ALA B 1 295 ? 3.439 11.539 24.844 1 96.19 295 ALA B N 1
ATOM 5189 C CA . ALA B 1 295 ? 4.77 11.133 25.297 1 96.19 295 ALA B CA 1
ATOM 5190 C C . ALA B 1 295 ? 5.258 9.914 24.531 1 96.19 295 ALA B C 1
ATOM 5192 O O . ALA B 1 295 ? 6.43 9.836 24.141 1 96.19 295 ALA B O 1
ATOM 5193 N N . GLU B 1 296 ? 4.359 9.016 24.281 1 94.38 296 GLU B N 1
ATOM 5194 C CA . GLU B 1 296 ? 4.688 7.773 23.578 1 94.38 296 GLU B CA 1
ATOM 5195 C C . GLU B 1 296 ? 5.078 8.039 22.125 1 94.38 296 GLU B C 1
ATOM 5197 O O . GLU B 1 296 ? 5.98 7.391 21.594 1 94.38 296 GLU B O 1
ATOM 5202 N N . ARG B 1 297 ? 4.496 8.977 21.484 1 94.94 297 ARG B N 1
ATOM 5203 C CA . ARG B 1 297 ? 4.633 9.18 20.047 1 94.94 297 ARG B CA 1
ATOM 5204 C C . ARG B 1 297 ? 5.785 10.125 19.734 1 94.94 297 ARG B C 1
ATOM 5206 O O . ARG B 1 297 ? 6.562 9.883 18.812 1 94.94 297 ARG B O 1
ATOM 5213 N N . ILE B 1 298 ? 5.871 11.25 20.531 1 97.56 298 ILE B N 1
ATOM 5214 C CA . ILE B 1 298 ? 6.848 12.242 20.109 1 97.56 298 ILE B CA 1
ATOM 5215 C C . ILE B 1 298 ? 7.547 12.836 21.328 1 97.56 298 ILE B C 1
ATOM 5217 O O . ILE B 1 298 ? 7.848 14.031 21.359 1 97.56 298 ILE B O 1
ATOM 5221 N N . GLY B 1 299 ? 7.82 12.062 22.375 1 98.06 299 GLY B N 1
ATOM 5222 C CA . GLY B 1 299 ? 8.43 12.531 23.594 1 98.06 299 GLY B CA 1
ATOM 5223 C C . GLY B 1 299 ? 9.945 12.484 23.562 1 98.06 299 GLY B C 1
ATOM 5224 O O . GLY B 1 299 ? 10.609 13 24.469 1 98.06 299 GLY B O 1
ATOM 5225 N N . ALA B 1 300 ? 10.539 11.945 22.516 1 97.56 300 ALA B N 1
ATOM 5226 C CA . ALA B 1 300 ? 11.992 11.766 22.438 1 97.56 300 ALA B CA 1
ATOM 5227 C C . ALA B 1 300 ? 12.656 12.969 21.797 1 97.56 300 ALA B C 1
ATOM 5229 O O . ALA B 1 300 ? 11.992 13.781 21.141 1 97.56 300 ALA B O 1
ATOM 5230 N N . LEU B 1 301 ? 13.977 13.086 22.031 1 98.44 301 LEU B N 1
ATOM 5231 C CA . LEU B 1 301 ? 14.773 14.055 21.297 1 98.44 301 LEU B CA 1
ATOM 5232 C C . LEU B 1 301 ? 14.773 13.719 19.797 1 98.44 301 LEU B C 1
ATOM 5234 O O . LEU B 1 301 ? 14.719 12.547 19.422 1 98.44 301 LEU B O 1
ATOM 5238 N N . PRO B 1 302 ? 14.797 14.727 18.953 1 98.38 302 PRO B N 1
ATOM 5239 C CA . PRO B 1 302 ? 14.766 14.461 17.516 1 98.38 302 PRO B CA 1
ATOM 5240 C C . PRO B 1 302 ? 16.125 14.031 16.969 1 98.38 302 PRO B C 1
ATOM 5242 O O . PRO B 1 302 ? 17.156 14.242 17.609 1 98.38 302 PRO B O 1
ATOM 5245 N N . ARG B 1 303 ? 16.094 13.336 15.828 1 97.69 303 ARG B N 1
ATOM 5246 C CA . ARG B 1 303 ? 17.281 13.258 14.992 1 97.69 303 ARG B CA 1
ATOM 5247 C C . ARG B 1 303 ? 17.609 14.609 14.359 1 97.69 303 ARG B C 1
ATOM 5249 O O . ARG B 1 303 ? 16.766 15.5 14.328 1 97.69 303 ARG B O 1
ATOM 5256 N N . PRO B 1 304 ? 18.859 14.852 13.953 1 97.19 304 PRO B N 1
ATOM 5257 C CA . PRO B 1 304 ? 19.266 16.156 13.445 1 97.19 304 PRO B CA 1
ATOM 5258 C C . PRO B 1 304 ? 18.812 16.406 12 1 97.19 304 PRO B C 1
ATOM 5260 O O . PRO B 1 304 ? 19.656 16.547 11.109 1 97.19 304 PRO B O 1
ATOM 5263 N N . ASN B 1 305 ? 17.531 16.422 11.773 1 96.12 305 ASN B N 1
ATOM 5264 C CA . ASN B 1 305 ? 16.969 16.75 10.477 1 96.12 305 ASN B CA 1
ATOM 5265 C C . ASN B 1 305 ? 15.641 17.5 10.609 1 96.12 305 ASN B C 1
ATOM 5267 O O . ASN B 1 305 ? 15.062 17.562 11.703 1 96.12 305 ASN B O 1
ATOM 5271 N N . SER B 1 306 ? 15.172 18.047 9.578 1 94.44 306 SER B N 1
ATOM 5272 C CA . SER B 1 306 ? 14.07 19 9.578 1 94.44 306 SER B CA 1
ATOM 5273 C C . SER B 1 306 ? 12.75 18.328 9.914 1 94.44 306 SER B C 1
ATOM 5275 O O . SER B 1 306 ? 11.875 18.938 10.523 1 94.44 306 SER B O 1
ATOM 5277 N N . LEU B 1 307 ? 12.516 17.109 9.531 1 97.62 307 LEU B N 1
ATOM 5278 C CA . LEU B 1 307 ? 11.242 16.453 9.773 1 97.62 307 LEU B CA 1
ATOM 5279 C C . LEU B 1 307 ? 11.164 15.93 11.211 1 97.62 307 LEU B C 1
ATOM 5281 O O . LEU B 1 307 ? 10.141 16.094 11.875 1 97.62 307 LEU B O 1
ATOM 5285 N N . SER B 1 308 ? 12.227 15.352 11.727 1 98.44 308 SER B N 1
ATOM 5286 C CA . SER B 1 308 ? 12.242 14.797 13.07 1 98.44 308 SER B CA 1
ATOM 5287 C C . SER B 1 308 ? 11.977 15.875 14.117 1 98.44 308 SER B C 1
ATOM 5289 O O . SER B 1 308 ? 11.32 15.617 15.125 1 98.44 308 SER B O 1
ATOM 5291 N N . THR B 1 309 ? 12.508 17.109 13.852 1 98.69 309 THR B N 1
ATOM 5292 C CA . THR B 1 309 ? 12.328 18.203 14.805 1 98.69 309 THR B CA 1
ATOM 5293 C C . THR B 1 309 ? 10.844 18.516 15 1 98.69 309 THR B C 1
ATOM 5295 O O . THR B 1 309 ? 10.43 18.953 16.078 1 98.69 309 THR B O 1
ATOM 5298 N N . ARG B 1 310 ? 10.031 18.266 14.008 1 98.62 310 ARG B N 1
ATOM 5299 C CA . ARG B 1 310 ? 8.609 18.578 14.031 1 98.62 310 ARG B CA 1
ATOM 5300 C C . ARG B 1 310 ? 7.824 17.484 14.758 1 98.62 310 ARG B C 1
ATOM 5302 O O . ARG B 1 310 ? 6.625 17.641 15.016 1 98.62 310 ARG B O 1
ATOM 5309 N N . PHE B 1 311 ? 8.531 16.391 15.117 1 98.62 311 PHE B N 1
ATOM 5310 C CA . PHE B 1 311 ? 7.941 15.281 15.852 1 98.62 311 PHE B CA 1
ATOM 5311 C C . PHE B 1 311 ? 8.68 15.055 17.172 1 98.62 311 PHE B C 1
ATOM 5313 O O . PHE B 1 311 ? 8.977 13.914 17.531 1 98.62 311 PHE B O 1
ATOM 5320 N N . SER B 1 312 ? 8.969 16.109 17.828 1 98.81 312 SER B N 1
ATOM 5321 C CA . SER B 1 312 ? 9.641 16.109 19.125 1 98.81 312 SER B CA 1
ATOM 5322 C C . SER B 1 312 ? 9.125 17.219 20.016 1 98.81 312 SER B C 1
ATOM 5324 O O . SER B 1 312 ? 9.406 18.391 19.781 1 98.81 312 SER B O 1
ATOM 5326 N N . ILE B 1 313 ? 8.453 16.844 21.094 1 98.81 313 ILE B N 1
ATOM 5327 C CA . ILE B 1 313 ? 7.949 17.828 22.047 1 98.81 313 ILE B CA 1
ATOM 5328 C C . ILE B 1 313 ? 9.117 18.562 22.688 1 98.81 313 ILE B C 1
ATOM 5330 O O . ILE B 1 313 ? 9.117 19.797 22.766 1 98.81 313 ILE B O 1
ATOM 5334 N N . PRO B 1 314 ? 10.234 17.891 23.078 1 98.88 314 PRO B N 1
ATOM 5335 C CA . PRO B 1 314 ? 11.375 18.609 23.656 1 98.88 314 PRO B CA 1
ATOM 5336 C C . PRO B 1 314 ? 11.914 19.688 22.719 1 98.88 314 PRO B C 1
ATOM 5338 O O . PRO B 1 314 ? 12.172 20.812 23.156 1 98.88 314 PRO B O 1
ATOM 5341 N N . TYR B 1 315 ? 12.016 19.375 21.453 1 98.81 315 TYR B N 1
ATOM 5342 C CA . TYR B 1 315 ? 12.578 20.328 20.5 1 98.81 315 TYR B CA 1
ATOM 5343 C C . TYR B 1 315 ? 11.617 21.484 20.25 1 98.81 315 TYR B C 1
ATOM 5345 O O . TYR B 1 315 ? 12.039 22.641 20.172 1 98.81 315 TYR B O 1
ATOM 5353 N N . ALA B 1 316 ? 10.359 21.156 20.094 1 98.88 316 ALA B N 1
ATOM 5354 C CA . ALA B 1 316 ? 9.352 22.188 19.844 1 98.88 316 ALA B CA 1
ATOM 5355 C C . ALA B 1 316 ? 9.289 23.188 20.984 1 98.88 316 ALA B C 1
ATOM 5357 O O . ALA B 1 316 ? 9.227 24.391 20.766 1 98.88 316 ALA B O 1
ATOM 5358 N N . VAL B 1 317 ? 9.336 22.703 22.172 1 98.81 317 VAL B N 1
ATOM 5359 C CA . VAL B 1 317 ? 9.305 23.547 23.359 1 98.81 317 VAL B CA 1
ATOM 5360 C C . VAL B 1 317 ? 10.578 24.375 23.438 1 98.81 317 VAL B C 1
ATOM 5362 O O . VAL B 1 317 ? 10.523 25.578 23.688 1 98.81 317 VAL B O 1
ATOM 5365 N N . ALA B 1 318 ? 11.68 23.734 23.203 1 98.81 318 ALA B N 1
ATOM 5366 C CA . ALA B 1 318 ? 12.961 24.438 23.203 1 98.81 318 ALA B CA 1
ATOM 5367 C C . ALA B 1 318 ? 12.969 25.562 22.172 1 98.81 318 ALA B C 1
ATOM 5369 O O . ALA B 1 318 ? 13.414 26.672 22.469 1 98.81 318 ALA B O 1
ATOM 5370 N N . THR B 1 319 ? 12.477 25.281 21 1 98.62 319 THR B N 1
ATOM 5371 C CA . THR B 1 319 ? 12.422 26.266 19.922 1 98.62 319 THR B CA 1
ATOM 5372 C C . THR B 1 319 ? 11.516 27.422 20.297 1 98.62 319 THR B C 1
ATOM 5374 O O . THR B 1 319 ? 11.859 28.594 20.078 1 98.62 319 THR B O 1
ATOM 5377 N N . ALA B 1 320 ? 10.359 27.109 20.875 1 98.44 320 ALA B N 1
ATOM 5378 C CA . ALA B 1 320 ? 9.43 28.156 21.312 1 98.44 320 ALA B CA 1
ATOM 5379 C C . ALA B 1 320 ? 10.062 29.047 22.359 1 98.44 320 ALA B C 1
ATOM 5381 O O . ALA B 1 320 ? 9.906 30.266 22.328 1 98.44 320 ALA B O 1
ATOM 5382 N N . LEU B 1 321 ? 10.789 28.484 23.281 1 98.25 321 LEU B N 1
ATOM 5383 C CA . LEU B 1 321 ? 11.445 29.25 24.344 1 98.25 321 LEU B CA 1
ATOM 5384 C C . LEU B 1 321 ? 12.586 30.094 23.781 1 98.25 321 LEU B C 1
ATOM 5386 O O . LEU B 1 321 ? 12.828 31.203 24.25 1 98.25 321 LEU B O 1
ATOM 5390 N N . LEU B 1 322 ? 13.273 29.547 22.844 1 97.62 322 LEU B N 1
ATOM 5391 C CA . LEU B 1 322 ? 14.469 30.188 22.297 1 97.62 322 LEU B CA 1
ATOM 5392 C C . LEU B 1 322 ? 14.102 31.281 21.312 1 97.62 322 LEU B C 1
ATOM 5394 O O . LEU B 1 322 ? 14.703 32.344 21.312 1 97.62 322 LEU B O 1
ATOM 5398 N N . ARG B 1 323 ? 13.055 31.031 20.438 1 96.56 323 ARG B N 1
ATOM 5399 C CA . ARG B 1 323 ? 12.805 31.891 19.297 1 96.56 323 ARG B CA 1
ATOM 5400 C C . ARG B 1 323 ? 11.492 32.656 19.469 1 96.56 323 ARG B C 1
ATOM 5402 O O . ARG B 1 323 ? 11.25 33.656 18.766 1 96.56 323 ARG B O 1
ATOM 5409 N N . GLY B 1 324 ? 10.664 32.219 20.344 1 97.25 324 GLY B N 1
ATOM 5410 C CA . GLY B 1 324 ? 9.367 32.875 20.531 1 97.25 324 GLY B CA 1
ATOM 5411 C C . GLY B 1 324 ? 8.359 32.5 19.453 1 97.25 324 GLY B C 1
ATOM 5412 O O . GLY B 1 324 ? 7.371 33.219 19.25 1 97.25 324 GLY B O 1
ATOM 5413 N N . GLU B 1 325 ? 8.617 31.469 18.703 1 97.12 325 GLU B N 1
ATOM 5414 C CA . GLU B 1 325 ? 7.738 30.969 17.656 1 97.12 325 GLU B CA 1
ATOM 5415 C C . GLU B 1 325 ? 8.062 29.516 17.297 1 97.12 325 GLU B C 1
ATOM 5417 O O . GLU B 1 325 ? 9.109 29 17.703 1 97.12 325 GLU B O 1
ATOM 5422 N N . ALA B 1 326 ? 7.145 28.844 16.688 1 98 326 ALA B N 1
ATOM 5423 C CA . ALA B 1 326 ? 7.352 27.516 16.125 1 98 326 ALA B CA 1
ATOM 5424 C C . ALA B 1 326 ? 6.891 27.469 14.664 1 98 326 ALA B C 1
ATOM 5426 O O . ALA B 1 326 ? 6.125 26.578 14.281 1 98 326 ALA B O 1
ATOM 5427 N N . SER B 1 327 ? 7.344 28.438 13.82 1 97.5 327 SER B N 1
ATOM 5428 C CA . SER B 1 327 ? 7.031 28.562 12.398 1 97.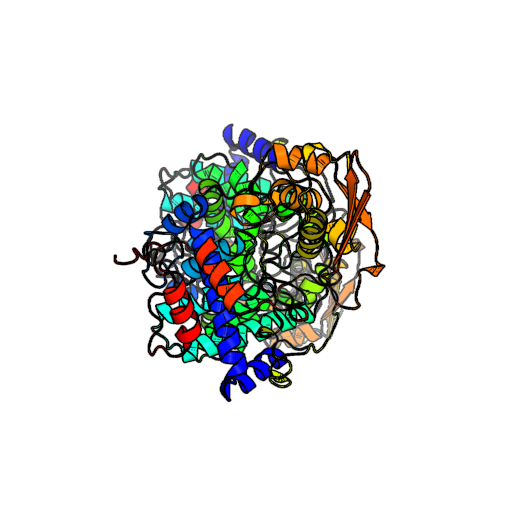5 327 SER B CA 1
ATOM 5429 C C . SER B 1 327 ? 7.801 27.531 11.578 1 97.5 327 SER B C 1
ATOM 5431 O O . SER B 1 327 ? 8.656 26.812 12.109 1 97.5 327 SER B O 1
ATOM 5433 N N . VAL B 1 328 ? 7.461 27.484 10.289 1 97.31 328 VAL B N 1
ATOM 5434 C CA . VAL B 1 328 ? 8.141 26.578 9.367 1 97.31 328 VAL B CA 1
ATOM 5435 C C . VAL B 1 328 ? 9.648 26.828 9.414 1 97.31 328 VAL B C 1
ATOM 5437 O O . VAL B 1 328 ? 10.438 25.875 9.477 1 97.31 328 VAL B O 1
ATOM 5440 N N . THR B 1 329 ? 10.055 28.016 9.453 1 95.75 329 THR B N 1
ATOM 5441 C CA . THR B 1 329 ? 11.469 28.359 9.477 1 95.75 329 THR B CA 1
ATOM 5442 C C . THR B 1 329 ? 12.078 28.031 10.836 1 95.75 329 THR B C 1
ATOM 5444 O O . THR B 1 329 ? 13.172 27.469 10.906 1 95.75 329 THR B O 1
ATOM 5447 N N . ALA B 1 330 ? 11.383 28.312 11.891 1 97.5 330 ALA B N 1
ATOM 5448 C CA . ALA B 1 330 ? 11.906 28.156 13.25 1 97.5 330 ALA B CA 1
ATOM 5449 C C . ALA B 1 330 ? 12.086 26.688 13.602 1 97.5 330 ALA B C 1
ATOM 5451 O O . ALA B 1 330 ? 12.977 26.328 14.375 1 97.5 330 ALA B O 1
ATOM 5452 N N . MET B 1 331 ? 11.336 25.875 12.992 1 98.31 331 MET B N 1
ATOM 5453 C CA . MET B 1 331 ? 11.305 24.469 13.406 1 98.31 331 MET B CA 1
ATOM 5454 C C . MET B 1 331 ? 12.344 23.656 12.641 1 98.31 331 MET B C 1
ATOM 5456 O O . MET B 1 331 ? 12.492 22.453 12.875 1 98.31 331 MET B O 1
ATOM 5460 N N . GLY B 1 332 ? 13.102 24.266 11.758 1 97.38 332 GLY B N 1
ATOM 5461 C CA . GLY B 1 332 ? 14.266 23.609 11.195 1 97.38 332 GLY B CA 1
ATOM 5462 C C . GLY B 1 332 ? 15.312 23.25 12.242 1 97.38 332 GLY B C 1
ATOM 5463 O O . GLY B 1 332 ? 15.32 23.812 13.336 1 97.38 332 GLY B O 1
ATOM 5464 N N . TYR B 1 333 ? 16.156 22.344 11.922 1 97.19 333 TYR B N 1
ATOM 5465 C CA . TYR B 1 333 ? 17.172 21.922 12.883 1 97.19 333 TYR B CA 1
ATOM 5466 C C . TYR B 1 333 ? 18.125 23.062 13.211 1 97.19 333 TYR B C 1
ATOM 5468 O O . TYR B 1 333 ? 18.625 23.734 12.305 1 97.19 333 TYR B O 1
ATOM 5476 N N . ASP B 1 334 ? 18.297 23.234 14.398 1 97.31 334 ASP B N 1
ATOM 5477 C CA . ASP B 1 334 ? 19.203 24.234 14.969 1 97.31 334 ASP B CA 1
ATOM 5478 C C . ASP B 1 334 ? 19.922 23.688 16.203 1 97.31 334 ASP B C 1
ATOM 5480 O O . ASP B 1 334 ? 19.281 23.188 17.125 1 97.31 334 ASP B O 1
ATOM 5484 N N . ALA B 1 335 ? 21.25 23.766 16.234 1 97.5 335 ALA B N 1
ATOM 5485 C CA . ALA B 1 335 ? 22.062 23.188 17.312 1 97.5 335 ALA B CA 1
ATOM 5486 C C . ALA B 1 335 ? 21.75 23.828 18.656 1 97.5 335 ALA B C 1
ATOM 5488 O O . ALA B 1 335 ? 21.781 23.172 19.688 1 97.5 335 ALA B O 1
ATOM 5489 N N . HIS B 1 336 ? 21.422 25.125 18.641 1 97.44 336 HIS B N 1
ATOM 5490 C CA . HIS B 1 336 ? 21.094 25.812 19.875 1 97.44 336 HIS B CA 1
ATOM 5491 C C . HIS B 1 336 ? 19.766 25.328 20.438 1 97.44 336 HIS B C 1
ATOM 5493 O O . HIS B 1 336 ? 19.641 25.109 21.656 1 97.44 336 HIS B O 1
ATOM 5499 N N . ALA B 1 337 ? 18.812 25.188 19.578 1 98.19 337 ALA B N 1
ATOM 5500 C CA . ALA B 1 337 ? 17.516 24.641 20 1 98.19 337 ALA B CA 1
ATOM 5501 C C . ALA B 1 337 ? 17.688 23.203 20.516 1 98.19 337 ALA B C 1
ATOM 5503 O O . ALA B 1 337 ? 17.047 22.812 21.5 1 98.19 337 ALA B O 1
ATOM 5504 N N . PHE B 1 338 ? 18.531 22.422 19.844 1 98.38 338 PHE B N 1
ATOM 5505 C CA . PHE B 1 338 ? 18.766 21.047 20.266 1 98.38 338 PHE B CA 1
ATOM 5506 C C . PHE B 1 338 ? 19.406 21 21.641 1 98.38 338 PHE B C 1
ATOM 5508 O O . PHE B 1 338 ? 19.016 20.172 22.484 1 98.38 338 PHE B O 1
ATOM 5515 N N . ALA B 1 339 ? 20.391 21.844 21.875 1 98.25 339 ALA B N 1
ATOM 5516 C CA . ALA B 1 339 ? 21.047 21.906 23.188 1 98.25 339 ALA B CA 1
ATOM 5517 C C . ALA B 1 339 ? 20.047 22.219 24.297 1 98.25 339 ALA B C 1
ATOM 5519 O O . ALA B 1 339 ? 20.109 21.641 25.375 1 98.25 339 ALA B O 1
ATOM 5520 N N . LEU B 1 340 ? 19.156 23.156 24.031 1 98.44 340 LEU B N 1
ATOM 5521 C CA . LEU B 1 340 ? 18.125 23.469 25.016 1 98.44 340 LEU B CA 1
ATOM 5522 C C . LEU B 1 340 ? 17.156 22.312 25.172 1 98.44 340 LEU B C 1
ATOM 5524 O O . LEU B 1 340 ? 16.641 22.062 26.266 1 98.44 340 LEU B O 1
ATOM 5528 N N . ALA B 1 341 ? 16.812 21.594 24.078 1 98.81 341 ALA B N 1
ATOM 5529 C CA . ALA B 1 341 ? 15.906 20.453 24.109 1 98.81 341 ALA B CA 1
ATOM 5530 C C . ALA B 1 341 ? 16.422 19.375 25.047 1 98.81 341 ALA B C 1
ATOM 5532 O O . ALA B 1 341 ? 15.633 18.656 25.688 1 98.81 341 ALA B O 1
ATOM 5533 N N . GLU B 1 342 ? 17.719 19.234 25.172 1 98.44 342 GLU B N 1
ATOM 5534 C CA . GLU B 1 342 ? 18.344 18.234 26.047 1 98.44 342 GLU B CA 1
ATOM 5535 C C . GLU B 1 342 ? 18.016 18.516 27.516 1 98.44 342 GLU B C 1
ATOM 5537 O O . GLU B 1 342 ? 18.125 17.641 28.359 1 98.44 342 GLU B O 1
ATOM 5542 N N . LYS B 1 343 ? 17.578 19.766 27.766 1 98.38 343 LYS B N 1
ATOM 5543 C CA . LYS B 1 343 ? 17.203 20.141 29.125 1 98.38 343 LYS B CA 1
ATOM 5544 C C . LYS B 1 343 ? 15.719 19.906 29.391 1 98.38 343 LYS B C 1
ATOM 5546 O O . LYS B 1 343 ? 15.227 20.125 30.484 1 98.38 343 LYS B O 1
ATOM 5551 N N . VAL B 1 344 ? 15.008 19.469 28.422 1 98.81 344 VAL B N 1
ATOM 5552 C CA . VAL B 1 344 ? 13.562 19.281 28.516 1 98.81 344 VAL B CA 1
ATOM 5553 C C . VAL B 1 344 ? 13.25 17.844 28.875 1 98.81 344 VAL B C 1
ATOM 5555 O O . VAL B 1 344 ? 13.664 16.906 28.188 1 98.81 344 VAL B O 1
ATOM 5558 N N . ARG B 1 345 ? 12.516 17.672 29.906 1 98.12 345 ARG B N 1
ATOM 5559 C CA . ARG B 1 345 ? 12.055 16.359 30.344 1 98.12 345 ARG B CA 1
ATOM 5560 C C . ARG B 1 345 ? 10.539 16.266 30.281 1 98.12 345 ARG B C 1
ATOM 5562 O O . ARG B 1 345 ? 9.828 17.188 30.688 1 98.12 345 ARG B O 1
ATOM 5569 N N . LEU B 1 346 ? 10.055 15.148 29.797 1 98.19 346 LEU B N 1
ATOM 5570 C CA . LEU B 1 346 ? 8.609 14.938 29.734 1 98.19 346 LEU B CA 1
ATOM 5571 C C . LEU B 1 346 ? 8.133 14.094 30.906 1 98.19 346 LEU B C 1
ATOM 5573 O O . LEU B 1 346 ? 8.805 13.148 31.312 1 98.19 346 LEU B O 1
ATOM 5577 N N . VAL B 1 347 ? 6.996 14.406 31.406 1 97.88 347 VAL B N 1
ATOM 5578 C CA . VAL B 1 347 ? 6.285 13.594 32.406 1 97.88 347 VAL B CA 1
ATOM 5579 C C . VAL B 1 347 ? 4.852 13.367 31.938 1 97.88 347 VAL B C 1
ATOM 5581 O O . VAL B 1 347 ? 4.258 14.219 31.266 1 97.88 347 VAL B O 1
ATOM 5584 N N . VAL B 1 348 ? 4.293 12.234 32.219 1 97.06 348 VAL B N 1
ATOM 5585 C CA . VAL B 1 348 ? 2.922 11.914 31.844 1 97.06 348 VAL B CA 1
ATOM 5586 C C . VAL B 1 348 ? 1.956 12.445 32.906 1 97.06 348 VAL B C 1
ATOM 5588 O O . VAL B 1 348 ? 2.113 12.164 34.094 1 97.06 348 VAL B O 1
ATOM 5591 N N . ASP B 1 349 ? 1.047 13.25 32.5 1 95.5 349 ASP B N 1
ATOM 5592 C CA . ASP B 1 349 ? -0.043 13.766 33.312 1 95.5 349 ASP B CA 1
ATOM 5593 C C . ASP B 1 349 ? -1.385 13.625 32.594 1 95.5 349 ASP B C 1
ATOM 5595 O O . ASP B 1 349 ? -1.797 14.516 31.859 1 95.5 349 ASP B O 1
ATOM 5599 N N . ASP B 1 350 ? -2.133 12.656 32.906 1 89.12 350 ASP B N 1
ATOM 5600 C CA . ASP B 1 350 ? -3.332 12.289 32.188 1 89.12 350 ASP B CA 1
ATOM 5601 C C . ASP B 1 350 ? -4.508 13.188 32.562 1 89.12 350 ASP B C 1
ATOM 5603 O O . ASP B 1 350 ? -5.594 13.078 31.969 1 89.12 350 ASP B O 1
ATOM 5607 N N . SER B 1 351 ? -4.215 14.109 33.5 1 89.31 351 SER B N 1
ATOM 5608 C CA . SER B 1 351 ? -5.238 15.125 33.75 1 89.31 351 SER B CA 1
ATOM 5609 C C . SER B 1 351 ? -5.453 16 32.5 1 89.31 351 SER B C 1
ATOM 5611 O O . SER B 1 351 ? -6.457 16.703 32.406 1 89.31 351 SER B O 1
ATOM 5613 N N . HIS B 1 352 ? -4.617 15.945 31.562 1 86.69 352 HIS B N 1
ATOM 5614 C CA . HIS B 1 352 ? -4.727 16.672 30.312 1 86.69 352 HIS B CA 1
ATOM 5615 C C . HIS B 1 352 ? -5.566 15.906 29.297 1 86.69 352 HIS B C 1
ATOM 5617 O O . HIS B 1 352 ? -5.848 16.406 28.203 1 86.69 352 HIS B O 1
ATOM 5623 N N . ALA B 1 353 ? -5.98 14.719 29.688 1 82.56 353 ALA B N 1
ATOM 5624 C CA . ALA B 1 353 ? -6.734 13.867 28.781 1 82.56 353 ALA B CA 1
ATOM 5625 C C . ALA B 1 353 ? -8.227 14.195 28.828 1 82.56 353 ALA B C 1
ATOM 5627 O O . ALA B 1 353 ? -8.742 14.602 29.875 1 82.56 353 ALA B O 1
ATOM 5628 N N . ARG B 1 354 ? -8.836 14.188 27.766 1 80.38 354 ARG B N 1
ATOM 5629 C CA . ARG B 1 354 ? -10.289 14.219 27.625 1 80.38 354 ARG B CA 1
ATOM 5630 C C . ARG B 1 354 ? -10.789 13.016 26.828 1 80.38 354 ARG B C 1
ATOM 5632 O O . ARG B 1 354 ? -10.164 12.609 25.844 1 80.38 354 ARG B O 1
ATOM 5639 N N . ALA B 1 355 ? -11.836 12.547 27.359 1 72.5 355 ALA B N 1
ATOM 5640 C CA . ALA B 1 355 ? -12.367 11.328 26.75 1 72.5 355 ALA B CA 1
ATOM 5641 C C . ALA B 1 355 ? -12.602 11.523 25.25 1 72.5 355 ALA B C 1
ATOM 5643 O O . ALA B 1 355 ? -13.219 12.508 24.844 1 72.5 355 ALA B O 1
ATOM 5644 N N . GLY B 1 356 ? -11.984 10.625 24.516 1 71.56 356 GLY B N 1
ATOM 5645 C CA . GLY B 1 356 ? -12.227 10.586 23.078 1 71.56 356 GLY B CA 1
ATOM 5646 C C . GLY B 1 356 ? -11.391 11.586 22.312 1 71.56 356 GLY B C 1
ATOM 5647 O O . GLY B 1 356 ? -11.484 11.672 21.078 1 71.56 356 GLY B O 1
ATOM 5648 N N . GLU B 1 357 ? -10.586 12.305 23.078 1 79.44 357 GLU B N 1
ATOM 5649 C CA . GLU B 1 357 ? -9.758 13.312 22.422 1 79.44 357 GLU B CA 1
ATOM 5650 C C . GLU B 1 357 ? -8.289 12.914 22.422 1 79.44 357 GLU B C 1
ATOM 5652 O O . GLU B 1 357 ? -7.629 12.961 23.469 1 79.44 357 GLU B O 1
ATOM 5657 N N . PRO B 1 358 ? -7.828 12.672 21.266 1 78.5 358 PRO B N 1
ATOM 5658 C CA . PRO B 1 358 ? -6.43 12.234 21.219 1 78.5 358 PRO B CA 1
ATOM 5659 C C . PRO B 1 358 ? -5.449 13.383 21.484 1 78.5 358 PRO B C 1
ATOM 5661 O O . PRO B 1 358 ? -4.297 13.141 21.844 1 78.5 358 PRO B O 1
ATOM 5664 N N . ILE B 1 359 ? -5.922 14.539 21.297 1 83.62 359 ILE B N 1
ATOM 5665 C CA . ILE B 1 359 ? -5.07 15.703 21.516 1 83.62 359 ILE B CA 1
ATOM 5666 C C . ILE B 1 359 ? -5.426 16.375 22.828 1 83.62 359 ILE B C 1
ATOM 5668 O O . ILE B 1 359 ? -6.578 16.766 23.047 1 83.62 359 ILE B O 1
ATOM 5672 N N . GLY B 1 360 ? -4.395 16.469 23.703 1 88.5 360 GLY B N 1
ATOM 5673 C CA . GLY B 1 360 ? -4.621 17.047 25.016 1 88.5 360 GLY B CA 1
ATOM 5674 C C . GLY B 1 360 ? -3.848 18.328 25.25 1 88.5 360 GLY B C 1
ATOM 5675 O O . GLY B 1 360 ? -3.342 18.938 24.312 1 88.5 360 GLY B O 1
ATOM 5676 N N . GLY B 1 361 ? -3.916 18.734 26.5 1 95.06 361 GLY B N 1
ATOM 5677 C CA . GLY B 1 361 ? -3.193 19.922 26.922 1 95.06 361 GLY B CA 1
ATOM 5678 C C . GLY B 1 361 ? -1.766 19.625 27.344 1 95.06 361 GLY B C 1
ATOM 5679 O O . GLY B 1 361 ? -1.229 18.562 27.047 1 95.06 361 GLY B O 1
ATOM 5680 N N . ALA B 1 362 ? -1.133 20.656 27.875 1 98 362 ALA B N 1
ATOM 5681 C CA . ALA B 1 362 ? 0.234 20.531 28.375 1 98 362 ALA B CA 1
ATOM 5682 C C . ALA B 1 362 ? 0.526 21.578 29.438 1 98 362 ALA B C 1
ATOM 5684 O O . ALA B 1 362 ? -0.104 22.641 29.469 1 98 362 ALA B O 1
ATOM 5685 N N . THR B 1 363 ? 1.36 21.234 30.297 1 98.69 363 THR B N 1
ATOM 5686 C CA . THR B 1 363 ? 1.936 22.172 31.266 1 98.69 363 THR B CA 1
ATOM 5687 C C . THR B 1 363 ? 3.451 22.234 31.109 1 98.69 363 THR B C 1
ATOM 5689 O O . THR B 1 363 ? 4.129 21.203 31.078 1 98.69 363 THR B O 1
ATOM 5692 N N . VAL B 1 364 ? 3.969 23.422 31 1 98.75 364 VAL B N 1
ATOM 5693 C CA . VAL B 1 364 ? 5.406 23.641 30.891 1 98.75 364 VAL B CA 1
ATOM 5694 C C . VAL B 1 364 ? 5.906 24.391 32.125 1 98.75 364 VAL B C 1
ATOM 5696 O O . VAL B 1 364 ? 5.367 25.438 32.5 1 98.75 364 VAL B O 1
ATOM 5699 N N . THR B 1 365 ? 6.859 23.812 32.75 1 98.75 365 THR B N 1
ATOM 5700 C CA . THR B 1 365 ? 7.531 24.406 33.906 1 98.75 365 THR B CA 1
ATOM 5701 C C . THR B 1 365 ? 9.008 24.641 33.594 1 98.75 365 THR B C 1
ATOM 5703 O O . THR B 1 365 ? 9.742 23.703 33.281 1 98.75 365 THR B O 1
ATOM 5706 N N . VAL B 1 366 ? 9.445 25.875 33.719 1 98.62 366 VAL B N 1
ATOM 5707 C CA . VAL B 1 366 ? 10.828 26.234 33.438 1 98.62 366 VAL B CA 1
ATOM 5708 C C . VAL B 1 366 ? 11.508 26.719 34.688 1 98.62 366 VAL B C 1
ATOM 5710 O O . VAL B 1 366 ? 11.055 27.672 35.344 1 98.62 366 VAL B O 1
ATOM 5713 N N . GLU B 1 367 ? 12.547 26.047 35.031 1 98.31 367 GLU B N 1
ATOM 5714 C CA . GLU B 1 367 ? 13.414 26.5 36.125 1 98.31 367 GLU B CA 1
ATOM 5715 C C . GLU B 1 367 ? 14.523 27.406 35.594 1 98.31 367 GLU B C 1
ATOM 5717 O O . GLU B 1 367 ? 15.312 26.984 34.75 1 98.31 367 GLU B O 1
ATOM 5722 N N . THR B 1 368 ? 14.539 28.594 36.125 1 96.31 368 THR B N 1
ATOM 5723 C CA . THR B 1 368 ? 15.594 29.531 35.75 1 96.31 368 THR B CA 1
ATOM 5724 C C . THR B 1 368 ? 16.484 29.859 36.938 1 96.31 368 THR B C 1
ATOM 5726 O O . THR B 1 368 ? 16.219 29.391 38.062 1 96.31 368 THR B O 1
ATOM 5729 N N . VAL B 1 369 ? 17.5 30.656 36.688 1 94.44 369 VAL B N 1
ATOM 5730 C CA . VAL B 1 369 ? 18.391 31.094 37.75 1 94.44 369 VAL B CA 1
ATOM 5731 C C . VAL B 1 369 ? 17.656 32.031 38.719 1 94.44 369 VAL B C 1
ATOM 5733 O O . VAL B 1 369 ? 18.047 32.188 39.875 1 94.44 369 VAL B O 1
ATOM 5736 N N . THR B 1 370 ? 16.609 32.656 38.219 1 92.62 370 THR B N 1
ATOM 5737 C CA . THR B 1 370 ? 15.93 33.656 39.031 1 92.62 370 THR B CA 1
ATOM 5738 C C . THR B 1 370 ? 14.609 33.125 39.562 1 92.62 370 THR B C 1
ATOM 5740 O O . THR B 1 370 ? 13.898 33.812 40.281 1 92.62 370 THR B O 1
ATOM 5743 N N . GLY B 1 371 ? 14.266 31.922 39.156 1 95.44 371 GLY B N 1
ATOM 5744 C CA . GLY B 1 371 ? 13.031 31.359 39.688 1 95.44 371 GLY B CA 1
ATOM 5745 C C . GLY B 1 371 ? 12.336 30.453 38.688 1 95.44 371 GLY B C 1
ATOM 5746 O O . GLY B 1 371 ? 12.898 30.125 37.656 1 95.44 371 GLY B O 1
ATOM 5747 N N . THR B 1 372 ? 11.109 30.016 39.156 1 97.31 372 THR B N 1
ATOM 5748 C CA . THR B 1 372 ? 10.352 29.062 38.344 1 97.31 372 THR B CA 1
ATOM 5749 C C . THR B 1 372 ? 9.195 29.75 37.625 1 97.31 372 THR B C 1
ATOM 5751 O O . THR B 1 372 ? 8.492 30.578 38.219 1 97.31 372 THR B O 1
ATOM 5754 N N . ARG B 1 373 ? 9 29.484 36.344 1 97.75 373 ARG B N 1
ATOM 5755 C CA . ARG B 1 373 ? 7.852 29.922 35.562 1 97.75 373 ARG B CA 1
ATOM 5756 C C . ARG B 1 373 ? 7.039 28.734 35.062 1 97.75 373 ARG B C 1
ATOM 5758 O O . ARG B 1 373 ? 7.605 27.688 34.719 1 97.75 373 ARG B O 1
ATOM 5765 N N . ARG B 1 374 ? 5.723 28.922 35.125 1 98 374 ARG B N 1
ATOM 5766 C CA . ARG B 1 374 ? 4.844 27.812 34.75 1 98 374 ARG B CA 1
ATOM 5767 C C . ARG B 1 374 ? 3.645 28.328 33.938 1 98 374 ARG B C 1
ATOM 5769 O O . ARG B 1 374 ? 3.111 29.391 34.219 1 98 374 ARG B O 1
ATOM 5776 N N . ALA B 1 375 ? 3.225 27.547 32.969 1 98.31 375 ALA B N 1
ATOM 5777 C CA . ALA B 1 375 ? 2.004 27.812 32.219 1 98.31 375 ALA B CA 1
ATOM 5778 C C . ALA B 1 375 ? 1.317 26.516 31.812 1 98.31 375 ALA B C 1
ATOM 5780 O O . ALA B 1 375 ? 1.982 25.531 31.516 1 98.31 375 ALA B O 1
ATOM 5781 N N . ARG B 1 376 ? 0.034 26.562 31.828 1 97.75 376 ARG B N 1
ATOM 5782 C CA . ARG B 1 376 ? -0.792 25.422 31.406 1 97.75 376 ARG B CA 1
ATOM 5783 C C . ARG B 1 376 ? -1.702 25.812 30.25 1 97.75 376 ARG B C 1
ATOM 5785 O O . ARG B 1 376 ? -2.252 26.922 30.219 1 97.75 376 ARG B O 1
ATOM 5792 N N . VAL B 1 377 ? -1.81 24.984 29.266 1 97.31 377 VAL B N 1
ATOM 5793 C CA . VAL B 1 377 ? -2.736 25.094 28.141 1 97.31 377 VAL B CA 1
ATOM 5794 C C . VAL B 1 377 ? -3.6 23.844 28.062 1 97.31 377 VAL B C 1
ATOM 5796 O O . VAL B 1 377 ? -3.08 22.719 27.938 1 97.31 377 VAL B O 1
ATOM 5799 N N . ASP B 1 378 ? -4.844 23.984 28.109 1 95.06 378 ASP B N 1
ATOM 5800 C CA . ASP B 1 378 ? -5.746 22.844 28.109 1 95.06 378 ASP B CA 1
ATOM 5801 C C . ASP B 1 378 ? -6.07 22.406 26.672 1 95.06 378 ASP B C 1
ATOM 5803 O O . ASP B 1 378 ? -6.203 21.219 26.391 1 95.06 378 ASP B O 1
ATOM 5807 N N . ARG B 1 379 ? -6.25 23.438 25.781 1 94.56 379 ARG B N 1
ATOM 5808 C CA . ARG B 1 379 ? -6.543 23.203 24.375 1 94.56 379 ARG B CA 1
ATOM 5809 C C . ARG B 1 379 ? -5.703 24.109 23.484 1 94.56 379 ARG B C 1
ATOM 5811 O O . ARG B 1 379 ? -5.762 25.344 23.594 1 94.56 379 ARG B O 1
ATOM 5818 N N . PRO B 1 380 ? -4.957 23.5 22.672 1 94.94 380 PRO B N 1
ATOM 5819 C CA . PRO B 1 380 ? -4.168 24.375 21.812 1 94.94 380 PRO B CA 1
ATOM 5820 C C . PRO B 1 380 ? -5.027 25.172 20.828 1 94.94 380 PRO B C 1
ATOM 5822 O O . PRO B 1 380 ? -6.117 24.719 20.469 1 94.94 380 PRO B O 1
ATOM 5825 N N . ARG B 1 381 ? -4.547 26.344 20.453 1 95.44 381 ARG B N 1
ATOM 5826 C CA . ARG B 1 381 ? -5.195 27.109 19.391 1 95.44 381 ARG B CA 1
ATOM 5827 C C . ARG B 1 381 ? -5.258 26.328 18.094 1 95.44 381 ARG B C 1
ATOM 5829 O O . ARG B 1 381 ? -4.312 25.609 17.75 1 95.44 381 ARG B O 1
ATOM 5836 N N . GLY B 1 382 ? -6.398 26.5 17.344 1 95.31 382 GLY B N 1
ATOM 5837 C CA . GLY B 1 382 ? -6.539 25.875 16.031 1 95.31 382 GLY B CA 1
ATOM 5838 C C . GLY B 1 382 ? -7.457 24.672 16.047 1 95.31 382 GLY B C 1
ATOM 5839 O O . GLY B 1 382 ? -7.961 24.266 14.992 1 95.31 382 GLY B O 1
ATOM 5840 N N . VAL B 1 383 ? -7.648 24.031 17.266 1 93.25 383 VAL B N 1
ATOM 5841 C CA . VAL B 1 383 ? -8.602 22.938 17.359 1 93.25 383 VAL B CA 1
ATOM 5842 C C . VAL B 1 383 ? -10.031 23.484 17.281 1 93.25 383 VAL B C 1
ATOM 5844 O O . VAL B 1 383 ? -10.258 24.672 17.5 1 93.25 383 VAL B O 1
ATOM 5847 N N . CYS B 1 384 ? -10.922 22.641 16.984 1 90.12 384 CYS B N 1
ATOM 5848 C CA . CYS B 1 384 ? -12.289 23.062 16.719 1 90.12 384 CYS B CA 1
ATOM 5849 C C . CYS B 1 384 ? -12.914 23.703 17.938 1 90.12 384 CYS B C 1
ATOM 5851 O O . CYS B 1 384 ? -13.773 24.578 17.812 1 90.12 384 CYS B O 1
ATOM 5853 N N . ASP B 1 385 ? -12.406 23.344 19.141 1 89.75 385 ASP B N 1
ATOM 5854 C CA . ASP B 1 385 ? -12.961 23.906 20.359 1 89.75 385 ASP B CA 1
ATOM 5855 C C . ASP B 1 385 ? -12.195 25.156 20.781 1 89.75 385 ASP B C 1
ATOM 5857 O O . ASP B 1 385 ? -12.57 25.812 21.766 1 89.75 385 ASP B O 1
ATOM 5861 N N . ASN B 1 386 ? -11.188 25.5 20.188 1 94.44 386 ASN B N 1
ATOM 5862 C CA . ASN B 1 386 ? -10.398 26.719 20.312 1 94.44 386 ASN B CA 1
ATOM 5863 C C . ASN B 1 386 ? -9.898 27.203 18.969 1 94.44 386 ASN B C 1
ATOM 5865 O O . ASN B 1 386 ? -8.695 27.234 18.719 1 94.44 386 ASN B O 1
ATOM 5869 N N . PRO B 1 387 ? -10.828 27.672 18.141 1 95.5 387 PRO B N 1
ATOM 5870 C CA . PRO B 1 387 ? -10.508 27.922 16.734 1 95.5 387 PRO B CA 1
ATOM 5871 C C . PRO B 1 387 ? -9.703 29.203 16.531 1 95.5 387 PRO B C 1
ATOM 5873 O O . PRO B 1 387 ? -9.789 30.125 17.359 1 95.5 387 PRO B O 1
ATOM 5876 N N . VAL B 1 388 ? -8.945 29.25 15.531 1 97.06 388 VAL B N 1
ATOM 5877 C CA . VAL B 1 388 ? -8.273 30.469 15.086 1 97.06 388 VAL B CA 1
ATOM 5878 C C . VAL B 1 388 ? -9.203 31.266 14.156 1 97.06 388 VAL B C 1
ATOM 5880 O O . VAL B 1 388 ? -10.141 30.703 13.586 1 97.06 388 VAL B O 1
ATOM 5883 N N . SER B 1 389 ? -8.93 32.562 13.992 1 97.06 389 SER B N 1
ATOM 5884 C CA . SER B 1 389 ? -9.742 33.406 13.133 1 97.06 389 SER B CA 1
ATOM 5885 C C . SER B 1 389 ? -9.32 33.281 11.672 1 97.06 389 SER B C 1
ATOM 5887 O O . SER B 1 389 ? -8.25 32.781 11.367 1 97.06 389 SER B O 1
ATOM 5889 N N . GLU B 1 390 ? -10.195 33.688 10.828 1 97.12 390 GLU B N 1
ATOM 5890 C CA . GLU B 1 390 ? -9.844 33.75 9.414 1 97.12 390 GLU B CA 1
ATOM 5891 C C . GLU B 1 390 ? -8.625 34.625 9.18 1 97.12 390 GLU B C 1
ATOM 5893 O O . GLU B 1 390 ? -7.812 34.344 8.297 1 97.12 390 GLU B O 1
ATOM 5898 N N . GLU B 1 391 ? -8.562 35.688 9.938 1 96.5 391 GLU B N 1
ATOM 5899 C CA . GLU B 1 391 ? -7.398 36.562 9.852 1 96.5 391 GLU B CA 1
ATOM 5900 C C . GLU B 1 391 ? -6.117 35.812 10.227 1 96.5 391 GLU B C 1
ATOM 5902 O O . GLU B 1 391 ? -5.078 36 9.594 1 96.5 391 GLU B O 1
ATOM 5907 N N . ASP B 1 392 ? -6.18 35 11.258 1 96.44 392 ASP B N 1
ATOM 5908 C CA . ASP B 1 392 ? -5.043 34.156 11.625 1 96.44 392 ASP B CA 1
ATOM 5909 C C . ASP B 1 392 ? -4.605 33.281 10.461 1 96.44 392 ASP B C 1
ATOM 5911 O O . ASP B 1 392 ? -3.408 33.094 10.219 1 96.44 392 ASP B O 1
ATOM 5915 N N . LEU B 1 393 ? -5.547 32.75 9.727 1 97.69 393 LEU B N 1
ATOM 5916 C CA . LEU B 1 393 ? -5.27 31.859 8.609 1 97.69 393 LEU B CA 1
ATOM 5917 C C . LEU B 1 393 ? -4.668 32.625 7.438 1 97.69 393 LEU B C 1
ATOM 5919 O O . LEU B 1 393 ? -3.803 32.094 6.727 1 97.69 393 LEU B O 1
ATOM 5923 N N . ARG B 1 394 ? -5.129 33.844 7.242 1 95.94 394 ARG B N 1
ATOM 5924 C CA . ARG B 1 394 ? -4.574 34.719 6.199 1 95.94 394 ARG B CA 1
ATOM 5925 C C . ARG B 1 394 ? -3.107 35.031 6.477 1 95.94 394 ARG B C 1
ATOM 5927 O O . ARG B 1 394 ? -2.273 34.969 5.57 1 95.94 394 ARG B O 1
ATOM 5934 N N . VAL B 1 395 ? -2.85 35.344 7.703 1 95.06 395 VAL B N 1
ATOM 5935 C CA . VAL B 1 395 ? -1.483 35.656 8.117 1 95.06 395 VAL B CA 1
ATOM 5936 C C . VAL B 1 395 ? -0.603 34.406 7.938 1 95.06 395 VAL B C 1
ATOM 5938 O O . VAL B 1 395 ? 0.516 34.5 7.426 1 95.06 395 VAL B O 1
ATOM 5941 N N . LYS B 1 396 ? -1.108 33.281 8.383 1 96.25 396 LYS B N 1
ATOM 5942 C CA . LYS B 1 396 ? -0.392 32.031 8.188 1 96.25 396 LYS B CA 1
ATOM 5943 C C . LYS B 1 396 ? -0.101 31.766 6.711 1 96.25 396 LYS B C 1
ATOM 5945 O O . LYS B 1 396 ? 1.021 31.422 6.344 1 96.25 396 LYS B O 1
ATOM 5950 N N . PHE B 1 397 ? -1.109 31.953 5.887 1 96.69 397 PHE B N 1
ATOM 5951 C CA . PHE B 1 397 ? -0.985 31.719 4.453 1 96.69 397 PHE B CA 1
ATOM 5952 C C . PHE B 1 397 ? 0.108 32.594 3.855 1 96.69 397 PHE B C 1
ATOM 5954 O O . PHE B 1 397 ? 0.952 32.125 3.098 1 96.69 397 PHE B O 1
ATOM 5961 N N . ALA B 1 398 ? 0.084 33.844 4.203 1 94.56 398 ALA B N 1
ATOM 5962 C CA . ALA B 1 398 ? 1.082 34.781 3.703 1 94.56 398 ALA B CA 1
ATOM 5963 C C . ALA B 1 398 ? 2.484 34.375 4.156 1 94.56 398 ALA B C 1
ATOM 5965 O O . ALA B 1 398 ? 3.449 34.5 3.398 1 94.56 398 ALA B O 1
ATOM 5966 N N . ALA B 1 399 ? 2.596 33.875 5.34 1 93.94 399 ALA B N 1
ATOM 5967 C CA . ALA B 1 399 ? 3.893 33.5 5.898 1 93.94 399 ALA B CA 1
ATOM 5968 C C . ALA B 1 399 ? 4.473 32.281 5.168 1 93.94 399 ALA B C 1
ATOM 5970 O O . ALA B 1 399 ? 5.688 32.188 4.996 1 93.94 399 ALA B O 1
ATOM 5971 N N . VAL B 1 400 ? 3.609 31.375 4.715 1 93.69 400 VAL B N 1
ATOM 5972 C CA . VAL B 1 400 ? 4.117 30.125 4.156 1 93.69 400 VAL B CA 1
ATOM 5973 C C . VAL B 1 400 ? 4.254 30.266 2.641 1 93.69 400 VAL B C 1
ATOM 5975 O O . VAL B 1 400 ? 5.109 29.609 2.029 1 93.69 400 VAL B O 1
ATOM 5978 N N . VAL B 1 401 ? 3.377 30.953 2.002 1 92.75 401 VAL B N 1
ATOM 5979 C CA . VAL B 1 401 ? 3.387 31.094 0.55 1 92.75 401 VAL B CA 1
ATOM 5980 C C . VAL B 1 401 ? 4.328 32.219 0.14 1 92.75 401 VAL B C 1
ATOM 5982 O O . VAL B 1 401 ? 5.055 32.094 -0.849 1 92.75 401 VAL B O 1
ATOM 5985 N N . GLY B 1 402 ? 4.34 33.25 0.938 1 83.44 402 GLY B N 1
ATOM 5986 C CA . GLY B 1 402 ? 5.172 34.438 0.655 1 83.44 402 GLY B CA 1
ATOM 5987 C C . GLY B 1 402 ? 4.688 35.219 -0.539 1 83.44 402 GLY B C 1
ATOM 5988 O O . GLY B 1 402 ? 3.703 34.844 -1.184 1 83.44 402 GLY B O 1
ATOM 5989 N N . GLY B 1 403 ? 5.328 36.312 -0.836 1 74.56 403 GLY B N 1
ATOM 5990 C CA . GLY B 1 403 ? 5.156 37.094 -2.041 1 74.56 403 GLY B CA 1
ATOM 5991 C C . GLY B 1 403 ? 4.113 38.188 -1.889 1 74.56 403 GLY B C 1
ATOM 5992 O O . GLY B 1 403 ? 3.303 38.156 -0.961 1 74.56 403 GLY B O 1
ATOM 5993 N N . ALA B 1 404 ? 4.246 39.094 -2.859 1 74.94 404 ALA B N 1
ATOM 5994 C CA . ALA B 1 404 ? 3.277 40.188 -2.953 1 74.94 404 ALA B CA 1
ATOM 5995 C C . ALA B 1 404 ? 1.912 39.656 -3.398 1 74.94 404 ALA B C 1
ATOM 5997 O O . ALA B 1 404 ? 1.827 38.75 -4.23 1 74.94 404 ALA B O 1
ATOM 5998 N N . GLY B 1 405 ? 0.843 39.75 -2.652 1 85.06 405 GLY B N 1
ATOM 5999 C CA . GLY B 1 405 ? -0.498 39.406 -3.094 1 85.06 405 GLY B CA 1
ATOM 6000 C C . GLY B 1 405 ? -1.051 38.156 -2.406 1 85.06 405 GLY B C 1
ATOM 6001 O O . GLY B 1 405 ? -2.102 37.656 -2.795 1 85.06 405 GLY B O 1
ATOM 6002 N N . ALA B 1 406 ? -0.248 37.594 -1.526 1 89 406 ALA B N 1
ATOM 6003 C CA . ALA B 1 406 ? -0.652 36.406 -0.825 1 89 406 ALA B CA 1
ATOM 6004 C C . ALA B 1 406 ? -2.066 36.531 -0.264 1 89 406 ALA B C 1
ATOM 6006 O O . ALA B 1 406 ? -2.828 35.562 -0.245 1 89 406 ALA B O 1
ATOM 6007 N N . GLU B 1 407 ? -2.396 37.688 0.138 1 89 407 GLU B N 1
ATOM 6008 C CA . GLU B 1 407 ? -3.711 37.906 0.735 1 89 407 GLU B CA 1
ATOM 6009 C C . GLU B 1 407 ? -4.816 37.781 -0.309 1 89 407 GLU B C 1
ATOM 6011 O O . GLU B 1 407 ? -5.859 37.188 -0.049 1 89 407 GLU B O 1
ATOM 6016 N N . GLU B 1 408 ? -4.602 38.406 -1.486 1 91.19 408 GLU B N 1
ATOM 6017 C CA . GLU B 1 408 ? -5.566 38.312 -2.574 1 91.19 408 GLU B CA 1
ATOM 6018 C C . GLU B 1 408 ? -5.68 36.844 -3.051 1 91.19 408 GLU B C 1
ATOM 6020 O O . GLU B 1 408 ? -6.77 36.406 -3.398 1 91.19 408 GLU B O 1
ATOM 6025 N N . TYR B 1 409 ? -4.539 36.25 -3.098 1 94.25 409 TYR B N 1
ATOM 6026 C CA . TYR B 1 409 ? -4.516 34.844 -3.48 1 94.25 409 TYR B CA 1
ATOM 6027 C C . TYR B 1 409 ? -5.328 34 -2.504 1 94.25 409 TYR B C 1
ATOM 6029 O O . TYR B 1 409 ? -6.141 33.156 -2.92 1 94.25 409 TYR B O 1
ATOM 6037 N N . PHE B 1 410 ? -5.164 34.25 -1.234 1 95.5 410 PHE B N 1
ATOM 6038 C CA . PHE B 1 410 ? -5.926 33.562 -0.194 1 95.5 410 PHE B CA 1
ATOM 6039 C C . PHE B 1 410 ? -7.422 33.75 -0.412 1 95.5 410 PHE B C 1
ATOM 6041 O O . PHE B 1 410 ? -8.188 32.781 -0.372 1 95.5 410 PHE B O 1
ATOM 6048 N N . ALA B 1 411 ? -7.809 34.969 -0.642 1 95.38 411 ALA B N 1
ATOM 6049 C CA . ALA B 1 411 ? -9.227 35.281 -0.843 1 95.38 411 ALA B CA 1
ATOM 6050 C C . ALA B 1 411 ? -9.773 34.531 -2.066 1 95.38 411 ALA B C 1
ATOM 6052 O O . ALA B 1 411 ? -10.906 34.031 -2.047 1 95.38 411 ALA B O 1
ATOM 6053 N N . SER B 1 412 ? -9 34.5 -3.117 1 95.5 412 SER B N 1
ATOM 6054 C CA . SER B 1 412 ? -9.438 33.844 -4.34 1 95.5 412 SER B CA 1
ATOM 6055 C C . SER B 1 412 ? -9.617 32.344 -4.117 1 95.5 412 SER B C 1
ATOM 6057 O O . SER B 1 412 ? -10.492 31.719 -4.723 1 95.5 412 SER B O 1
ATOM 6059 N N . LEU B 1 413 ? -8.766 31.75 -3.279 1 97.44 413 LEU B N 1
ATOM 6060 C CA . LEU B 1 413 ? -8.867 30.328 -2.979 1 97.44 413 LEU B CA 1
ATOM 6061 C C . LEU B 1 413 ? -10.125 30.016 -2.172 1 97.44 413 LEU B C 1
ATOM 6063 O O . LEU B 1 413 ? -10.789 29.016 -2.406 1 97.44 413 LEU B O 1
ATOM 6067 N N . VAL B 1 414 ? -10.445 30.875 -1.209 1 97.62 414 VAL B N 1
ATOM 6068 C CA . VAL B 1 414 ? -11.625 30.688 -0.374 1 97.62 414 VAL B CA 1
ATOM 6069 C C . VAL B 1 414 ? -12.875 30.703 -1.24 1 97.62 414 VAL B C 1
ATOM 6071 O O . VAL B 1 414 ? -13.844 30 -0.964 1 97.62 414 VAL B O 1
ATOM 6074 N N . GLU B 1 415 ? -12.789 31.422 -2.42 1 96.69 415 GLU B N 1
ATOM 6075 C CA . GLU B 1 415 ? -13.961 31.594 -3.279 1 96.69 415 GLU B CA 1
ATOM 6076 C C . GLU B 1 415 ? -13.859 30.734 -4.527 1 96.69 415 GLU B C 1
ATOM 6078 O O . GLU B 1 415 ? -14.633 30.891 -5.473 1 96.69 415 GLU B O 1
ATOM 6083 N N . VAL B 1 416 ? -12.961 29.812 -4.551 1 97.75 416 VAL B N 1
ATOM 6084 C CA . VAL B 1 416 ? -12.656 29.047 -5.758 1 97.75 416 VAL B CA 1
ATOM 6085 C C . VAL B 1 416 ? -13.875 28.234 -6.172 1 97.75 416 VAL B C 1
ATOM 6087 O O . VAL B 1 416 ? -14.047 27.922 -7.355 1 97.75 416 VAL B O 1
ATOM 6090 N N . PHE B 1 417 ? -14.789 27.922 -5.281 1 98.31 417 PHE B N 1
ATOM 6091 C CA . PHE B 1 417 ? -15.938 27.062 -5.531 1 98.31 417 PHE B CA 1
ATOM 6092 C C . PHE B 1 417 ? -16.953 27.766 -6.414 1 98.31 417 PHE B C 1
ATOM 6094 O O . PHE B 1 417 ? -17.875 27.141 -6.941 1 98.31 417 PHE B O 1
ATOM 6101 N N . ASP B 1 418 ? -16.797 29.078 -6.625 1 97.5 418 ASP B N 1
ATOM 6102 C CA . ASP B 1 418 ? -17.688 29.859 -7.473 1 97.5 418 ASP B CA 1
ATOM 6103 C C . ASP B 1 418 ? -17.219 29.844 -8.922 1 97.5 418 ASP B C 1
ATOM 6105 O O . ASP B 1 418 ? -17.953 30.297 -9.82 1 97.5 418 ASP B O 1
ATOM 6109 N N . ALA B 1 419 ? -16.062 29.328 -9.164 1 97.62 419 ALA B N 1
ATOM 6110 C CA . ALA B 1 419 ? -15.484 29.344 -10.508 1 97.62 419 ALA B CA 1
ATOM 6111 C C . ALA B 1 419 ? -16.25 28.406 -11.438 1 97.62 419 ALA B C 1
ATOM 6113 O O . ALA B 1 419 ? -16.609 27.297 -11.047 1 97.62 419 ALA B O 1
ATOM 6114 N N . PRO B 1 420 ? -16.469 28.875 -12.68 1 97.88 420 PRO B N 1
ATOM 6115 C CA . PRO B 1 420 ? -17.141 27.984 -13.641 1 97.88 420 PRO B CA 1
ATOM 6116 C C . PRO B 1 420 ? -16.281 26.781 -14.039 1 97.88 420 PRO B C 1
ATOM 6118 O O . PRO B 1 420 ? -16.812 25.734 -14.375 1 97.88 420 PRO B O 1
ATOM 6121 N N . VAL B 1 421 ? -14.961 27.047 -14.055 1 97.88 421 VAL B N 1
ATOM 6122 C CA . VAL B 1 421 ? -13.984 26 -14.312 1 97.88 421 VAL B CA 1
ATOM 6123 C C . VAL B 1 421 ? -12.781 26.172 -13.383 1 97.88 421 VAL B C 1
ATOM 6125 O O . VAL B 1 421 ? -12.281 27.281 -13.203 1 97.88 421 VAL B O 1
ATOM 6128 N N . VAL B 1 422 ? -12.406 25.062 -12.766 1 96.88 422 VAL B N 1
ATOM 6129 C CA . VAL B 1 422 ? -11.242 25.094 -11.883 1 96.88 422 VAL B CA 1
ATOM 6130 C C . VAL B 1 422 ? -9.969 25.203 -12.711 1 96.88 422 VAL B C 1
ATOM 6132 O O . VAL B 1 422 ? -9.578 24.25 -13.383 1 96.88 422 VAL B O 1
ATOM 6135 N N . GLY B 1 423 ? -9.32 26.266 -12.758 1 92 423 GLY B N 1
ATOM 6136 C CA . GLY B 1 423 ? -8.078 26.5 -13.477 1 92 423 GLY B CA 1
ATOM 6137 C C . GLY B 1 423 ? -6.852 26.344 -12.594 1 92 423 GLY B C 1
ATOM 6138 O O . GLY B 1 423 ? -6.715 25.359 -11.875 1 92 423 GLY B O 1
ATOM 6139 N N . GLN B 1 424 ? -6.059 27.266 -12.633 1 88.56 424 GLN B N 1
ATOM 6140 C CA . GLN B 1 424 ? -4.832 27.234 -11.844 1 88.56 424 GLN B CA 1
ATOM 6141 C C . GLN B 1 424 ? -5.098 27.625 -10.398 1 88.56 424 GLN B C 1
ATOM 6143 O O . GLN B 1 424 ? -5.691 28.672 -10.125 1 88.56 424 GLN B O 1
ATOM 6148 N N . VAL B 1 425 ? -4.738 26.75 -9.539 1 92.31 425 VAL B N 1
ATOM 6149 C CA . VAL B 1 425 ? -4.957 26.938 -8.109 1 92.31 425 VAL B CA 1
ATOM 6150 C C . VAL B 1 425 ? -3.613 26.969 -7.383 1 92.31 425 VAL B C 1
ATOM 6152 O O . VAL B 1 425 ? -3.467 27.656 -6.363 1 92.31 425 VAL B O 1
ATOM 6155 N N . LEU B 1 426 ? -2.576 26.203 -7.934 1 91.44 426 LEU B N 1
ATOM 6156 C CA . LEU B 1 426 ? -1.272 26.094 -7.289 1 91.44 426 LEU B CA 1
ATOM 6157 C C . LEU B 1 426 ? -0.267 27.047 -7.922 1 91.44 426 LEU B C 1
ATOM 6159 O O . LEU B 1 426 ? 0.563 26.625 -8.734 1 91.44 426 LEU B O 1
ATOM 6163 N N . VAL B 1 427 ? -0.384 28.359 -7.703 1 78.19 427 VAL B N 1
ATOM 6164 C CA . VAL B 1 427 ? 0.466 29.391 -8.289 1 78.19 427 VAL B CA 1
ATOM 6165 C C . VAL B 1 427 ? 1.63 29.688 -7.352 1 78.19 427 VAL B C 1
ATOM 6167 O O . VAL B 1 427 ? 1.422 30.062 -6.191 1 78.19 427 VAL B O 1
ATOM 6170 N N . SER B 1 428 ? 2.814 29.25 -7.555 1 63.5 428 SER B N 1
ATOM 6171 C CA . SER B 1 428 ? 3.963 29.531 -6.699 1 63.5 428 SER B CA 1
ATOM 6172 C C . SER B 1 428 ? 4.438 30.969 -6.859 1 63.5 428 SER B C 1
ATOM 6174 O O . SER B 1 428 ? 4.82 31.609 -5.879 1 63.5 428 SER B O 1
ATOM 6176 N N . ASP B 1 429 ? 4.984 31.484 -8.062 1 56.84 429 ASP B N 1
ATOM 6177 C CA . ASP B 1 429 ? 5.641 32.781 -8.258 1 56.84 429 ASP B CA 1
ATOM 6178 C C . ASP B 1 429 ? 4.621 33.906 -8.461 1 56.84 429 ASP B C 1
ATOM 6180 O O . ASP B 1 429 ? 4.289 34.25 -9.602 1 56.84 429 ASP B O 1
ATOM 6184 N N . GLN B 1 430 ? 3.539 33.812 -7.91 1 48.5 430 GLN B N 1
ATOM 6185 C CA . GLN B 1 430 ? 2.852 35.062 -8.203 1 48.5 430 GLN B CA 1
ATOM 6186 C C . GLN B 1 430 ? 3.699 36.281 -7.793 1 48.5 430 GLN B C 1
ATOM 6188 O O . GLN B 1 430 ? 4.133 36.375 -6.641 1 48.5 430 GLN B O 1
ATOM 6193 N N . ALA B 1 431 ? 4.727 36.719 -8.5 1 38.75 431 ALA B N 1
ATOM 6194 C CA . ALA B 1 431 ? 5.098 38.125 -8.484 1 38.75 431 ALA B CA 1
ATOM 6195 C C . ALA B 1 431 ? 3.912 39 -8.094 1 38.75 431 ALA B C 1
ATOM 6197 O O . ALA B 1 431 ? 2.879 39 -8.766 1 38.75 431 ALA B O 1
ATOM 6198 N N . VAL B 1 432 ? 3.58 39.188 -6.875 1 35.09 432 VAL B N 1
ATOM 6199 C CA . VAL B 1 432 ? 2.941 40.438 -6.5 1 35.09 432 VAL B CA 1
ATOM 6200 C C . VAL B 1 432 ? 3.299 41.531 -7.512 1 35.09 432 VAL B C 1
ATOM 6202 O O . VAL B 1 432 ? 4.473 41.875 -7.68 1 35.09 432 VAL B O 1
ATOM 6205 N N . ALA B 1 433 ? 2.74 41.5 -8.641 1 31.02 433 ALA B N 1
ATOM 6206 C CA . ALA B 1 433 ? 2.775 42.75 -9.398 1 31.02 433 ALA B CA 1
ATOM 6207 C C . ALA B 1 433 ? 2.785 43.969 -8.461 1 31.02 433 ALA B C 1
ATOM 6209 O O . ALA B 1 433 ? 1.848 44.156 -7.684 1 31.02 433 ALA B O 1
ATOM 6210 N N . THR B 1 434 ? 3.902 44.469 -7.922 1 24.8 434 THR B N 1
ATOM 6211 C CA . THR B 1 434 ? 3.92 45.938 -7.84 1 24.8 434 THR B CA 1
ATOM 6212 C C . THR B 1 434 ? 3.535 46.562 -9.18 1 24.8 434 THR B C 1
ATOM 6214 O O . THR B 1 434 ? 3.959 46.094 -10.234 1 24.8 434 THR B O 1
#

Solvent-accessible surface area (backbone atoms only — not comparable to full-atom values): 39856 Å² total; per-residue (Å²): 103,55,67,66,58,54,52,49,39,31,49,54,45,47,73,74,52,70,54,68,71,58,48,48,45,49,13,50,52,48,33,48,30,48,27,25,12,39,44,27,13,68,38,67,40,51,46,48,46,62,72,70,42,50,69,53,74,30,10,68,36,29,29,68,94,51,69,41,20,22,32,42,48,15,2,17,54,27,8,25,11,13,57,59,54,36,41,32,43,32,33,54,67,45,34,47,37,60,34,9,19,40,29,10,23,51,12,51,25,36,52,68,58,31,28,9,55,31,45,46,50,3,41,52,40,5,38,28,50,18,33,27,50,41,43,16,39,43,72,31,85,53,51,34,60,50,7,37,43,24,12,24,7,0,9,25,6,21,25,43,34,73,71,45,77,32,62,56,14,27,40,39,22,45,53,61,40,42,63,43,50,49,59,22,47,37,61,36,15,53,47,54,37,49,28,22,13,55,9,3,20,23,16,47,50,16,47,52,41,38,73,24,62,49,33,52,44,94,52,38,52,62,54,49,39,46,42,42,60,31,40,78,71,30,58,75,48,71,21,38,51,81,34,70,92,36,33,41,74,74,40,29,25,48,46,81,40,22,31,44,73,70,33,44,9,41,28,53,10,24,40,52,43,28,56,69,92,53,64,61,86,44,56,70,37,33,41,37,32,26,23,56,70,40,47,73,69,22,50,48,79,46,42,97,36,53,50,1,27,27,29,8,38,27,34,40,29,23,24,10,41,68,69,69,42,42,39,69,75,58,32,39,68,45,72,69,33,49,60,49,15,72,37,41,43,78,45,75,36,60,84,32,52,46,91,90,40,78,66,38,13,15,33,29,36,37,37,37,83,89,45,76,43,66,27,72,25,68,66,32,74,15,30,58,93,37,61,66,52,70,66,55,51,46,52,50,37,31,68,50,52,40,64,52,54,32,62,60,52,45,54,50,42,39,48,40,47,73,33,79,50,42,71,90,78,67,75,60,80,53,70,39,79,120,103,55,70,65,57,53,52,49,38,30,48,54,45,48,73,75,53,70,52,68,70,57,47,49,45,50,14,50,52,47,34,47,31,48,26,24,12,39,43,27,13,66,38,67,40,50,47,48,46,63,73,70,43,50,70,52,73,30,10,68,35,29,28,69,93,52,71,42,20,23,32,40,51,15,2,15,55,26,8,27,10,12,58,58,55,36,40,30,44,31,32,55,66,46,34,48,37,59,34,8,18,41,29,11,21,52,13,51,27,37,51,66,59,30,28,9,54,32,44,46,50,4,39,53,40,6,37,29,49,18,36,28,49,40,44,16,40,44,72,32,85,52,51,33,61,49,8,37,43,22,12,25,8,1,9,25,6,23,26,42,35,72,70,44,78,31,61,57,14,26,40,40,20,43,54,61,40,41,66,42,50,50,58,21,46,38,62,35,14,52,47,55,39,49,27,23,12,57,8,2,20,24,16,47,51,17,47,52,42,38,73,24,61,48,34,52,44,93,49,38,52,63,54,49,39,46,42,42,59,31,42,78,69,30,58,76,49,71,22,39,50,80,34,72,92,36,33,42,75,75,40,26,26,48,47,81,40,23,31,45,72,69,32,44,9,39,29,52,9,24,39,52,44,29,56,69,90,53,63,60,86,44,55,69,36,32,42,38,33,26,22,58,69,40,47,72,67,23,49,48,77,47,42,97,36,54,50,1,27,25,29,8,38,28,34,39,28,23,26,10,41,67,68,68,40,43,38,70,76,58,32,39,68,45,72,69,33,48,61,49,16,73,37,39,44,76,45,75,36,60,85,32,52,46,91,91,39,77,67,38,13,13,34,30,37,37,36,37,84,89,45,77,42,68,26,72,25,69,66,31,74,14,30,58,92,36,61,65,53,70,65,56,51,46,54,50,38,30,69,49,52,41,62,50,54,31,60,60,50,45,55,50,43,39,50,40,46,73,33,77,50,42,70,91,79,67,75,58,79,51,69,32,75,124